Protein 3JY6 (pdb70)

CATH classification: 3.40.50.2300 (+1 more: 3.40.50.2300)

Secondary structure (DSSP, 8-state):
----EEEEEES-TTSHHHHHHHHHHHHHHHTTT-EEEEEE-TT-HHHHHHHHHHHHTTT-SEEEEESS--HHHHHHHHTTSS-EEEES---TT-SS-EEE--HHHHHHHHHHHHHTTT--EEEEEEE-STT-HHHHHHHHHHHTT-SEEEEEEE-SSS--HHHHHHHHHHHHHSSSS-EEEEESSHHHHHHHSHHHHHSSS--SSSEEEEEB---STTT-----EEE--HHHHHHHHHHHHHHHHTT------EEE---EEE-/-EEEEEES-TTSHHHHHHHHHHHHHHGGGT-EEEEEE-TT-HHHHHHHHHHHHHTT-SEEEEESSS-HHHHHHHHTTSS-EEEES---SS-SS-EEEE-HHHHHHHHHHHHHTTT--EEEEEEE-GGG-HHHHHHHHHHHTT-SEEEEEEE-TTS--HHHHHHHHHHHHHSS-S-EEEEESSHHHHHHHHHHHHHHTS--SSSEEEEEB---TTTTT-----EE--HHHHHHHHHHHHHHHHTT------EEEE--EE-/-EEEEEES-TTSHHHHHHHHHHHHHHTTTT-EEEEEE-TT-HHHHHHHHHHHHTTT--EEEEESS--HHHHHHHHTT-S-EEEES---SS-SS-EEE--HHHHHHHHHHH---S--EEEEEEE-GGG-HHHHHHHHHHHHH-SSEEEEEE-SSS--HHHHHHHHHHHH--EEEEESSHHHHHHHSHHHHHTT---SSSEEEEEB---TTTS------BB--HHHHHHHHHHHHHHHHTT----S-EEE---B--/-EEEEEES-TTSHHHHHHHHHHHHHHHTTT-EEEEEE-TT-HHHHHHHHHHHHHTT-SEEEE-SS--HHHHHHHS-S---EEEESS--SS-SS-EEEE-HHHHHHHHHHHHHTTT--EEEEEEE-GGG-HHHHHHHHHHHTT-SEEEEEEE-TT---HHHHHHHHHHHHSS---EEEEESSHHHHHHHSHHHHHSS---SSSEEEEEB---SSSS-SSS---EEE--HHHHHHHHHHHHHHHHHT----SPEEEE--EEE-

Nearest PDB structures (foldseek):
  3jy6-assembly1_B  TM=1.004E+00  e=5.118E-49  Levilactobacillus brevis ATCC 367
  3jy6-assembly2_C  TM=9.952E-01  e=1.399E-42  Levilactobacillus brevis ATCC 367
  3egc-assembly3_F  TM=8.450E-01  e=2.905E-14  Burkholderia thailandensis E264
  3c3k-assembly1_B  TM=8.648E-01  e=9.278E-14  Actinobacillus succinogenes 130Z
  3k9c-assembly1_A  TM=8.386E-01  e=4.544E-11  Rhodococcus jostii RHA1

Solvent-accessible surface area: 41705 Å² total; per-residue (Å²): 240,64,28,66,9,0,0,0,0,0,17,26,1,63,33,54,22,0,3,27,0,2,29,0,0,14,58,35,0,95,79,122,41,35,13,1,0,0,1,12,0,76,66,62,72,102,27,0,48,56,2,0,134,4,0,20,84,84,36,8,31,0,0,0,0,16,2,82,0,86,35,130,22,4,76,111,28,2,121,144,97,8,42,11,0,0,0,24,51,30,20,128,103,12,71,26,5,3,0,4,0,34,2,40,86,11,0,76,56,0,3,54,34,14,82,145,125,27,9,62,0,1,0,0,0,1,1,56,24,146,123,24,143,15,47,55,40,18,46,117,0,0,84,58,19,14,83,34,29,35,53,18,86,2,35,57,110,89,72,84,56,60,114,8,48,112,99,0,42,99,10,3,84,100,60,144,84,61,1,2,0,2,0,2,53,23,71,0,0,24,20,2,0,8,47,3,28,60,88,45,49,14,68,78,140,60,10,7,0,0,0,5,3,23,8,86,49,4,28,76,22,159,11,25,6,3,15,11,47,7,86,84,0,0,10,10,0,0,79,10,0,3,102,30,46,78,59,83,196,24,50,78,118,102,92,83,14,62,13,97,59,90,140,85,5,0,0,0,0,0,13,34,0,46,32,65,28,2,6,26,0,2,20,0,0,16,57,32,0,101,84,152,48,52,8,3,0,0,0,9,0,78,74,64,79,96,34,0,75,64,2,0,141,7,0,5,94,67,42,11,49,0,0,0,3,3,3,69,2,101,11,113,24,1,65,117,29,4,74,158,107,16,34,13,0,1,0,15,36,30,34,126,101,18,60,18,5,7,0,1,1,33,1,28,75,12,0,59,55,0,2,32,30,15,15,122,115,32,20,63,1,2,0,0,0,0,0,58,24,123,122,11,134,7,31,58,29,14,52,55,0,0,89,42,1,9,74,55,33,33,61,7,85,6,39,57,105,88,78,84,43,54,76,2,52,120,113,0,43,114,30,1,68,106,27,95,63,58,0,1,0,2,0,1,51,22,75,0,3,16,19,0,8,4,50,2,53,68,90,36,41,16,69,83,136,59,6,9,7,0,0,7,1,19,8,90,35,16,49,76,29,120,43,54,5,1,13,12,65,4,81,78,0,0,13,15,0,0,88,14,0,13,99,28,44,71,56,92,199,30,48,77,116,112,83,75,16,79,18,127,72,105,104,3,0,0,0,0,0,14,25,2,64,39,70,27,1,5,25,0,1,17,0,0,7,46,35,0,51,84,168,45,32,16,4,0,0,0,8,0,68,69,49,76,105,21,0,27,51,2,0,123,11,1,25,87,72,46,16,52,0,0,0,4,17,3,95,0,20,20,28,6,2,45,59,33,2,137,142,104,10,36,11,0,1,1,25,61,24,25,126,107,14,59,17,4,6,0,3,1,39,1,41,97,7,0,69,65,2,10,58,31,14,160,123,25,18,129,24,2,0,0,0,0,0,50,24,69,104,24,87,14,23,47,48,15,44,124,0,0,82,51,36,23,98,83,25,54,56,22,84,3,36,61,118,83,75,62,59,60,115,14,64,106,123,0,44,120,26,10,108,108,7,1,0,1,0,0,48,23,76,0,10,32,27,2,4,18,41,3,23,40,87,43,48,11,67,68,137,81,11,6,0,0,0,4,2,24,27,79,27,10,43,76,38,186,19,53,4,1,17,12,64,4,79,82,0,0,8,12,0,0,82,12,0,24,109,30,45,82,64,87,187,23,50,74,113,121,91,77,16,60,12,124,64,126,128,2,0,0,0,1,0,7,27,1,66,32,61,31,3,5,23,1,0,21,0,0,13,53,34,0,79,79,146,48,52,8,3,0,0,0,7,0,57,59,60,81,100,48,0,49,44,5,0,114,18,0,2,93,73,46,10,58,0,0,1,0,8,1,70,19,65,6,124,26,0,68,115,11,2,143,84,142,22,38,6,0,0,0,16,54,43,21,132,97,16,65,15,2,9,0,1,3,33,5,78,94,10,0,66,59,0,1,52,21,12,68,146,113,29,17,78,7,0,0,0,0,1,1,66,18,135,114,12,149,14,43,38,43,15,43,130,0,0,81,53,16,5,144,63,26,39,49,10,88,4,43,58,112,82,76,48,80,78,2,64,63,114,0,52,111,31,2,58,117,92,117,58,86,0,1,0,1,0,3,59,28,75,0,6,44,24,2,2,10,54,3,15,72,82,32,41,7,76,60,142,50,9,5,0,0,0,4,1,27,13,105,53,5,22,77,23,87,76,54,10,18,14,2,20,10,65,3,82,78,0,0,13,15,0,0,90,7,0,16,86,38,44,87,59,92,106,22,52,76,110,109,87,72,20,74,16,134,58,98,134

Foldseek 3Di:
DFPLEAEEEAQAPVAPLRVLLQVLLQVQSVVPPHHYDYDYCNNPPVSVLVVLLVPQVPGHAYYEANHDDAVVSNCVRNVPPHAYEYEQAPDPPHQHAYEHEQLLQQLLVVLQVVVVVFAQAEEEEEADCVVGPSLVNSVNNNVVHHDHYHYDHAHPVDHDQVVSQVVSVCSCPPDQGQYEYEYAGAVCCVRRVLVCVVVVVDDPPRYHYEYEHDDCVVVPVVHKYKYQPSSNSSNVSSVVSVCVVVPHPDGHYYDYDYIDGGD/DEAEEEAQAPVAPLVVLLQLLLQVQLVVPVYHYDYDYCPNPPVSVLVVLLCCQVVDGAHYEAAHQDAVVSNCVRNVPPHAYEYEAAPHPPHPHAYEHAQQLQLLQVVLQVVVVVQAQEEEEEEEDPVSGPSLVSSVNNNVVRHPHYHYDYHHPVDDDLVVSQVVVLCSLVVDLRQHEYEYAGAVVCVRHVVVCVVVCVDPVPRYHYEYEDDDPPVPVVPHWYKYQSSSVSSNVRSVSNVCVSVPNDDDHYYHYRYIDGD/DEAEEEAAAPVAPLRVLLQLLLQVQLVVVPYHYDYDYCVNPQVSVLVVLLCCQPPDHAYYEAHHDDDQVSNCVRNVPVHAYEYEAAPDDPDQAAYEHEQLLQLLQVLLQVVVVPAQAEEEEEEDCVVGVSLVSNVVSNVVRHDNYHYDYDHPVDDDQVVSQVVRVVSLVLHEYEYAGAVCCVRHVLVCLVVPNADPPSYAYEYAGDDPCSPVSPHFYWYQSSSVSSNVSSVVSVCVSVPDDDGHDYDYRYTDRD/DEEEEEEQAPVDPLRVLLQLLQQVQQVVVVYHYDYDYNNNPPVSVLVVLQVQLPVDGQYYEEEDDDAAVSSVVSNVHDHAYEYEAADHPPFFHAYEYAQQLQLLLVVLLVVVVVFAQAEEEEEAPCVRGPSSVSNVVSNVVRHPHYHYDHDHVVDAAVGSLVVVVCSCVVPQGQHEYEYAGLVCCVRHPVVCVVVCVCVVPRYHYEYEDADPVSDPSVPPHWYWYDSSSVSSNVSNVRSVCVSVPNSDGHYYHYDYTDTGD

Sequence (1037 aa):
QSSKLIAVIVANIDDYFSTELFKGISSILESRGYIGVLFDANADIEREKTLLRAIGSRGFDGLILQSFSNPQTVQEILHQQMPVVSVDREMDACPWPQVVTDNFEAAKAATTAFRQQGYQHVVVLTSELELSRTRQERYRGILAAAQDVDVLEVSESSYNHSEVHQRLTQLITQNDQKTVAFALKERWLLEFFPNLIISGLIDNQTVTATGFADTDFIRRMKLTLITQNPFLMGASSAEIMLRQLAGEKVAPEKMVIPAKLQEKLIAVIVANIDDYFSTELFKGISSILESRGYIGVLFDANADIEREKTLLRAIGSRGFDGLILQSFSNPQTVQEILHQQMPVVSVDREMDACPWPQVVTDNFEAAKAATTAFRQQGYQHVVVLTSELELSRTRQERYRGILAAAQDVDVLEVSESSYNHSEVHQRLTQLITQNDQKTVAFALKERWLLEFFPNLIISGLIDNQTVTATGFADTDFIRRMKLTLITQNPFLMGASSAEIMLRQLAGEKVAPEKMVIPAKLQKLIAVIVANIDDYFSTELFKGISSILESRGYIGVLFDANADIEREKTLLRAIGSRGFDGLILQSFSNPQTVQEILHQQMPVVSVDREMDACPWPQVVTDNFEAAKAATTAFQQGYQHVVVLTSELELSRTRQERYRGILAAAQDVDVLEVSESSYNHSEVHQRLTQLITKTVAFALKERWLLEFFPNLIISGLIDNQTVTATGFADTDFIRRMKLTLITQNPFLMGASSAEIMLRQLAGEKVAPEKMVIPAKLQKLIAVIVANIDDYFSTELFKGISSILESRGYIGVLFDANADIEREKTLLRAIGSRGFDGLILQSFSNPQTVQEILHQQMPVVSVDREMDACPWPQVVTDNFEAAKAATTAFRQQGYQHVVVLTSELELSRTRQERYRGILAAAQDVDVLEVSESSYHSEVHQRLTQLITQNDQKTVAFALKERWLLEFFPNLIISGLIDNQTVTATGFADTDFIRRMEPKLTLITQNPFLMGASSAEIMLRQLAGEKVAPEKMVIPAKLQE

Radius of gyration: 37.53 Å; Cα contacts (8 Å, |Δi|>4): 2151; chains: 4; bounding box: 65×63×114 Å

Organism: Levilactobacillus brevis (strain ATCC 367 / BCRC 12310 / CIP 105137 / JCM 1170 / LMG 11437 / NCIMB 947 / NCTC 947) (NCBI:txid387344)

B-factor: mean 28.69, std 10.03, range [4.52, 62.03]

InterPro domains:
  IPR000843 LacI-type HTH domain [PF00356] (10-56)
  IPR000843 LacI-type HTH domain [PR00036] (10-20)
  IPR000843 LacI-type HTH domain [PR00036] (20-30)
  IPR000843 LacI-type HTH domain [PS50932] (9-64)
  IPR000843 LacI-type HTH domain [SM00354] (8-79)
  IPR000843 LacI-type HTH domain [cd01392] (12-64)
  IPR010982 Lambda repressor-like, DNA-binding domain superfamily [G3DSA:1.10.260.40] (1-66)
  IPR010982 Lambda repressor-like, DNA-binding domain superfamily [SSF47413] (7-67)
  IPR025997 Periplasmic binding protein [PF13407] (70-315)
  IPR028082 Periplasmic binding protein-like I [SSF53822] (67-327)

Structure (mmCIF, N/CA/C/O backbone):
data_3JY6
#
_entry.id   3JY6
#
_cell.length_a   40.570
_cell.length_b   109.328
_cell.length_c   113.342
_cell.angle_alpha   90.00
_cell.angle_beta   95.17
_cell.angle_gamma   90.00
#
_symmetry.space_group_name_H-M   'P 1 21 1'
#
loop_
_entity.id
_entity.type
_entity.pdbx_description
1 polymer 'Transcriptional regulator, LacI family'
2 non-polymer 'CHLORIDE ION'
3 non-polymer 1,2-ETHANEDIOL
4 water water
#
loop_
_atom_site.group_PDB
_atom_site.id
_atom_site.type_symbol
_atom_site.label_atom_id
_atom_site.label_alt_id
_atom_site.label_comp_id
_atom_site.label_asym_id
_atom_site.label_entity_id
_atom_site.label_seq_id
_atom_site.pdbx_PDB_ins_code
_atom_site.Cartn_x
_atom_site.Cartn_y
_atom_site.Cartn_z
_atom_site.occupancy
_atom_site.B_iso_or_equiv
_atom_site.auth_seq_id
_atom_site.auth_comp_id
_atom_site.auth_asym_id
_atom_site.auth_atom_id
_atom_site.pdbx_PDB_model_num
ATOM 1 N N . GLN A 1 5 ? 11.183 80.636 30.653 1.00 42.61 65 GLN A N 1
ATOM 2 C CA . GLN A 1 5 ? 10.422 79.791 31.626 1.00 43.45 65 GLN A CA 1
ATOM 3 C C . GLN A 1 5 ? 9.526 78.772 30.925 1.00 42.76 65 GLN A C 1
ATOM 4 O O . GLN A 1 5 ? 8.670 79.135 30.115 1.00 42.63 65 GLN A O 1
ATOM 10 N N . SER A 1 6 ? 9.737 77.496 31.242 1.00 41.53 66 SER A N 1
ATOM 11 C CA . SER A 1 6 ? 8.954 76.394 30.678 1.00 39.85 66 SER A CA 1
ATOM 12 C C . SER A 1 6 ? 8.816 75.293 31.739 1.00 38.41 66 SER A C 1
ATOM 13 O O . SER A 1 6 ? 9.206 75.490 32.892 1.00 36.24 66 SER A O 1
ATOM 16 N N . SER A 1 7 ? 8.267 74.139 31.358 1.00 37.73 67 SER A N 1
ATOM 17 C CA . SER A 1 7 ? 8.085 73.041 32.319 1.00 36.40 67 SER A CA 1
ATOM 18 C C . SER A 1 7 ? 9.407 72.455 32.802 1.00 34.56 67 SER A C 1
ATOM 19 O O . SER A 1 7 ? 9.541 72.123 33.977 1.00 35.27 67 SER A O 1
ATOM 22 N N . LYS A 1 8 ? 10.373 72.334 31.892 1.00 32.16 68 LYS A N 1
ATOM 23 C CA . LYS A 1 8 ? 11.702 71.782 32.187 1.00 29.21 68 LYS A CA 1
ATOM 24 C C . LYS A 1 8 ? 11.613 70.304 32.583 1.00 26.78 68 LYS A C 1
ATOM 25 O O . LYS A 1 8 ? 12.501 69.762 33.245 1.00 25.47 68 LYS A O 1
ATOM 31 N N . LEU A 1 9 ? 10.523 69.670 32.160 1.00 23.39 69 LEU A N 1
ATOM 32 C CA . LEU A 1 9 ? 10.290 68.258 32.411 1.00 19.63 69 LEU A CA 1
ATOM 33 C C . LEU A 1 9 ? 10.630 67.486 31.148 1.00 16.96 69 LEU A C 1
ATOM 34 O O . LEU A 1 9 ? 10.157 67.820 30.056 1.00 16.21 69 LEU A O 1
ATOM 39 N N . ILE A 1 10 ? 11.450 66.457 31.306 1.00 15.06 70 ILE A N 1
ATOM 40 C CA . ILE A 1 10 ? 11.842 65.601 30.194 1.00 12.80 70 ILE A CA 1
ATOM 41 C C . ILE A 1 10 ? 11.190 64.243 30.411 1.00 12.16 70 ILE A C 1
ATOM 42 O O . ILE A 1 10 ? 11.375 63.615 31.456 1.00 12.61 70 ILE A O 1
ATOM 47 N N . ALA A 1 11 ? 10.417 63.791 29.434 1.00 12.87 71 ALA A N 1
ATOM 48 C CA . ALA A 1 11 ? 9.755 62.501 29.545 1.00 12.24 71 ALA A CA 1
ATOM 49 C C . ALA A 1 11 ? 10.701 61.382 29.152 1.00 13.57 71 ALA A C 1
ATOM 50 O O . ALA A 1 11 ? 11.409 61.464 28.155 1.00 13.25 71 ALA A O 1
ATOM 52 N N . VAL A 1 12 ? 10.715 60.321 29.946 1.00 14.97 72 VAL A N 1
ATOM 53 C CA . VAL A 1 12 ? 11.556 59.184 29.630 1.00 13.12 72 VAL A CA 1
ATOM 54 C C . VAL A 1 12 ? 10.624 57.976 29.564 1.00 13.74 72 VAL A C 1
ATOM 55 O O . VAL A 1 12 ? 10.003 57.621 30.558 1.00 14.30 72 VAL A O 1
ATOM 59 N N . ILE A 1 13 ? 10.493 57.368 28.393 1.00 12.66 73 ILE A N 1
ATOM 60 C CA . ILE A 1 13 ? 9.616 56.201 28.282 1.00 14.30 73 ILE A CA 1
ATOM 61 C C . ILE A 1 13 ? 10.458 54.940 28.144 1.00 14.50 73 ILE A C 1
ATOM 62 O O . ILE A 1 13 ? 11.186 54.787 27.167 1.00 11.94 73 ILE A O 1
ATOM 67 N N . VAL A 1 14 ? 10.368 54.041 29.122 1.00 14.71 74 VAL A N 1
ATOM 68 C CA . VAL A 1 14 ? 11.130 52.795 29.038 1.00 15.83 74 VAL A CA 1
ATOM 69 C C . VAL A 1 14 ? 10.215 51.642 28.639 1.00 16.20 74 VAL A C 1
ATOM 70 O O . VAL A 1 14 ? 9.000 51.704 28.827 1.00 15.75 74 VAL A O 1
ATOM 74 N N . ALA A 1 15 ? 10.809 50.602 28.064 1.00 16.85 75 ALA A N 1
ATOM 75 C CA . ALA A 1 15 ? 10.068 49.429 27.629 1.00 17.30 75 ALA A CA 1
ATOM 76 C C . ALA A 1 15 ? 9.303 48.783 28.780 1.00 15.75 75 ALA A C 1
ATOM 77 O O . ALA A 1 15 ? 8.133 48.447 28.649 1.00 17.83 75 ALA A O 1
ATOM 79 N N . ASN A 1 16 ? 9.960 48.624 29.920 1.00 16.66 76 ASN A N 1
ATOM 80 C CA . ASN A 1 16 ? 9.320 48.009 31.086 1.00 17.59 76 ASN A CA 1
ATOM 81 C C . ASN A 1 16 ? 10.133 48.361 32.338 1.00 18.07 76 ASN A C 1
ATOM 82 O O . ASN A 1 16 ? 11.330 48.082 32.409 1.00 14.92 76 ASN A O 1
ATOM 87 N N . ILE A 1 17 ? 9.501 48.983 33.324 1.00 17.62 77 ILE A N 1
ATOM 88 C CA . ILE A 1 17 ? 10.258 49.334 34.508 1.00 20.03 77 ILE A CA 1
ATOM 89 C C . ILE A 1 17 ? 10.742 48.141 35.333 1.00 20.31 77 ILE A C 1
ATOM 90 O O . ILE A 1 17 ? 11.554 48.317 36.235 1.00 18.89 77 ILE A O 1
ATOM 95 N N . ASP A 1 18 ? 10.259 46.936 35.033 1.00 23.02 78 ASP A N 1
ATOM 96 C CA . ASP A 1 18 ? 10.724 45.752 35.766 1.00 25.96 78 ASP A CA 1
ATOM 97 C C . ASP A 1 18 ? 12.164 45.440 35.393 1.00 24.21 78 ASP A C 1
ATOM 98 O O . ASP A 1 18 ? 12.841 44.702 36.101 1.00 25.04 78 ASP A O 1
ATOM 103 N N . ASP A 1 19 ? 12.614 45.983 34.265 1.00 22.37 79 ASP A N 1
ATOM 104 C CA . ASP A 1 19 ? 13.978 45.753 33.808 1.00 21.80 79 ASP A CA 1
ATOM 105 C C . ASP A 1 19 ? 14.931 46.686 34.539 1.00 20.46 79 ASP A C 1
ATOM 106 O O . ASP A 1 19 ? 14.780 47.903 34.489 1.00 20.01 79 ASP A O 1
ATOM 111 N N . TYR A 1 20 ? 15.916 46.106 35.213 1.00 19.51 80 TYR A N 1
ATOM 112 C CA . TYR A 1 20 ? 16.912 46.887 35.933 1.00 17.87 80 TYR A CA 1
ATOM 113 C C . TYR A 1 20 ? 17.580 47.858 34.947 1.00 16.41 80 TYR A C 1
ATOM 114 O O . TYR A 1 20 ? 17.956 48.970 35.318 1.00 14.59 80 TYR A O 1
ATOM 123 N N . PHE A 1 21 ? 17.721 47.426 33.693 1.00 13.55 81 PHE A N 1
ATOM 124 C CA . PHE A 1 21 ? 18.330 48.248 32.648 1.00 13.63 81 PHE A CA 1
ATOM 125 C C . PHE A 1 21 ? 17.607 49.590 32.513 1.00 13.62 81 PHE A C 1
ATOM 126 O O . PHE A 1 21 ? 18.230 50.622 32.290 1.00 12.67 81 PHE A O 1
ATOM 134 N N . SER A 1 22 ? 16.287 49.560 32.639 1.00 13.88 82 SER A N 1
ATOM 135 C CA . SER A 1 22 ? 15.476 50.757 32.510 1.00 14.06 82 SER A CA 1
ATOM 136 C C . SER A 1 22 ? 15.583 51.705 33.688 1.00 13.24 82 SER A C 1
ATOM 137 O O . SER A 1 22 ? 15.765 52.909 33.512 1.00 14.97 82 SER A O 1
ATOM 140 N N . THR A 1 23 ? 15.461 51.169 34.892 1.00 13.33 83 THR A N 1
ATOM 141 C CA . THR A 1 23 ? 15.532 52.013 36.067 1.00 12.72 83 THR A CA 1
ATOM 142 C C . THR A 1 23 ? 16.894 52.650 36.216 1.00 11.64 83 THR A C 1
ATOM 143 O O . THR A 1 23 ? 16.978 53.778 36.670 1.00 13.91 83 THR A O 1
ATOM 147 N N . GLU A 1 24 ? 17.951 51.936 35.830 1.00 12.44 84 GLU A N 1
ATOM 148 C CA . GLU A 1 24 ? 19.313 52.481 35.913 1.00 14.21 84 GLU A CA 1
ATOM 149 C C . GLU A 1 24 ? 19.446 53.529 34.827 1.00 13.60 84 GLU A C 1
ATOM 150 O O . GLU A 1 24 ? 20.067 54.573 35.026 1.00 15.80 84 GLU A O 1
ATOM 156 N N . LEU A 1 25 ? 18.903 53.214 33.656 1.00 12.19 85 LEU A N 1
ATOM 157 C CA . LEU A 1 25 ? 18.945 54.141 32.532 1.00 12.19 85 LEU A CA 1
ATOM 158 C C . LEU A 1 25 ? 18.406 55.465 33.044 1.00 10.33 85 LEU A C 1
ATOM 159 O O . LEU A 1 25 ? 19.039 56.509 32.884 1.00 9.90 85 LEU A O 1
ATOM 164 N N . PHE A 1 26 ? 17.233 55.404 33.665 1.00 9.38 86 PHE A N 1
ATOM 165 C CA . PHE A 1 26 ? 16.596 56.594 34.220 1.00 11.67 86 PHE A CA 1
ATOM 166 C C . PHE A 1 26 ? 17.457 57.315 35.257 1.00 11.32 86 PHE A C 1
ATOM 167 O O . PHE A 1 26 ? 17.473 58.549 35.306 1.00 9.16 86 PHE A O 1
ATOM 175 N N . LYS A 1 27 ? 18.138 56.553 36.111 1.00 11.69 87 LYS A N 1
ATOM 176 C CA . LYS A 1 27 ? 19.013 57.163 37.103 1.00 12.07 87 LYS A CA 1
ATOM 177 C C . LYS A 1 27 ? 20.113 57.955 36.400 1.00 10.84 87 LYS A C 1
ATOM 178 O O . LYS A 1 27 ? 20.499 59.023 36.857 1.00 13.99 87 LYS A O 1
ATOM 184 N N . GLY A 1 28 ? 20.619 57.420 35.291 1.00 10.98 88 GLY A N 1
ATOM 185 C CA . GLY A 1 28 ? 21.656 58.105 34.535 1.00 12.69 88 GLY A CA 1
ATOM 186 C C . GLY A 1 28 ? 21.136 59.418 33.966 1.00 14.59 88 GLY A C 1
ATOM 187 O O . GLY A 1 28 ? 21.793 60.454 34.045 1.00 14.41 88 GLY A O 1
ATOM 188 N N . ILE A 1 29 ? 19.936 59.366 33.402 1.00 15.24 89 ILE A N 1
ATOM 189 C CA . ILE A 1 29 ? 19.292 60.532 32.810 1.00 17.12 89 ILE A CA 1
ATOM 190 C C . ILE A 1 29 ? 19.042 61.627 33.844 1.00 17.60 89 ILE A C 1
ATOM 191 O O . ILE A 1 29 ? 19.242 62.804 33.567 1.00 17.05 89 ILE A O 1
ATOM 196 N N . SER A 1 30 ? 18.599 61.220 35.032 1.00 17.87 90 SER A N 1
ATOM 197 C CA . SER A 1 30 ? 18.295 62.153 36.103 0.50 17.43 90 SER A CA 1
ATOM 198 C C . SER A 1 30 ? 19.501 62.874 36.671 1.00 18.56 90 SER A C 1
ATOM 199 O O . SER A 1 30 ? 19.400 64.053 36.990 1.00 20.06 90 SER A O 1
ATOM 202 N N . SER A 1 31 ? 20.639 62.192 36.795 1.00 19.74 91 SER A N 1
ATOM 203 C CA . SER A 1 31 ? 21.830 62.846 37.335 1.00 21.07 91 SER A CA 1
ATOM 204 C C . SER A 1 31 ? 22.401 63.894 36.373 1.00 21.48 91 SER A C 1
ATOM 205 O O . SER A 1 31 ? 22.971 64.893 36.815 1.00 22.93 91 SER A O 1
ATOM 208 N N . ILE A 1 32 ? 22.270 63.670 35.066 1.00 20.09 92 ILE A N 1
ATOM 209 C CA . ILE A 1 32 ? 22.773 64.651 34.102 1.00 18.57 92 ILE A CA 1
ATOM 210 C C . ILE A 1 32 ? 21.793 65.814 33.961 1.00 18.97 92 ILE A C 1
ATOM 211 O O . ILE A 1 32 ? 22.195 66.981 34.011 1.00 20.13 92 ILE A O 1
ATOM 216 N N . LEU A 1 33 ? 20.506 65.502 33.808 1.00 16.72 93 LEU A N 1
ATOM 217 C CA . LEU A 1 33 ? 19.496 66.549 33.656 1.00 18.69 93 LEU A CA 1
ATOM 218 C C . LEU A 1 33 ? 19.427 67.523 34.845 1.00 21.22 93 LEU A C 1
ATOM 219 O O . LEU A 1 33 ? 19.076 68.694 34.683 1.00 19.52 93 LEU A O 1
ATOM 224 N N . GLU A 1 34 ? 19.775 67.033 36.029 1.00 22.80 94 GLU A N 1
ATOM 225 C CA . GLU A 1 34 ? 19.748 67.837 37.246 1.00 25.20 94 GLU A CA 1
ATOM 226 C C . GLU A 1 34 ? 20.746 68.989 37.188 1.00 25.02 94 GLU A C 1
ATOM 227 O O . GLU A 1 34 ? 20.470 70.080 37.663 1.00 24.00 94 GLU A O 1
ATOM 233 N N . SER A 1 35 ? 21.905 68.741 36.595 1.00 26.66 95 SER A N 1
ATOM 234 C CA . SER A 1 35 ? 22.936 69.763 36.509 1.00 27.75 95 SER A CA 1
ATOM 235 C C . SER A 1 35 ? 22.452 71.024 35.810 1.00 27.61 95 SER A C 1
ATOM 236 O O . SER A 1 35 ? 23.118 72.052 35.865 1.00 27.86 95 SER A O 1
ATOM 239 N N . ARG A 1 36 ? 21.293 70.953 35.159 1.00 27.40 96 ARG A N 1
ATOM 240 C CA . ARG A 1 36 ? 20.772 72.117 34.460 1.00 26.63 96 ARG A CA 1
ATOM 241 C C . ARG A 1 36 ? 19.322 72.480 34.780 1.00 27.37 96 ARG A C 1
ATOM 242 O O . ARG A 1 36 ? 18.675 73.203 34.024 1.00 26.32 96 ARG A O 1
ATOM 250 N N . GLY A 1 37 ? 18.812 71.987 35.907 1.00 28.21 97 GLY A N 1
ATOM 251 C CA . GLY A 1 37 ? 17.451 72.322 36.302 1.00 26.77 97 GLY A CA 1
ATOM 252 C C . GLY A 1 37 ? 16.346 71.520 35.657 1.00 27.04 97 GLY A C 1
ATOM 253 O O . GLY A 1 37 ? 15.164 71.771 35.895 1.00 29.84 97 GLY A O 1
ATOM 254 N N . TYR A 1 38 ? 16.714 70.554 34.829 1.00 25.75 98 TYR A N 1
ATOM 255 C CA . TYR A 1 38 ? 15.720 69.729 34.173 1.00 22.65 98 TYR A CA 1
ATOM 256 C C . TYR A 1 38 ? 15.388 68.531 35.062 1.00 22.56 98 TYR A C 1
ATOM 257 O O . TYR A 1 38 ? 16.207 68.083 35.872 1.00 21.89 98 TYR A O 1
ATOM 266 N N . ILE A 1 39 ? 14.175 68.024 34.922 1.00 22.62 99 ILE A N 1
ATOM 267 C CA . ILE A 1 39 ? 13.750 66.901 35.733 1.00 21.95 99 ILE A CA 1
ATOM 268 C C . ILE A 1 39 ? 13.241 65.741 34.902 1.00 18.28 99 ILE A C 1
ATOM 269 O O . ILE A 1 39 ? 12.292 65.894 34.136 1.00 18.05 99 ILE A O 1
ATOM 274 N N . GLY A 1 40 ? 13.886 64.586 35.054 1.00 16.04 100 GLY A N 1
ATOM 275 C CA . GLY A 1 40 ? 13.462 63.408 34.325 1.00 13.69 100 GLY A CA 1
ATOM 276 C C . GLY A 1 40 ? 12.174 62.883 34.934 1.00 14.78 100 GLY A C 1
ATOM 277 O O . GLY A 1 40 ? 11.992 62.898 36.154 1.00 16.54 100 GLY A O 1
ATOM 278 N N . VAL A 1 41 ? 11.269 62.438 34.075 1.00 13.89 101 VAL A N 1
ATOM 279 C CA . VAL A 1 41 ? 9.994 61.893 34.492 1.00 13.72 101 VAL A CA 1
ATOM 280 C C . VAL A 1 41 ? 9.920 60.512 33.845 1.00 14.59 101 VAL A C 1
ATOM 281 O O . VAL A 1 41 ? 10.076 60.394 32.629 1.00 14.23 101 VAL A O 1
ATOM 285 N N . LEU A 1 42 ? 9.660 59.478 34.643 1.00 12.75 102 LEU A N 1
ATOM 286 C CA . LEU A 1 42 ? 9.615 58.118 34.116 1.00 14.19 102 LEU A CA 1
ATOM 287 C C . LEU A 1 42 ? 8.229 57.595 33.754 1.00 14.09 102 LEU A C 1
ATOM 288 O O . LEU A 1 42 ? 7.280 57.667 34.546 1.00 11.69 102 LEU A O 1
ATOM 293 N N . PHE A 1 43 ? 8.131 57.070 32.538 1.00 12.84 103 PHE A N 1
ATOM 294 C CA . PHE A 1 43 ? 6.892 56.510 32.020 1.00 15.46 103 PHE A CA 1
ATOM 295 C C . PHE A 1 43 ? 7.182 55.044 31.709 1.00 15.91 103 PHE A C 1
ATOM 296 O O . PHE A 1 43 ? 8.242 54.717 31.163 1.00 13.77 103 PHE A O 1
ATOM 304 N N . ASP A 1 44 ? 6.225 54.179 32.033 1.00 15.14 104 ASP A N 1
ATOM 305 C CA . ASP A 1 44 ? 6.354 52.740 31.826 1.00 14.99 104 ASP A CA 1
ATOM 306 C C . ASP A 1 44 ? 5.471 52.246 30.666 1.00 15.69 104 ASP A C 1
ATOM 307 O O . ASP A 1 44 ? 4.250 52.245 30.758 1.00 14.52 104 ASP A O 1
ATOM 312 N N . ALA A 1 45 ? 6.100 51.835 29.570 1.00 16.80 105 ALA A N 1
ATOM 313 C CA . ALA A 1 45 ? 5.354 51.333 28.417 1.00 19.00 105 ALA A CA 1
ATOM 314 C C . ALA A 1 45 ? 4.728 49.972 28.758 1.00 20.38 105 ALA A C 1
ATOM 315 O O . ALA A 1 45 ? 3.799 49.511 28.083 1.00 20.43 105 ALA A O 1
ATOM 317 N N . ASN A 1 46 ? 5.246 49.336 29.809 1.00 20.21 106 ASN A N 1
ATOM 318 C CA . ASN A 1 46 ? 4.714 48.059 30.283 1.00 22.09 106 ASN A CA 1
ATOM 319 C C . ASN A 1 46 ? 4.581 47.026 29.160 1.00 22.57 106 ASN A C 1
ATOM 320 O O . ASN A 1 46 ? 3.631 46.255 29.113 1.00 23.44 106 ASN A O 1
ATOM 325 N N . ALA A 1 47 ? 5.551 47.036 28.253 1.00 24.29 107 ALA A N 1
ATOM 326 C CA . ALA A 1 47 ? 5.600 46.121 27.115 1.00 26.45 107 ALA A CA 1
ATOM 327 C C . ALA A 1 47 ? 4.399 46.203 26.175 1.00 28.41 107 ALA A C 1
ATOM 328 O O . ALA A 1 47 ? 4.192 45.305 25.361 1.00 30.36 107 ALA A O 1
ATOM 330 N N . ASP A 1 48 ? 3.606 47.266 26.277 1.00 28.61 108 ASP A N 1
ATOM 331 C CA . ASP A 1 48 ? 2.445 47.410 25.405 1.00 28.35 108 ASP A CA 1
ATOM 332 C C . ASP A 1 48 ? 2.641 48.613 24.475 1.00 28.23 108 ASP A C 1
ATOM 333 O O . ASP A 1 48 ? 2.784 49.752 24.922 1.00 27.11 108 ASP A O 1
ATOM 338 N N . ILE A 1 49 ? 2.666 48.347 23.172 1.00 27.74 109 ILE A N 1
ATOM 339 C CA . ILE A 1 49 ? 2.860 49.405 22.191 1.00 27.21 109 ILE A CA 1
ATOM 340 C C . ILE A 1 49 ? 1.658 50.342 22.153 1.00 25.40 109 ILE A C 1
ATOM 341 O O . ILE A 1 49 ? 1.781 51.497 21.761 1.00 23.90 109 ILE A O 1
ATOM 346 N N . GLU A 1 50 ? 0.494 49.842 22.561 1.00 25.36 110 GLU A N 1
ATOM 347 C CA . GLU A 1 50 ? -0.710 50.670 22.603 1.00 26.30 110 GLU A CA 1
ATOM 348 C C . GLU A 1 50 ? -0.622 51.587 23.822 1.00 26.12 110 GLU A C 1
ATOM 349 O O . GLU A 1 50 ? -0.989 52.765 23.776 1.00 24.40 110 GLU A O 1
ATOM 355 N N . ARG A 1 51 ? -0.124 51.026 24.920 1.00 25.75 111 ARG A N 1
ATOM 356 C CA . ARG A 1 51 ? 0.036 51.780 26.151 1.00 24.77 111 ARG A CA 1
ATOM 357 C C . ARG A 1 51 ? 0.961 52.949 25.845 1.00 22.84 111 ARG A C 1
ATOM 358 O O . ARG A 1 51 ? 0.706 54.091 26.226 1.00 22.24 111 ARG A O 1
ATOM 366 N N . GLU A 1 52 ? 2.035 52.647 25.131 1.00 21.73 112 GLU A N 1
ATOM 367 C CA . GLU A 1 52 ? 3.009 53.653 24.762 1.00 19.94 112 GLU A CA 1
ATOM 368 C C . GLU A 1 52 ? 2.373 54.837 24.014 1.00 19.61 112 GLU A C 1
ATOM 369 O O . GLU A 1 52 ? 2.708 55.997 24.276 1.00 18.53 112 GLU A O 1
ATOM 375 N N . LYS A 1 53 ? 1.457 54.546 23.096 1.00 18.94 113 LYS A N 1
ATOM 376 C CA . LYS A 1 53 ? 0.798 55.593 22.310 1.00 20.33 113 LYS A CA 1
ATOM 377 C C . LYS A 1 53 ? 0.012 56.559 23.177 1.00 18.98 113 LYS A C 1
ATOM 378 O O . LYS A 1 53 ? 0.032 57.775 22.946 1.00 17.41 113 LYS A O 1
ATOM 384 N N . THR A 1 54 ? -0.686 56.037 24.180 1.00 19.75 114 THR A N 1
ATOM 385 C CA . THR A 1 54 ? -1.443 56.939 25.032 1.00 19.93 114 THR A CA 1
ATOM 386 C C . THR A 1 54 ? -0.488 57.732 25.907 1.00 19.63 114 THR A C 1
ATOM 387 O O . THR A 1 54 ? -0.772 58.873 26.243 1.00 20.62 114 THR A O 1
ATOM 391 N N . LEU A 1 55 ? 0.663 57.157 26.254 1.00 20.18 115 LEU A N 1
ATOM 392 C CA . LEU A 1 55 ? 1.627 57.898 27.068 1.00 18.82 115 LEU A CA 1
ATOM 393 C C . LEU A 1 55 ? 2.168 59.058 26.222 1.00 17.82 115 LEU A C 1
ATOM 394 O O . LEU A 1 55 ? 2.279 60.196 26.693 1.00 15.05 115 LEU A O 1
ATOM 399 N N . LEU A 1 56 ? 2.487 58.767 24.964 1.00 16.71 116 LEU A N 1
ATOM 400 C CA . LEU A 1 56 ? 2.996 59.798 24.066 1.00 17.39 116 LEU A CA 1
ATOM 401 C C . LEU A 1 56 ? 1.950 60.908 23.852 1.00 19.00 116 LEU A C 1
ATOM 402 O O . LEU A 1 56 ? 2.286 62.094 23.809 1.00 19.22 116 LEU A O 1
ATOM 407 N N . ARG A 1 57 ? 0.685 60.526 23.716 1.00 21.17 117 ARG A N 1
ATOM 408 C CA . ARG A 1 57 ? -0.370 61.516 23.505 1.00 23.43 117 ARG A CA 1
ATOM 409 C C . ARG A 1 57 ? -0.491 62.405 24.728 1.00 23.09 117 ARG A C 1
ATOM 410 O O . ARG A 1 57 ? -0.845 63.575 24.623 1.00 22.91 117 ARG A O 1
ATOM 418 N N . ALA A 1 58 ? -0.188 61.839 25.892 1.00 21.79 118 ALA A N 1
ATOM 419 C CA . ALA A 1 58 ? -0.239 62.588 27.138 1.00 21.76 118 ALA A CA 1
ATOM 420 C C . ALA A 1 58 ? 0.979 63.496 27.219 1.00 21.79 118 ALA A C 1
ATOM 421 O O . ALA A 1 58 ? 0.893 64.654 27.630 1.00 23.56 118 ALA A O 1
ATOM 423 N N . ILE A 1 59 ? 2.124 62.958 26.828 1.00 20.91 119 ILE A N 1
ATOM 424 C CA . ILE A 1 59 ? 3.369 63.710 26.863 1.00 20.34 119 ILE A CA 1
ATOM 425 C C . ILE A 1 59 ? 3.329 64.952 25.968 1.00 21.88 119 ILE A C 1
ATOM 426 O O . ILE A 1 59 ? 3.925 65.984 26.294 1.00 20.12 119 ILE A O 1
ATOM 431 N N . GLY A 1 60 ? 2.619 64.851 24.849 1.00 21.49 120 GLY A N 1
ATOM 432 C CA . GLY A 1 60 ? 2.515 65.982 23.946 1.00 24.59 120 GLY A CA 1
ATOM 433 C C . GLY A 1 60 ? 1.467 67.012 24.343 1.00 26.65 120 GLY A C 1
ATOM 434 O O . GLY A 1 60 ? 1.544 68.158 23.904 1.00 28.80 120 GLY A O 1
ATOM 435 N N . SER A 1 61 ? 0.504 66.622 25.178 1.00 28.28 121 SER A N 1
ATOM 436 C CA . SER A 1 61 ? -0.564 67.535 25.597 1.00 31.21 121 SER A CA 1
ATOM 437 C C . SER A 1 61 ? -0.480 68.006 27.045 1.00 33.04 121 SER A C 1
ATOM 438 O O . SER A 1 61 ? -1.506 68.357 27.644 1.00 33.90 121 SER A O 1
ATOM 441 N N . ARG A 1 62 ? 0.730 68.001 27.602 1.00 31.96 122 ARG A N 1
ATOM 442 C CA . ARG A 1 62 ? 0.968 68.440 28.975 1.00 31.74 122 ARG A CA 1
ATOM 443 C C . ARG A 1 62 ? 2.209 69.327 29.001 1.00 31.15 122 ARG A C 1
ATOM 444 O O . ARG A 1 62 ? 2.589 69.875 30.040 1.00 30.81 122 ARG A O 1
ATOM 452 N N . GLY A 1 63 ? 2.842 69.455 27.841 1.00 29.51 123 GLY A N 1
ATOM 453 C CA . GLY A 1 63 ? 4.028 70.277 27.735 1.00 29.19 123 GLY A CA 1
ATOM 454 C C . GLY A 1 63 ? 5.279 69.753 28.414 1.00 26.68 123 GLY A C 1
ATOM 455 O O . GLY A 1 63 ? 5.682 70.253 29.462 1.00 27.62 123 GLY A O 1
ATOM 456 N N . PHE A 1 64 ? 5.878 68.717 27.846 1.00 24.91 124 PHE A N 1
ATOM 457 C CA . PHE A 1 64 ? 7.127 68.210 28.387 1.00 23.01 124 PHE A CA 1
ATOM 458 C C . PHE A 1 64 ? 8.125 68.831 27.420 1.00 21.92 124 PHE A C 1
ATOM 459 O O . PHE A 1 64 ? 7.771 69.103 26.276 1.00 19.53 124 PHE A O 1
ATOM 467 N N . ASP A 1 65 ? 9.353 69.080 27.853 1.00 20.87 125 ASP A N 1
ATOM 468 C CA . ASP A 1 65 ? 10.307 69.705 26.948 1.00 21.38 125 ASP A CA 1
ATOM 469 C C . ASP A 1 65 ? 11.202 68.773 26.156 1.00 20.31 125 ASP A C 1
ATOM 470 O O . ASP A 1 65 ? 12.021 69.234 25.363 1.00 20.59 125 ASP A O 1
ATOM 475 N N . GLY A 1 66 ? 11.036 67.470 26.345 1.00 19.23 126 GLY A N 1
ATOM 476 C CA . GLY A 1 66 ? 11.866 66.522 25.626 1.00 17.30 126 GLY A CA 1
ATOM 477 C C . GLY A 1 66 ? 11.437 65.088 25.851 1.00 18.26 126 GLY A C 1
ATOM 478 O O . GLY A 1 66 ? 10.721 64.778 26.808 1.00 17.41 126 GLY A O 1
ATOM 479 N N . LEU A 1 67 ? 11.886 64.211 24.966 1.00 16.30 127 LEU A N 1
ATOM 480 C CA . LEU A 1 67 ? 11.546 62.810 25.048 1.00 16.29 127 LEU A CA 1
ATOM 481 C C . LEU A 1 67 ? 12.773 61.931 24.854 1.00 15.59 127 LEU A C 1
ATOM 482 O O . LEU A 1 67 ? 13.507 62.077 23.877 1.00 14.52 127 LEU A O 1
ATOM 487 N N . ILE A 1 68 ? 13.005 61.040 25.808 1.00 15.57 128 ILE A N 1
ATOM 488 C CA . ILE A 1 68 ? 14.100 60.090 25.689 1.00 16.90 128 ILE A CA 1
ATOM 489 C C . ILE A 1 68 ? 13.354 58.774 25.522 1.00 17.17 128 ILE A C 1
ATOM 490 O O . ILE A 1 68 ? 12.580 58.354 26.396 1.00 16.49 128 ILE A O 1
ATOM 495 N N . LEU A 1 69 ? 13.566 58.142 24.377 1.00 16.25 129 LEU A N 1
ATOM 496 C CA . LEU A 1 69 ? 12.844 56.925 24.047 1.00 17.91 129 LEU A CA 1
ATOM 497 C C . LEU A 1 69 ? 13.627 55.618 24.144 1.00 18.79 129 LEU A C 1
ATOM 498 O O . LEU A 1 69 ? 14.573 55.388 23.392 1.00 18.01 129 LEU A O 1
ATOM 503 N N . GLN A 1 70 ? 13.229 54.759 25.074 1.00 20.05 130 GLN A N 1
ATOM 504 C CA . GLN A 1 70 ? 13.883 53.467 25.233 1.00 21.47 130 GLN A CA 1
ATOM 505 C C . GLN A 1 70 ? 12.767 52.441 25.105 1.00 23.45 130 GLN A C 1
ATOM 506 O O . GLN A 1 70 ? 12.656 51.513 25.914 1.00 25.41 130 GLN A O 1
ATOM 512 N N . SER A 1 71 ? 11.924 52.634 24.094 1.00 24.47 131 SER A N 1
ATOM 513 C CA . SER A 1 71 ? 10.794 51.747 23.864 1.00 24.98 131 SER A CA 1
ATOM 514 C C . SER A 1 71 ? 10.569 51.305 22.417 1.00 25.27 131 SER A C 1
ATOM 515 O O . SER A 1 71 ? 11.476 51.376 21.589 1.00 25.61 131 SER A O 1
ATOM 518 N N . PHE A 1 72 ? 9.345 50.872 22.128 1.00 25.49 132 PHE A N 1
ATOM 519 C CA . PHE A 1 72 ? 8.962 50.328 20.823 1.00 25.44 132 PHE A CA 1
ATOM 520 C C . PHE A 1 72 ? 8.530 51.246 19.674 1.00 22.21 132 PHE A C 1
ATOM 521 O O . PHE A 1 72 ? 8.639 50.857 18.518 1.00 21.94 132 PHE A O 1
ATOM 529 N N . SER A 1 73 ? 8.026 52.436 19.976 1.00 21.43 133 SER A N 1
ATOM 530 C CA . SER A 1 73 ? 7.553 53.363 18.943 1.00 19.33 133 SER A CA 1
ATOM 531 C C . SER A 1 73 ? 8.531 53.694 17.825 1.00 21.24 133 SER A C 1
ATOM 532 O O . SER A 1 73 ? 9.671 54.103 18.088 1.00 21.54 133 SER A O 1
ATOM 535 N N . ASN A 1 74 ? 8.084 53.523 16.579 1.00 19.96 134 ASN A N 1
ATOM 536 C CA . ASN A 1 74 ? 8.916 53.869 15.432 1.00 21.18 134 ASN A CA 1
ATOM 537 C C . ASN A 1 74 ? 8.706 55.373 15.215 1.00 18.23 134 ASN A C 1
ATOM 538 O O . ASN A 1 74 ? 7.844 55.989 15.851 1.00 17.71 134 ASN A O 1
ATOM 543 N N . PRO A 1 75 ? 9.494 55.982 14.324 1.00 15.82 135 PRO A N 1
ATOM 544 C CA . PRO A 1 75 ? 9.360 57.413 14.052 1.00 14.87 135 PRO A CA 1
ATOM 545 C C . PRO A 1 75 ? 8.005 57.836 13.475 1.00 15.89 135 PRO A C 1
ATOM 546 O O . PRO A 1 75 ? 7.541 58.935 13.779 1.00 17.57 135 PRO A O 1
ATOM 550 N N . GLN A 1 76 ? 7.370 56.985 12.664 1.00 15.99 136 GLN A N 1
ATOM 551 C CA . GLN A 1 76 ? 6.063 57.323 12.086 1.00 17.78 136 GLN A CA 1
ATOM 552 C C . GLN A 1 76 ? 5.055 57.582 13.209 1.00 18.24 136 GLN A C 1
ATOM 553 O O . GLN A 1 76 ? 4.230 58.491 13.122 1.00 19.57 136 GLN A O 1
ATOM 559 N N . THR A 1 77 ? 5.133 56.788 14.271 1.00 17.90 137 THR A N 1
ATOM 560 C CA . THR A 1 77 ? 4.238 56.941 15.419 1.00 18.18 137 THR A CA 1
ATOM 561 C C . THR A 1 77 ? 4.549 58.219 16.217 1.00 17.16 137 THR A C 1
ATOM 562 O O . THR A 1 77 ? 3.646 58.970 16.610 1.00 16.55 137 THR A O 1
ATOM 566 N N . VAL A 1 78 ? 5.835 58.448 16.463 1.00 15.08 138 VAL A N 1
ATOM 567 C CA . VAL A 1 78 ? 6.258 59.607 17.227 1.00 15.34 138 VAL A CA 1
ATOM 568 C C . VAL A 1 78 ? 6.027 60.918 16.478 1.00 16.16 138 VAL A C 1
ATOM 569 O O . VAL A 1 78 ? 5.832 61.964 17.098 1.00 14.38 138 VAL A O 1
ATOM 573 N N . GLN A 1 79 ? 6.039 60.850 15.147 1.00 15.37 139 GLN A N 1
ATOM 574 C CA . GLN A 1 79 ? 5.814 62.031 14.328 1.00 17.10 139 GLN A CA 1
ATOM 575 C C . GLN A 1 79 ? 4.318 62.340 14.331 1.00 18.62 139 GLN A C 1
ATOM 576 O O . GLN A 1 79 ? 3.912 63.460 14.609 1.00 20.47 139 GLN A O 1
ATOM 582 N N . GLU A 1 80 ? 3.508 61.331 14.037 1.00 19.98 140 GLU A N 1
ATOM 583 C CA . GLU A 1 80 ? 2.062 61.485 13.974 1.00 24.01 140 GLU A CA 1
ATOM 584 C C . GLU A 1 80 ? 1.427 61.957 15.276 1.00 26.04 140 GLU A C 1
ATOM 585 O O . GLU A 1 80 ? 0.375 62.601 15.254 1.00 28.74 140 GLU A O 1
ATOM 591 N N . ILE A 1 81 ? 2.066 61.659 16.407 1.00 25.41 141 ILE A N 1
ATOM 592 C CA . ILE A 1 81 ? 1.542 62.067 17.712 1.00 23.35 141 ILE A CA 1
ATOM 593 C C . ILE A 1 81 ? 2.129 63.367 18.272 1.00 23.61 141 ILE A C 1
ATOM 594 O O . ILE A 1 81 ? 1.384 64.250 18.684 1.00 23.54 141 ILE A O 1
ATOM 599 N N . LEU A 1 82 ? 3.454 63.494 18.282 1.00 22.79 142 LEU A N 1
ATOM 600 C CA . LEU A 1 82 ? 4.094 64.690 18.829 1.00 22.46 142 LEU A CA 1
ATOM 601 C C . LEU A 1 82 ? 4.426 65.795 17.810 1.00 23.40 142 LEU A C 1
ATOM 602 O O . LEU A 1 82 ? 4.633 66.956 18.185 1.00 23.64 142 LEU A O 1
ATOM 607 N N . HIS A 1 83 ? 4.498 65.426 16.535 1.00 22.91 143 HIS A N 1
ATOM 608 C CA . HIS A 1 83 ? 4.782 66.378 15.465 1.00 23.32 143 HIS A CA 1
ATOM 609 C C . HIS A 1 83 ? 6.043 67.201 15.667 1.00 23.20 143 HIS A C 1
ATOM 610 O O . HIS A 1 83 ? 6.089 68.385 15.324 1.00 21.66 143 HIS A O 1
ATOM 617 N N . GLN A 1 84 ? 7.064 66.568 16.229 1.00 23.40 144 GLN A N 1
ATOM 618 C CA . GLN A 1 84 ? 8.340 67.224 16.459 1.00 21.71 144 GLN A CA 1
ATOM 619 C C . GLN A 1 84 ? 8.231 68.486 17.302 1.00 22.39 144 GLN A C 1
ATOM 620 O O . GLN A 1 84 ? 9.009 69.425 17.137 1.00 21.51 144 GLN A O 1
ATOM 626 N N . GLN A 1 85 ? 7.265 68.512 18.208 1.00 21.96 145 GLN A N 1
ATOM 627 C CA . GLN A 1 85 ? 7.123 69.668 19.070 1.00 23.48 145 GLN A CA 1
ATOM 628 C C . GLN A 1 85 ? 8.317 69.690 20.035 1.00 23.13 145 GLN A C 1
ATOM 629 O O . GLN A 1 85 ? 8.746 70.753 20.482 1.00 23.83 145 GLN A O 1
ATOM 635 N N . MET A 1 86 ? 8.869 68.516 20.338 1.00 19.22 146 MET A N 1
ATOM 636 C CA . MET A 1 86 ? 9.986 68.446 21.264 1.00 18.60 146 MET A CA 1
ATOM 637 C C . MET A 1 86 ? 11.123 67.570 20.765 1.00 18.02 146 MET A C 1
ATOM 638 O O . MET A 1 86 ? 10.904 66.617 20.020 1.00 19.01 146 MET A O 1
ATOM 643 N N . PRO A 1 87 ? 12.359 67.899 21.155 1.00 16.00 147 PRO A N 1
ATOM 644 C CA . PRO A 1 87 ? 13.506 67.100 20.729 1.00 15.55 147 PRO A CA 1
ATOM 645 C C . PRO A 1 87 ? 13.372 65.670 21.247 1.00 14.14 147 PRO A C 1
ATOM 646 O O . PRO A 1 87 ? 12.764 65.433 22.292 1.00 12.46 147 PRO A O 1
ATOM 650 N N . VAL A 1 88 ? 13.941 64.723 20.508 1.00 14.05 148 VAL A N 1
ATOM 651 C CA . VAL A 1 88 ? 13.868 63.313 20.867 1.00 12.41 148 VAL A CA 1
ATOM 652 C C . VAL A 1 88 ? 15.231 62.647 20.779 1.00 13.11 148 VAL A C 1
ATOM 653 O O . VAL A 1 88 ? 16.040 62.982 19.909 1.00 12.97 148 VAL A O 1
ATOM 657 N N . VAL A 1 89 ? 15.487 61.710 21.688 1.00 12.56 149 VAL A N 1
ATOM 658 C CA . VAL A 1 89 ? 16.718 60.927 21.667 1.00 11.47 149 VAL A CA 1
ATOM 659 C C . VAL A 1 89 ? 16.272 59.502 21.960 1.00 10.99 149 VAL A C 1
ATOM 660 O O . VAL A 1 89 ? 15.481 59.279 22.871 1.00 11.11 149 VAL A O 1
ATOM 664 N N . SER A 1 90 ? 16.763 58.545 21.183 1.00 12.76 150 SER A N 1
ATOM 665 C CA . SER A 1 90 ? 16.401 57.147 21.388 1.00 15.59 150 SER A CA 1
ATOM 666 C C . SER A 1 90 ? 17.574 56.391 22.029 1.00 14.39 150 SER A C 1
ATOM 667 O O . SER A 1 90 ? 18.740 56.744 21.845 1.00 14.21 150 SER A O 1
ATOM 670 N N . VAL A 1 91 ? 17.257 55.361 22.796 1.00 14.88 151 VAL A N 1
ATOM 671 C CA . VAL A 1 91 ? 18.289 54.584 23.467 1.00 16.11 151 VAL A CA 1
ATOM 672 C C . VAL A 1 91 ? 18.063 53.081 23.396 1.00 16.33 151 VAL A C 1
ATOM 673 O O . VAL A 1 91 ? 16.928 52.603 23.497 1.00 12.76 151 VAL A O 1
ATOM 677 N N . ASP A 1 92 ? 19.163 52.355 23.204 1.00 18.17 152 ASP A N 1
ATOM 678 C CA . ASP A 1 92 ? 19.173 50.893 23.172 1.00 22.01 152 ASP A CA 1
ATOM 679 C C . ASP A 1 92 ? 18.281 50.268 22.102 1.00 24.61 152 ASP A C 1
ATOM 680 O O . ASP A 1 92 ? 17.733 49.192 22.313 1.00 23.78 152 ASP A O 1
ATOM 685 N N . ARG A 1 93 ? 18.161 50.913 20.947 1.00 27.99 153 ARG A N 1
ATOM 686 C CA . ARG A 1 93 ? 17.282 50.394 19.909 1.00 31.54 153 ARG A CA 1
ATOM 687 C C . ARG A 1 93 ? 17.884 49.811 18.652 1.00 32.37 153 ARG A C 1
ATOM 688 O O . ARG A 1 93 ? 17.264 48.967 18.017 1.00 36.07 153 ARG A O 1
ATOM 696 N N . GLU A 1 94 ? 19.073 50.248 18.274 1.00 33.21 154 GLU A N 1
ATOM 697 C CA . GLU A 1 94 ? 19.686 49.739 17.055 1.00 34.59 154 GLU A CA 1
ATOM 698 C C . GLU A 1 94 ? 18.687 49.887 15.901 1.00 33.74 154 GLU A C 1
ATOM 699 O O . GLU A 1 94 ? 18.323 48.914 15.244 1.00 32.03 154 GLU A O 1
ATOM 705 N N . MET A 1 95 ? 18.240 51.121 15.686 1.00 33.71 155 MET A N 1
ATOM 706 C CA . MET A 1 95 ? 17.297 51.458 14.618 1.00 32.96 155 MET A CA 1
ATOM 707 C C . MET A 1 95 ? 18.117 51.991 13.443 1.00 31.64 155 MET A C 1
ATOM 708 O O . MET A 1 95 ? 18.998 52.825 13.639 1.00 31.71 155 MET A O 1
ATOM 713 N N . ASP A 1 96 ? 17.862 51.520 12.228 1.00 30.74 156 ASP A N 1
ATOM 714 C CA . ASP A 1 96 ? 18.625 52.053 11.102 1.00 30.08 156 ASP A CA 1
ATOM 715 C C . ASP A 1 96 ? 17.847 53.220 10.498 1.00 27.58 156 ASP A C 1
ATOM 716 O O . ASP A 1 96 ? 16.623 53.267 10.570 1.00 27.88 156 ASP A O 1
ATOM 721 N N . ALA A 1 97 ? 18.568 54.179 9.940 1.00 26.51 157 ALA A N 1
ATOM 722 C CA . ALA A 1 97 ? 17.942 55.343 9.324 1.00 24.81 157 ALA A CA 1
ATOM 723 C C . ALA A 1 97 ? 17.105 56.137 10.340 1.00 25.00 157 ALA A C 1
ATOM 724 O O . ALA A 1 97 ? 16.072 56.709 9.995 1.00 25.13 157 ALA A O 1
ATOM 726 N N . CYS A 1 98 ? 17.556 56.180 11.589 1.00 22.35 158 CYS A N 1
ATOM 727 C CA . CYS A 1 98 ? 16.832 56.903 12.640 1.00 21.55 158 CYS A CA 1
ATOM 728 C C . CYS A 1 98 ? 16.895 58.422 12.432 1.00 18.19 158 CYS A C 1
ATOM 729 O O . CYS A 1 98 ? 17.958 58.978 12.181 1.00 17.90 158 CYS A O 1
ATOM 732 N N . PRO A 1 99 ? 15.751 59.112 12.559 1.00 17.81 159 PRO A N 1
ATOM 733 C CA . PRO A 1 99 ? 15.666 60.566 12.385 1.00 18.04 159 PRO A CA 1
ATOM 734 C C . PRO A 1 99 ? 16.219 61.425 13.539 1.00 20.04 159 PRO A C 1
ATOM 735 O O . PRO A 1 99 ? 16.487 62.623 13.364 1.00 20.85 159 PRO A O 1
ATOM 739 N N . TRP A 1 100 ? 16.380 60.837 14.716 1.00 18.08 160 TRP A N 1
ATOM 740 C CA . TRP A 1 100 ? 16.909 61.605 15.838 1.00 17.91 160 TRP A CA 1
ATOM 741 C C . TRP A 1 100 ? 18.196 60.956 16.339 1.00 16.39 160 TRP A C 1
ATOM 742 O O . TRP A 1 100 ? 18.527 59.846 15.933 1.00 18.72 160 TRP A O 1
ATOM 753 N N . PRO A 1 101 ? 18.962 61.650 17.194 1.00 14.88 161 PRO A N 1
ATOM 754 C CA . PRO A 1 101 ? 20.208 61.046 17.688 1.00 13.39 161 PRO A CA 1
ATOM 755 C C . PRO A 1 101 ? 19.925 59.781 18.498 1.00 14.30 161 PRO A C 1
ATOM 756 O O . PRO A 1 101 ? 18.865 59.663 19.117 1.00 12.76 161 PRO A O 1
ATOM 760 N N . GLN A 1 102 ? 20.871 58.848 18.505 1.00 13.88 162 GLN A N 1
ATOM 761 C CA . GLN A 1 102 ? 20.707 57.604 19.252 1.00 13.90 162 GLN A CA 1
ATOM 762 C C . GLN A 1 102 ? 21.902 57.220 20.101 1.00 13.31 162 GLN A C 1
ATOM 763 O O . GLN A 1 102 ? 23.043 57.519 19.770 1.00 13.28 162 GLN A O 1
ATOM 769 N N . VAL A 1 103 ? 21.610 56.500 21.177 1.00 14.00 163 VAL A N 1
ATOM 770 C CA . VAL A 1 103 ? 22.618 55.987 22.083 1.00 13.36 163 VAL A CA 1
ATOM 771 C C . VAL A 1 103 ? 22.395 54.478 22.083 1.00 15.06 163 VAL A C 1
ATOM 772 O O . VAL A 1 103 ? 21.336 53.983 22.492 1.00 14.15 163 VAL A O 1
ATOM 776 N N . VAL A 1 104 ? 23.392 53.742 21.608 1.00 15.00 164 VAL A N 1
ATOM 777 C CA . VAL A 1 104 ? 23.275 52.300 21.532 1.00 15.09 164 VAL A CA 1
ATOM 778 C C . VAL A 1 104 ? 24.520 51.553 22.004 1.00 16.71 164 VAL A C 1
ATOM 779 O O . VAL A 1 104 ? 25.579 52.139 22.244 1.00 14.93 164 VAL A O 1
ATOM 783 N N . THR A 1 105 ? 24.366 50.239 22.097 1.00 18.55 165 THR A N 1
ATOM 784 C CA . THR A 1 105 ? 25.433 49.324 22.494 1.00 20.98 165 THR A CA 1
ATOM 785 C C . THR A 1 105 ? 25.949 48.645 21.217 1.00 21.78 165 THR A C 1
ATOM 786 O O . THR A 1 105 ? 25.208 48.487 20.249 1.00 21.64 165 THR A O 1
ATOM 790 N N . ASP A 1 106 ? 27.217 48.250 21.218 1.00 24.63 166 ASP A N 1
ATOM 791 C CA . ASP A 1 106 ? 27.808 47.549 20.074 1.00 25.52 166 ASP A CA 1
ATOM 792 C C . ASP A 1 106 ? 27.369 46.095 20.255 1.00 24.56 166 ASP A C 1
ATOM 793 O O . ASP A 1 106 ? 28.179 45.229 20.575 1.00 24.97 166 ASP A O 1
ATOM 798 N N . ASN A 1 107 ? 26.080 45.844 20.049 1.00 22.88 167 ASN A N 1
ATOM 799 C CA . ASN A 1 107 ? 25.491 44.519 20.231 1.00 23.15 167 ASN A CA 1
ATOM 800 C C . ASN A 1 107 ? 26.145 43.355 19.501 1.00 23.61 167 ASN A C 1
ATOM 801 O O . ASN A 1 107 ? 26.348 42.289 20.096 1.00 21.54 167 ASN A O 1
ATOM 806 N N . PHE A 1 108 ? 26.457 43.558 18.221 1.00 24.55 168 PHE A N 1
ATOM 807 C CA . PHE A 1 108 ? 27.099 42.528 17.402 1.00 25.70 168 PHE A CA 1
ATOM 808 C C . PHE A 1 108 ? 28.520 42.274 17.897 1.00 25.81 168 PHE A C 1
ATOM 809 O O . PHE A 1 108 ? 28.875 41.139 18.221 1.00 26.47 168 PHE A O 1
ATOM 817 N N . GLU A 1 109 ? 29.321 43.335 17.968 1.00 25.86 169 GLU A N 1
A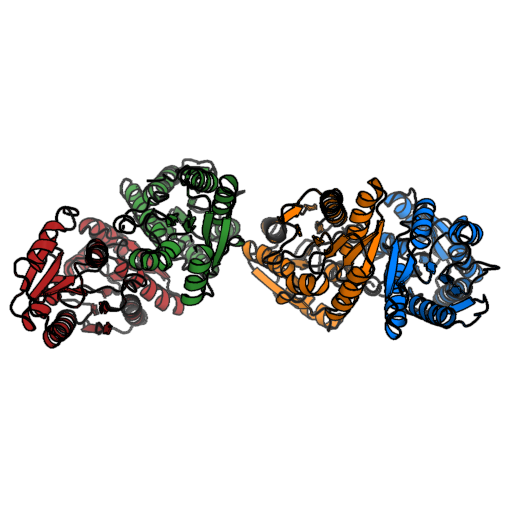TOM 818 C CA . GLU A 1 109 ? 30.706 43.228 18.418 1.00 26.00 169 GLU A CA 1
ATOM 819 C C . GLU A 1 109 ? 30.840 42.674 19.826 1.00 26.14 169 GLU A C 1
ATOM 820 O O . GLU A 1 109 ? 31.709 41.843 20.089 1.00 27.11 169 GLU A O 1
ATOM 826 N N . ALA A 1 110 ? 29.991 43.139 20.737 1.00 24.20 170 ALA A N 1
ATOM 827 C CA . ALA A 1 110 ? 30.035 42.668 22.117 1.00 22.72 170 ALA A CA 1
ATOM 828 C C . ALA A 1 110 ? 29.723 41.178 22.231 1.00 22.43 170 ALA A C 1
ATOM 829 O O . ALA A 1 110 ? 30.411 40.447 22.945 1.00 22.93 170 ALA A O 1
ATOM 831 N N . ALA A 1 111 ? 28.685 40.726 21.534 1.00 19.85 171 ALA A N 1
ATOM 832 C CA . ALA A 1 111 ? 28.297 39.318 21.593 1.00 19.35 171 ALA A CA 1
ATOM 833 C C . ALA A 1 111 ? 29.401 38.455 21.007 1.00 20.07 171 ALA A C 1
ATOM 834 O O . ALA A 1 111 ? 29.822 37.464 21.612 1.00 18.62 171 ALA A O 1
ATOM 836 N N . LYS A 1 112 ? 29.853 38.856 19.824 1.00 19.65 172 LYS A N 1
ATOM 837 C CA . LYS A 1 112 ? 30.911 38.170 19.089 1.00 23.48 172 LYS A CA 1
ATOM 838 C C . LYS A 1 112 ? 32.179 38.003 19.927 1.00 21.33 172 LYS A C 1
ATOM 839 O O . LYS A 1 112 ? 32.759 36.921 19.975 1.00 21.23 172 LYS A O 1
ATOM 845 N N . ALA A 1 113 ? 32.605 39.085 20.573 1.00 19.00 173 ALA A N 1
ATOM 846 C CA . ALA A 1 113 ? 33.804 39.057 21.403 1.00 18.40 173 ALA A CA 1
ATOM 847 C C . ALA A 1 113 ? 33.609 38.150 22.612 1.00 19.68 173 ALA A C 1
ATOM 848 O O . ALA A 1 113 ? 34.523 37.433 23.002 1.00 20.01 173 ALA A O 1
ATOM 850 N N . ALA A 1 114 ? 32.418 38.190 23.207 1.00 19.41 174 ALA A N 1
ATOM 851 C CA . ALA A 1 114 ? 32.121 37.347 24.358 1.00 19.00 174 ALA A CA 1
ATOM 852 C C . ALA A 1 114 ? 32.181 35.863 23.962 1.00 18.95 174 ALA A C 1
ATOM 853 O O . ALA A 1 114 ? 32.745 35.031 24.688 1.00 17.90 174 ALA A O 1
ATOM 855 N N . THR A 1 115 ? 31.605 35.537 22.809 1.00 19.22 175 THR A N 1
ATOM 856 C CA . THR A 1 115 ? 31.608 34.162 22.323 1.00 20.85 175 THR A CA 1
ATOM 857 C C . THR A 1 115 ? 33.053 33.730 22.068 1.00 21.80 175 THR A C 1
ATOM 858 O O . THR A 1 115 ? 33.461 32.629 22.437 1.00 20.90 175 THR A O 1
ATOM 862 N N . THR A 1 116 ? 33.818 34.609 21.432 1.00 22.08 176 THR A N 1
ATOM 863 C CA . THR A 1 116 ? 35.212 34.322 21.126 1.00 22.79 176 THR A CA 1
ATOM 864 C C . THR A 1 116 ? 35.989 34.035 22.400 1.00 22.92 176 THR A C 1
ATOM 865 O O . THR A 1 116 ? 36.775 33.089 22.456 1.00 23.86 176 THR A O 1
ATOM 869 N N . ALA A 1 117 ? 35.761 34.843 23.430 1.00 23.08 177 ALA A N 1
ATOM 870 C CA . ALA A 1 117 ? 36.441 34.653 24.708 1.00 23.08 177 ALA A CA 1
ATOM 871 C C . ALA A 1 117 ? 36.099 33.284 25.286 1.00 23.78 177 ALA A C 1
ATOM 872 O O . ALA A 1 117 ? 36.955 32.620 25.874 1.00 24.68 177 ALA A O 1
ATOM 874 N N . PHE A 1 118 ? 34.843 32.867 25.124 1.00 23.13 178 PHE A N 1
ATOM 875 C CA . PHE A 1 118 ? 34.400 31.571 25.635 1.00 22.91 178 PHE A CA 1
ATOM 876 C C . PHE A 1 118 ? 34.935 30.399 24.817 1.00 22.86 178 PHE A C 1
ATOM 877 O O . PHE A 1 118 ? 35.246 29.349 25.372 1.00 23.22 178 PHE A O 1
ATOM 885 N N . ARG A 1 119 ? 35.052 30.583 23.506 1.00 25.58 179 ARG A N 1
ATOM 886 C CA . ARG A 1 119 ? 35.584 29.537 22.633 1.00 27.22 179 ARG A CA 1
ATOM 887 C C . ARG A 1 119 ? 37.033 29.233 22.999 1.00 27.22 179 ARG A C 1
ATOM 888 O O . ARG A 1 119 ? 37.444 28.079 23.024 1.00 25.96 179 ARG A O 1
ATOM 896 N N . GLN A 1 120 ? 37.802 30.281 23.280 1.00 27.47 180 GLN A N 1
ATOM 897 C CA . GLN A 1 120 ? 39.209 30.120 23.622 1.00 30.14 180 GLN A CA 1
ATOM 898 C C . GLN A 1 120 ? 39.394 29.326 24.911 1.00 30.54 180 GLN A C 1
ATOM 899 O O . GLN A 1 120 ? 40.478 28.804 25.176 1.00 31.06 180 GLN A O 1
ATOM 905 N N . GLN A 1 121 ? 38.332 29.218 25.704 1.00 29.51 181 GLN A N 1
ATOM 906 C CA . GLN A 1 121 ? 38.414 28.460 26.942 1.00 29.86 181 GLN A CA 1
ATOM 907 C C . GLN A 1 121 ? 37.903 27.040 26.741 1.00 28.39 181 GLN A C 1
ATOM 908 O O . GLN A 1 121 ? 37.842 26.264 27.690 1.00 26.54 181 GLN A O 1
ATOM 914 N N . GLY A 1 122 ? 37.519 26.714 25.511 1.00 26.66 182 GLY A N 1
ATOM 915 C CA . GLY A 1 122 ? 37.039 25.373 25.230 1.00 28.59 182 GLY A CA 1
ATOM 916 C C . GLY A 1 122 ? 35.562 25.184 24.936 1.00 27.63 182 GLY A C 1
ATOM 917 O O . GLY A 1 122 ? 35.185 24.180 24.352 1.00 28.95 182 GLY A O 1
ATOM 918 N N . TYR A 1 123 ? 34.729 26.129 25.352 1.00 27.88 183 TYR A N 1
ATOM 919 C CA . TYR A 1 123 ? 33.287 26.058 25.133 1.00 27.47 183 TYR A CA 1
ATOM 920 C C . TYR A 1 123 ? 32.965 26.297 23.656 1.00 27.91 183 TYR A C 1
ATOM 921 O O . TYR A 1 123 ? 32.919 27.440 23.195 1.00 29.09 183 TYR A O 1
ATOM 930 N N . GLN A 1 124 ? 32.733 25.216 22.921 1.00 28.59 184 GLN A N 1
ATOM 931 C CA . GLN A 1 124 ? 32.450 25.302 21.485 1.00 29.30 184 GLN A CA 1
ATOM 932 C C . GLN A 1 124 ? 30.958 25.296 21.162 1.00 27.65 184 GLN A C 1
ATOM 933 O O . GLN A 1 124 ? 30.533 25.745 20.091 1.00 27.76 184 GLN A O 1
ATOM 939 N N . HIS A 1 125 ? 30.167 24.778 22.092 1.00 26.10 185 HIS A N 1
ATOM 940 C CA . HIS A 1 125 ? 28.729 24.668 21.899 1.00 23.65 185 HIS A CA 1
ATOM 941 C C . HIS A 1 125 ? 27.969 25.767 22.632 1.00 23.01 185 HIS A C 1
ATOM 942 O O . HIS A 1 125 ? 27.942 25.800 23.862 1.00 24.01 185 HIS A O 1
ATOM 949 N N . VAL A 1 126 ? 27.346 26.666 21.878 1.00 20.74 186 VAL A N 1
ATOM 950 C CA . VAL A 1 126 ? 26.606 27.756 22.493 1.00 20.87 186 VAL A CA 1
ATOM 951 C C . VAL A 1 126 ? 25.101 27.536 22.452 1.00 20.29 186 VAL A C 1
ATOM 952 O O . VAL A 1 126 ? 24.526 27.224 21.409 1.00 21.02 186 VAL A O 1
ATOM 956 N N . VAL A 1 127 ? 24.474 27.688 23.610 1.00 20.10 187 VAL A N 1
ATOM 957 C CA . VAL A 1 127 ? 23.036 27.533 23.744 1.00 19.97 187 VAL A CA 1
ATOM 958 C C . VAL A 1 127 ? 22.495 28.925 24.004 1.00 20.31 187 VAL A C 1
ATOM 959 O O . VAL A 1 127 ? 22.649 29.475 25.093 1.00 20.23 187 VAL A O 1
ATOM 963 N N . VAL A 1 128 ? 21.875 29.499 22.982 1.00 20.47 188 VAL A N 1
ATOM 964 C CA . VAL A 1 128 ? 21.322 30.841 23.070 1.00 20.62 188 VAL A CA 1
ATOM 965 C C . VAL A 1 128 ? 19.908 30.841 23.649 1.00 22.58 188 VAL A C 1
ATOM 966 O O . VAL A 1 128 ? 19.020 30.160 23.137 1.00 23.05 188 VAL A O 1
ATOM 970 N N . LEU A 1 129 ? 19.705 31.598 24.722 1.00 22.34 189 LEU A N 1
ATOM 971 C CA . LEU A 1 129 ? 18.387 31.714 25.345 1.00 23.21 189 LEU A CA 1
ATOM 972 C C . LEU A 1 129 ? 17.948 33.149 25.073 1.00 24.91 189 LEU A C 1
ATOM 973 O O . LEU A 1 129 ? 18.646 34.096 25.461 1.00 24.99 189 LEU A O 1
ATOM 978 N N . THR A 1 130 ? 16.795 33.324 24.427 1.00 24.77 190 THR A N 1
ATOM 979 C CA . THR A 1 130 ? 16.361 34.675 24.073 1.00 25.41 190 THR A CA 1
ATOM 980 C C . THR A 1 130 ? 14.852 34.881 23.896 1.00 27.72 190 THR A C 1
ATOM 981 O O . THR A 1 130 ? 14.072 33.925 23.812 1.00 28.11 190 THR A O 1
ATOM 985 N N . SER A 1 131 ? 14.447 36.146 23.850 1.00 27.76 191 SER A N 1
ATOM 986 C CA . SER A 1 131 ? 13.053 36.465 23.583 1.00 29.21 191 SER A CA 1
ATOM 987 C C . SER A 1 131 ? 13.042 36.364 22.058 1.00 30.22 191 SER A C 1
ATOM 988 O O . SER A 1 131 ? 14.097 36.453 21.436 1.00 29.10 191 SER A O 1
ATOM 991 N N . GLU A 1 132 ? 11.873 36.177 21.456 1.00 32.06 192 GLU A N 1
ATOM 992 C CA . GLU A 1 132 ? 11.780 36.035 20.005 1.00 34.90 192 GLU A CA 1
ATOM 993 C C . GLU A 1 132 ? 12.658 36.984 19.188 1.00 35.75 192 GLU A C 1
ATOM 994 O O . GLU A 1 132 ? 12.569 38.207 19.323 1.00 35.44 192 GLU A O 1
ATOM 1000 N N . LEU A 1 133 ? 13.497 36.397 18.335 1.00 35.66 193 LEU A N 1
ATOM 1001 C CA . LEU A 1 133 ? 14.431 37.142 17.490 1.00 37.41 193 LEU A CA 1
ATOM 1002 C C . LEU A 1 133 ? 13.822 38.140 16.501 1.00 38.45 193 LEU A C 1
ATOM 1003 O O . LEU A 1 133 ? 14.306 39.269 16.395 1.00 37.04 193 LEU A O 1
ATOM 1008 N N . GLU A 1 134 ? 12.780 37.743 15.772 1.00 39.93 194 GLU A N 1
ATOM 1009 C CA . GLU A 1 134 ? 12.169 38.659 14.807 1.00 41.48 194 GLU A CA 1
ATOM 1010 C C . GLU A 1 134 ? 11.669 39.940 15.472 1.00 40.61 194 GLU A C 1
ATOM 1011 O O . GLU A 1 134 ? 11.777 41.024 14.904 1.00 41.46 194 GLU A O 1
ATOM 1017 N N . LEU A 1 135 ? 11.139 39.807 16.683 1.00 39.84 195 LEU A N 1
ATOM 1018 C CA . LEU A 1 135 ? 10.607 40.938 17.438 1.00 39.51 195 LEU A CA 1
ATOM 1019 C C . LEU A 1 135 ? 11.560 42.075 17.789 1.00 39.04 195 LEU A C 1
ATOM 1020 O O . LEU A 1 135 ? 11.106 43.130 18.222 1.00 39.45 195 LEU A O 1
ATOM 1025 N N . SER A 1 136 ? 12.865 41.890 17.610 1.00 38.63 196 SER A N 1
ATOM 1026 C CA . SER A 1 136 ? 13.811 42.953 17.954 1.00 36.36 196 SER A CA 1
ATOM 1027 C C . SER A 1 136 ? 15.151 42.888 17.212 1.00 35.17 196 SER A C 1
ATOM 1028 O O . SER A 1 136 ? 15.766 41.826 17.108 1.00 33.54 196 SER A O 1
ATOM 1031 N N . ARG A 1 137 ? 15.601 44.038 16.713 1.00 34.83 197 ARG A N 1
ATOM 1032 C CA . ARG A 1 137 ? 16.864 44.124 15.977 1.00 35.78 197 ARG A CA 1
ATOM 1033 C C . ARG A 1 137 ? 18.103 44.022 16.865 1.00 34.66 197 ARG A C 1
ATOM 1034 O O . ARG A 1 137 ? 19.170 43.640 16.391 1.00 34.07 197 ARG A O 1
ATOM 1042 N N . THR A 1 138 ? 17.971 44.380 18.139 1.00 33.97 198 THR A N 1
ATOM 1043 C CA . THR A 1 138 ? 19.105 44.299 19.049 1.00 32.98 198 THR A CA 1
ATOM 1044 C C . THR A 1 138 ? 19.346 42.839 19.398 1.00 31.99 198 THR A C 1
ATOM 1045 O O . THR A 1 138 ? 20.491 42.397 19.489 1.00 32.47 198 THR A O 1
ATOM 1049 N N . ARG A 1 139 ? 18.268 42.090 19.603 1.00 30.42 199 ARG A N 1
ATOM 1050 C CA . ARG A 1 139 ? 18.405 40.673 19.906 1.00 30.50 199 ARG A CA 1
ATOM 1051 C C . ARG A 1 139 ? 19.067 40.044 18.681 1.00 30.45 199 ARG A C 1
ATOM 1052 O O . ARG A 1 139 ? 20.080 39.346 18.783 1.00 28.79 199 ARG A O 1
ATOM 1060 N N . GLN A 1 140 ? 18.482 40.311 17.520 1.00 28.98 200 GLN A N 1
ATOM 1061 C CA . GLN A 1 140 ? 18.991 39.784 16.268 1.00 29.02 200 GLN A CA 1
ATOM 1062 C C . GLN A 1 140 ? 20.469 40.057 16.065 1.00 26.85 200 GLN A C 1
ATOM 1063 O O . GLN A 1 140 ? 21.184 39.225 15.515 1.00 26.07 200 GLN A O 1
ATOM 1069 N N . GLU A 1 141 ? 20.927 41.224 16.497 1.00 26.06 201 GLU A N 1
ATOM 1070 C CA . GLU A 1 141 ? 22.332 41.579 16.353 1.00 25.81 201 GLU A CA 1
ATOM 1071 C C . GLU A 1 141 ? 23.225 40.788 17.306 1.00 25.21 201 GLU A C 1
ATOM 1072 O O . GLU A 1 141 ? 24.321 40.380 16.943 1.00 26.94 201 GLU A O 1
ATOM 1078 N N . ARG A 1 142 ? 22.762 40.579 18.529 1.00 24.92 202 ARG A N 1
ATOM 1079 C CA . ARG A 1 142 ? 23.543 39.833 19.511 1.00 23.45 202 ARG A CA 1
ATOM 1080 C C . ARG A 1 142 ? 23.622 38.371 19.086 1.00 23.63 202 ARG A C 1
ATOM 1081 O O . ARG A 1 142 ? 24.620 37.689 19.316 1.00 21.54 202 ARG A O 1
ATOM 1089 N N . TYR A 1 143 ? 22.560 37.894 18.454 1.00 25.66 203 TYR A N 1
ATOM 1090 C CA . TYR A 1 143 ? 22.521 36.518 17.984 1.00 26.91 203 TYR A CA 1
ATOM 1091 C C . TYR A 1 143 ? 23.446 36.418 16.777 1.00 28.14 203 TYR A C 1
ATOM 1092 O O . TYR A 1 143 ? 24.153 35.422 16.600 1.00 26.97 203 TYR A O 1
ATOM 1101 N N . ARG A 1 144 ? 23.445 37.478 15.969 1.00 28.40 204 ARG A N 1
ATOM 1102 C CA . ARG A 1 144 ? 24.269 37.561 14.772 1.00 30.32 204 ARG A CA 1
ATOM 1103 C C . ARG A 1 144 ? 25.742 37.572 15.172 1.00 30.17 204 ARG A C 1
ATOM 1104 O O . ARG A 1 144 ? 26.599 37.057 14.456 1.00 30.22 204 ARG A O 1
ATOM 1112 N N . GLY A 1 145 ? 26.028 38.160 16.329 1.00 29.91 205 GLY A N 1
ATOM 1113 C CA . GLY A 1 145 ? 27.394 38.216 16.811 1.00 28.99 205 GLY A CA 1
ATOM 1114 C C . GLY A 1 145 ? 27.878 36.856 17.290 1.00 28.34 205 GLY A C 1
ATOM 1115 O O . GLY A 1 145 ? 29.041 36.505 17.104 1.00 27.93 205 GLY A O 1
ATOM 1116 N N . ILE A 1 146 ? 26.986 36.087 17.909 1.00 27.41 206 ILE A N 1
ATOM 1117 C CA . ILE A 1 146 ? 27.345 34.763 18.409 1.00 27.21 206 ILE A CA 1
ATOM 1118 C C . ILE A 1 146 ? 27.691 33.813 17.255 1.00 28.30 206 ILE A C 1
ATOM 1119 O O . ILE A 1 146 ? 28.782 33.228 17.236 1.00 28.70 206 ILE A O 1
ATOM 1124 N N . LEU A 1 147 ? 26.784 33.676 16.289 1.00 28.15 207 LEU A N 1
ATOM 1125 C CA . LEU A 1 147 ? 27.021 32.805 15.133 1.00 29.74 207 LEU A CA 1
ATOM 1126 C C . LEU A 1 147 ? 28.325 33.168 14.436 1.00 29.50 207 LEU A C 1
ATOM 1127 O O . LEU A 1 147 ? 28.999 32.299 13.885 1.00 31.74 207 LEU A O 1
ATOM 1132 N N . ALA A 1 148 ? 28.678 34.448 14.452 1.00 28.60 208 ALA A N 1
ATOM 1133 C CA . ALA A 1 148 ? 29.897 34.891 13.796 1.00 27.79 208 ALA A CA 1
ATOM 1134 C C . ALA A 1 148 ? 31.148 34.459 14.557 1.00 28.82 208 ALA A C 1
ATOM 1135 O O . ALA A 1 148 ? 32.268 34.732 14.120 1.00 26.81 208 ALA A O 1
ATOM 1137 N N . ALA A 1 149 ? 30.962 33.773 15.684 1.00 27.67 209 ALA A N 1
ATOM 1138 C CA . ALA A 1 149 ? 32.104 33.331 16.482 1.00 28.75 209 ALA A CA 1
ATOM 1139 C C . ALA A 1 149 ? 32.052 31.876 16.951 1.00 29.11 209 ALA A C 1
ATOM 1140 O O . ALA A 1 149 ? 33.036 31.374 17.491 1.00 28.70 209 ALA A O 1
ATOM 1142 N N . ALA A 1 150 ? 30.923 31.202 16.755 1.00 31.49 210 ALA A N 1
ATOM 1143 C CA . ALA A 1 150 ? 30.783 29.815 17.207 1.00 35.23 210 ALA A CA 1
ATOM 1144 C C . ALA A 1 150 ? 30.255 28.821 16.166 1.00 37.27 210 ALA A C 1
ATOM 1145 O O . ALA A 1 150 ? 29.453 29.171 15.300 1.00 39.13 210 ALA A O 1
ATOM 1147 N N . GLN A 1 151 ? 30.692 27.570 16.277 1.00 39.33 211 GLN A N 1
ATOM 1148 C CA . GLN A 1 151 ? 30.269 26.523 15.351 1.00 40.29 211 GLN A CA 1
ATOM 1149 C C . GLN A 1 151 ? 28.907 25.969 15.737 1.00 39.87 211 GLN A C 1
ATOM 1150 O O . GLN A 1 151 ? 27.897 26.229 15.079 1.00 40.75 211 GLN A O 1
ATOM 1152 N N . ASP A 1 152 ? 28.907 25.189 16.811 1.00 38.99 212 ASP A N 1
ATOM 1153 C CA . ASP A 1 152 ? 27.708 24.555 17.326 1.00 37.38 212 ASP A CA 1
ATOM 1154 C C . ASP A 1 152 ? 26.915 25.581 18.115 1.00 36.38 212 ASP A C 1
ATOM 1155 O O . ASP A 1 152 ? 27.297 25.934 19.231 1.00 35.24 212 ASP A O 1
ATOM 1160 N N . VAL A 1 153 ? 25.819 26.061 17.526 1.00 34.40 213 VAL A N 1
ATOM 1161 C CA . VAL A 1 153 ? 24.966 27.047 18.175 1.00 31.50 213 VAL A CA 1
ATOM 1162 C C . VAL A 1 153 ? 23.510 26.631 18.063 1.00 31.05 213 VAL A C 1
ATOM 1163 O O . VAL A 1 153 ? 23.004 26.413 16.969 1.00 30.03 213 VAL A O 1
ATOM 1167 N N . ASP A 1 154 ? 22.846 26.504 19.203 1.00 30.74 214 ASP A N 1
ATOM 1168 C CA . ASP A 1 154 ? 21.438 26.139 19.236 1.00 32.31 214 ASP A CA 1
ATOM 1169 C C . ASP A 1 154 ? 20.699 27.327 19.831 1.00 33.02 214 ASP A C 1
ATOM 1170 O O . ASP A 1 154 ? 21.261 28.064 20.641 1.00 33.82 214 ASP A O 1
ATOM 1175 N N . VAL A 1 155 ? 19.448 27.531 19.441 1.00 33.98 215 VAL A N 1
ATOM 1176 C CA . VAL A 1 155 ? 18.701 28.674 19.958 1.00 33.81 215 VAL A CA 1
ATOM 1177 C C . VAL A 1 155 ? 17.373 28.306 20.597 1.00 32.71 215 VAL A C 1
ATOM 1178 O O . VAL A 1 155 ? 16.639 27.472 20.081 1.00 33.05 215 VAL A O 1
ATOM 1182 N N . LEU A 1 156 ? 17.079 28.928 21.734 1.00 32.06 216 LEU A N 1
ATOM 1183 C CA . LEU A 1 156 ? 15.831 28.689 22.446 1.00 31.88 216 LEU A CA 1
ATOM 1184 C C . LEU A 1 156 ? 15.072 29.989 22.650 1.00 32.68 216 LEU A C 1
ATOM 1185 O O . LEU A 1 156 ? 15.339 30.761 23.583 1.00 31.99 216 LEU A O 1
ATOM 1190 N N . GLU A 1 157 ? 14.119 30.217 21.757 1.00 33.31 217 GLU A N 1
ATOM 1191 C CA . GLU A 1 157 ? 13.284 31.400 21.797 1.00 33.27 217 GLU A CA 1
ATOM 1192 C C . GLU A 1 157 ? 12.171 31.228 22.817 1.00 34.44 217 GLU A C 1
ATOM 1193 O O . GLU A 1 157 ? 11.541 30.171 22.900 1.00 33.68 217 GLU A O 1
ATOM 1199 N N . VAL A 1 158 ? 11.960 32.276 23.607 1.00 34.58 218 VAL A N 1
ATOM 1200 C CA . VAL A 1 158 ? 10.933 32.299 24.638 1.00 35.20 218 VAL A CA 1
ATOM 1201 C C . VAL A 1 158 ? 9.965 33.407 24.238 1.00 36.35 218 VAL A C 1
ATOM 1202 O O . VAL A 1 158 ? 10.386 34.461 23.757 1.00 37.08 218 VAL A O 1
ATOM 1206 N N . SER A 1 159 ? 8.672 33.169 24.418 1.00 36.90 219 SER A N 1
ATOM 1207 C CA . SER A 1 159 ? 7.662 34.167 24.076 1.00 37.54 219 SER A CA 1
ATOM 1208 C C . SER A 1 159 ? 7.312 34.936 25.345 1.00 37.28 219 SER A C 1
ATOM 1209 O O . SER A 1 159 ? 6.653 34.398 26.240 1.00 36.84 219 SER A O 1
ATOM 1212 N N . GLU A 1 160 ? 7.757 36.187 25.431 1.00 37.57 220 GLU A N 1
ATOM 1213 C CA . GLU A 1 160 ? 7.489 36.991 26.620 1.00 38.74 220 GLU A CA 1
ATOM 1214 C C . GLU A 1 160 ? 5.999 37.093 26.937 1.00 38.90 220 GLU A C 1
ATOM 1215 O O . GLU A 1 160 ? 5.618 37.282 28.091 1.00 39.14 220 GLU A O 1
ATOM 1221 N N . SER A 1 161 ? 5.165 36.944 25.910 1.00 40.00 221 SER A N 1
ATOM 1222 C CA . SER A 1 161 ? 3.706 37.009 26.057 1.00 39.80 221 SER A CA 1
ATOM 1223 C C . SER A 1 161 ? 3.104 35.765 26.696 1.00 39.85 221 SER A C 1
ATOM 1224 O O . SER A 1 161 ? 2.244 35.863 27.571 1.00 40.94 221 SER A O 1
ATOM 1227 N N . SER A 1 162 ? 3.546 34.595 26.250 1.00 39.46 222 SER A N 1
ATOM 1228 C CA . SER A 1 162 ? 3.010 33.353 26.780 1.00 39.17 222 SER A CA 1
ATOM 1229 C C . SER A 1 162 ? 4.030 32.235 26.742 1.00 38.30 222 SER A C 1
ATOM 1230 O O . SER A 1 162 ? 4.249 31.612 25.702 1.00 39.78 222 SER A O 1
ATOM 1233 N N . TYR A 1 163 ? 4.660 31.989 27.882 1.00 37.09 223 TYR A N 1
ATOM 1234 C CA . TYR A 1 163 ? 5.652 30.930 28.002 1.00 35.25 223 TYR A CA 1
ATOM 1235 C C . TYR A 1 163 ? 5.450 30.264 29.347 1.00 34.65 223 TYR A C 1
ATOM 1236 O O . TYR A 1 163 ? 4.942 30.887 30.278 1.00 35.32 223 TYR A O 1
ATOM 1245 N N . ASN A 1 164 ? 5.834 28.999 29.457 1.00 35.74 224 ASN A N 1
ATOM 1246 C CA . ASN A 1 164 ? 5.696 28.294 30.724 1.00 37.20 224 ASN A CA 1
ATOM 1247 C C . ASN A 1 164 ? 7.094 28.161 31.300 1.00 37.96 224 ASN A C 1
ATOM 1248 O O . ASN A 1 164 ? 8.051 27.966 30.548 1.00 38.78 224 ASN A O 1
ATOM 1253 N N . HIS A 1 165 ? 7.221 28.262 32.620 1.00 38.84 225 HIS A N 1
ATOM 1254 C CA . HIS A 1 165 ? 8.534 28.156 33.252 1.00 39.14 225 HIS A CA 1
ATOM 1255 C C . HIS A 1 165 ? 9.219 26.814 33.037 1.00 39.52 225 HIS A C 1
ATOM 1256 O O . HIS A 1 165 ? 10.264 26.750 32.388 1.00 40.00 225 HIS A O 1
ATOM 1263 N N . SER A 1 166 ? 8.641 25.747 33.585 1.00 39.46 226 SER A N 1
ATOM 1264 C CA . SER A 1 166 ? 9.243 24.419 33.461 1.00 40.27 226 SER A CA 1
ATOM 1265 C C . SER A 1 166 ? 9.358 23.965 32.011 1.00 38.84 226 SER A C 1
ATOM 1266 O O . SER A 1 166 ? 10.195 23.131 31.686 1.00 38.56 226 SER A O 1
ATOM 1269 N N . GLU A 1 167 ? 8.515 24.514 31.144 1.00 38.67 227 GLU A N 1
ATOM 1270 C CA . GLU A 1 167 ? 8.562 24.167 29.732 1.00 38.61 227 GLU A CA 1
ATOM 1271 C C . GLU A 1 167 ? 9.906 24.661 29.184 1.00 37.68 227 GLU A C 1
ATOM 1272 O O . GLU A 1 167 ? 10.670 23.892 28.592 1.00 37.08 227 GLU A O 1
ATOM 1278 N N . VAL A 1 168 ? 10.190 25.944 29.393 1.00 35.28 228 VAL A N 1
ATOM 1279 C CA . VAL A 1 168 ? 11.442 26.547 28.932 1.00 32.21 228 VAL A CA 1
ATOM 1280 C C . VAL A 1 168 ? 12.627 25.888 29.633 1.00 30.22 228 VAL A C 1
ATOM 1281 O O . VAL A 1 168 ? 13.632 25.565 29.006 1.00 28.11 228 VAL A O 1
ATOM 1285 N N . HIS A 1 169 ? 12.494 25.690 30.938 1.00 30.32 229 HIS A N 1
ATOM 1286 C CA . HIS A 1 169 ? 13.531 25.047 31.732 1.00 30.24 229 HIS A CA 1
ATOM 1287 C C . HIS A 1 169 ? 13.925 23.700 31.112 1.00 31.53 229 HIS A C 1
ATOM 1288 O O . HIS A 1 169 ? 15.080 23.476 30.760 1.00 32.19 229 HIS A O 1
ATOM 1295 N N . GLN A 1 170 ? 12.955 22.802 30.983 1.00 32.63 230 GLN A N 1
ATOM 1296 C CA . GLN A 1 170 ? 13.208 21.474 30.433 1.00 32.99 230 GLN A CA 1
ATOM 1297 C C . GLN A 1 170 ? 13.909 21.495 29.080 1.00 32.26 230 GLN A C 1
ATOM 1298 O O . GLN A 1 170 ? 14.777 20.662 28.810 1.00 32.67 230 GLN A O 1
ATOM 1304 N N . ARG A 1 171 ? 13.547 22.443 28.227 1.00 31.57 231 ARG A N 1
ATOM 1305 C CA . ARG A 1 171 ? 14.181 22.534 26.918 1.00 31.38 231 ARG A CA 1
ATOM 1306 C C . ARG A 1 171 ? 15.646 22.986 27.025 1.00 31.05 231 ARG A C 1
ATOM 1307 O O . ARG A 1 171 ? 16.531 22.436 26.366 1.00 32.35 231 ARG A O 1
ATOM 1315 N N . LEU A 1 172 ? 15.899 23.990 27.857 1.00 30.43 232 LEU A N 1
ATOM 1316 C CA . LEU A 1 172 ? 17.251 24.507 28.040 1.00 29.36 232 LEU A CA 1
ATOM 1317 C C . LEU A 1 172 ? 18.167 23.380 28.501 1.00 28.49 232 LEU A C 1
ATOM 1318 O O . LEU A 1 172 ? 19.283 23.228 28.010 1.00 27.33 232 LEU A O 1
ATOM 1323 N N . THR A 1 173 ? 17.672 22.597 29.451 1.00 28.53 233 THR A N 1
ATOM 1324 C CA . THR A 1 173 ? 18.401 21.466 29.995 1.00 29.03 233 THR A CA 1
ATOM 1325 C C . THR A 1 173 ? 18.620 20.413 28.917 1.00 30.88 233 THR A C 1
ATOM 1326 O O . THR A 1 173 ? 19.599 19.671 28.951 1.00 32.51 233 THR A O 1
ATOM 1330 N N . GLN A 1 174 ? 17.712 20.360 27.950 1.00 31.75 234 GLN A N 1
ATOM 1331 C CA . GLN A 1 174 ? 17.814 19.392 26.865 1.00 32.51 234 GLN A CA 1
ATOM 1332 C C . GLN A 1 174 ? 18.913 19.812 25.889 1.00 31.31 234 GLN A C 1
ATOM 1333 O O . GLN A 1 174 ? 19.765 19.004 25.500 1.00 31.10 234 GLN A O 1
ATOM 1339 N N . LEU A 1 175 ? 18.902 21.089 25.513 1.00 29.66 235 LEU A N 1
ATOM 1340 C CA . LEU A 1 175 ? 19.883 21.628 24.576 1.00 27.12 235 LEU A CA 1
ATOM 1341 C C . LEU A 1 175 ? 21.303 21.654 25.149 1.00 26.48 235 LEU A C 1
ATOM 1342 O O . LEU A 1 175 ? 22.275 21.383 24.444 1.00 24.60 235 LEU A O 1
ATOM 1347 N N . ILE A 1 176 ? 21.420 21.993 26.426 1.00 25.70 236 ILE A N 1
ATOM 1348 C CA . ILE A 1 176 ? 22.723 22.050 27.082 1.00 26.28 236 ILE A CA 1
ATOM 1349 C C . ILE A 1 176 ? 23.380 20.671 27.164 1.00 27.21 236 ILE A C 1
ATOM 1350 O O . ILE A 1 176 ? 24.585 20.518 26.980 1.00 26.35 236 ILE A O 1
ATOM 1355 N N . THR A 1 177 ? 22.555 19.670 27.421 1.00 28.77 237 THR A N 1
ATOM 1356 C CA . THR A 1 177 ? 23.015 18.312 27.620 1.00 31.02 237 THR A CA 1
ATOM 1357 C C . THR A 1 177 ? 23.048 17.341 26.432 1.00 32.00 237 THR A C 1
ATOM 1358 O O . THR A 1 177 ? 23.372 16.165 26.621 1.00 32.49 237 THR A O 1
ATOM 1362 N N . GLN A 1 178 ? 22.746 17.801 25.221 1.00 32.35 238 GLN A N 1
ATOM 1363 C CA . GLN A 1 178 ? 22.728 16.877 24.088 1.00 33.76 238 GLN A CA 1
ATOM 1364 C C . GLN A 1 178 ? 24.058 16.232 23.710 1.00 33.37 238 GLN A C 1
ATOM 1365 O O . GLN A 1 178 ? 24.090 15.059 23.349 1.00 34.96 238 GLN A O 1
ATOM 1371 N N . ASN A 1 179 ? 25.158 16.970 23.775 1.00 32.37 239 ASN A N 1
ATOM 1372 C CA . ASN A 1 179 ? 26.438 16.364 23.435 1.00 31.07 239 ASN A CA 1
ATOM 1373 C C . ASN A 1 179 ? 27.544 16.639 24.458 1.00 29.90 239 ASN A C 1
ATOM 1374 O O . ASN A 1 179 ? 27.303 17.232 25.511 1.00 28.21 239 ASN A O 1
ATOM 1379 N N . ASP A 1 180 ? 28.753 16.186 24.148 1.00 29.42 240 ASP A N 1
ATOM 1380 C CA . ASP A 1 180 ? 29.882 16.367 25.054 1.00 30.27 240 ASP A CA 1
ATOM 1381 C C . ASP A 1 180 ? 30.683 17.651 24.893 1.00 28.62 240 ASP A C 1
ATOM 1382 O O . ASP A 1 180 ? 31.562 17.936 25.709 1.00 28.46 240 ASP A O 1
ATOM 1387 N N . GLN A 1 181 ? 30.393 18.421 23.850 1.00 26.88 241 GLN A N 1
ATOM 1388 C CA . GLN A 1 181 ? 31.101 19.678 23.651 1.00 27.24 241 GLN A CA 1
ATOM 1389 C C . GLN A 1 181 ? 30.894 20.563 24.878 1.00 26.37 241 GLN A C 1
ATOM 1390 O O . GLN A 1 181 ? 29.791 20.600 25.427 1.00 25.70 241 GLN A O 1
ATOM 1396 N N . LYS A 1 182 ? 31.954 21.235 25.338 1.00 25.92 242 LYS A N 1
ATOM 1397 C CA . LYS A 1 182 ? 31.825 22.140 26.480 1.00 25.69 242 LYS A CA 1
ATOM 1398 C C . LYS A 1 182 ? 30.789 23.130 25.994 1.00 24.12 242 LYS A C 1
ATOM 1399 O O . LYS A 1 182 ? 30.808 23.531 24.829 1.00 22.78 242 LYS A O 1
ATOM 1405 N N . THR A 1 183 ? 29.893 23.524 26.888 1.00 23.82 243 THR A N 1
ATOM 1406 C CA . THR A 1 183 ? 28.795 24.401 26.513 1.00 22.81 243 THR A CA 1
ATOM 1407 C C . THR A 1 183 ? 28.651 25.685 27.319 1.00 21.79 243 THR A C 1
ATOM 1408 O O . THR A 1 183 ? 28.904 25.700 28.522 1.00 20.61 243 THR A O 1
ATOM 1412 N N . VAL A 1 184 ? 28.228 26.751 26.638 1.00 21.54 244 VAL A N 1
ATOM 1413 C CA . VAL A 1 184 ? 27.962 28.042 27.273 1.00 21.97 244 VAL A CA 1
ATOM 1414 C C . VAL A 1 184 ? 26.482 28.360 27.059 1.00 21.79 244 VAL A C 1
ATOM 1415 O O . VAL A 1 184 ? 26.021 28.422 25.911 1.00 20.60 244 VAL A O 1
ATOM 1419 N N . ALA A 1 185 ? 25.747 28.564 28.145 1.00 19.72 245 ALA A N 1
ATOM 1420 C CA . ALA A 1 185 ? 24.346 28.944 28.034 1.00 19.17 245 ALA A CA 1
ATOM 1421 C C . ALA A 1 185 ? 24.460 30.477 27.968 1.00 19.77 245 ALA A C 1
ATOM 1422 O O . ALA A 1 185 ? 24.936 31.105 28.916 1.00 18.38 245 ALA A O 1
ATOM 1424 N N . PHE A 1 186 ? 24.052 31.064 26.843 1.00 18.79 246 PHE A N 1
ATOM 1425 C CA . PHE A 1 186 ? 24.160 32.511 26.618 1.00 18.52 246 PHE A CA 1
ATOM 1426 C C . PHE A 1 186 ? 22.782 33.197 26.560 1.00 18.55 246 PHE A C 1
ATOM 1427 O O . PHE A 1 186 ? 22.035 33.042 25.596 1.00 17.59 246 PHE A O 1
ATOM 1435 N N . ALA A 1 187 ? 22.455 33.942 27.610 1.00 17.71 247 ALA A N 1
ATOM 1436 C CA . ALA A 1 187 ? 21.186 34.660 27.685 1.00 18.78 247 ALA A CA 1
ATOM 1437 C C . ALA A 1 187 ? 21.334 36.019 26.999 1.00 19.60 247 ALA A C 1
ATOM 1438 O O . ALA A 1 187 ? 22.250 36.784 27.302 1.00 20.02 247 ALA A O 1
ATOM 1440 N N . LEU A 1 188 ? 20.433 36.309 26.067 1.00 20.64 248 LEU A N 1
ATOM 1441 C CA . LEU A 1 188 ? 20.456 37.575 25.349 1.00 21.93 248 LEU A CA 1
ATOM 1442 C C . LEU A 1 188 ? 19.761 38.687 26.121 1.00 22.21 248 LEU A C 1
ATOM 1443 O O . LEU A 1 188 ? 19.893 39.860 25.783 1.00 23.93 248 LEU A O 1
ATOM 1448 N N . LYS A 1 189 ? 19.042 38.321 27.175 1.00 23.02 249 LYS A N 1
ATOM 1449 C CA . LYS A 1 189 ? 18.333 39.300 27.987 1.00 24.82 249 LYS A CA 1
ATOM 1450 C C . LYS A 1 189 ? 18.484 38.953 29.456 1.00 23.50 249 LYS A C 1
ATOM 1451 O O . LYS A 1 189 ? 18.465 37.784 29.838 1.00 24.50 249 LYS A O 1
ATOM 1457 N N . GLU A 1 190 ? 18.618 39.979 30.284 1.00 23.10 250 GLU A N 1
ATOM 1458 C CA . GLU A 1 190 ? 18.801 39.793 31.713 1.00 22.54 250 GLU A CA 1
ATOM 1459 C C . GLU A 1 190 ? 17.764 38.897 32.416 1.00 22.62 250 GLU A C 1
ATOM 1460 O O . GLU A 1 190 ? 18.134 38.012 33.197 1.00 21.54 250 GLU A O 1
ATOM 1466 N N . ARG A 1 191 ? 16.480 39.106 32.139 1.00 21.40 251 ARG A N 1
ATOM 1467 C CA . ARG A 1 191 ? 15.432 38.321 32.794 1.00 22.01 251 ARG A CA 1
ATOM 1468 C C . ARG A 1 191 ? 15.590 36.815 32.660 1.00 20.58 251 ARG A C 1
ATOM 1469 O O . ARG A 1 191 ? 15.361 36.076 33.615 1.00 21.44 251 ARG A O 1
ATOM 1477 N N . TRP A 1 192 ? 15.972 36.359 31.474 1.00 20.24 252 TRP A N 1
ATOM 1478 C CA . TRP A 1 192 ? 16.152 34.934 31.235 1.00 20.47 252 TRP A CA 1
ATOM 1479 C C . TRP A 1 192 ? 17.310 34.381 32.057 1.00 20.47 252 TRP A C 1
ATOM 1480 O O . TRP A 1 192 ? 17.233 33.267 32.573 1.00 19.92 252 TRP A O 1
ATOM 1491 N N . LEU A 1 193 ? 18.377 35.164 32.196 1.00 19.47 253 LEU A N 1
ATOM 1492 C CA . LEU A 1 193 ? 19.523 34.722 32.978 1.00 20.32 253 LEU A CA 1
ATOM 1493 C C . LEU A 1 193 ? 19.097 34.628 34.442 1.00 21.26 253 LEU A C 1
ATOM 1494 O O . LEU A 1 193 ? 19.441 33.674 35.141 1.00 22.60 253 LEU A O 1
ATOM 1499 N N . LEU A 1 194 ? 18.304 35.600 34.888 1.00 21.54 254 LEU A N 1
ATOM 1500 C CA . LEU A 1 194 ? 17.851 35.647 36.275 1.00 23.83 254 LEU A CA 1
ATOM 1501 C C . LEU A 1 194 ? 16.819 34.586 36.608 1.00 22.77 254 LEU A C 1
ATOM 1502 O O . LEU A 1 194 ? 16.786 34.089 37.720 1.00 23.83 254 LEU A O 1
ATOM 1507 N N . GLU A 1 195 ? 15.984 34.233 35.641 1.00 23.86 255 GLU A N 1
ATOM 1508 C CA . GLU A 1 195 ? 14.945 33.250 35.886 1.00 25.72 255 GLU A CA 1
ATOM 1509 C C . GLU A 1 195 ? 15.371 31.788 35.777 1.00 25.89 255 GLU A C 1
ATOM 1510 O O . GLU A 1 195 ? 14.970 30.967 36.608 1.00 25.82 255 GLU A O 1
ATOM 1516 N N . PHE A 1 196 ? 16.198 31.467 34.784 1.00 25.43 256 PHE A N 1
ATOM 1517 C CA . PHE A 1 196 ? 16.594 30.078 34.548 1.00 25.14 256 PHE A CA 1
ATOM 1518 C C . PHE A 1 196 ? 17.983 29.582 34.928 1.00 25.69 256 PHE A C 1
ATOM 1519 O O . PHE A 1 196 ? 18.185 28.373 35.007 1.00 27.65 256 PHE A O 1
ATOM 1527 N N . PHE A 1 197 ? 18.936 30.477 35.169 1.00 25.12 257 PHE A N 1
ATOM 1528 C CA . PHE A 1 197 ? 20.295 30.039 35.504 1.00 24.55 257 PHE A CA 1
ATOM 1529 C C . PHE A 1 197 ? 20.580 29.652 36.963 1.00 23.65 257 PHE A C 1
ATOM 1530 O O . PHE A 1 197 ? 21.386 28.748 37.219 1.00 23.00 257 PHE A O 1
ATOM 1538 N N . PRO A 1 198 ? 19.952 30.336 37.939 1.00 25.07 258 PRO A N 1
ATOM 1539 C CA . PRO A 1 198 ? 20.209 29.986 39.344 1.00 23.74 258 PRO A CA 1
ATOM 1540 C C . PRO A 1 198 ? 20.024 28.514 39.727 1.00 25.31 258 PRO A C 1
ATOM 1541 O O . PRO A 1 198 ? 20.859 27.951 40.434 1.00 23.30 258 PRO A O 1
ATOM 1545 N N . ASN A 1 199 ? 18.939 27.886 39.277 1.00 27.20 259 ASN A N 1
ATOM 1546 C CA . ASN A 1 199 ? 18.717 26.481 39.614 1.00 30.12 259 ASN A CA 1
ATOM 1547 C C . ASN A 1 199 ? 19.697 25.563 38.889 1.00 29.64 259 ASN A C 1
ATOM 1548 O O . ASN A 1 199 ? 19.997 24.471 39.363 1.00 30.20 259 ASN A O 1
ATOM 1553 N N . LEU A 1 200 ? 20.195 25.997 37.736 1.00 29.15 260 LEU A N 1
ATOM 1554 C CA . LEU A 1 200 ? 21.166 25.192 37.008 1.00 28.83 260 LEU A CA 1
ATOM 1555 C C . LEU A 1 200 ? 22.537 25.295 37.698 1.00 27.70 260 LEU A C 1
ATOM 1556 O O . LEU A 1 200 ? 23.420 24.463 37.481 1.00 27.92 260 LEU A O 1
ATOM 1561 N N . ILE A 1 201 ? 22.708 26.311 38.540 1.00 25.76 261 ILE A N 1
ATOM 1562 C CA . ILE A 1 201 ? 23.959 26.486 39.271 1.00 25.99 261 ILE A CA 1
ATOM 1563 C C . ILE A 1 201 ? 23.839 25.714 40.574 1.00 26.40 261 ILE A C 1
ATOM 1564 O O . ILE A 1 201 ? 24.812 25.170 41.086 1.00 26.77 261 ILE A O 1
ATOM 1569 N N . ILE A 1 202 ? 22.624 25.676 41.104 1.00 28.34 262 ILE A N 1
ATOM 1570 C CA . ILE A 1 202 ? 22.361 24.979 42.348 1.00 29.73 262 ILE A CA 1
ATOM 1571 C C . ILE A 1 202 ? 22.191 23.475 42.129 1.00 30.59 262 ILE A C 1
ATOM 1572 O O . ILE A 1 202 ? 22.537 22.682 43.001 1.00 31.27 262 ILE A O 1
ATOM 1577 N N . SER A 1 203 ? 21.685 23.079 40.962 1.00 30.92 263 SER A N 1
ATOM 1578 C CA . SER A 1 203 ? 21.497 21.657 40.673 1.00 32.30 263 SER A CA 1
ATOM 1579 C C . SER A 1 203 ? 22.806 21.013 40.220 1.00 32.60 263 SER A C 1
ATOM 1580 O O . SER A 1 203 ? 22.912 19.792 40.158 1.00 33.26 263 SER A O 1
ATOM 1583 N N . GLY A 1 204 ? 23.799 21.837 39.894 1.00 32.35 264 GLY A N 1
ATOM 1584 C CA . GLY A 1 204 ? 25.084 21.306 39.473 1.00 31.09 264 GLY A CA 1
ATOM 1585 C C . GLY A 1 204 ? 25.347 21.258 37.978 1.00 30.58 264 GLY A C 1
ATOM 1586 O O . GLY A 1 204 ? 26.466 20.959 37.545 1.00 30.46 264 GLY A O 1
ATOM 1587 N N . LEU A 1 205 ? 24.334 21.559 37.172 1.00 30.26 265 LEU A N 1
ATOM 1588 C CA . LEU A 1 205 ? 24.518 21.523 35.725 1.00 28.51 265 LEU A CA 1
ATOM 1589 C C . LEU A 1 205 ? 25.619 22.483 35.276 1.00 28.55 265 LEU A C 1
ATOM 1590 O O . LEU A 1 205 ? 26.513 22.101 34.526 1.00 26.57 265 LEU A O 1
ATOM 1595 N N . ILE A 1 206 ? 25.546 23.731 35.727 1.00 28.68 266 ILE A N 1
ATOM 1596 C CA . ILE A 1 206 ? 26.560 24.723 35.381 1.00 28.20 266 ILE A CA 1
ATOM 1597 C C . ILE A 1 206 ? 27.730 24.530 36.350 1.00 28.94 266 ILE A C 1
ATOM 1598 O O . ILE A 1 206 ? 27.624 24.882 37.527 1.00 27.21 266 ILE A O 1
ATOM 1603 N N . ASP A 1 207 ? 28.837 23.966 35.862 1.00 29.65 267 ASP A N 1
ATOM 1604 C CA . ASP A 1 207 ? 30.000 23.717 36.715 1.00 31.03 267 ASP A CA 1
ATOM 1605 C C . ASP A 1 207 ? 31.307 24.391 36.305 1.00 32.06 267 ASP A C 1
ATOM 1606 O O . ASP A 1 207 ? 32.335 24.174 36.949 1.00 32.37 267 ASP A O 1
ATOM 1611 N N . ASN A 1 208 ? 31.278 25.192 35.242 1.00 31.73 268 ASN A N 1
ATOM 1612 C CA . ASN A 1 208 ? 32.480 25.889 34.793 1.00 31.34 268 ASN A CA 1
ATOM 1613 C C . ASN A 1 208 ? 33.622 24.974 34.379 1.00 30.56 268 ASN A C 1
ATOM 1614 O O . ASN A 1 208 ? 34.783 25.335 34.519 1.00 28.97 268 ASN A O 1
ATOM 1619 N N . GLN A 1 209 ? 33.290 23.793 33.871 1.00 31.23 269 GLN A N 1
ATOM 1620 C CA . GLN A 1 209 ? 34.293 22.834 33.419 1.00 29.92 269 GLN A CA 1
ATOM 1621 C C . GLN A 1 209 ? 33.803 22.203 32.124 1.00 29.41 269 GLN A C 1
ATOM 1622 O O . GLN A 1 209 ? 34.578 21.975 31.192 1.00 28.18 269 GLN A O 1
ATOM 1628 N N . THR A 1 210 ? 32.507 21.919 32.077 1.00 25.98 270 THR A N 1
ATOM 1629 C CA . THR A 1 210 ? 31.903 21.336 30.890 1.00 26.17 270 THR A CA 1
ATOM 1630 C C . THR A 1 210 ? 30.739 22.223 30.428 1.00 23.92 270 THR A C 1
ATOM 1631 O O . THR A 1 210 ? 30.394 22.263 29.245 1.00 22.24 270 THR A O 1
ATOM 1635 N N . VAL A 1 211 ? 30.161 22.952 31.379 1.00 21.83 271 VAL A N 1
ATOM 1636 C CA . VAL A 1 211 ? 29.059 23.867 31.107 1.00 20.07 271 VAL A CA 1
ATOM 1637 C C . VAL A 1 211 ? 29.204 25.154 31.912 1.00 19.32 271 VAL A C 1
ATOM 1638 O O . VAL A 1 211 ? 29.304 25.120 33.138 1.00 18.37 271 VAL A O 1
ATOM 1642 N N . THR A 1 212 ? 29.219 26.291 31.228 1.00 18.74 272 THR A N 1
ATOM 1643 C CA . THR A 1 212 ? 29.313 27.574 31.917 1.00 18.85 272 THR A CA 1
ATOM 1644 C C . THR A 1 212 ? 28.143 28.446 31.435 1.00 18.87 272 THR A C 1
ATOM 1645 O O . THR A 1 212 ? 27.286 27.977 30.694 1.00 18.57 272 THR A O 1
ATOM 1649 N N . ALA A 1 213 ? 28.084 29.702 31.854 1.00 17.95 273 ALA A N 1
ATOM 1650 C CA . ALA A 1 213 ? 26.981 30.550 31.412 1.00 17.57 273 ALA A CA 1
ATOM 1651 C C . ALA A 1 213 ? 27.333 32.015 31.469 1.00 18.78 273 ALA A C 1
ATOM 1652 O O . ALA A 1 213 ? 28.109 32.442 32.314 1.00 19.83 273 ALA A O 1
ATOM 1654 N N . THR A 1 214 ? 26.730 32.786 30.572 1.00 18.42 274 THR A N 1
ATOM 1655 C CA . THR A 1 214 ? 26.970 34.208 30.495 1.00 18.01 274 THR A CA 1
ATOM 1656 C C . THR A 1 214 ? 25.720 34.852 29.913 1.00 17.45 274 THR A C 1
ATOM 1657 O O . THR A 1 214 ? 24.704 34.188 29.703 1.00 13.22 274 THR A O 1
ATOM 1661 N N . GLY A 1 215 ? 25.818 36.142 29.629 1.00 16.53 275 GLY A N 1
ATOM 1662 C CA . GLY A 1 215 ? 24.700 36.856 29.053 1.00 16.97 275 GLY A CA 1
ATOM 1663 C C . GLY A 1 215 ? 24.807 38.348 29.297 1.00 17.78 275 GLY A C 1
ATOM 1664 O O . GLY A 1 215 ? 25.763 38.822 29.924 1.00 14.79 275 GLY A O 1
ATOM 1665 N N . PHE A 1 216 ? 23.826 39.085 28.782 1.00 17.60 276 PHE A N 1
ATOM 1666 C CA . PHE A 1 216 ? 23.763 40.529 28.971 1.00 18.70 276 PHE A CA 1
ATOM 1667 C C . PHE A 1 216 ? 22.972 40.716 30.257 1.00 19.18 276 PHE A C 1
ATOM 1668 O O . PHE A 1 216 ? 21.787 40.378 30.315 1.00 19.29 276 PHE A O 1
ATOM 1676 N N . ALA A 1 217 ? 23.640 41.232 31.286 1.00 20.33 277 ALA A N 1
ATOM 1677 C CA . ALA A 1 217 ? 23.030 41.445 32.589 1.00 22.00 277 ALA A CA 1
ATOM 1678 C C . ALA A 1 217 ? 23.821 42.497 33.354 1.00 24.24 277 ALA A C 1
ATOM 1679 O O . ALA A 1 217 ? 25.045 42.484 33.335 1.00 23.44 277 ALA A O 1
ATOM 1681 N N . ASP A 1 218 ? 23.124 43.400 34.036 1.00 26.17 278 ASP A N 1
ATOM 1682 C CA . ASP A 1 218 ? 23.805 44.448 34.786 1.00 28.73 278 ASP A CA 1
ATOM 1683 C C . ASP A 1 218 ? 23.609 44.365 36.301 1.00 30.66 278 ASP A C 1
ATOM 1684 O O . ASP A 1 218 ? 24.363 44.976 37.060 1.00 29.52 278 ASP A O 1
ATOM 1689 N N . THR A 1 219 ? 22.615 43.598 36.737 1.00 32.90 279 THR A N 1
ATOM 1690 C CA . THR A 1 219 ? 22.340 43.440 38.154 1.00 37.00 279 THR A CA 1
ATOM 1691 C C . THR A 1 219 ? 23.530 42.812 38.894 1.00 38.51 279 THR A C 1
ATOM 1692 O O . THR A 1 219 ? 24.145 41.861 38.409 1.00 39.04 279 THR A O 1
ATOM 1696 N N . ASP A 1 220 ? 23.830 43.327 40.082 1.00 40.74 280 ASP A N 1
ATOM 1697 C CA . ASP A 1 220 ? 24.956 42.835 40.867 1.00 42.38 280 ASP A CA 1
ATOM 1698 C C . ASP A 1 220 ? 24.735 41.495 41.539 1.00 43.19 280 ASP A C 1
ATOM 1699 O O . ASP A 1 220 ? 25.584 40.614 41.479 1.00 43.69 280 ASP A O 1
ATOM 1704 N N . PHE A 1 221 ? 23.607 41.328 42.214 1.00 43.19 281 PHE A N 1
ATOM 1705 C CA . PHE A 1 221 ? 23.449 40.063 42.924 1.00 41.85 281 PHE A CA 1
ATOM 1706 C C . PHE A 1 221 ? 23.685 38.766 42.151 1.00 41.31 281 PHE A C 1
ATOM 1707 O O . PHE A 1 221 ? 24.018 37.746 42.751 1.00 42.14 281 PHE A O 1
ATOM 1715 N N . ILE A 1 222 ? 23.545 38.758 40.834 1.00 40.67 282 ILE A N 1
ATOM 1716 C CA . ILE A 1 222 ? 23.829 37.488 40.143 1.00 40.41 282 ILE A CA 1
ATOM 1717 C C . ILE A 1 222 ? 25.320 37.392 40.051 1.00 40.33 282 ILE A C 1
ATOM 1718 O O . ILE A 1 222 ? 25.873 36.302 39.923 1.00 40.05 282 ILE A O 1
ATOM 1723 N N . ARG A 1 223 ? 25.974 38.548 40.021 1.00 40.95 283 ARG A N 1
ATOM 1724 C CA . ARG A 1 223 ? 27.428 38.570 39.890 1.00 42.59 283 ARG A CA 1
ATOM 1725 C C . ARG A 1 223 ? 27.976 37.573 40.884 1.00 43.07 283 ARG A C 1
ATOM 1726 O O . ARG A 1 223 ? 28.778 36.682 40.541 1.00 44.12 283 ARG A O 1
ATOM 1728 N N . ARG A 1 224 ? 27.526 37.746 42.109 1.00 43.40 284 ARG A N 1
ATOM 1729 C CA . ARG A 1 224 ? 27.828 36.905 43.230 1.00 42.62 284 ARG A CA 1
ATOM 1730 C C . ARG A 1 224 ? 27.075 35.627 43.196 1.00 43.62 284 ARG A C 1
ATOM 1731 O O . ARG A 1 224 ? 26.216 35.439 44.016 1.00 43.25 284 ARG A O 1
ATOM 1739 N N . MET A 1 225 ? 27.389 34.711 42.300 1.00 20.00 285 MET A N 1
ATOM 1740 C CA . MET A 1 225 ? 26.807 33.375 42.445 1.00 20.00 285 MET A CA 1
ATOM 1741 C C . MET A 1 225 ? 27.864 32.285 42.573 1.00 20.00 285 MET A C 1
ATOM 1742 O O . MET A 1 225 ? 28.042 31.733 43.653 1.00 20.00 285 MET A O 1
ATOM 1747 N N . LYS A 1 228 ? 31.216 32.363 40.716 1.00 41.91 288 LYS A N 1
ATOM 1748 C CA . LYS A 1 228 ? 31.567 33.502 39.768 1.00 38.05 288 LYS A CA 1
ATOM 1749 C C . LYS A 1 228 ? 31.492 33.418 38.205 1.00 36.39 288 LYS A C 1
ATOM 1750 O O . LYS A 1 228 ? 32.339 33.003 37.274 1.00 34.97 288 LYS A O 1
ATOM 1756 N N . LEU A 1 229 ? 30.375 33.861 37.786 1.00 33.33 289 LEU A N 1
ATOM 1757 C CA . LEU A 1 229 ? 30.086 33.936 36.337 1.00 31.16 289 LEU A CA 1
ATOM 1758 C C . LEU A 1 229 ? 30.607 35.147 35.647 1.00 30.20 289 LEU A C 1
ATOM 1759 O O . LEU A 1 229 ? 30.902 36.183 36.242 1.00 30.56 289 LEU A O 1
ATOM 1764 N N . THR A 1 230 ? 30.863 34.963 34.368 1.00 26.83 290 THR A N 1
ATOM 1765 C CA . THR A 1 230 ? 31.406 36.072 33.614 1.00 25.52 290 THR A CA 1
ATOM 1766 C C . THR A 1 230 ? 30.291 36.671 32.780 1.00 24.63 290 THR A C 1
ATOM 1767 O O . THR A 1 230 ? 29.716 35.998 31.908 1.00 24.53 290 THR A O 1
ATOM 1771 N N . LEU A 1 231 ? 29.968 37.937 33.030 1.00 21.74 291 LEU A N 1
ATOM 1772 C CA . LEU A 1 231 ? 28.874 38.574 32.286 1.00 20.96 291 LEU A CA 1
ATOM 1773 C C . LEU A 1 231 ? 29.158 39.835 31.481 1.00 21.33 291 LEU A C 1
ATOM 1774 O O . LEU A 1 231 ? 30.181 40.506 31.655 1.00 19.93 291 LEU A O 1
ATOM 1779 N N . ILE A 1 232 ? 28.232 40.164 30.582 1.00 20.65 292 ILE A N 1
ATOM 1780 C CA . ILE A 1 232 ? 28.384 41.360 29.756 1.00 21.06 292 ILE A CA 1
ATOM 1781 C C . ILE A 1 232 ? 27.480 42.480 30.259 1.00 20.60 292 ILE A C 1
ATOM 1782 O O . ILE A 1 232 ? 26.264 42.316 30.341 1.00 19.28 292 ILE A O 1
ATOM 1787 N N . THR A 1 233 ? 28.071 43.618 30.605 1.00 19.32 293 THR A N 1
ATOM 1788 C CA . THR A 1 233 ? 27.273 44.727 31.112 1.00 20.80 293 THR A CA 1
ATOM 1789 C C . THR A 1 233 ? 27.155 45.800 30.058 1.00 19.27 293 THR A C 1
ATOM 1790 O O . THR A 1 233 ? 28.128 46.105 29.378 1.00 17.53 293 THR A O 1
ATOM 1794 N N . GLN A 1 234 ? 25.956 46.360 29.919 1.00 18.64 294 GLN A N 1
ATOM 1795 C CA . GLN A 1 234 ? 25.722 47.431 28.954 1.00 18.99 294 GLN A CA 1
ATOM 1796 C C . GLN A 1 234 ? 25.997 48.838 29.485 1.00 18.34 294 GLN A C 1
ATOM 1797 O O . GLN A 1 234 ? 26.020 49.778 28.700 1.00 17.29 294 GLN A O 1
ATOM 1803 N N . ASN A 1 235 ? 26.208 48.980 30.799 1.00 18.30 295 ASN A N 1
ATOM 1804 C CA . ASN A 1 235 ? 26.464 50.293 31.404 1.00 18.77 295 ASN A CA 1
ATOM 1805 C C . ASN A 1 235 ? 25.211 51.172 31.230 1.00 17.46 295 ASN A C 1
ATOM 1806 O O . ASN A 1 235 ? 25.305 52.290 30.739 1.00 17.32 295 ASN A O 1
ATOM 1811 N N . PRO A 1 236 ? 24.033 50.679 31.630 1.00 16.62 296 PRO A N 1
ATOM 1812 C CA . PRO A 1 236 ? 22.797 51.462 31.485 1.00 17.49 296 PRO A CA 1
ATOM 1813 C C . PRO A 1 236 ? 22.805 52.872 32.081 1.00 17.12 296 PRO A C 1
ATOM 1814 O O . PRO A 1 236 ? 22.218 53.797 31.510 1.00 14.12 296 PRO A O 1
ATOM 1818 N N . PHE A 1 237 ? 23.460 53.042 33.224 1.00 17.47 297 PHE A N 1
ATOM 1819 C CA . PHE A 1 237 ? 23.524 54.364 33.837 1.00 18.51 297 PHE A CA 1
ATOM 1820 C C . PHE A 1 237 ? 24.255 55.285 32.860 1.00 18.63 297 PHE A C 1
ATOM 1821 O O . PHE A 1 237 ? 23.834 56.423 32.618 1.00 18.82 297 PHE A O 1
ATOM 1829 N N . LEU A 1 238 ? 25.345 54.777 32.295 1.00 16.16 298 LEU A N 1
ATOM 1830 C CA . LEU A 1 238 ? 26.145 55.552 31.358 1.00 18.00 298 LEU A CA 1
ATOM 1831 C C . LEU A 1 238 ? 25.385 55.836 30.075 1.00 16.07 298 LEU A C 1
ATOM 1832 O O . LEU A 1 238 ? 25.487 56.926 29.518 1.00 17.59 298 LEU A O 1
ATOM 1837 N N . MET A 1 239 ? 24.632 54.855 29.593 1.00 14.72 299 MET A N 1
ATOM 1838 C CA . MET A 1 239 ? 23.846 55.045 28.376 1.00 12.55 299 MET A CA 1
ATOM 1839 C C . MET A 1 239 ? 22.777 56.113 28.663 1.00 11.87 299 MET A C 1
ATOM 1840 O O . MET A 1 239 ? 22.510 56.992 27.836 1.00 11.00 299 MET A O 1
ATOM 1845 N N . GLY A 1 240 ? 22.203 56.048 29.860 1.00 11.31 300 GLY A N 1
ATOM 1846 C CA . GLY A 1 240 ? 21.183 57.011 30.254 1.00 12.92 300 GLY A CA 1
ATOM 1847 C C . GLY A 1 240 ? 21.750 58.416 30.411 1.00 13.81 300 GLY A C 1
ATOM 1848 O O . GLY A 1 240 ? 21.127 59.406 30.014 1.00 12.02 300 GLY A O 1
ATOM 1849 N N . ALA A 1 241 ? 22.943 58.514 30.994 1.00 13.39 301 ALA A N 1
ATOM 1850 C CA . ALA A 1 241 ? 23.581 59.822 31.172 1.00 14.85 301 ALA A CA 1
ATOM 1851 C C . ALA A 1 241 ? 24.035 60.405 29.821 1.00 14.50 301 ALA A C 1
ATOM 1852 O O . ALA A 1 241 ? 24.004 61.620 29.609 1.00 15.67 301 ALA A O 1
ATOM 1854 N N . SER A 1 242 ? 24.462 59.538 28.911 1.00 12.99 302 SER A N 1
ATOM 1855 C CA . SER A 1 242 ? 24.911 59.996 27.608 1.00 12.40 302 SER A CA 1
ATOM 1856 C C . SER A 1 242 ? 23.722 60.505 26.812 1.00 11.82 302 SER A C 1
ATOM 1857 O O . SER A 1 242 ? 23.825 61.502 26.086 1.00 11.47 302 SER A O 1
ATOM 1860 N N . SER A 1 243 ? 22.591 59.825 26.945 1.00 11.36 303 SER A N 1
ATOM 1861 C CA . SER A 1 243 ? 21.401 60.246 26.219 1.00 14.10 303 SER A CA 1
ATOM 1862 C C . SER A 1 243 ? 20.888 61.563 26.781 1.00 15.45 303 SER A C 1
ATOM 1863 O O . SER A 1 243 ? 20.288 62.365 26.043 1.00 14.76 303 SER A O 1
ATOM 1866 N N . ALA A 1 244 ? 21.125 61.789 28.078 1.00 15.05 304 ALA A N 1
ATOM 1867 C CA . ALA A 1 244 ? 20.706 63.040 28.712 1.00 15.57 304 ALA A CA 1
ATOM 1868 C C . ALA A 1 244 ? 21.641 64.177 28.272 1.00 15.95 304 ALA A C 1
ATOM 1869 O O . ALA A 1 244 ? 21.219 65.327 28.151 1.00 16.36 304 ALA A O 1
ATOM 1871 N N . GLU A 1 245 ? 22.910 63.860 28.042 1.00 16.58 305 GLU A N 1
ATOM 1872 C CA . GLU A 1 245 ? 23.866 64.870 27.589 1.00 19.16 305 GLU A CA 1
ATOM 1873 C C . GLU A 1 245 ? 23.462 65.360 26.196 1.00 18.17 305 GLU A C 1
ATOM 1874 O O . GLU A 1 245 ? 23.545 66.547 25.886 1.00 17.41 305 GLU A O 1
ATOM 1880 N N . ILE A 1 246 ? 23.007 64.436 25.363 1.00 15.19 306 ILE A N 1
ATOM 1881 C CA . ILE A 1 246 ? 22.582 64.785 24.016 1.00 14.90 306 ILE A CA 1
ATOM 1882 C C . ILE A 1 246 ? 21.322 65.655 24.102 1.00 14.80 306 ILE A C 1
ATOM 1883 O O . ILE A 1 246 ? 21.203 66.665 23.413 1.00 12.91 306 ILE A O 1
ATOM 1888 N N . MET A 1 247 ? 20.390 65.265 24.968 1.00 13.28 307 MET A N 1
ATOM 1889 C CA . MET A 1 247 ? 19.150 66.016 25.132 1.00 14.63 307 MET A CA 1
ATOM 1890 C C . MET A 1 247 ? 19.437 67.463 25.522 1.00 15.80 307 MET A C 1
ATOM 1891 O O . MET A 1 247 ? 18.878 68.394 24.944 1.00 19.24 307 MET A O 1
ATOM 1896 N N . LEU A 1 248 ? 20.313 67.654 26.499 1.00 15.43 308 LEU A N 1
ATOM 1897 C CA . LEU A 1 248 ? 20.648 68.999 26.935 1.00 17.19 308 LEU A CA 1
ATOM 1898 C C . LEU A 1 248 ? 21.238 69.812 25.779 1.00 17.49 308 LEU A C 1
ATOM 1899 O O . LEU A 1 248 ? 21.084 71.026 25.734 1.00 16.50 308 LEU A O 1
ATOM 1904 N N . ARG A 1 249 ? 21.916 69.138 24.853 1.00 18.40 309 ARG A N 1
ATOM 1905 C CA . ARG A 1 249 ? 22.498 69.822 23.704 1.00 18.45 309 ARG A CA 1
ATOM 1906 C C . ARG A 1 249 ? 21.380 70.266 22.770 1.00 18.59 309 ARG A C 1
ATOM 1907 O O . ARG A 1 249 ? 21.453 71.339 22.172 1.00 20.88 309 ARG A O 1
ATOM 1915 N N . GLN A 1 250 ? 20.336 69.452 22.650 1.00 18.98 310 GLN A N 1
ATOM 1916 C CA . GLN A 1 250 ? 19.209 69.810 21.790 1.00 19.27 310 GLN A CA 1
ATOM 1917 C C . GLN A 1 250 ? 18.418 70.947 22.455 1.00 19.92 310 GLN A C 1
ATOM 1918 O O . GLN A 1 250 ? 17.974 71.873 21.778 1.00 16.67 310 GLN A O 1
ATOM 1924 N N . LEU A 1 251 ? 18.266 70.875 23.781 1.00 19.86 311 LEU A N 1
ATOM 1925 C CA . LEU A 1 251 ? 17.533 71.888 24.550 1.00 20.10 311 LEU A CA 1
ATOM 1926 C C . LEU A 1 251 ? 18.241 73.233 24.529 1.00 20.77 311 LEU A C 1
ATOM 1927 O O . LEU A 1 251 ? 17.615 74.286 24.702 1.00 22.10 311 LEU A O 1
ATOM 1932 N N . ALA A 1 252 ? 19.554 73.178 24.343 1.00 19.45 312 ALA A N 1
ATOM 1933 C CA . ALA A 1 252 ? 20.384 74.360 24.281 1.00 20.16 312 ALA A CA 1
ATOM 1934 C C . ALA A 1 252 ? 20.377 74.927 22.856 1.00 20.03 312 ALA A C 1
ATOM 1935 O O . ALA A 1 252 ? 21.120 75.855 22.554 1.00 18.79 312 ALA A O 1
ATOM 1937 N N . GLY A 1 253 ? 19.544 74.341 21.994 1.00 21.64 313 GLY A N 1
ATOM 1938 C CA . GLY A 1 253 ? 19.422 74.795 20.620 1.00 22.14 313 GLY A CA 1
ATOM 1939 C C . GLY A 1 253 ? 20.458 74.325 19.619 1.00 24.25 313 GLY A C 1
ATOM 1940 O O . GLY A 1 253 ? 20.628 74.961 18.578 1.00 24.55 313 GLY A O 1
ATOM 1941 N N . GLU A 1 254 ? 21.161 73.237 19.911 1.00 25.12 314 GLU A N 1
ATOM 1942 C CA . GLU A 1 254 ? 22.159 72.726 18.978 1.00 27.85 314 GLU A CA 1
ATOM 1943 C C . GLU A 1 254 ? 21.467 71.774 17.998 1.00 30.31 314 GLU A C 1
ATOM 1944 O O . GLU A 1 254 ? 20.694 70.905 18.410 1.00 30.46 314 GLU A O 1
ATOM 1950 N N . LYS A 1 255 ? 21.718 71.944 16.705 1.00 31.47 315 LYS A N 1
ATOM 1951 C CA . LYS A 1 255 ? 21.110 71.051 15.730 1.00 33.02 315 LYS A CA 1
ATOM 1952 C C . LYS A 1 255 ? 21.988 69.804 15.746 1.00 31.21 315 LYS A C 1
ATOM 1953 O O . LYS A 1 255 ? 22.939 69.685 14.976 1.00 31.13 315 LYS A O 1
ATOM 1959 N N . VAL A 1 256 ? 21.676 68.891 16.661 1.00 29.93 316 VAL A N 1
ATOM 1960 C CA . VAL A 1 256 ? 22.436 67.655 16.816 1.00 26.89 316 VAL A CA 1
ATOM 1961 C C . VAL A 1 256 ? 22.134 66.653 15.708 1.00 25.97 316 VAL A C 1
ATOM 1962 O O . VAL A 1 256 ? 21.014 66.174 15.585 1.00 24.82 316 VAL A O 1
ATOM 1966 N N . ALA A 1 257 ? 23.147 66.338 14.910 1.00 26.21 317 ALA A N 1
ATOM 1967 C CA . ALA A 1 257 ? 23.000 65.387 13.811 1.00 26.46 317 ALA A CA 1
ATOM 1968 C C . ALA A 1 257 ? 22.420 64.058 14.315 1.00 25.60 317 ALA A C 1
ATOM 1969 O O . ALA A 1 257 ? 22.774 63.583 15.390 1.00 25.37 317 ALA A O 1
ATOM 1971 N N . PRO A 1 258 ? 21.529 63.436 13.529 1.00 24.62 318 PRO A N 1
ATOM 1972 C CA . PRO A 1 258 ? 20.932 62.163 13.951 1.00 23.17 318 PRO A CA 1
ATOM 1973 C C . PRO A 1 258 ? 21.839 60.944 13.763 1.00 23.89 318 PRO A C 1
ATOM 1974 O O . PRO A 1 258 ? 21.547 60.060 12.955 1.00 22.60 318 PRO A O 1
ATOM 1978 N N . GLU A 1 259 ? 22.942 60.901 14.502 1.00 24.55 319 GLU A N 1
ATOM 1979 C CA . GLU A 1 259 ? 23.863 59.774 14.413 1.00 26.89 319 GLU A CA 1
ATOM 1980 C C . GLU A 1 259 ? 23.827 58.951 15.702 1.00 27.05 319 GLU A C 1
ATOM 1981 O O . GLU A 1 259 ? 23.220 59.366 16.693 1.00 24.66 319 GLU A O 1
ATOM 1987 N N . LYS A 1 260 ? 24.455 57.779 15.674 1.00 26.24 320 LYS A N 1
ATOM 1988 C CA . LYS A 1 260 ? 24.474 56.893 16.827 1.00 27.52 320 LYS A CA 1
ATOM 1989 C C . LYS A 1 260 ? 25.748 57.032 17.650 1.00 26.79 320 LYS A C 1
ATOM 1990 O O . LYS A 1 260 ? 26.850 57.106 17.103 1.00 27.51 320 LYS A O 1
ATOM 1996 N N . MET A 1 261 ? 25.587 57.084 18.968 1.00 24.48 321 MET A N 1
ATOM 1997 C CA . MET A 1 261 ? 26.712 57.179 19.875 1.00 23.08 321 MET A CA 1
ATOM 1998 C C . MET A 1 261 ? 26.805 55.782 20.454 1.00 23.84 321 MET A C 1
ATOM 1999 O O . MET A 1 261 ? 25.856 55.294 21.077 1.00 21.91 321 MET A O 1
ATOM 2004 N N . VAL A 1 262 ? 27.942 55.137 20.226 1.00 22.70 322 VAL A N 1
ATOM 2005 C CA . VAL A 1 262 ? 28.132 53.786 20.703 1.00 24.55 322 VAL A CA 1
ATOM 2006 C C . VAL A 1 262 ? 28.823 53.708 22.052 1.00 24.61 322 VAL A C 1
ATOM 2007 O O . VAL A 1 262 ? 29.933 54.208 22.227 1.00 24.72 322 VAL A O 1
ATOM 2011 N N . ILE A 1 263 ? 28.131 53.088 23.007 1.00 24.10 323 ILE A N 1
ATOM 2012 C CA . ILE A 1 263 ? 28.652 52.874 24.345 1.00 23.05 323 ILE A CA 1
ATOM 2013 C C . ILE A 1 263 ? 28.996 51.385 24.364 1.00 23.43 323 ILE A C 1
ATOM 2014 O O . ILE A 1 263 ? 28.119 50.540 24.511 1.00 22.59 323 ILE A O 1
ATOM 2019 N N . PRO A 1 264 ? 30.278 51.042 24.184 1.00 24.07 324 PRO A N 1
ATOM 2020 C CA . PRO A 1 264 ? 30.682 49.634 24.188 1.00 24.09 324 PRO A CA 1
ATOM 2021 C C . PRO A 1 264 ? 30.352 48.879 25.474 1.00 23.28 324 PRO A C 1
ATOM 2022 O O . PRO A 1 264 ? 30.571 49.370 26.583 1.00 21.95 324 PRO A O 1
ATOM 2026 N N . ALA A 1 265 ? 29.795 47.687 25.313 1.00 22.71 325 ALA A N 1
ATOM 2027 C CA . ALA A 1 265 ? 29.468 46.862 26.462 1.00 22.94 325 ALA A CA 1
ATOM 2028 C C . ALA A 1 265 ? 30.791 46.311 26.974 1.00 23.72 325 ALA A C 1
ATOM 2029 O O . ALA A 1 265 ? 31.787 46.283 26.246 1.00 22.15 325 ALA A O 1
ATOM 2031 N N . LYS A 1 266 ? 30.800 45.878 28.226 1.00 24.93 326 LYS A N 1
ATOM 2032 C CA . LYS A 1 266 ? 32.000 45.314 28.809 1.00 26.87 326 LYS A CA 1
ATOM 2033 C C . LYS A 1 266 ? 31.768 43.896 29.323 1.00 26.08 326 LYS A C 1
ATOM 2034 O O . LYS A 1 266 ? 30.820 43.630 30.067 1.00 23.26 326 LYS A O 1
ATOM 2040 N N . LEU A 1 267 ? 32.649 42.993 28.906 1.00 28.60 327 LEU A N 1
ATOM 2041 C CA . LEU A 1 267 ? 32.628 41.596 29.331 1.00 29.61 327 LEU A CA 1
ATOM 2042 C C . LEU A 1 267 ? 33.393 41.648 30.638 1.00 31.41 327 LEU A C 1
ATOM 2043 O O . LEU A 1 267 ? 34.605 41.838 30.621 1.00 31.14 327 LEU A O 1
ATOM 2048 N N . GLN A 1 268 ? 32.703 41.488 31.766 1.00 34.15 328 GLN A N 1
ATOM 2049 C CA . GLN A 1 268 ? 33.377 41.561 33.053 1.00 38.65 328 GLN A CA 1
ATOM 2050 C C . GLN A 1 268 ? 33.377 40.304 33.920 1.00 40.22 328 GLN A C 1
ATOM 2051 O O . GLN A 1 268 ? 32.326 39.813 34.343 1.00 39.74 328 GLN A O 1
ATOM 2057 N N . GLU A 1 269 ? 34.581 39.801 34.179 1.00 42.50 329 GLU A N 1
ATOM 2058 C CA . GLU A 1 269 ? 34.780 38.635 35.025 1.00 44.61 329 GLU A CA 1
ATOM 2059 C C . GLU A 1 269 ? 34.421 39.060 36.448 1.00 45.22 329 GLU A C 1
ATOM 2060 O O . GLU A 1 269 ? 35.279 39.688 37.105 1.00 46.41 329 GLU A O 1
ATOM 2066 N N . LYS B 1 8 ? -4.210 65.251 33.589 1.00 35.82 68 LYS B N 1
ATOM 2067 C CA . LYS B 1 8 ? -4.594 64.189 34.572 1.00 35.04 68 LYS B CA 1
ATOM 2068 C C . LYS B 1 8 ? -3.421 63.275 34.937 1.00 32.48 68 LYS B C 1
ATOM 2069 O O . LYS B 1 8 ? -3.465 62.062 34.725 1.00 29.67 68 LYS B O 1
ATOM 2075 N N . LEU B 1 9 ? -2.373 63.870 35.498 1.00 30.14 69 LEU B N 1
ATOM 2076 C CA . LEU B 1 9 ? -1.194 63.116 35.890 1.00 27.81 69 LEU B CA 1
ATOM 2077 C C . LEU B 1 9 ? -1.040 63.010 37.397 1.00 26.70 69 LEU B C 1
ATOM 2078 O O . LEU B 1 9 ? -1.242 63.977 38.133 1.00 28.23 69 LEU B O 1
ATOM 2083 N N . ILE B 1 10 ? -0.674 61.820 37.850 1.00 25.13 70 ILE B N 1
ATOM 2084 C CA . ILE B 1 10 ? -0.454 61.577 39.267 1.00 22.65 70 ILE B CA 1
ATOM 2085 C C . ILE B 1 10 ? 1.036 61.297 39.433 1.00 19.37 70 ILE B C 1
ATOM 2086 O O . ILE B 1 10 ? 1.570 60.368 38.833 1.00 20.19 70 ILE B O 1
ATOM 2091 N N . ALA B 1 11 ? 1.712 62.110 40.222 1.00 18.64 71 ALA B N 1
ATOM 2092 C CA . ALA B 1 11 ? 3.129 61.903 40.454 1.00 17.58 71 ALA B CA 1
ATOM 2093 C C . ALA B 1 11 ? 3.252 60.832 41.529 1.00 18.55 71 ALA B C 1
ATOM 2094 O O . ALA B 1 11 ? 2.501 60.841 42.504 1.00 18.41 71 ALA B O 1
ATOM 2096 N N . VAL B 1 12 ? 4.183 59.902 41.334 1.00 18.12 72 VAL B N 1
ATOM 2097 C CA . VAL B 1 12 ? 4.435 58.842 42.302 1.00 17.30 72 VAL B CA 1
ATOM 2098 C C . VAL B 1 12 ? 5.914 58.919 42.664 1.00 17.65 72 VAL B C 1
ATOM 2099 O O . VAL B 1 12 ? 6.782 58.761 41.802 1.00 18.36 72 VAL B O 1
ATOM 2103 N N . ILE B 1 13 ? 6.211 59.211 43.922 1.00 16.34 73 ILE B N 1
ATOM 2104 C CA . ILE B 1 13 ? 7.599 59.275 44.334 1.00 16.66 73 ILE B CA 1
ATOM 2105 C C . ILE B 1 13 ? 7.941 58.048 45.168 1.00 17.01 73 ILE B C 1
ATOM 2106 O O . ILE B 1 13 ? 7.293 57.773 46.168 1.00 16.27 73 ILE B O 1
ATOM 2111 N N . VAL B 1 14 ? 8.947 57.299 44.737 1.00 17.86 74 VAL B N 1
ATOM 2112 C CA . VAL B 1 14 ? 9.354 56.112 45.476 1.00 19.91 74 VAL B CA 1
ATOM 2113 C C . VAL B 1 14 ? 10.747 56.323 46.042 1.00 21.06 74 VAL B C 1
ATOM 2114 O O . VAL B 1 14 ? 11.530 57.099 45.489 1.00 22.38 74 VAL B O 1
ATOM 2118 N N . ALA B 1 15 ? 11.046 55.630 47.139 1.00 21.77 75 ALA B N 1
ATOM 2119 C CA . ALA B 1 15 ? 12.338 55.723 47.809 1.00 21.29 75 ALA B CA 1
ATOM 2120 C C . ALA B 1 15 ? 13.495 55.429 46.858 1.00 19.95 75 ALA B C 1
ATOM 2121 O O . ALA B 1 15 ? 14.481 56.157 46.825 1.00 19.05 75 ALA B O 1
ATOM 2123 N N . ASN B 1 16 ? 13.368 54.369 46.072 1.00 18.56 76 ASN B N 1
ATOM 2124 C CA . ASN B 1 16 ? 14.433 53.993 45.143 1.00 18.74 76 ASN B CA 1
ATOM 2125 C C . ASN B 1 16 ? 13.883 53.094 44.040 1.00 17.82 76 ASN B C 1
ATOM 2126 O O . ASN B 1 16 ? 13.564 51.923 44.274 1.00 14.87 76 ASN B O 1
ATOM 2131 N N . ILE B 1 17 ? 13.780 53.656 42.842 1.00 17.43 77 ILE B N 1
ATOM 2132 C CA . ILE B 1 17 ? 13.247 52.934 41.697 1.00 20.20 77 ILE B CA 1
ATOM 2133 C C . ILE B 1 17 ? 13.997 51.656 41.397 1.00 20.82 77 ILE B C 1
ATOM 2134 O O . ILE B 1 17 ? 13.605 50.892 40.521 1.00 22.11 77 ILE B O 1
ATOM 2139 N N . ASP B 1 18 ? 15.087 51.415 42.103 1.00 21.36 78 ASP B N 1
ATOM 2140 C CA . ASP B 1 18 ? 15.826 50.193 41.869 1.00 22.62 78 ASP B CA 1
ATOM 2141 C C . ASP B 1 18 ? 15.273 48.989 42.657 1.00 20.42 78 ASP B C 1
ATOM 2142 O O . ASP B 1 18 ? 15.711 47.858 42.464 1.00 19.40 78 ASP B O 1
ATOM 2147 N N . ASP B 1 19 ? 14.322 49.239 43.551 1.00 19.29 79 ASP B N 1
ATOM 2148 C CA . ASP B 1 19 ? 13.700 48.164 44.331 1.00 19.87 79 ASP B CA 1
ATOM 2149 C C . ASP B 1 19 ? 12.503 47.623 43.538 1.00 17.97 79 ASP B C 1
ATOM 2150 O O . ASP B 1 19 ? 11.736 48.402 42.966 1.00 16.98 79 ASP B O 1
ATOM 2155 N N . TYR B 1 20 ? 12.345 46.302 43.521 1.00 18.11 80 TYR B N 1
ATOM 2156 C CA . TYR B 1 20 ? 11.222 45.651 42.843 1.00 17.77 80 TYR B CA 1
ATOM 2157 C C . TYR B 1 20 ? 9.913 46.091 43.510 1.00 15.95 80 TYR B C 1
ATOM 2158 O O . TYR B 1 20 ? 8.892 46.242 42.836 1.00 15.16 80 TYR B O 1
ATOM 2167 N N . PHE B 1 21 ? 9.948 46.276 44.831 1.00 13.04 81 PHE B N 1
ATOM 2168 C CA . PHE B 1 21 ? 8.764 46.706 45.567 1.00 13.95 81 PHE B CA 1
ATOM 2169 C C . PHE B 1 21 ? 8.208 47.978 44.949 1.00 13.33 81 PHE B C 1
ATOM 2170 O O . PHE B 1 21 ? 6.998 48.119 44.791 1.00 15.60 81 PHE B O 1
ATOM 2178 N N . SER B 1 22 ? 9.103 48.908 44.625 1.00 12.64 82 SER B N 1
ATOM 2179 C CA . SER B 1 22 ? 8.725 50.198 44.045 1.00 12.99 82 SER B CA 1
ATOM 2180 C C . SER B 1 22 ? 8.194 50.164 42.612 1.00 12.51 82 SER B C 1
ATOM 2181 O O . SER B 1 22 ? 7.217 50.848 42.286 1.00 12.63 82 SER B O 1
ATOM 2184 N N . THR B 1 23 ? 8.838 49.381 41.759 1.00 13.02 83 THR B N 1
ATOM 2185 C CA . THR B 1 23 ? 8.412 49.301 40.373 1.00 14.58 83 THR B CA 1
ATOM 2186 C C . THR B 1 23 ? 7.088 48.547 40.290 1.00 15.59 83 THR B C 1
ATOM 2187 O O . THR B 1 23 ? 6.247 48.868 39.451 1.00 17.17 83 THR B O 1
ATOM 2191 N N . GLU B 1 24 ? 6.901 47.555 41.167 1.00 15.76 84 GLU B N 1
ATOM 2192 C CA . GLU B 1 24 ? 5.663 46.779 41.200 1.00 18.08 84 GLU B CA 1
ATOM 2193 C C . GLU B 1 24 ? 4.531 47.618 41.785 1.00 17.52 84 GLU B C 1
ATOM 2194 O O . GLU B 1 24 ? 3.381 47.529 41.346 1.00 18.89 84 GLU B O 1
ATOM 2200 N N . LEU B 1 25 ? 4.854 48.423 42.788 1.00 16.17 85 LEU B N 1
ATOM 2201 C CA . LEU B 1 25 ? 3.851 49.288 43.388 1.00 17.72 85 LEU B CA 1
ATOM 2202 C C . LEU B 1 25 ? 3.374 50.247 42.304 1.00 17.66 85 LEU B C 1
ATOM 2203 O O . LEU B 1 25 ? 2.168 50.448 42.125 1.00 18.51 85 LEU B O 1
ATOM 2208 N N . PHE B 1 26 ? 4.315 50.823 41.562 1.00 15.80 86 PHE B N 1
ATOM 2209 C CA . PHE B 1 26 ? 3.942 51.749 40.500 1.00 15.63 86 PHE B CA 1
ATOM 2210 C C . PHE B 1 26 ? 3.036 51.101 39.453 1.00 15.91 86 PHE B C 1
ATOM 2211 O O . PHE B 1 26 ? 2.107 51.741 38.948 1.00 15.11 86 PHE B O 1
ATOM 2219 N N . LYS B 1 27 ? 3.308 49.843 39.115 1.00 15.33 87 LYS B N 1
ATOM 2220 C CA . LYS B 1 27 ? 2.485 49.145 38.134 1.00 14.90 87 LYS B CA 1
ATOM 2221 C C . LYS B 1 27 ? 1.056 48.985 38.663 1.00 15.18 87 LYS B C 1
ATOM 2222 O O . LYS B 1 27 ? 0.103 48.935 37.885 1.00 13.09 87 LYS B O 1
ATOM 2228 N N . GLY B 1 28 ? 0.919 48.920 39.988 1.00 13.96 88 GLY B N 1
ATOM 2229 C CA . GLY B 1 28 ? -0.393 48.809 40.599 1.00 15.05 88 GLY B CA 1
ATOM 2230 C C . GLY B 1 28 ? -1.157 50.126 40.502 1.00 15.24 88 GLY B C 1
ATOM 2231 O O . GLY B 1 28 ? -2.347 50.128 40.162 1.00 14.49 88 GLY B O 1
ATOM 2232 N N . ILE B 1 29 ? -0.485 51.234 40.818 1.00 14.02 89 ILE B N 1
ATOM 2233 C CA . ILE B 1 29 ? -1.098 52.559 40.724 1.00 17.13 89 ILE B CA 1
ATOM 2234 C C . ILE B 1 29 ? -1.600 52.762 39.286 1.00 17.23 89 ILE B C 1
ATOM 2235 O O . ILE B 1 29 ? -2.763 53.087 39.069 1.00 14.49 89 ILE B O 1
ATOM 2240 N N . SER B 1 30 ? -0.710 52.527 38.323 1.00 18.34 90 SER B N 1
ATOM 2241 C CA . SER B 1 30 ? -1.004 52.684 36.898 1.00 21.14 90 SER B CA 1
ATOM 2242 C C . SER B 1 30 ? -2.212 51.911 36.443 1.00 21.23 90 SER B C 1
ATOM 2243 O O . SER B 1 30 ? -3.091 52.465 35.792 1.00 24.54 90 SER B O 1
ATOM 2246 N N . SER B 1 31 ? -2.241 50.629 36.782 1.00 21.47 91 SER B N 1
ATOM 2247 C CA . SER B 1 31 ? -3.336 49.742 36.415 1.00 22.18 91 SER B CA 1
ATOM 2248 C C . SER B 1 31 ? -4.673 50.341 36.821 1.00 22.21 91 SER B C 1
ATOM 2249 O O . SER B 1 31 ? -5.615 50.373 36.037 1.00 22.62 91 SER B O 1
ATOM 2252 N N . ILE B 1 32 ? -4.741 50.828 38.055 1.00 22.80 92 ILE B N 1
ATOM 2253 C CA . ILE B 1 32 ? -5.960 51.432 38.588 1.00 21.18 92 ILE B CA 1
ATOM 2254 C C . ILE B 1 32 ? -6.230 52.816 37.992 1.00 21.34 92 ILE B C 1
ATOM 2255 O O . ILE B 1 32 ? -7.367 53.164 37.679 1.00 21.81 92 ILE B O 1
ATOM 2260 N N . LEU B 1 33 ? -5.186 53.617 37.851 1.00 22.05 93 LEU B N 1
ATOM 2261 C CA . LEU B 1 33 ? -5.351 54.952 37.297 1.00 24.45 93 LEU B CA 1
ATOM 2262 C C . LEU B 1 33 ? -5.817 54.954 35.846 1.00 26.33 93 LEU B C 1
ATOM 2263 O O . LEU B 1 33 ? -6.444 55.920 35.398 1.00 25.75 93 LEU B O 1
ATOM 2268 N N . GLU B 1 34 ? -5.495 53.886 35.118 1.00 27.44 94 GLU B N 1
ATOM 2269 C CA . GLU B 1 34 ? -5.855 53.765 33.706 1.00 29.87 94 GLU B CA 1
ATOM 2270 C C . GLU B 1 34 ? -7.360 53.522 33.492 1.00 28.75 94 GLU B C 1
ATOM 2271 O O . GLU B 1 34 ? -7.912 53.788 32.421 1.00 26.92 94 GLU B O 1
ATOM 2277 N N . SER B 1 35 ? -8.024 53.019 34.520 1.00 28.93 95 SER B N 1
ATOM 2278 C CA . SER B 1 35 ? -9.448 52.738 34.419 1.00 30.09 95 SER B CA 1
ATOM 2279 C C . SER B 1 35 ? -10.247 54.036 34.436 1.00 29.34 95 SER B C 1
ATOM 2280 O O . SER B 1 35 ? -11.468 54.019 34.342 1.00 29.80 95 SER B O 1
ATOM 2283 N N . ARG B 1 36 ? -9.550 55.161 34.544 1.00 29.85 96 ARG B N 1
ATOM 2284 C CA . ARG B 1 36 ? -10.202 56.468 34.592 1.00 28.92 96 ARG B CA 1
ATOM 2285 C C . ARG B 1 36 ? -9.548 57.490 33.664 1.00 27.45 96 ARG B C 1
ATOM 2286 O O . ARG B 1 36 ? -9.786 58.694 33.785 1.00 26.66 96 ARG B O 1
ATOM 2294 N N . GLY B 1 37 ? -8.726 57.009 32.738 1.00 26.53 97 GLY B N 1
ATOM 2295 C CA . GLY B 1 37 ? -8.054 57.909 31.817 1.00 26.46 97 GLY B CA 1
ATOM 2296 C C . GLY B 1 37 ? -6.900 58.656 32.458 1.00 26.47 97 GLY B C 1
ATOM 2297 O O . GLY B 1 37 ? -6.231 59.440 31.792 1.00 26.36 97 GLY B O 1
ATOM 2298 N N . TYR B 1 38 ? -6.666 58.412 33.749 1.00 26.26 98 TYR B N 1
ATOM 2299 C CA . TYR B 1 38 ? -5.579 59.061 34.490 1.00 26.14 98 TYR B CA 1
ATOM 2300 C C . TYR B 1 38 ? -4.241 58.352 34.204 1.00 24.12 98 TYR B C 1
ATOM 2301 O O . TYR B 1 38 ? -4.206 57.155 33.896 1.00 23.22 98 TYR B O 1
ATOM 2310 N N . ILE B 1 39 ? -3.139 59.087 34.309 1.00 21.70 99 ILE B N 1
ATOM 2311 C CA . ILE B 1 39 ? -1.822 58.510 34.042 1.00 20.30 99 ILE B CA 1
ATOM 2312 C C . ILE B 1 39 ? -0.809 58.664 35.170 1.00 18.84 99 ILE B C 1
ATOM 2313 O O . ILE B 1 39 ? -0.605 59.750 35.713 1.00 18.71 99 ILE B O 1
ATOM 2318 N N . GLY B 1 40 ? -0.173 57.553 35.520 1.00 18.04 100 GLY B N 1
ATOM 2319 C CA . GLY B 1 40 ? 0.818 57.585 36.569 1.00 15.54 100 GLY B CA 1
ATOM 2320 C C . GLY B 1 40 ? 2.184 57.974 36.039 1.00 16.72 100 GLY B C 1
ATOM 2321 O O . GLY B 1 40 ? 2.578 57.556 34.949 1.00 19.66 100 GLY B O 1
ATOM 2322 N N . VAL B 1 41 ? 2.902 58.772 36.820 1.00 16.51 101 VAL B N 1
ATOM 2323 C CA . VAL B 1 41 ? 4.238 59.235 36.472 1.00 17.61 101 VAL B CA 1
ATOM 2324 C C . VAL B 1 41 ? 5.186 58.891 37.633 1.00 17.58 101 VAL B C 1
ATOM 2325 O O . VAL B 1 41 ? 4.884 59.141 38.804 1.00 17.41 101 VAL B O 1
ATOM 2329 N N . LEU B 1 42 ? 6.338 58.322 37.305 1.00 16.01 102 LEU B N 1
ATOM 2330 C CA . LEU B 1 42 ? 7.265 57.894 38.341 1.00 17.36 102 LEU B CA 1
ATOM 2331 C C . LEU B 1 42 ? 8.488 58.784 38.566 1.00 15.45 102 LEU B C 1
ATOM 2332 O O . LEU B 1 42 ? 9.116 59.257 37.615 1.00 15.69 102 LEU B O 1
ATOM 2337 N N . PHE B 1 43 ? 8.818 59.007 39.837 1.00 14.90 103 PHE B N 1
ATOM 2338 C CA . PHE B 1 43 ? 9.977 59.822 40.223 1.00 15.44 103 PHE B CA 1
ATOM 2339 C C . PHE B 1 43 ? 10.828 59.053 41.199 1.00 16.15 103 PHE B C 1
ATOM 2340 O O . PHE B 1 43 ? 10.295 58.360 42.071 1.00 15.85 103 PHE B O 1
ATOM 2348 N N . ASP B 1 44 ? 12.145 59.190 41.056 1.00 16.79 104 ASP B N 1
ATOM 2349 C CA . ASP B 1 44 ? 13.101 58.485 41.895 1.00 15.79 104 ASP B CA 1
ATOM 2350 C C . ASP B 1 44 ? 13.699 59.410 42.952 1.00 16.58 104 ASP B C 1
ATOM 2351 O O . ASP B 1 44 ? 14.489 60.298 42.633 1.00 14.81 104 ASP B O 1
ATOM 2356 N N . ALA B 1 45 ? 13.316 59.212 44.211 1.00 16.78 105 ALA B N 1
ATOM 2357 C CA . ALA B 1 45 ? 13.863 60.039 45.283 1.00 18.06 105 ALA B CA 1
ATOM 2358 C C . ALA B 1 45 ? 15.340 59.688 45.464 1.00 18.93 105 ALA B C 1
ATOM 2359 O O . ALA B 1 45 ? 16.084 60.386 46.147 1.00 19.78 105 ALA B O 1
ATOM 2361 N N . ASN B 1 46 ? 15.746 58.580 44.851 1.00 22.15 106 ASN B N 1
ATOM 2362 C CA . ASN B 1 46 ? 17.132 58.114 44.900 1.00 24.17 106 ASN B CA 1
ATOM 2363 C C . ASN B 1 46 ? 17.713 58.092 46.313 1.00 25.48 106 ASN B C 1
ATOM 2364 O O . ASN B 1 46 ? 18.886 58.410 46.517 1.00 24.67 106 ASN B O 1
ATOM 2369 N N . ALA B 1 47 ? 16.879 57.710 47.277 1.00 26.98 107 ALA B N 1
ATOM 2370 C CA . ALA B 1 47 ? 17.263 57.632 48.691 1.00 29.90 107 ALA B CA 1
ATOM 2371 C C . ALA B 1 47 ? 17.895 58.927 49.194 1.00 31.17 107 ALA B C 1
ATOM 2372 O O . ALA B 1 47 ? 18.708 58.910 50.122 1.00 33.47 107 ALA B O 1
ATOM 2374 N N . ASP B 1 48 ? 17.503 60.044 48.588 1.00 32.48 108 ASP B N 1
ATOM 2375 C CA . ASP B 1 48 ? 18.043 61.355 48.929 1.00 32.93 108 ASP B CA 1
ATOM 2376 C C . ASP B 1 48 ? 16.936 62.290 49.412 1.00 33.68 108 ASP B C 1
ATOM 2377 O O . ASP B 1 48 ? 16.052 62.672 48.644 1.00 33.03 108 ASP B O 1
ATOM 2382 N N . ILE B 1 49 ? 16.993 62.649 50.693 1.00 33.98 109 ILE B N 1
ATOM 2383 C CA . ILE B 1 49 ? 16.010 63.543 51.302 1.00 33.90 109 ILE B CA 1
ATOM 2384 C C . ILE B 1 49 ? 15.912 64.849 50.514 1.00 33.12 109 ILE B C 1
ATOM 2385 O O . ILE B 1 49 ? 14.840 65.436 50.393 1.00 32.71 109 ILE B O 1
ATOM 2390 N N . GLU B 1 50 ? 17.043 65.290 49.974 1.00 34.40 110 GLU B N 1
ATOM 2391 C CA . GLU B 1 50 ? 17.098 66.533 49.214 1.00 34.49 110 GLU B CA 1
ATOM 2392 C C . GLU B 1 50 ? 16.552 66.407 47.794 1.00 32.88 110 GLU B C 1
ATOM 2393 O O . GLU B 1 50 ? 15.913 67.336 47.292 1.00 34.37 110 GLU B O 1
ATOM 2399 N N . ARG B 1 51 ? 16.793 65.273 47.141 1.00 30.76 111 ARG B N 1
ATOM 2400 C CA . ARG B 1 51 ? 16.275 65.074 45.786 1.00 27.93 111 ARG B CA 1
ATOM 2401 C C . ARG B 1 51 ? 14.749 65.109 45.903 1.00 26.79 111 ARG B C 1
ATOM 2402 O O . ARG B 1 51 ? 14.065 65.781 45.129 1.00 24.84 111 ARG B O 1
ATOM 2410 N N . GLU B 1 52 ? 14.231 64.395 46.896 1.00 26.55 112 GLU B N 1
ATOM 2411 C CA . GLU B 1 52 ? 12.796 64.335 47.147 1.00 27.53 112 GLU B CA 1
ATOM 2412 C C . GLU B 1 52 ? 12.206 65.741 47.324 1.00 26.60 112 GLU B C 1
ATOM 2413 O O . GLU B 1 52 ? 11.134 66.036 46.792 1.00 24.50 112 GLU B O 1
ATOM 2419 N N . LYS B 1 53 ? 12.914 66.607 48.050 1.00 27.40 113 LYS B N 1
ATOM 2420 C CA . LYS B 1 53 ? 12.453 67.980 48.271 1.00 28.59 113 LYS B CA 1
ATOM 2421 C C . LYS B 1 53 ? 12.350 68.751 46.964 1.00 28.23 113 LYS B C 1
ATOM 2422 O O . LYS B 1 53 ? 11.324 69.378 46.701 1.00 26.87 113 LYS B O 1
ATOM 2428 N N . THR B 1 54 ? 13.410 68.718 46.156 1.00 27.91 114 THR B N 1
ATOM 2429 C CA . THR B 1 54 ? 13.384 69.429 44.888 1.00 29.10 114 THR B CA 1
ATOM 2430 C C . THR B 1 54 ? 12.339 68.814 43.955 1.00 29.28 114 THR B C 1
ATOM 2431 O O . THR B 1 54 ? 11.695 69.529 43.181 1.00 30.64 114 THR B O 1
ATOM 2435 N N . LEU B 1 55 ? 12.138 67.498 44.052 1.00 28.30 115 LEU B N 1
ATOM 2436 C CA . LEU B 1 55 ? 11.128 66.825 43.236 1.00 26.48 115 LEU B CA 1
ATOM 2437 C C . LEU B 1 55 ? 9.753 67.287 43.703 1.00 26.03 115 LEU B C 1
ATOM 2438 O O . LEU B 1 55 ? 8.879 67.575 42.894 1.00 26.02 115 LEU B O 1
ATOM 2443 N N . LEU B 1 56 ? 9.571 67.345 45.020 1.00 27.15 116 LEU B N 1
ATOM 2444 C CA . LEU B 1 56 ? 8.300 67.768 45.603 1.00 28.19 116 LEU B CA 1
ATOM 2445 C C . LEU B 1 56 ? 7.931 69.170 45.150 1.00 28.80 116 LEU B C 1
ATOM 2446 O O . LEU B 1 56 ? 6.759 69.463 44.921 1.00 28.82 116 LEU B O 1
ATOM 2451 N N . ARG B 1 57 ? 8.923 70.040 45.010 1.00 30.94 117 ARG B N 1
ATOM 2452 C CA . ARG B 1 57 ? 8.636 71.400 44.557 1.00 33.01 117 ARG B CA 1
ATOM 2453 C C . ARG B 1 57 ? 8.174 71.378 43.103 1.00 32.28 117 ARG B C 1
ATOM 2454 O O . ARG B 1 57 ? 7.185 72.025 42.744 1.00 32.94 117 ARG B O 1
ATOM 2462 N N . ALA B 1 58 ? 8.883 70.617 42.274 1.00 31.58 118 ALA B N 1
ATOM 2463 C CA . ALA B 1 58 ? 8.538 70.494 40.861 1.00 30.95 118 ALA B CA 1
ATOM 2464 C C . ALA B 1 58 ? 7.141 69.921 40.686 1.00 31.10 118 ALA B C 1
ATOM 2465 O O . ALA B 1 58 ? 6.357 70.412 39.869 1.00 32.01 118 ALA B O 1
ATOM 2467 N N . ILE B 1 59 ? 6.835 68.869 41.439 1.00 29.73 119 ILE B N 1
ATOM 2468 C CA . ILE B 1 59 ? 5.518 68.242 41.373 1.00 28.79 119 ILE B CA 1
ATOM 2469 C C . ILE B 1 59 ? 4.452 69.288 41.709 1.00 28.78 119 ILE B C 1
ATOM 2470 O O . ILE B 1 59 ? 3.411 69.369 41.063 1.00 28.73 119 ILE B O 1
ATOM 2475 N N . GLY B 1 60 ? 4.733 70.100 42.719 1.00 30.61 120 GLY B N 1
ATOM 2476 C CA . GLY B 1 60 ? 3.775 71.105 43.141 1.00 32.88 120 GLY B CA 1
ATOM 2477 C C . GLY B 1 60 ? 3.557 72.265 42.188 1.00 33.95 120 GLY B C 1
ATOM 2478 O O . GLY B 1 60 ? 2.418 72.631 41.897 1.00 35.17 120 GLY B O 1
ATOM 2479 N N . SER B 1 61 ? 4.643 72.849 41.698 1.00 34.02 121 SER B N 1
ATOM 2480 C CA . SER B 1 61 ? 4.536 73.980 40.799 1.00 34.90 121 SER B CA 1
ATOM 2481 C C . SER B 1 61 ? 4.136 73.636 39.367 1.00 34.71 121 SER B C 1
ATOM 2482 O O . SER B 1 61 ? 3.640 74.501 38.647 1.00 35.57 121 SER B O 1
ATOM 2485 N N . ARG B 1 62 ? 4.350 72.393 38.943 1.00 34.06 122 ARG B N 1
ATOM 2486 C CA . ARG B 1 62 ? 4.009 72.002 37.573 1.00 34.34 122 ARG B CA 1
ATOM 2487 C C . ARG B 1 62 ? 2.528 71.647 37.380 1.00 33.28 122 ARG B C 1
ATOM 2488 O O . ARG B 1 62 ? 2.074 71.406 36.258 1.00 32.81 122 ARG B O 1
ATOM 2496 N N . GLY B 1 63 ? 1.777 71.610 38.475 1.00 32.05 123 GLY B N 1
ATOM 2497 C CA . GLY B 1 63 ? 0.358 71.324 38.376 1.00 31.75 123 GLY B CA 1
ATOM 2498 C C . GLY B 1 63 ? -0.080 69.874 38.302 1.00 31.52 123 GLY B C 1
ATOM 2499 O O . GLY B 1 63 ? -1.153 69.580 37.774 1.00 32.24 123 GLY B O 1
ATOM 2500 N N . PHE B 1 64 ? 0.737 68.961 38.812 1.00 31.03 124 PHE B N 1
ATOM 2501 C CA . PHE B 1 64 ? 0.359 67.555 38.814 1.00 30.28 124 PHE B CA 1
ATOM 2502 C C . PHE B 1 64 ? -0.915 67.485 39.638 1.00 30.10 124 PHE B C 1
ATOM 2503 O O . PHE B 1 64 ? -1.098 68.278 40.562 1.00 31.58 124 PHE B O 1
ATOM 2511 N N . ASP B 1 65 ? -1.785 66.539 39.315 1.00 29.45 125 ASP B N 1
ATOM 2512 C CA . ASP B 1 65 ? -3.061 66.417 40.002 1.00 29.64 125 ASP B CA 1
ATOM 2513 C C . ASP B 1 65 ? -3.061 65.642 41.310 1.00 29.49 125 ASP B C 1
ATOM 2514 O O . ASP B 1 65 ? -3.907 65.881 42.181 1.00 27.86 125 ASP B O 1
ATOM 2519 N N . GLY B 1 66 ? -2.122 64.713 41.450 1.00 28.06 126 GLY B N 1
ATOM 2520 C CA . GLY B 1 66 ? -2.076 63.918 42.661 1.00 26.52 126 GLY B CA 1
ATOM 2521 C C . GLY B 1 66 ? -0.681 63.466 43.016 1.00 25.78 126 GLY B C 1
ATOM 2522 O O . GLY B 1 66 ? 0.225 63.497 42.181 1.00 24.71 126 GLY B O 1
ATOM 2523 N N . LEU B 1 67 ? -0.514 63.053 44.267 1.00 23.56 127 LEU B N 1
ATOM 2524 C CA . LEU B 1 67 ? 0.765 62.584 44.750 1.00 22.35 127 LEU B CA 1
ATOM 2525 C C . LEU B 1 67 ? 0.652 61.332 45.642 1.00 21.95 127 LEU B C 1
ATOM 2526 O O . LEU B 1 67 ? 0.071 61.369 46.736 1.00 20.16 127 LEU B O 1
ATOM 2531 N N . ILE B 1 68 ? 1.199 60.225 45.146 1.00 21.11 128 ILE B N 1
ATOM 2532 C CA . ILE B 1 68 ? 1.228 58.968 45.885 1.00 19.32 128 ILE B CA 1
ATOM 2533 C C . ILE B 1 68 ? 2.680 58.900 46.323 1.00 20.01 128 ILE B C 1
ATOM 2534 O O . ILE B 1 68 ? 3.588 58.915 45.493 1.00 19.39 128 ILE B O 1
ATOM 2539 N N . LEU B 1 69 ? 2.895 58.825 47.631 1.00 22.54 129 LEU B N 1
ATOM 2540 C CA . LEU B 1 69 ? 4.239 58.871 48.171 1.00 25.26 129 LEU B CA 1
ATOM 2541 C C . LEU B 1 69 ? 4.755 57.722 49.040 1.00 27.98 129 LEU B C 1
ATOM 2542 O O . LEU B 1 69 ? 4.245 57.481 50.131 1.00 27.06 129 LEU B O 1
ATOM 2547 N N . GLN B 1 70 ? 5.773 57.013 48.568 1.00 29.39 130 GLN B N 1
ATOM 2548 C CA . GLN B 1 70 ? 6.359 55.973 49.399 1.00 34.50 130 GLN B CA 1
ATOM 2549 C C . GLN B 1 70 ? 7.781 56.447 49.643 1.00 36.51 130 GLN B C 1
ATOM 2550 O O . GLN B 1 70 ? 8.702 56.110 48.894 1.00 36.72 130 GLN B O 1
ATOM 2556 N N . SER B 1 71 ? 7.945 57.272 50.678 1.00 39.34 131 SER B N 1
ATOM 2557 C CA . SER B 1 71 ? 9.255 57.822 51.003 1.00 41.23 131 SER B CA 1
ATOM 2558 C C . SER B 1 71 ? 9.570 58.093 52.474 1.00 42.86 131 SER B C 1
ATOM 2559 O O . SER B 1 71 ? 8.840 57.688 53.373 1.00 42.04 131 SER B O 1
ATOM 2562 N N . PHE B 1 72 ? 10.666 58.815 52.692 1.00 45.63 132 PHE B N 1
ATOM 2563 C CA . PHE B 1 72 ? 11.186 59.111 54.025 1.00 47.09 132 PHE B CA 1
ATOM 2564 C C . PHE B 1 72 ? 10.919 60.470 54.683 1.00 48.32 132 PHE B C 1
ATOM 2565 O O . PHE B 1 72 ? 11.289 60.660 55.841 1.00 48.39 132 PHE B O 1
ATOM 2573 N N . SER B 1 73 ? 10.291 61.407 53.976 1.00 49.43 133 SER B N 1
ATOM 2574 C CA . SER B 1 73 ? 10.041 62.740 54.542 1.00 50.41 133 SER B CA 1
ATOM 2575 C C . SER B 1 73 ? 8.797 62.893 55.428 1.00 50.21 133 SER B C 1
ATOM 2576 O O . SER B 1 73 ? 7.715 62.406 55.090 1.00 50.43 133 SER B O 1
ATOM 2579 N N . ASN B 1 74 ? 8.965 63.583 56.558 1.00 49.77 134 ASN B N 1
ATOM 2580 C CA . ASN B 1 74 ? 7.866 63.825 57.491 1.00 49.39 134 ASN B CA 1
ATOM 2581 C C . ASN B 1 74 ? 6.724 64.476 56.738 1.00 48.21 134 ASN B C 1
ATOM 2582 O O . ASN B 1 74 ? 6.949 65.181 55.753 1.00 48.38 134 ASN B O 1
ATOM 2587 N N . PRO B 1 75 ? 5.480 64.251 57.187 1.00 47.24 135 PRO B N 1
ATOM 2588 C CA . PRO B 1 75 ? 4.349 64.870 56.496 1.00 46.39 135 PRO B CA 1
ATOM 2589 C C . PRO B 1 75 ? 4.466 66.398 56.500 1.00 46.09 135 PRO B C 1
ATOM 2590 O O . PRO B 1 75 ? 3.937 67.070 55.617 1.00 45.30 135 PRO B O 1
ATOM 2594 N N . GLN B 1 76 ? 5.164 66.944 57.494 1.00 46.39 136 GLN B N 1
ATOM 2595 C CA . GLN B 1 76 ? 5.339 68.390 57.571 1.00 46.61 136 GLN B CA 1
ATOM 2596 C C . GLN B 1 76 ? 6.187 68.865 56.394 1.00 45.82 136 GLN B C 1
ATOM 2597 O O . GLN B 1 76 ? 5.838 69.839 55.730 1.00 45.03 136 GLN B O 1
ATOM 2603 N N . THR B 1 77 ? 7.293 68.164 56.138 1.00 45.87 137 THR B N 1
ATOM 2604 C CA . THR B 1 77 ? 8.198 68.496 55.037 1.00 45.32 137 THR B CA 1
ATOM 2605 C C . THR B 1 77 ? 7.417 68.539 53.728 1.00 44.66 137 THR B C 1
ATOM 2606 O O . THR B 1 77 ? 7.727 69.328 52.835 1.00 45.31 137 THR B O 1
ATOM 2610 N N . VAL B 1 78 ? 6.397 67.688 53.626 1.00 43.10 138 VAL B N 1
ATOM 2611 C CA . VAL B 1 78 ? 5.566 67.612 52.430 1.00 41.19 138 VAL B CA 1
ATOM 2612 C C . VAL B 1 78 ? 4.497 68.707 52.391 1.00 41.70 138 VAL B C 1
ATOM 2613 O O . VAL B 1 78 ? 4.091 69.152 51.314 1.00 41.91 138 VAL B O 1
ATOM 2617 N N . GLN B 1 79 ? 4.040 69.140 53.562 1.00 41.91 139 GLN B N 1
ATOM 2618 C CA . GLN B 1 79 ? 3.034 70.197 53.629 1.00 42.02 139 GLN B CA 1
ATOM 2619 C C . GLN B 1 79 ? 3.678 71.564 53.381 1.00 42.06 139 GLN B C 1
ATOM 2620 O O . GLN B 1 79 ? 3.107 72.427 52.713 1.00 42.33 139 GLN B O 1
ATOM 2626 N N . GLU B 1 80 ? 4.881 71.754 53.907 1.00 41.82 140 GLU B N 1
ATOM 2627 C CA . GLU B 1 80 ? 5.585 73.021 53.745 1.00 41.55 140 GLU B CA 1
ATOM 2628 C C . GLU B 1 80 ? 5.949 73.327 52.295 1.00 40.61 140 GLU B C 1
ATOM 2629 O O . GLU B 1 80 ? 6.296 74.463 51.960 1.00 40.43 140 GLU B O 1
ATOM 2635 N N . ILE B 1 81 ? 5.870 72.317 51.433 1.00 39.46 141 ILE B N 1
ATOM 2636 C CA . ILE B 1 81 ? 6.191 72.507 50.021 1.00 38.83 141 ILE B CA 1
ATOM 2637 C C . ILE B 1 81 ? 4.960 72.496 49.117 1.00 39.81 141 ILE B C 1
ATOM 2638 O O . ILE B 1 81 ? 4.839 73.328 48.218 1.00 40.60 141 ILE B O 1
ATOM 2643 N N . LEU B 1 82 ? 4.047 71.560 49.349 1.00 40.51 142 LEU B N 1
ATOM 2644 C CA . LEU B 1 82 ? 2.850 71.462 48.521 1.00 41.11 142 LEU B CA 1
ATOM 2645 C C . LEU B 1 82 ? 1.638 72.201 49.091 1.00 41.73 142 LEU B C 1
ATOM 2646 O O . LEU B 1 82 ? 0.714 72.542 48.355 1.00 41.03 142 LEU B O 1
ATOM 2651 N N . HIS B 1 83 ? 1.649 72.432 50.402 1.00 43.15 143 HIS B N 1
ATOM 2652 C CA . HIS B 1 83 ? 0.585 73.155 51.107 1.00 44.37 143 HIS B CA 1
ATOM 2653 C C . HIS B 1 83 ? -0.875 72.855 50.719 1.00 45.02 143 HIS B C 1
ATOM 2654 O O . HIS B 1 83 ? -1.638 73.773 50.410 1.00 46.06 143 HIS B O 1
ATOM 2656 N N . GLN B 1 84 ? -1.261 71.582 50.752 1.00 44.58 144 GLN B N 1
ATOM 2657 C CA . GLN B 1 84 ? -2.629 71.152 50.431 1.00 44.97 144 GLN B CA 1
ATOM 2658 C C . GLN B 1 84 ? -3.158 71.476 49.035 1.00 43.12 144 GLN B C 1
ATOM 2659 O O . GLN B 1 84 ? -4.369 71.509 48.823 1.00 43.60 144 GLN B O 1
ATOM 2665 N N . GLN B 1 85 ? -2.276 71.706 48.076 1.00 41.51 145 GLN B N 1
ATOM 2666 C CA . GLN B 1 85 ? -2.754 72.011 46.742 1.00 40.75 145 GLN B CA 1
ATOM 2667 C C . GLN B 1 85 ? -3.191 70.757 45.965 1.00 39.34 145 GLN B C 1
ATOM 2668 O O . GLN B 1 85 ? -3.790 70.869 44.894 1.00 39.20 145 GLN B O 1
ATOM 2674 N N . MET B 1 86 ? -2.915 69.569 46.507 1.00 35.53 146 MET B N 1
ATOM 2675 C CA . MET B 1 86 ? -3.304 68.330 45.830 1.00 32.83 146 MET B CA 1
ATOM 2676 C C . MET B 1 86 ? -3.512 67.140 46.771 1.00 31.06 146 MET B C 1
ATOM 2677 O O . MET B 1 86 ? -3.036 67.138 47.900 1.00 31.77 146 MET B O 1
ATOM 2682 N N . PRO B 1 87 ? -4.256 66.120 46.313 1.00 28.85 147 PRO B N 1
ATOM 2683 C CA . PRO B 1 87 ? -4.522 64.920 47.112 1.00 27.43 147 PRO B CA 1
ATOM 2684 C C . PRO B 1 87 ? -3.227 64.137 47.313 1.00 27.11 147 PRO B C 1
ATOM 2685 O O . PRO B 1 87 ? -2.408 64.038 46.394 1.00 25.20 147 PRO B O 1
ATOM 2689 N N . VAL B 1 88 ? -3.053 63.575 48.506 1.00 23.96 148 VAL B N 1
ATOM 2690 C CA . VAL B 1 88 ? -1.858 62.810 48.817 1.00 21.21 148 VAL B CA 1
ATOM 2691 C C . VAL B 1 88 ? -2.188 61.504 49.517 1.00 20.90 148 VAL B C 1
ATOM 2692 O O . VAL B 1 88 ? -3.098 61.451 50.342 1.00 19.42 148 VAL B O 1
ATOM 2696 N N . VAL B 1 89 ? -1.435 60.457 49.178 1.00 21.24 149 VAL B N 1
ATOM 2697 C CA . VAL B 1 89 ? -1.577 59.139 49.802 1.00 19.97 149 VAL B CA 1
ATOM 2698 C C . VAL B 1 89 ? -0.143 58.634 50.006 1.00 20.02 149 VAL B C 1
ATOM 2699 O O . VAL B 1 89 ? 0.666 58.685 49.087 1.00 16.77 149 VAL B O 1
ATOM 2703 N N . SER B 1 90 ? 0.188 58.172 51.206 1.00 20.32 150 SER B N 1
ATOM 2704 C CA . SER B 1 90 ? 1.535 57.691 51.431 1.00 21.51 150 SER B CA 1
ATOM 2705 C C . SER B 1 90 ? 1.438 56.175 51.489 1.00 23.66 150 SER B C 1
ATOM 2706 O O . SER B 1 90 ? 0.375 55.632 51.822 1.00 25.11 150 SER B O 1
ATOM 2709 N N . VAL B 1 91 ? 2.527 55.494 51.131 1.00 22.43 151 VAL B N 1
ATOM 2710 C CA . VAL B 1 91 ? 2.545 54.040 51.120 1.00 23.76 151 VAL B CA 1
ATOM 2711 C C . VAL B 1 91 ? 3.791 53.453 51.773 1.00 26.48 151 VAL B C 1
ATOM 2712 O O . VAL B 1 91 ? 4.902 53.969 51.610 1.00 26.82 151 VAL B O 1
ATOM 2716 N N . ASP B 1 92 ? 3.579 52.378 52.527 1.00 28.24 152 ASP B N 1
ATOM 2717 C CA . ASP B 1 92 ? 4.643 51.648 53.211 1.00 33.60 152 ASP B CA 1
ATOM 2718 C C . ASP B 1 92 ? 5.469 52.402 54.267 1.00 35.65 152 ASP B C 1
ATOM 2719 O O . ASP B 1 92 ? 6.568 51.971 54.592 1.00 38.32 152 ASP B O 1
ATOM 2724 N N . ARG B 1 93 ? 4.970 53.502 54.826 1.00 40.06 153 ARG B N 1
ATOM 2725 C CA . ARG B 1 93 ? 5.782 54.212 55.819 1.00 43.40 153 ARG B CA 1
ATOM 2726 C C . ARG B 1 93 ? 5.282 54.290 57.255 1.00 45.24 153 ARG B C 1
ATOM 2727 O O . ARG B 1 93 ? 6.084 54.436 58.176 1.00 46.18 153 ARG B O 1
ATOM 2735 N N . GLU B 1 94 ? 3.975 54.203 57.466 1.00 47.24 154 GLU B N 1
ATOM 2736 C CA . GLU B 1 94 ? 3.440 54.254 58.827 1.00 48.93 154 GLU B CA 1
ATOM 2737 C C . GLU B 1 94 ? 4.024 55.444 59.608 1.00 49.32 154 GLU B C 1
ATOM 2738 O O . GLU B 1 94 ? 4.749 55.246 60.578 1.00 50.96 154 GLU B O 1
ATOM 2744 N N . MET B 1 95 ? 3.718 56.672 59.193 1.00 49.24 155 MET B N 1
ATOM 2745 C CA . MET B 1 95 ? 4.230 57.860 59.888 1.00 48.87 155 MET B CA 1
ATOM 2746 C C . MET B 1 95 ? 3.231 58.402 60.926 1.00 48.11 155 MET B C 1
ATOM 2747 O O . MET B 1 95 ? 2.105 57.911 61.026 1.00 47.33 155 MET B O 1
ATOM 2752 N N . ASP B 1 96 ? 3.650 59.395 61.712 1.00 46.83 156 ASP B N 1
ATOM 2753 C CA . ASP B 1 96 ? 2.787 59.964 62.750 1.00 45.71 156 ASP B CA 1
ATOM 2754 C C . ASP B 1 96 ? 2.119 61.280 62.362 1.00 44.83 156 ASP B C 1
ATOM 2755 O O . ASP B 1 96 ? 2.669 62.067 61.580 1.00 45.21 156 ASP B O 1
ATOM 2760 N N . ALA B 1 97 ? 0.931 61.509 62.918 1.00 42.87 157 ALA B N 1
ATOM 2761 C CA . ALA B 1 97 ? 0.161 62.716 62.637 1.00 41.47 157 ALA B CA 1
ATOM 2762 C C . ALA B 1 97 ? 0.082 62.911 61.125 1.00 40.41 157 ALA B C 1
ATOM 2763 O O . ALA B 1 97 ? 0.437 63.973 60.599 1.00 39.73 157 ALA B O 1
ATOM 2765 N N . CYS B 1 98 ? -0.380 61.875 60.431 1.00 38.02 158 CYS B N 1
ATOM 2766 C CA . CYS B 1 98 ? -0.489 61.931 58.984 1.00 36.09 158 CYS B CA 1
ATOM 2767 C C . CYS B 1 98 ? -1.843 62.491 58.566 1.00 33.99 158 CYS B C 1
ATOM 2768 O O . CYS B 1 98 ? -2.884 61.878 58.809 1.00 33.14 158 CYS B O 1
ATOM 2771 N N . PRO B 1 99 ? -1.843 63.671 57.924 1.00 32.54 159 PRO B N 1
ATOM 2772 C CA . PRO B 1 99 ? -3.060 64.345 57.460 1.00 32.15 159 PRO B CA 1
ATOM 2773 C C . PRO B 1 99 ? -3.681 63.798 56.173 1.00 31.40 159 PRO B C 1
ATOM 2774 O O . PRO B 1 99 ? -4.588 64.407 55.617 1.00 31.92 159 PRO B O 1
ATOM 2778 N N . TRP B 1 100 ? -3.186 62.658 55.697 1.00 29.63 160 TRP B N 1
ATOM 2779 C CA . TRP B 1 100 ? -3.711 62.055 54.477 1.00 27.33 160 TRP B CA 1
ATOM 2780 C C . TRP B 1 100 ? -3.756 60.536 54.634 1.00 24.98 160 TRP B C 1
ATOM 2781 O O . TRP B 1 100 ? -3.152 59.991 55.558 1.00 23.42 160 TRP B O 1
ATOM 2792 N N . PRO B 1 101 ? -4.480 59.833 53.741 1.00 23.61 161 PRO B N 1
ATOM 2793 C CA . PRO B 1 101 ? -4.581 58.367 53.825 1.00 23.13 161 PRO B CA 1
ATOM 2794 C C . PRO B 1 101 ? -3.247 57.631 53.712 1.00 22.62 161 PRO B C 1
ATOM 2795 O O . PRO B 1 101 ? -2.297 58.127 53.096 1.00 21.78 161 PRO B O 1
ATOM 2799 N N . GLN B 1 102 ? -3.197 56.433 54.290 1.00 22.18 162 GLN B N 1
ATOM 2800 C CA . GLN B 1 102 ? -1.990 55.604 54.260 1.00 22.42 162 GLN B CA 1
ATOM 2801 C C . GLN B 1 102 ? -2.295 54.141 53.957 1.00 21.68 162 GLN B C 1
ATOM 2802 O O . GLN B 1 102 ? -3.292 53.584 54.426 1.00 23.29 162 GLN B O 1
ATOM 2808 N N . VAL B 1 103 ? -1.437 53.522 53.163 1.00 18.99 163 VAL B N 1
ATOM 2809 C CA . VAL B 1 103 ? -1.586 52.110 52.847 1.00 17.89 163 VAL B CA 1
ATOM 2810 C C . VAL B 1 103 ? -0.286 51.464 53.349 1.00 18.04 163 VAL B C 1
ATOM 2811 O O . VAL B 1 103 ? 0.813 51.864 52.935 1.00 15.75 163 VAL B O 1
ATOM 2815 N N . VAL B 1 104 ? -0.416 50.497 54.256 1.00 17.53 164 VAL B N 1
ATOM 2816 C CA . VAL B 1 104 ? 0.740 49.818 54.832 1.00 18.43 164 VAL B CA 1
ATOM 2817 C C . VAL B 1 104 ? 0.514 48.323 55.027 1.00 18.03 164 VAL B C 1
ATOM 2818 O O . VAL B 1 104 ? -0.600 47.828 54.926 1.00 19.17 164 VAL B O 1
ATOM 2822 N N . THR B 1 105 ? 1.597 47.613 55.314 1.00 19.59 165 THR B N 1
ATOM 2823 C CA . THR B 1 105 ? 1.553 46.181 55.565 1.00 18.07 165 THR B CA 1
ATOM 2824 C C . THR B 1 105 ? 1.410 45.975 57.079 1.00 17.08 165 THR B C 1
ATOM 2825 O O . THR B 1 105 ? 1.652 46.897 57.876 1.00 14.96 165 THR B O 1
ATOM 2829 N N . ASP B 1 106 ? 0.996 44.779 57.482 1.00 15.86 166 ASP B N 1
ATOM 2830 C CA . ASP B 1 106 ? 0.882 44.494 58.907 1.00 17.19 166 ASP B CA 1
ATOM 2831 C C . ASP B 1 106 ? 2.260 43.964 59.333 1.00 16.94 166 ASP B C 1
ATOM 2832 O O . ASP B 1 106 ? 2.410 42.831 59.781 1.00 17.18 166 ASP B O 1
ATOM 2837 N N . ASN B 1 107 ? 3.262 44.819 59.177 1.00 17.07 167 ASN B N 1
ATOM 2838 C CA . ASN B 1 107 ? 4.650 44.488 59.493 1.00 17.60 167 ASN B CA 1
ATOM 2839 C C . ASN B 1 107 ? 4.913 43.697 60.776 1.00 19.83 167 ASN B C 1
ATOM 2840 O O . ASN B 1 107 ? 5.482 42.592 60.721 1.00 19.48 167 ASN B O 1
ATOM 2845 N N . PHE B 1 108 ? 4.497 44.238 61.919 1.00 21.18 168 PHE B N 1
ATOM 2846 C CA . PHE B 1 108 ? 4.713 43.555 63.192 1.00 23.93 168 PHE B CA 1
ATOM 2847 C C . PHE B 1 108 ? 4.094 42.166 63.199 1.00 24.00 168 PHE B C 1
ATOM 2848 O O . PHE B 1 108 ? 4.758 41.181 63.535 1.00 25.06 168 PHE B O 1
ATOM 2856 N N . GLU B 1 109 ? 2.820 42.090 62.824 1.00 23.68 169 GLU B N 1
ATOM 2857 C CA . GLU B 1 109 ? 2.087 40.823 62.803 1.00 23.24 169 GLU B CA 1
ATOM 2858 C C . GLU B 1 109 ? 2.698 39.794 61.864 1.00 22.95 169 GLU B C 1
ATOM 2859 O O . GLU B 1 109 ? 2.963 38.660 62.261 1.00 24.87 169 GLU B O 1
ATOM 2865 N N . ALA B 1 110 ? 2.906 40.179 60.611 1.00 19.09 170 ALA B N 1
ATOM 2866 C CA . ALA B 1 110 ? 3.471 39.262 59.628 1.00 19.17 170 ALA B CA 1
ATOM 2867 C C . ALA B 1 110 ? 4.833 38.695 60.063 1.00 19.06 170 ALA B C 1
ATOM 2868 O O . ALA B 1 110 ? 5.118 37.517 59.860 1.00 18.24 170 ALA B O 1
ATOM 2870 N N . ALA B 1 111 ? 5.673 39.545 60.642 1.00 17.07 171 ALA B N 1
ATOM 2871 C CA . ALA B 1 111 ? 6.989 39.121 61.097 1.00 19.39 171 ALA B CA 1
ATOM 2872 C C . ALA B 1 111 ? 6.838 38.141 62.252 1.00 19.17 171 ALA B C 1
ATOM 2873 O O . ALA B 1 111 ? 7.527 37.129 62.318 1.00 18.86 171 ALA B O 1
ATOM 2875 N N . LYS B 1 112 ? 5.927 38.471 63.159 1.00 21.47 172 LYS B N 1
ATOM 2876 C CA . LYS B 1 112 ? 5.626 37.656 64.325 1.00 22.86 172 LYS B CA 1
ATOM 2877 C C . LYS B 1 112 ? 5.230 36.245 63.915 1.00 22.46 172 LYS B C 1
ATOM 2878 O O . LYS B 1 112 ? 5.854 35.256 64.330 1.00 22.10 172 LYS B O 1
ATOM 2884 N N . ALA B 1 113 ? 4.184 36.164 63.095 1.00 22.36 173 ALA B N 1
ATOM 2885 C CA . ALA B 1 113 ? 3.665 34.888 62.626 1.00 21.34 173 ALA B CA 1
ATOM 2886 C C . ALA B 1 113 ? 4.741 34.079 61.926 1.00 22.35 173 ALA B C 1
ATOM 2887 O O . ALA B 1 113 ? 4.791 32.855 62.049 1.00 22.23 173 ALA B O 1
ATOM 2889 N N . ALA B 1 114 ? 5.597 34.760 61.171 1.00 22.20 174 ALA B N 1
ATOM 2890 C CA . ALA B 1 114 ? 6.671 34.076 60.473 1.00 22.68 174 ALA B CA 1
ATOM 2891 C C . ALA B 1 114 ? 7.610 33.437 61.504 1.00 21.67 174 ALA B C 1
ATOM 2892 O O . ALA B 1 114 ? 7.912 32.243 61.449 1.00 22.22 174 ALA B O 1
ATOM 2894 N N . THR B 1 115 ? 8.054 34.245 62.455 1.00 21.23 175 THR B N 1
ATOM 2895 C CA . THR B 1 115 ? 8.966 33.783 63.493 1.00 23.27 175 THR B CA 1
ATOM 2896 C C . THR B 1 115 ? 8.351 32.659 64.319 1.00 25.29 175 THR B C 1
ATOM 2897 O O . THR B 1 115 ? 9.031 31.705 64.708 1.00 24.39 175 THR B O 1
ATOM 2901 N N . THR B 1 116 ? 7.055 32.779 64.583 1.00 26.82 176 THR B N 1
ATOM 2902 C CA . THR B 1 116 ? 6.344 31.761 65.334 1.00 26.67 176 THR B CA 1
ATOM 2903 C C . THR B 1 116 ? 6.316 30.442 64.543 1.00 25.63 176 THR B C 1
ATOM 2904 O O . THR B 1 116 ? 6.457 29.368 65.120 1.00 26.16 176 THR B O 1
ATOM 2908 N N . ALA B 1 117 ? 6.166 30.518 63.227 1.00 25.35 177 ALA B N 1
ATOM 2909 C CA . ALA B 1 117 ? 6.114 29.308 62.413 1.00 26.40 177 ALA B CA 1
ATOM 2910 C C . ALA B 1 117 ? 7.456 28.589 62.417 1.00 27.43 177 ALA B C 1
ATOM 2911 O O . ALA B 1 117 ? 7.522 27.374 62.600 1.00 27.42 177 ALA B O 1
ATOM 2913 N N . PHE B 1 118 ? 8.530 29.345 62.221 1.00 27.53 178 PHE B N 1
ATOM 2914 C CA . PHE B 1 118 ? 9.865 28.769 62.218 1.00 26.82 178 PHE B CA 1
ATOM 2915 C C . PHE B 1 118 ? 10.225 28.214 63.585 1.00 28.42 178 PHE B C 1
ATOM 2916 O O . PHE B 1 118 ? 10.895 27.186 63.681 1.00 28.83 178 PHE B O 1
ATOM 2924 N N . ARG B 1 119 ? 9.776 28.885 64.644 1.00 30.43 179 ARG B N 1
ATOM 2925 C CA . ARG B 1 119 ? 10.073 28.413 65.989 1.00 32.28 179 ARG B CA 1
ATOM 2926 C C . ARG B 1 119 ? 9.452 27.036 66.182 1.00 32.98 179 ARG B C 1
ATOM 2927 O O . ARG B 1 119 ? 10.111 26.109 66.651 1.00 33.61 179 ARG B O 1
ATOM 2935 N N . GLN B 1 120 ? 8.191 26.906 65.782 1.00 34.83 180 GLN B N 1
ATOM 2936 C CA . GLN B 1 120 ? 7.455 25.651 65.899 1.00 37.46 180 GLN B CA 1
ATOM 2937 C C . GLN B 1 120 ? 8.094 24.502 65.113 1.00 37.72 180 GLN B C 1
ATOM 2938 O O . GLN B 1 120 ? 7.573 23.386 65.103 1.00 37.64 180 GLN B O 1
ATOM 2944 N N . GLN B 1 121 ? 9.214 24.778 64.451 1.00 38.97 181 GLN B N 1
ATOM 2945 C CA . GLN B 1 121 ? 9.923 23.753 63.686 1.00 39.37 181 GLN B CA 1
ATOM 2946 C C . GLN B 1 121 ? 11.362 23.580 64.176 1.00 38.04 181 GLN B C 1
ATOM 2947 O O . GLN B 1 121 ? 12.218 23.087 63.453 1.00 39.07 181 GLN B O 1
ATOM 2953 N N . GLY B 1 122 ? 11.630 24.010 65.401 1.00 37.44 182 GLY B N 1
ATOM 2954 C CA . GLY B 1 122 ? 12.962 23.848 65.953 1.00 37.12 182 GLY B CA 1
ATOM 2955 C C . GLY B 1 122 ? 13.985 24.930 65.673 1.00 36.31 182 GLY B C 1
ATOM 2956 O O . GLY B 1 122 ? 15.018 24.979 66.335 1.00 35.39 182 GLY B O 1
ATOM 2957 N N . TYR B 1 123 ? 13.718 25.792 64.694 1.00 37.10 183 TYR B N 1
ATOM 2958 C CA . TYR B 1 123 ? 14.652 26.870 64.370 1.00 35.72 183 TYR B CA 1
ATOM 2959 C C . TYR B 1 123 ? 14.471 27.977 65.402 1.00 34.95 183 TYR B C 1
ATOM 2960 O O . TYR B 1 123 ? 13.853 29.004 65.128 1.00 34.42 183 TYR B O 1
ATOM 2969 N N . GLN B 1 124 ? 15.010 27.756 66.594 1.00 33.71 184 GLN B N 1
ATOM 2970 C CA . GLN B 1 124 ? 14.900 28.726 67.675 1.00 33.60 184 GLN B CA 1
ATOM 2971 C C . GLN B 1 124 ? 15.864 29.899 67.576 1.00 30.57 184 GLN B C 1
ATOM 2972 O O . GLN B 1 124 ? 15.671 30.904 68.249 1.00 29.65 184 GLN B O 1
ATOM 2978 N N . HIS B 1 125 ? 16.902 29.779 66.753 1.00 28.73 185 HIS B N 1
ATOM 2979 C CA . HIS B 1 125 ? 17.852 30.882 66.602 1.00 28.10 185 HIS B CA 1
ATOM 2980 C C . HIS B 1 125 ? 17.511 31.681 65.340 1.00 27.76 185 HIS B C 1
ATOM 2981 O O . HIS B 1 125 ? 17.297 31.107 64.264 1.00 29.45 185 HIS B O 1
ATOM 2988 N N . VAL B 1 126 ? 17.460 33.000 65.475 1.00 25.76 186 VAL B N 1
ATOM 2989 C CA . VAL B 1 126 ? 17.149 33.862 64.346 1.00 24.51 186 VAL B CA 1
ATOM 2990 C C . VAL B 1 126 ? 18.217 34.924 64.168 1.00 24.50 186 VAL B C 1
ATOM 2991 O O . VAL B 1 126 ? 18.628 35.569 65.137 1.00 24.26 186 VAL B O 1
ATOM 2995 N N . VAL B 1 127 ? 18.667 35.107 62.934 1.00 22.78 187 VAL B N 1
ATOM 2996 C CA . VAL B 1 127 ? 19.650 36.135 62.660 1.00 22.15 187 VAL B CA 1
ATOM 2997 C C . VAL B 1 127 ? 18.929 37.120 61.754 1.00 21.79 187 VAL B C 1
ATOM 2998 O O . VAL B 1 127 ? 18.541 36.778 60.629 1.00 22.29 187 VAL B O 1
ATOM 3002 N N . VAL B 1 128 ? 18.748 38.339 62.251 1.00 20.07 188 VAL B N 1
ATOM 3003 C CA . VAL B 1 128 ? 18.042 39.359 61.501 1.00 19.60 188 VAL B CA 1
ATOM 3004 C C . VAL B 1 128 ? 18.997 40.190 60.661 1.00 19.42 188 VAL B C 1
ATOM 3005 O O . VAL B 1 128 ? 19.893 40.846 61.185 1.00 20.87 188 VAL B O 1
ATOM 3009 N N . LEU B 1 129 ? 18.813 40.132 59.348 1.00 17.46 189 LEU B N 1
ATOM 3010 C CA . LEU B 1 129 ? 19.651 40.893 58.424 1.00 16.70 189 LEU B CA 1
ATOM 3011 C C . LEU B 1 129 ? 18.756 42.026 57.955 1.00 17.40 189 LEU B C 1
ATOM 3012 O O . LEU B 1 129 ? 17.750 41.798 57.281 1.00 15.00 189 LEU B O 1
ATOM 3017 N N . THR B 1 130 ? 19.119 43.248 58.321 1.00 17.53 190 THR B N 1
ATOM 3018 C CA . THR B 1 130 ? 18.295 44.413 57.997 1.00 18.63 190 THR B CA 1
ATOM 3019 C C . THR B 1 130 ? 19.123 45.645 57.700 1.00 18.41 190 THR B C 1
ATOM 3020 O O . THR B 1 130 ? 20.321 45.672 57.978 1.00 18.04 190 THR B O 1
ATOM 3024 N N . SER B 1 131 ? 18.472 46.665 57.146 1.00 18.48 191 SER B N 1
ATOM 3025 C CA . SER B 1 131 ? 19.129 47.938 56.895 1.00 20.41 191 SER B CA 1
ATOM 3026 C C . SER B 1 131 ? 19.002 48.655 58.233 1.00 21.30 191 SER B C 1
ATOM 3027 O O . SER B 1 131 ? 18.282 48.189 59.112 1.00 20.99 191 S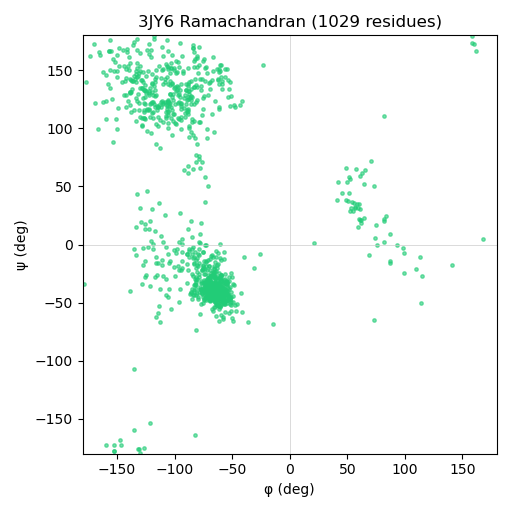ER B O 1
ATOM 3030 N N . GLU B 1 132 ? 19.702 49.772 58.385 1.00 23.15 192 GLU B N 1
ATOM 3031 C CA . GLU B 1 132 ? 19.667 50.551 59.619 1.00 26.26 192 GLU B CA 1
ATOM 3032 C C . GLU B 1 132 ? 18.215 50.666 60.133 1.00 25.68 192 GLU B C 1
ATOM 3033 O O . GLU B 1 132 ? 17.344 51.205 59.449 1.00 23.99 192 GLU B O 1
ATOM 3039 N N . LEU B 1 133 ? 17.967 50.169 61.343 1.00 26.26 193 LEU B N 1
ATOM 3040 C CA . LEU B 1 133 ? 16.615 50.186 61.913 1.00 28.92 193 LEU B CA 1
ATOM 3041 C C . LEU B 1 133 ? 15.971 51.540 62.199 1.00 30.60 193 LEU B C 1
ATOM 3042 O O . LEU B 1 133 ? 14.809 51.770 61.851 1.00 28.39 193 LEU B O 1
ATOM 3047 N N . GLU B 1 134 ? 16.715 52.442 62.823 1.00 33.94 194 GLU B N 1
ATOM 3048 C CA . GLU B 1 134 ? 16.152 53.742 63.180 1.00 37.44 194 GLU B CA 1
ATOM 3049 C C . GLU B 1 134 ? 15.806 54.680 62.015 1.00 36.75 194 GLU B C 1
ATOM 3050 O O . GLU B 1 134 ? 15.178 55.717 62.221 1.00 35.81 194 GLU B O 1
ATOM 3056 N N . LEU B 1 135 ? 16.204 54.322 60.798 1.00 37.50 195 LEU B N 1
ATOM 3057 C CA . LEU B 1 135 ? 15.912 55.165 59.637 1.00 37.87 195 LEU B CA 1
ATOM 3058 C C . LEU B 1 135 ? 14.515 54.932 59.073 1.00 37.53 195 LEU B C 1
ATOM 3059 O O . LEU B 1 135 ? 14.017 55.746 58.303 1.00 38.97 195 LEU B O 1
ATOM 3064 N N . SER B 1 136 ? 13.889 53.823 59.457 1.00 37.40 196 SER B N 1
ATOM 3065 C CA . SER B 1 136 ? 12.553 53.483 58.975 1.00 35.92 196 SER B CA 1
ATOM 3066 C C . SER B 1 136 ? 11.705 52.826 60.061 1.00 35.49 196 SER B C 1
ATOM 3067 O O . SER B 1 136 ? 12.198 52.004 60.830 1.00 34.48 196 SER B O 1
ATOM 3070 N N . ARG B 1 137 ? 10.423 53.168 60.112 1.00 34.75 197 ARG B N 1
ATOM 3071 C CA . ARG B 1 137 ? 9.551 52.602 61.129 1.00 34.79 197 ARG B CA 1
ATOM 3072 C C . ARG B 1 137 ? 9.052 51.212 60.761 1.00 32.73 197 ARG B C 1
ATOM 3073 O O . ARG B 1 137 ? 8.762 50.397 61.635 1.00 31.38 197 ARG B O 1
ATOM 3081 N N . THR B 1 138 ? 8.944 50.930 59.470 1.00 30.90 198 THR B N 1
ATOM 3082 C CA . THR B 1 138 ? 8.469 49.618 59.078 1.00 29.52 198 THR B CA 1
ATOM 3083 C C . THR B 1 138 ? 9.533 48.581 59.429 1.00 27.84 198 THR B C 1
ATOM 3084 O O . THR B 1 138 ? 9.210 47.440 59.747 1.00 27.15 198 THR B O 1
ATOM 3088 N N . ARG B 1 139 ? 10.801 48.984 59.401 1.00 26.75 199 ARG B N 1
ATOM 3089 C CA . ARG B 1 139 ? 11.892 48.067 59.744 1.00 26.38 199 ARG B CA 1
ATOM 3090 C C . ARG B 1 139 ? 11.825 47.711 61.232 1.00 25.42 199 ARG B C 1
ATOM 3091 O O . ARG B 1 139 ? 11.972 46.548 61.611 1.00 22.71 199 ARG B O 1
ATOM 3099 N N . GLN B 1 140 ? 11.590 48.725 62.062 1.00 25.47 200 GLN B N 1
ATOM 3100 C CA . GLN B 1 140 ? 11.503 48.550 63.513 1.00 25.54 200 GLN B CA 1
ATOM 3101 C C . GLN B 1 140 ? 10.334 47.634 63.873 1.00 23.97 200 GLN B C 1
ATOM 3102 O O . GLN B 1 140 ? 10.444 46.793 64.763 1.00 22.56 200 GLN B O 1
ATOM 3108 N N . GLU B 1 141 ? 9.220 47.791 63.162 1.00 22.68 201 GLU B N 1
ATOM 3109 C CA . GLU B 1 141 ? 8.037 46.971 63.396 1.00 22.38 201 GLU B CA 1
ATOM 3110 C C . GLU B 1 141 ? 8.325 45.510 63.112 1.00 22.11 201 GLU B C 1
ATOM 3111 O O . GLU B 1 141 ? 7.933 44.630 63.879 1.00 21.32 201 GLU B O 1
ATOM 3117 N N . ARG B 1 142 ? 9.009 45.257 62.000 1.00 19.75 202 ARG B N 1
ATOM 3118 C CA . ARG B 1 142 ? 9.341 43.899 61.616 1.00 21.01 202 ARG B CA 1
ATOM 3119 C C . ARG B 1 142 ? 10.265 43.279 62.650 1.00 21.59 202 ARG B C 1
ATOM 3120 O O . ARG B 1 142 ? 10.103 42.120 63.020 1.00 22.19 202 ARG B O 1
ATOM 3128 N N . TYR B 1 143 ? 11.228 44.066 63.113 1.00 21.50 203 TYR B N 1
ATOM 3129 C CA . TYR B 1 143 ? 12.171 43.599 64.118 1.00 22.75 203 TYR B CA 1
ATOM 3130 C C . TYR B 1 143 ? 11.432 43.405 65.445 1.00 22.45 203 TYR B C 1
ATOM 3131 O O . TYR B 1 143 ? 11.743 42.496 66.207 1.00 23.36 203 TYR B O 1
ATOM 3140 N N . ARG B 1 144 ? 10.437 44.250 65.708 1.00 23.43 204 ARG B N 1
ATOM 3141 C CA . ARG B 1 144 ? 9.654 44.149 66.941 1.00 23.48 204 ARG B CA 1
ATOM 3142 C C . ARG B 1 144 ? 8.866 42.849 66.903 1.00 23.52 204 ARG B C 1
ATOM 3143 O O . ARG B 1 144 ? 8.692 42.168 67.925 1.00 23.78 204 ARG B O 1
ATOM 3151 N N . GLY B 1 145 ? 8.409 42.503 65.704 1.00 21.64 205 GLY B N 1
ATOM 3152 C CA . GLY B 1 145 ? 7.640 41.289 65.513 1.00 20.61 205 GLY B CA 1
ATOM 3153 C C . GLY B 1 145 ? 8.471 40.038 65.696 1.00 22.64 205 GLY B C 1
ATOM 3154 O O . GLY B 1 145 ? 7.966 39.019 66.195 1.00 21.12 205 GLY B O 1
ATOM 3155 N N . ILE B 1 146 ? 9.741 40.108 65.299 1.00 22.35 206 ILE B N 1
ATOM 3156 C CA . ILE B 1 146 ? 10.639 38.968 65.429 1.00 23.83 206 ILE B CA 1
ATOM 3157 C C . ILE B 1 146 ? 11.012 38.806 66.899 1.00 24.12 206 ILE B C 1
ATOM 3158 O O . ILE B 1 146 ? 11.128 37.690 67.400 1.00 24.46 206 ILE B O 1
ATOM 3163 N N . LEU B 1 147 ? 11.174 39.926 67.592 1.00 25.39 207 LEU B N 1
ATOM 3164 C CA . LEU B 1 147 ? 11.550 39.884 69.004 1.00 28.30 207 LEU B CA 1
ATOM 3165 C C . LEU B 1 147 ? 10.482 39.283 69.915 1.00 29.09 207 LEU B C 1
ATOM 3166 O O . LEU B 1 147 ? 10.797 38.614 70.894 1.00 29.34 207 LEU B O 1
ATOM 3171 N N . ALA B 1 148 ? 9.220 39.516 69.580 1.00 30.16 208 ALA B N 1
ATOM 3172 C CA . ALA B 1 148 ? 8.111 39.020 70.378 1.00 30.25 208 ALA B CA 1
ATOM 3173 C C . ALA B 1 148 ? 7.858 37.514 70.276 1.00 30.45 208 ALA B C 1
ATOM 3174 O O . ALA B 1 148 ? 7.141 36.946 71.107 1.00 31.66 208 ALA B O 1
ATOM 3176 N N . ALA B 1 149 ? 8.442 36.855 69.283 1.00 27.55 209 ALA B N 1
ATOM 3177 C CA . ALA B 1 149 ? 8.195 35.432 69.121 1.00 27.14 209 ALA B CA 1
ATOM 3178 C C . ALA B 1 149 ? 9.434 34.550 69.024 1.00 27.58 209 ALA B C 1
ATOM 3179 O O . ALA B 1 149 ? 9.327 33.323 68.958 1.00 27.67 209 ALA B O 1
ATOM 3181 N N . ALA B 1 150 ? 10.608 35.165 69.032 1.00 28.38 210 ALA B N 1
ATOM 3182 C CA . ALA B 1 150 ? 11.846 34.403 68.921 1.00 30.86 210 ALA B CA 1
ATOM 3183 C C . ALA B 1 150 ? 12.455 34.021 70.274 1.00 32.58 210 ALA B C 1
ATOM 3184 O O . ALA B 1 150 ? 12.334 34.767 71.249 1.00 31.42 210 ALA B O 1
ATOM 3186 N N . GLN B 1 151 ? 13.113 32.863 70.331 1.00 34.34 211 GLN B N 1
ATOM 3187 C CA . GLN B 1 151 ? 13.762 32.445 71.571 1.00 35.95 211 GLN B CA 1
ATOM 3188 C C . GLN B 1 151 ? 15.067 33.230 71.684 1.00 36.57 211 GLN B C 1
ATOM 3189 O O . GLN B 1 151 ? 15.271 33.971 72.644 1.00 38.07 211 GLN B O 1
ATOM 3195 N N . ASP B 1 152 ? 15.944 33.070 70.697 1.00 36.53 212 ASP B N 1
ATOM 3196 C CA . ASP B 1 152 ? 17.217 33.784 70.682 1.00 37.72 212 ASP B CA 1
ATOM 3197 C C . ASP B 1 152 ? 17.378 34.554 69.366 1.00 36.12 212 ASP B C 1
ATOM 3198 O O . ASP B 1 152 ? 17.150 34.012 68.282 1.00 35.31 212 ASP B O 1
ATOM 3203 N N . VAL B 1 153 ? 17.773 35.818 69.468 1.00 33.33 213 VAL B N 1
ATOM 3204 C CA . VAL B 1 153 ? 17.936 36.658 68.290 1.00 32.35 213 VAL B CA 1
ATOM 3205 C C . VAL B 1 153 ? 19.262 37.393 68.222 1.00 30.83 213 VAL B C 1
ATOM 3206 O O . VAL B 1 153 ? 19.707 37.973 69.205 1.00 32.15 213 VAL B O 1
ATOM 3210 N N . ASP B 1 154 ? 19.885 37.368 67.050 1.00 30.27 214 ASP B N 1
ATOM 3211 C CA . ASP B 1 154 ? 21.132 38.096 66.798 1.00 29.21 214 ASP B CA 1
ATOM 3212 C C . ASP B 1 154 ? 20.822 39.034 65.625 1.00 29.11 214 ASP B C 1
ATOM 3213 O O . ASP B 1 154 ? 20.201 38.613 64.646 1.00 26.83 214 ASP B O 1
ATOM 3218 N N . VAL B 1 155 ? 21.236 40.295 65.707 1.00 28.73 215 VAL B N 1
ATOM 3219 C CA . VAL B 1 155 ? 20.959 41.214 64.608 1.00 29.28 215 VAL B CA 1
ATOM 3220 C C . VAL B 1 155 ? 22.214 41.729 63.917 1.00 28.72 215 VAL B C 1
ATOM 3221 O O . VAL B 1 155 ? 23.246 41.949 64.550 1.00 28.48 215 VAL B O 1
ATOM 3225 N N . LEU B 1 156 ? 22.107 41.907 62.605 1.00 27.08 216 LEU B N 1
ATOM 3226 C CA . LEU B 1 156 ? 23.199 42.425 61.789 1.00 26.74 216 LEU B CA 1
ATOM 3227 C C . LEU B 1 156 ? 22.648 43.580 60.971 1.00 26.25 216 LEU B C 1
ATOM 3228 O O . LEU B 1 156 ? 21.948 43.370 59.980 1.00 24.89 216 LEU B O 1
ATOM 3233 N N . GLU B 1 157 ? 22.952 44.798 61.407 1.00 26.43 217 GLU B N 1
ATOM 3234 C CA . GLU B 1 157 ? 22.495 46.007 60.731 1.00 27.50 217 GLU B CA 1
ATOM 3235 C C . GLU B 1 157 ? 23.494 46.414 59.647 1.00 27.78 217 GLU B C 1
ATOM 3236 O O . GLU B 1 157 ? 24.700 46.376 59.866 1.00 27.41 217 GLU B O 1
ATOM 3242 N N . VAL B 1 158 ? 22.980 46.787 58.478 1.00 27.26 218 VAL B N 1
ATOM 3243 C CA . VAL B 1 158 ? 23.814 47.221 57.354 1.00 27.98 218 VAL B CA 1
ATOM 3244 C C . VAL B 1 158 ? 23.371 48.605 56.888 1.00 27.75 218 VAL B C 1
ATOM 3245 O O . VAL B 1 158 ? 22.182 48.840 56.705 1.00 26.85 218 VAL B O 1
ATOM 3249 N N . SER B 1 159 ? 24.320 49.518 56.711 1.00 29.37 219 SER B N 1
ATOM 3250 C CA . SER B 1 159 ? 24.000 50.857 56.226 1.00 29.90 219 SER B CA 1
ATOM 3251 C C . SER B 1 159 ? 24.048 50.768 54.701 1.00 30.14 219 SER B C 1
ATOM 3252 O O . SER B 1 159 ? 25.116 50.569 54.122 1.00 30.55 219 SER B O 1
ATOM 3255 N N . GLU B 1 160 ? 22.894 50.900 54.054 1.00 29.04 220 GLU B N 1
ATOM 3256 C CA . GLU B 1 160 ? 22.823 50.806 52.599 1.00 30.43 220 GLU B CA 1
ATOM 3257 C C . GLU B 1 160 ? 23.685 51.847 51.899 1.00 31.43 220 GLU B C 1
ATOM 3258 O O . GLU B 1 160 ? 23.921 51.758 50.692 1.00 32.01 220 GLU B O 1
ATOM 3264 N N . SER B 1 161 ? 24.147 52.837 52.652 1.00 31.98 221 SER B N 1
ATOM 3265 C CA . SER B 1 161 ? 24.964 53.901 52.080 1.00 33.21 221 SER B CA 1
ATOM 3266 C C . SER B 1 161 ? 26.468 53.713 52.279 1.00 32.79 221 SER B C 1
ATOM 3267 O O . SER B 1 161 ? 27.265 54.507 51.771 1.00 33.75 221 SER B O 1
ATOM 3270 N N . SER B 1 162 ? 26.858 52.668 53.004 1.00 30.75 222 SER B N 1
ATOM 3271 C CA . SER B 1 162 ? 28.278 52.418 53.250 1.00 29.89 222 SER B CA 1
ATOM 3272 C C . SER B 1 162 ? 28.519 51.016 53.806 1.00 27.99 222 SER B C 1
ATOM 3273 O O . SER B 1 162 ? 28.332 50.775 54.996 1.00 28.85 222 SER B O 1
ATOM 3276 N N . TYR B 1 163 ? 28.920 50.088 52.942 1.00 25.57 223 TYR B N 1
ATOM 3277 C CA . TYR B 1 163 ? 29.195 48.729 53.386 1.00 22.56 223 TYR B CA 1
ATOM 3278 C C . TYR B 1 163 ? 29.985 47.942 52.346 1.00 23.16 223 TYR B C 1
ATOM 3279 O O . TYR B 1 163 ? 30.052 48.325 51.176 1.00 22.83 223 TYR B O 1
ATOM 3288 N N . ASN B 1 164 ? 30.579 46.839 52.779 1.00 23.00 224 ASN B N 1
ATOM 3289 C CA . ASN B 1 164 ? 31.362 45.993 51.888 1.00 24.00 224 ASN B CA 1
ATOM 3290 C C . ASN B 1 164 ? 30.732 44.614 51.858 1.00 23.25 224 ASN B C 1
ATOM 3291 O O . ASN B 1 164 ? 30.442 44.034 52.907 1.00 22.74 224 ASN B O 1
ATOM 3296 N N . HIS B 1 165 ? 30.526 44.084 50.657 1.00 23.48 225 HIS B N 1
ATOM 3297 C CA . HIS B 1 165 ? 29.898 42.782 50.523 1.00 22.38 225 HIS B CA 1
ATOM 3298 C C . HIS B 1 165 ? 30.513 41.681 51.389 1.00 23.71 225 HIS B C 1
ATOM 3299 O O . HIS B 1 165 ? 29.848 41.137 52.273 1.00 22.87 225 HIS B O 1
ATOM 3306 N N . SER B 1 166 ? 31.777 41.345 51.142 1.00 22.99 226 SER B N 1
ATOM 3307 C CA . SER B 1 166 ? 32.425 40.276 51.905 1.00 23.97 226 SER B CA 1
ATOM 3308 C C . SER B 1 166 ? 32.446 40.517 53.409 1.00 22.52 226 SER B C 1
ATOM 3309 O O . SER B 1 166 ? 32.318 39.578 54.194 1.00 21.47 226 SER B O 1
ATOM 3312 N N . GLU B 1 167 ? 32.605 41.773 53.809 1.00 23.76 227 GLU B N 1
ATOM 3313 C CA . GLU B 1 167 ? 32.641 42.112 55.226 1.00 25.58 227 GLU B CA 1
ATOM 3314 C C . GLU B 1 167 ? 31.321 41.672 55.853 1.00 25.24 227 GLU B C 1
ATOM 3315 O O . GLU B 1 167 ? 31.300 40.991 56.883 1.00 24.91 227 GLU B O 1
ATOM 3321 N N . VAL B 1 168 ? 30.214 42.044 55.212 1.00 24.78 228 VAL B N 1
ATOM 3322 C CA . VAL B 1 168 ? 28.903 41.665 55.715 1.00 23.88 228 VAL B CA 1
ATOM 3323 C C . VAL B 1 168 ? 28.704 40.146 55.621 1.00 23.78 228 VAL B C 1
ATOM 3324 O O . VAL B 1 168 ? 28.121 39.536 56.518 1.00 24.73 228 VAL B O 1
ATOM 3328 N N . HIS B 1 169 ? 29.202 39.547 54.543 1.00 24.29 229 HIS B N 1
ATOM 3329 C CA . HIS B 1 169 ? 29.078 38.113 54.317 1.00 25.44 229 HIS B CA 1
ATOM 3330 C C . HIS B 1 169 ? 29.723 37.312 55.435 1.00 26.81 229 HIS B C 1
ATOM 3331 O O . HIS B 1 169 ? 29.184 36.294 55.875 1.00 24.80 229 HIS B O 1
ATOM 3338 N N . GLN B 1 170 ? 30.889 37.767 55.879 1.00 28.62 230 GLN B N 1
ATOM 3339 C CA . GLN B 1 170 ? 31.615 37.091 56.941 1.00 29.88 230 GLN B CA 1
ATOM 3340 C C . GLN B 1 170 ? 30.934 37.197 58.299 1.00 29.64 230 GLN B C 1
ATOM 3341 O O . GLN B 1 170 ? 30.765 36.192 58.985 1.00 30.28 230 GLN B O 1
ATOM 3347 N N . ARG B 1 171 ? 30.528 38.404 58.679 1.00 29.56 231 ARG B N 1
ATOM 3348 C CA . ARG B 1 171 ? 29.860 38.601 59.957 1.00 30.39 231 ARG B CA 1
ATOM 3349 C C . ARG B 1 171 ? 28.538 37.849 59.977 1.00 29.61 231 ARG B C 1
ATOM 3350 O O . ARG B 1 171 ? 28.016 37.519 61.040 1.00 30.15 231 ARG B O 1
ATOM 3358 N N . LEU B 1 172 ? 28.002 37.578 58.792 1.00 28.40 232 LEU B N 1
ATOM 3359 C CA . LEU B 1 172 ? 26.741 36.860 58.684 1.00 28.41 232 LEU B CA 1
ATOM 3360 C C . LEU B 1 172 ? 26.930 35.354 58.868 1.00 27.61 232 LEU B C 1
ATOM 3361 O O . LEU B 1 172 ? 26.164 34.705 59.589 1.00 27.22 232 LEU B O 1
ATOM 3366 N N . THR B 1 173 ? 27.943 34.800 58.216 1.00 27.53 233 THR B N 1
ATOM 3367 C CA . THR B 1 173 ? 28.221 33.371 58.329 1.00 31.42 233 THR B CA 1
ATOM 3368 C C . THR B 1 173 ? 28.526 33.092 59.792 1.00 31.19 233 THR B C 1
ATOM 3369 O O . THR B 1 173 ? 28.196 32.042 60.337 1.00 31.34 233 THR B O 1
ATOM 3373 N N . GLN B 1 174 ? 29.163 34.072 60.411 1.00 32.09 234 GLN B N 1
ATOM 3374 C CA . GLN B 1 174 ? 29.525 34.014 61.810 1.00 34.19 234 GLN B CA 1
ATOM 3375 C C . GLN B 1 174 ? 28.299 33.809 62.696 1.00 33.16 234 GLN B C 1
ATOM 3376 O O . GLN B 1 174 ? 28.172 32.785 63.357 1.00 33.28 234 GLN B O 1
ATOM 3382 N N . LEU B 1 175 ? 27.403 34.793 62.695 1.00 32.71 235 LEU B N 1
ATOM 3383 C CA . LEU B 1 175 ? 26.193 34.762 63.509 1.00 32.00 235 LEU B CA 1
ATOM 3384 C C . LEU B 1 175 ? 25.332 33.515 63.349 1.00 32.67 235 LEU B C 1
ATOM 3385 O O . LEU B 1 175 ? 24.673 33.088 64.299 1.00 32.75 235 LEU B O 1
ATOM 3390 N N . ILE B 1 176 ? 25.337 32.937 62.150 1.00 33.20 236 ILE B N 1
ATOM 3391 C CA . ILE B 1 176 ? 24.546 31.744 61.860 1.00 34.40 236 ILE B CA 1
ATOM 3392 C C . ILE B 1 176 ? 25.163 30.459 62.413 1.00 36.35 236 ILE B C 1
ATOM 3393 O O . ILE B 1 176 ? 24.444 29.543 62.807 1.00 35.11 236 ILE B O 1
ATOM 3398 N N . THR B 1 177 ? 26.492 30.399 62.440 1.00 38.90 237 THR B N 1
ATOM 3399 C CA . THR B 1 177 ? 27.191 29.204 62.905 1.00 41.62 237 THR B CA 1
ATOM 3400 C C . THR B 1 177 ? 27.890 29.264 64.269 1.00 43.96 237 THR B C 1
ATOM 3401 O O . THR B 1 177 ? 28.460 28.262 64.710 1.00 45.22 237 THR B O 1
ATOM 3405 N N . GLN B 1 178 ? 27.863 30.416 64.933 1.00 44.72 238 GLN B N 1
ATOM 3406 C CA . GLN B 1 178 ? 28.515 30.543 66.236 1.00 46.00 238 GLN B CA 1
ATOM 3407 C C . GLN B 1 178 ? 28.034 29.446 67.179 1.00 45.93 238 GLN B C 1
ATOM 3408 O O . GLN B 1 178 ? 28.811 28.835 67.914 1.00 45.82 238 GLN B O 1
ATOM 3414 N N . ASN B 1 179 ? 26.732 29.214 67.159 0.60 45.55 239 ASN B N 1
ATOM 3415 C CA . ASN B 1 179 ? 26.135 28.183 67.977 0.60 44.48 239 ASN B CA 1
ATOM 3416 C C . ASN B 1 179 ? 25.498 27.249 66.970 0.60 44.57 239 ASN B C 1
ATOM 3417 O O . ASN B 1 179 ? 25.053 27.692 65.907 0.60 46.07 239 ASN B O 1
ATOM 3419 N N . ASP B 1 180 ? 25.472 25.959 67.274 0.60 43.63 240 ASP B N 1
ATOM 3420 C CA . ASP B 1 180 ? 24.856 25.019 66.358 0.60 43.30 240 ASP B CA 1
ATOM 3421 C C . ASP B 1 180 ? 23.376 24.968 66.657 0.60 43.46 240 ASP B C 1
ATOM 3422 O O . ASP B 1 180 ? 22.681 23.998 66.330 0.60 43.44 240 ASP B O 1
ATOM 3424 N N . GLN B 1 181 ? 22.900 26.012 67.324 1.00 42.89 241 GLN B N 1
ATOM 3425 C CA . GLN B 1 181 ? 21.487 26.085 67.595 1.00 42.22 241 GLN B CA 1
ATOM 3426 C C . GLN B 1 181 ? 20.951 26.118 66.178 1.00 40.27 241 GLN B C 1
ATOM 3427 O O . GLN B 1 181 ? 21.615 26.572 65.231 1.00 39.98 241 GLN B O 1
ATOM 3433 N N . LYS B 1 182 ? 19.773 25.553 66.030 1.00 38.23 242 LYS B N 1
ATOM 3434 C CA . LYS B 1 182 ? 19.090 25.517 64.757 1.00 36.46 242 LYS B CA 1
ATOM 3435 C C . LYS B 1 182 ? 18.710 26.961 64.411 1.00 35.38 242 LYS B C 1
ATOM 3436 O O . LYS B 1 182 ? 17.842 27.559 65.049 1.00 33.70 242 LYS B O 1
ATOM 3442 N N . THR B 1 183 ? 19.344 27.502 63.377 1.00 34.39 243 THR B N 1
ATOM 3443 C CA . THR B 1 183 ? 19.123 28.888 62.988 1.00 32.97 243 THR B CA 1
ATOM 3444 C C . THR B 1 183 ? 18.308 29.159 61.723 1.00 30.70 243 THR B C 1
ATOM 3445 O O . THR B 1 183 ? 18.233 28.327 60.819 1.00 30.61 243 THR B O 1
ATOM 3449 N N . VAL B 1 184 ? 17.672 30.332 61.698 1.00 28.29 244 VAL B N 1
ATOM 3450 C CA . VAL B 1 184 ? 16.899 30.808 60.547 1.00 24.44 244 VAL B CA 1
ATOM 3451 C C . VAL B 1 184 ? 17.333 32.252 60.243 1.00 21.35 244 VAL B C 1
ATOM 3452 O O . VAL B 1 184 ? 17.160 33.153 61.070 1.00 21.49 244 VAL B O 1
ATOM 3456 N N . ALA B 1 185 ? 17.927 32.459 59.070 1.00 18.89 245 ALA B N 1
ATOM 3457 C CA . ALA B 1 185 ? 18.380 33.797 58.656 1.00 16.80 245 ALA B CA 1
ATOM 3458 C C . ALA B 1 185 ? 17.145 34.534 58.140 1.00 16.65 245 ALA B C 1
ATOM 3459 O O . ALA B 1 185 ? 16.472 34.063 57.228 1.00 16.26 245 ALA B O 1
ATOM 3461 N N . PHE B 1 186 ? 16.863 35.693 58.712 1.00 13.45 246 PHE B N 1
ATOM 3462 C CA . PHE B 1 186 ? 15.665 36.437 58.360 1.00 16.04 246 PHE B CA 1
ATOM 3463 C C . PHE B 1 186 ? 16.010 37.796 57.780 1.00 14.11 246 PHE B C 1
ATOM 3464 O O . PHE B 1 186 ? 16.472 38.672 58.502 1.00 16.47 246 PHE B O 1
ATOM 3472 N N . ALA B 1 187 ? 15.798 37.972 56.480 1.00 13.30 247 ALA B N 1
ATOM 3473 C CA . ALA B 1 187 ? 16.083 39.255 55.851 1.00 12.60 247 ALA B CA 1
ATOM 3474 C C . ALA B 1 187 ? 14.861 40.162 55.962 1.00 13.33 247 ALA B C 1
ATOM 3475 O O . ALA B 1 187 ? 13.744 39.763 55.622 1.00 13.42 247 ALA B O 1
ATOM 3477 N N . LEU B 1 188 ? 15.083 41.383 56.436 1.00 12.34 248 LEU B N 1
ATOM 3478 C CA . LEU B 1 188 ? 14.015 42.358 56.636 1.00 14.91 248 LEU B CA 1
ATOM 3479 C C . LEU B 1 188 ? 13.678 43.214 55.415 1.00 16.64 248 LEU B C 1
ATOM 3480 O O . LEU B 1 188 ? 12.729 44.005 55.440 1.00 16.86 248 LEU B O 1
ATOM 3485 N N . LYS B 1 189 ? 14.462 43.047 54.361 1.00 16.95 249 LYS B N 1
ATOM 3486 C CA . LYS B 1 189 ? 14.274 43.774 53.121 1.00 18.28 249 LYS B CA 1
ATOM 3487 C C . LYS B 1 189 ? 14.782 42.863 52.007 1.00 18.78 249 LYS B C 1
ATOM 3488 O O . LYS B 1 189 ? 15.751 42.120 52.186 1.00 18.53 249 LYS B O 1
ATOM 3494 N N . GLU B 1 190 ? 14.119 42.919 50.859 1.00 17.38 250 GLU B N 1
ATOM 3495 C CA . GLU B 1 190 ? 14.461 42.073 49.728 1.00 16.61 250 GLU B CA 1
ATOM 3496 C C . GLU B 1 190 ? 15.908 42.087 49.216 1.00 15.60 250 GLU B C 1
ATOM 3497 O O . GLU B 1 190 ? 16.454 41.021 48.929 1.00 12.05 250 GLU B O 1
ATOM 3503 N N . ARG B 1 191 ? 16.527 43.262 49.104 1.00 14.77 251 ARG B N 1
ATOM 3504 C CA . ARG B 1 191 ? 17.897 43.343 48.586 1.00 17.27 251 ARG B CA 1
ATOM 3505 C C . ARG B 1 191 ? 18.919 42.488 49.363 1.00 18.59 251 ARG B C 1
ATOM 3506 O O . ARG B 1 191 ? 19.797 41.863 48.761 1.00 18.14 251 ARG B O 1
ATOM 3514 N N . TRP B 1 192 ? 18.797 42.434 50.688 1.00 17.91 252 TRP B N 1
ATOM 3515 C CA . TRP B 1 192 ? 19.731 41.647 51.489 1.00 18.85 252 TRP B CA 1
ATOM 3516 C C . TRP B 1 192 ? 19.544 40.157 51.237 1.00 20.02 252 TRP B C 1
ATOM 3517 O O . TRP B 1 192 ? 20.497 39.375 51.290 1.00 18.37 252 TRP B O 1
ATOM 3528 N N . LEU B 1 193 ? 18.304 39.767 50.960 1.00 20.53 253 LEU B N 1
ATOM 3529 C CA . LEU B 1 193 ? 17.998 38.374 50.694 1.00 20.14 253 LEU B CA 1
ATOM 3530 C C . LEU B 1 193 ? 18.611 37.972 49.347 1.00 19.66 253 LEU B C 1
ATOM 3531 O O . LEU B 1 193 ? 19.220 36.909 49.226 1.00 19.78 253 LEU B O 1
ATOM 3536 N N . LEU B 1 194 ? 18.484 38.837 48.345 1.00 18.51 254 LEU B N 1
ATOM 3537 C CA . LEU B 1 194 ? 19.045 38.543 47.029 1.00 19.07 254 LEU B CA 1
ATOM 3538 C C . LEU B 1 194 ? 20.578 38.587 47.005 1.00 19.72 254 LEU B C 1
ATOM 3539 O O . LEU B 1 194 ? 21.210 37.793 46.308 1.00 19.00 254 LEU B O 1
ATOM 3544 N N . GLU B 1 195 ? 21.173 39.491 47.778 1.00 19.49 255 GLU B N 1
ATOM 3545 C CA . GLU B 1 195 ? 22.627 39.624 47.782 1.00 21.85 255 GLU B CA 1
ATOM 3546 C C . GLU B 1 195 ? 23.447 38.588 48.553 1.00 22.69 255 GLU B C 1
ATOM 3547 O O . GLU B 1 195 ? 24.564 38.261 48.149 1.00 22.35 255 GLU B O 1
ATOM 3553 N N . PHE B 1 196 ? 22.895 38.054 49.641 1.00 24.23 256 PHE B N 1
ATOM 3554 C CA . PHE B 1 196 ? 23.630 37.102 50.475 1.00 23.96 256 PHE B CA 1
ATOM 3555 C C . PHE B 1 196 ? 23.170 35.657 50.543 1.00 24.99 256 PHE B C 1
ATOM 3556 O O . PHE B 1 196 ? 23.998 34.741 50.584 1.00 26.40 256 PHE B O 1
ATOM 3564 N N . PHE B 1 197 ? 21.863 35.436 50.546 1.00 26.48 257 PHE B N 1
ATOM 3565 C CA . PHE B 1 197 ? 21.355 34.074 50.661 1.00 26.31 257 PHE B CA 1
ATOM 3566 C C . PHE B 1 197 ? 21.685 33.130 49.498 1.00 26.24 257 PHE B C 1
ATOM 3567 O O . PHE B 1 197 ? 21.964 31.954 49.725 1.00 26.99 257 PHE B O 1
ATOM 3575 N N . PRO B 1 198 ? 21.678 33.624 48.245 1.00 27.15 258 PRO B N 1
ATOM 3576 C CA . PRO B 1 198 ? 21.997 32.704 47.142 1.00 27.12 258 PRO B CA 1
ATOM 3577 C C . PRO B 1 198 ? 23.298 31.926 47.390 1.00 27.98 258 PRO B C 1
ATOM 3578 O O . PRO B 1 198 ? 23.312 30.693 47.394 1.00 27.44 258 PRO B O 1
ATOM 3582 N N . ASN B 1 199 ? 24.390 32.656 47.599 1.00 28.97 259 ASN B N 1
ATOM 3583 C CA . ASN B 1 199 ? 25.686 32.034 47.853 1.00 30.26 259 ASN B CA 1
ATOM 3584 C C . ASN B 1 199 ? 25.634 31.051 49.018 1.00 30.98 259 ASN B C 1
ATOM 3585 O O . ASN B 1 199 ? 26.255 29.987 48.974 1.00 30.99 259 ASN B O 1
ATOM 3590 N N . LEU B 1 200 ? 24.901 31.414 50.065 1.00 31.16 260 LEU B N 1
ATOM 3591 C CA . LEU B 1 200 ? 24.786 30.554 51.230 1.00 32.96 260 LEU B CA 1
ATOM 3592 C C . LEU B 1 200 ? 24.048 29.267 50.871 1.00 33.00 260 LEU B C 1
ATOM 3593 O O . LEU B 1 200 ? 24.256 28.237 51.509 1.00 31.21 260 LEU B O 1
ATOM 3598 N N . ILE B 1 201 ? 23.188 29.321 49.854 1.00 32.97 261 ILE B N 1
ATOM 3599 C CA . ILE B 1 201 ? 22.470 28.120 49.424 1.00 33.37 261 ILE B CA 1
ATOM 3600 C C . ILE B 1 201 ? 23.463 27.212 48.696 1.00 34.05 261 ILE B C 1
ATOM 3601 O O . ILE B 1 201 ? 23.516 26.009 48.943 1.00 33.70 261 ILE B O 1
ATOM 3606 N N . ILE B 1 202 ? 24.264 27.798 47.813 1.00 34.55 262 ILE B N 1
ATOM 3607 C CA . ILE B 1 202 ? 25.255 27.027 47.076 1.00 35.39 262 ILE B CA 1
ATOM 3608 C C . ILE B 1 202 ? 26.339 26.448 47.994 1.00 37.36 262 ILE B C 1
ATOM 3609 O O . ILE B 1 202 ? 26.699 25.275 47.868 1.00 38.27 262 ILE B O 1
ATOM 3614 N N . SER B 1 203 ? 26.852 27.252 48.925 1.00 38.43 263 SER B N 1
ATOM 3615 C CA . SER B 1 203 ? 27.898 26.767 49.822 1.00 38.99 263 SER B CA 1
ATOM 3616 C C . SER B 1 203 ? 27.368 25.672 50.742 1.00 39.21 263 SER B C 1
ATOM 3617 O O . SER B 1 203 ? 28.145 24.917 51.330 1.00 39.54 263 SER B O 1
ATOM 3620 N N . GLY B 1 204 ? 26.045 25.593 50.873 1.00 39.56 264 GLY B N 1
ATOM 3621 C CA . GLY B 1 204 ? 25.443 24.564 51.706 1.00 38.32 264 GLY B CA 1
ATOM 3622 C C . GLY B 1 204 ? 25.145 24.907 53.155 1.00 39.15 264 GLY B C 1
ATOM 3623 O O . GLY B 1 204 ? 24.628 24.062 53.887 1.00 39.75 264 GLY B O 1
ATOM 3624 N N . LEU B 1 205 ? 25.465 26.125 53.587 1.00 38.15 265 LEU B N 1
ATOM 3625 C CA . LEU B 1 205 ? 25.194 26.523 54.967 1.00 37.88 265 LEU B CA 1
ATOM 3626 C C . LEU B 1 205 ? 23.681 26.428 55.217 1.00 37.78 265 LEU B C 1
ATOM 3627 O O . LEU B 1 205 ? 23.235 25.946 56.260 1.00 38.56 265 LEU B O 1
ATOM 3632 N N . ILE B 1 206 ? 22.902 26.893 54.243 1.00 37.05 266 ILE B N 1
ATOM 3633 C CA . ILE B 1 206 ? 21.448 26.856 54.316 1.00 37.39 266 ILE B CA 1
ATOM 3634 C C . ILE B 1 206 ? 21.001 25.509 53.759 1.00 39.75 266 ILE B C 1
ATOM 3635 O O . ILE B 1 206 ? 20.794 25.363 52.551 1.00 39.80 266 ILE B O 1
ATOM 3640 N N . ASP B 1 207 ? 20.852 24.531 54.651 1.00 42.04 267 ASP B N 1
ATOM 3641 C CA . ASP B 1 207 ? 20.460 23.175 54.270 1.00 43.57 267 ASP B CA 1
ATOM 3642 C C . ASP B 1 207 ? 19.052 22.764 54.700 1.00 44.35 267 ASP B C 1
ATOM 3643 O O . ASP B 1 207 ? 18.639 21.631 54.457 1.00 45.66 267 ASP B O 1
ATOM 3648 N N . ASN B 1 208 ? 18.319 23.678 55.332 1.00 44.31 268 ASN B N 1
ATOM 3649 C CA . ASN B 1 208 ? 16.957 23.400 55.791 1.00 43.72 268 ASN B CA 1
ATOM 3650 C C . ASN B 1 208 ? 16.934 22.277 56.810 1.00 43.82 268 ASN B C 1
ATOM 3651 O O . ASN B 1 208 ? 15.898 21.657 57.057 1.00 45.14 268 ASN B O 1
ATOM 3656 N N . GLN B 1 209 ? 18.094 22.014 57.386 1.00 43.55 269 GLN B N 1
ATOM 3657 C CA . GLN B 1 209 ? 18.235 20.991 58.401 1.00 43.79 269 GLN B CA 1
ATOM 3658 C C . GLN B 1 209 ? 18.602 21.695 59.695 1.00 41.74 269 GLN B C 1
ATOM 3659 O O . GLN B 1 209 ? 17.889 21.605 60.694 1.00 42.39 269 GLN B O 1
ATOM 3665 N N . THR B 1 210 ? 19.718 22.410 59.654 1.00 39.12 270 THR B N 1
ATOM 3666 C CA . THR B 1 210 ? 20.204 23.152 60.800 1.00 37.37 270 THR B CA 1
ATOM 3667 C C . THR B 1 210 ? 19.933 24.631 60.560 1.00 35.54 270 THR B C 1
ATOM 3668 O O . THR B 1 210 ? 19.562 25.360 61.477 1.00 34.47 270 THR B O 1
ATOM 3672 N N . VAL B 1 211 ? 20.101 25.059 59.311 1.00 33.72 271 VAL B N 1
ATOM 3673 C CA . VAL B 1 211 ? 19.891 26.451 58.936 1.00 32.92 271 VAL B CA 1
ATOM 3674 C C . VAL B 1 211 ? 18.950 26.620 57.743 1.00 31.44 271 VAL B C 1
ATOM 3675 O O . VAL B 1 211 ? 19.064 25.916 56.739 1.00 32.44 271 VAL B O 1
ATOM 3679 N N . THR B 1 212 ? 18.021 27.564 57.865 1.00 29.65 272 THR B N 1
ATOM 3680 C CA . THR B 1 212 ? 17.067 27.856 56.801 1.00 28.87 272 THR B CA 1
ATOM 3681 C C . THR B 1 212 ? 17.058 29.367 56.590 1.00 27.85 272 THR B C 1
ATOM 3682 O O . THR B 1 212 ? 17.827 30.085 57.231 1.00 28.97 272 THR B O 1
ATOM 3686 N N . ALA B 1 213 ? 16.186 29.858 55.714 1.00 26.43 273 ALA B N 1
ATOM 3687 C CA . ALA B 1 213 ? 16.139 31.293 55.447 1.00 24.31 273 ALA B CA 1
ATOM 3688 C C . ALA B 1 213 ? 14.771 31.807 54.998 1.00 23.44 273 ALA B C 1
ATOM 3689 O O . ALA B 1 213 ? 14.001 31.090 54.363 1.00 25.17 273 ALA B O 1
ATOM 3691 N N . THR B 1 214 ? 14.475 33.056 55.340 1.00 21.92 274 THR B N 1
ATOM 3692 C CA . THR B 1 214 ? 13.212 33.680 54.969 1.00 20.74 274 THR B CA 1
ATOM 3693 C C . THR B 1 214 ? 13.413 35.182 54.868 1.00 19.88 274 THR B C 1
ATOM 3694 O O . THR B 1 214 ? 14.526 35.678 55.042 1.00 17.44 274 THR B O 1
ATOM 3698 N N . GLY B 1 215 ? 12.334 35.901 54.588 1.00 17.63 275 GLY B N 1
ATOM 3699 C CA . GLY B 1 215 ? 12.439 37.342 54.470 1.00 18.27 275 GLY B CA 1
ATOM 3700 C C . GLY B 1 215 ? 11.286 37.963 53.700 1.00 16.60 275 GLY B C 1
ATOM 3701 O O . GLY B 1 215 ? 10.428 37.264 53.161 1.00 16.45 275 GLY B O 1
ATOM 3702 N N . PHE B 1 216 ? 11.260 39.288 53.691 1.00 16.27 276 PHE B N 1
ATOM 3703 C CA . PHE B 1 216 ? 10.254 40.049 52.972 1.00 16.64 276 PHE B CA 1
ATOM 3704 C C . PHE B 1 216 ? 10.741 40.199 51.542 1.00 18.02 276 PHE B C 1
ATOM 3705 O O . PHE B 1 216 ? 11.551 41.085 51.246 1.00 21.42 276 PHE B O 1
ATOM 3713 N N . ALA B 1 217 ? 10.260 39.320 50.665 1.00 19.39 277 ALA B N 1
ATOM 3714 C CA . ALA B 1 217 ? 10.624 39.345 49.255 1.00 18.82 277 ALA B CA 1
ATOM 3715 C C . ALA B 1 217 ? 9.381 39.102 48.396 1.00 20.14 277 ALA B C 1
ATOM 3716 O O . ALA B 1 217 ? 8.522 38.295 48.748 1.00 19.60 277 ALA B O 1
ATOM 3718 N N . ASP B 1 218 ? 9.281 39.801 47.272 1.00 21.63 278 ASP B N 1
ATOM 3719 C CA . ASP B 1 218 ? 8.131 39.628 46.387 1.00 24.29 278 ASP B CA 1
ATOM 3720 C C . ASP B 1 218 ? 8.520 39.130 45.002 1.00 26.05 278 ASP B C 1
ATOM 3721 O O . ASP B 1 218 ? 7.652 38.855 44.171 1.00 26.42 278 ASP B O 1
ATOM 3726 N N . THR B 1 219 ? 9.821 39.000 44.764 1.00 27.68 279 THR B N 1
ATOM 3727 C CA . THR B 1 219 ? 10.309 38.554 43.465 1.00 32.50 279 THR B CA 1
ATOM 3728 C C . THR B 1 219 ? 10.034 37.086 43.191 1.00 34.78 279 THR B C 1
ATOM 3729 O O . THR B 1 219 ? 10.344 36.224 44.007 1.00 35.24 279 THR B O 1
ATOM 3733 N N . ASP B 1 220 ? 9.443 36.818 42.028 1.00 39.55 280 ASP B N 1
ATOM 3734 C CA . ASP B 1 220 ? 9.105 35.451 41.636 1.00 43.36 280 ASP B CA 1
ATOM 3735 C C . ASP B 1 220 ? 10.339 34.587 41.404 1.00 44.60 280 ASP B C 1
ATOM 3736 O O . ASP B 1 220 ? 10.296 33.351 41.545 1.00 45.14 280 ASP B O 1
ATOM 3741 N N . PHE B 1 221 ? 11.466 35.219 41.111 1.00 45.58 281 PHE B N 1
ATOM 3742 C CA . PHE B 1 221 ? 12.641 34.412 40.841 1.00 46.00 281 PHE B CA 1
ATOM 3743 C C . PHE B 1 221 ? 13.562 33.956 42.024 1.00 45.77 281 PHE B C 1
ATOM 3744 O O . PHE B 1 221 ? 14.475 33.184 41.769 1.00 47.08 281 PHE B O 1
ATOM 3752 N N . ILE B 1 222 ? 13.342 34.356 43.292 1.00 45.17 282 ILE B N 1
ATOM 3753 C CA . ILE B 1 222 ? 14.216 33.855 44.416 1.00 44.65 282 ILE B CA 1
ATOM 3754 C C . ILE B 1 222 ? 13.736 32.514 44.874 1.00 45.12 282 ILE B C 1
ATOM 3755 O O . ILE B 1 222 ? 14.529 31.666 45.332 1.00 44.89 282 ILE B O 1
ATOM 3760 N N . ARG B 1 223 ? 12.407 32.433 44.889 1.00 46.16 283 ARG B N 1
ATOM 3761 C CA . ARG B 1 223 ? 11.608 31.280 45.290 1.00 46.98 283 ARG B CA 1
ATOM 3762 C C . ARG B 1 223 ? 11.965 30.034 44.547 1.00 46.76 283 ARG B C 1
ATOM 3763 O O . ARG B 1 223 ? 11.875 28.934 45.099 1.00 46.48 283 ARG B O 1
ATOM 3771 N N . ARG B 1 224 ? 12.390 30.183 43.298 1.00 46.90 284 ARG B N 1
ATOM 3772 C CA . ARG B 1 224 ? 12.679 29.023 42.531 1.00 46.67 284 ARG B CA 1
ATOM 3773 C C . ARG B 1 224 ? 14.059 28.445 42.729 1.00 46.85 284 ARG B C 1
ATOM 3774 O O . ARG B 1 224 ? 14.350 27.405 42.157 1.00 46.87 284 ARG B O 1
ATOM 3782 N N . MET B 1 225 ? 14.902 29.063 43.557 1.00 46.20 285 MET B N 1
ATOM 3783 C CA . MET B 1 225 ? 16.237 28.495 43.786 1.00 45.56 285 MET B CA 1
ATOM 3784 C C . MET B 1 225 ? 16.153 27.245 44.666 1.00 45.84 285 MET B C 1
ATOM 3785 O O . MET B 1 225 ? 15.170 27.032 45.380 1.00 45.24 285 MET B O 1
ATOM 3790 N N . LYS B 1 228 ? 13.033 24.795 48.192 1.00 35.68 288 LYS B N 1
ATOM 3791 C CA . LYS B 1 228 ? 12.287 26.043 48.079 1.00 35.34 288 LYS B CA 1
ATOM 3792 C C . LYS B 1 228 ? 12.027 26.661 49.460 1.00 35.39 288 LYS B C 1
ATOM 3793 O O . LYS B 1 228 ? 11.479 26.016 50.358 1.00 35.28 288 LYS B O 1
ATOM 3795 N N . LEU B 1 229 ? 12.424 27.918 49.625 1.00 34.13 289 LEU B N 1
ATOM 3796 C CA . LEU B 1 229 ? 12.249 28.611 50.897 1.00 32.07 289 LEU B CA 1
ATOM 3797 C C . LEU B 1 229 ? 10.847 29.206 51.040 1.00 30.80 289 LEU B C 1
ATOM 3798 O O . LEU B 1 229 ? 10.092 29.293 50.067 1.00 29.44 289 LEU B O 1
ATOM 3800 N N . THR B 1 230 ? 10.505 29.598 52.265 1.00 28.91 290 THR B N 1
ATOM 3801 C CA . THR B 1 230 ? 9.212 30.208 52.554 1.00 29.02 290 THR B CA 1
ATOM 3802 C C . THR B 1 230 ? 9.441 31.693 52.815 1.00 27.89 290 THR B C 1
ATOM 3803 O O . THR B 1 230 ? 10.083 32.065 53.789 1.00 29.13 290 THR B O 1
ATOM 3807 N N . LEU B 1 231 ? 8.918 32.535 51.929 1.00 27.46 291 LEU B N 1
ATOM 3808 C CA . LEU B 1 231 ? 9.094 33.979 52.026 1.00 24.67 291 LEU B CA 1
ATOM 3809 C C . LEU B 1 231 ? 7.805 34.697 52.389 1.00 24.31 291 LEU B C 1
ATOM 3810 O O . LEU B 1 231 ? 6.705 34.151 52.248 1.00 23.71 291 LEU B O 1
ATOM 3815 N N . ILE B 1 232 ? 7.949 35.933 52.851 1.00 21.49 292 ILE B N 1
ATOM 3816 C CA . ILE B 1 232 ? 6.799 36.738 53.211 1.00 20.38 292 ILE B CA 1
ATOM 3817 C C . ILE B 1 232 ? 6.631 37.766 52.100 1.00 19.15 292 ILE B C 1
ATOM 3818 O O . ILE B 1 232 ? 7.573 38.489 51.782 1.00 17.66 292 ILE B O 1
ATOM 3823 N N . THR B 1 233 ? 5.451 37.821 51.494 1.00 18.43 293 THR B N 1
ATOM 3824 C CA . THR B 1 233 ? 5.218 38.785 50.425 1.00 18.84 293 THR B CA 1
ATOM 3825 C C . THR B 1 233 ? 4.291 39.905 50.867 1.00 18.15 293 THR B C 1
ATOM 3826 O O . THR B 1 233 ? 3.340 39.692 51.622 1.00 18.52 293 THR B O 1
ATOM 3830 N N . GLN B 1 234 ? 4.581 41.108 50.401 1.00 17.23 294 GLN B N 1
ATOM 3831 C CA . GLN B 1 234 ? 3.755 42.256 50.721 1.00 19.27 294 GLN B CA 1
ATOM 3832 C C . GLN B 1 234 ? 2.767 42.502 49.585 1.00 17.94 294 GLN B C 1
ATOM 3833 O O . GLN B 1 234 ? 1.764 43.176 49.775 1.00 20.51 294 GLN B O 1
ATOM 3839 N N . ASN B 1 235 ? 3.053 41.937 48.417 1.00 17.30 295 ASN B N 1
ATOM 3840 C CA . ASN B 1 235 ? 2.229 42.132 47.225 0.50 16.65 295 ASN B CA 1
ATOM 3841 C C . ASN B 1 235 ? 2.171 43.638 46.965 1.00 17.94 295 ASN B C 1
ATOM 3842 O O . ASN B 1 235 ? 1.110 44.265 47.078 1.00 17.97 295 ASN B O 1
ATOM 3847 N N . PRO B 1 236 ? 3.328 44.247 46.639 1.00 17.88 296 PRO B N 1
ATOM 3848 C CA . PRO B 1 236 ? 3.384 45.687 46.368 1.00 16.22 296 PRO B CA 1
ATOM 3849 C C . PRO B 1 236 ? 2.406 46.130 45.262 1.00 15.61 296 PRO B C 1
ATOM 3850 O O . PRO B 1 236 ? 1.902 47.255 45.272 1.00 15.72 296 PRO B O 1
ATOM 3854 N N . PHE B 1 237 ? 2.144 45.252 44.306 1.00 13.40 297 PHE B N 1
ATOM 3855 C CA . PHE B 1 237 ? 1.202 45.587 43.244 1.00 15.11 297 PHE B CA 1
ATOM 3856 C C . PHE B 1 237 ? -0.146 45.962 43.867 1.00 14.07 297 PHE B C 1
ATOM 3857 O O . PHE B 1 237 ? -0.702 47.014 43.569 1.00 14.15 297 PHE B O 1
ATOM 3865 N N . LEU B 1 238 ? -0.646 45.109 44.757 1.00 15.38 298 LEU B N 1
ATOM 3866 C CA . LEU B 1 238 ? -1.916 45.337 45.432 1.00 15.24 298 LEU B CA 1
ATOM 3867 C C . LEU B 1 238 ? -1.908 46.615 46.255 1.00 16.40 298 LEU B C 1
ATOM 3868 O O . LEU B 1 238 ? -2.889 47.374 46.251 1.00 15.74 298 LEU B O 1
ATOM 3873 N N . MET B 1 239 ? -0.806 46.848 46.970 1.00 13.05 299 MET B N 1
ATOM 3874 C CA . MET B 1 239 ? -0.665 48.044 47.792 1.00 11.51 299 MET B CA 1
ATOM 3875 C C . MET B 1 239 ? -0.734 49.268 46.872 1.00 10.91 299 MET B C 1
ATOM 3876 O O . MET B 1 239 ? -1.294 50.301 47.230 1.00 9.74 299 MET B O 1
ATOM 3881 N N . GLY B 1 240 ? -0.168 49.133 45.677 1.00 11.04 300 GLY B N 1
ATOM 3882 C CA . GLY B 1 240 ? -0.167 50.231 44.736 1.00 12.34 300 GLY B CA 1
ATOM 3883 C C . GLY B 1 240 ? -1.559 50.454 44.179 1.00 12.69 300 GLY B C 1
ATOM 3884 O O . GLY B 1 240 ? -2.018 51.588 44.049 1.00 11.06 300 GLY B O 1
ATOM 3885 N N . ALA B 1 241 ? -2.232 49.362 43.846 1.00 13.83 301 ALA B N 1
ATOM 3886 C CA . ALA B 1 241 ? -3.587 49.437 43.319 1.00 13.71 301 ALA B CA 1
ATOM 3887 C C . ALA B 1 241 ? -4.502 50.086 44.367 1.00 14.99 301 ALA B C 1
ATOM 3888 O O . ALA B 1 241 ? -5.281 50.980 44.046 1.00 15.77 301 ALA B O 1
ATOM 3890 N N . SER B 1 242 ? -4.380 49.662 45.623 1.00 14.12 302 SER B N 1
ATOM 3891 C CA . SER B 1 242 ? -5.220 50.200 46.700 1.00 16.60 302 SER B CA 1
ATOM 3892 C C . SER B 1 242 ? -5.017 51.692 46.952 1.00 16.32 302 SER B C 1
ATOM 3893 O O . SER B 1 242 ? -5.977 52.410 47.233 1.00 18.04 302 SER B O 1
ATOM 3896 N N . SER B 1 243 ? -3.777 52.163 46.854 1.00 16.08 303 SER B N 1
ATOM 3897 C CA . SER B 1 243 ? -3.504 53.577 47.068 1.00 15.59 303 SER B CA 1
ATOM 3898 C C . SER B 1 243 ? -4.140 54.401 45.946 1.00 15.75 303 SER B C 1
ATOM 3899 O O . SER B 1 243 ? -4.628 55.509 46.173 1.00 17.98 303 SER B O 1
ATOM 3902 N N . ALA B 1 244 ? -4.141 53.847 44.737 1.00 16.74 304 ALA B N 1
ATOM 3903 C CA . ALA B 1 244 ? -4.711 54.522 43.572 1.00 17.86 304 ALA B CA 1
ATOM 3904 C C . ALA B 1 244 ? -6.234 54.607 43.670 1.00 18.62 304 ALA B C 1
ATOM 3905 O O . ALA B 1 244 ? -6.842 55.543 43.160 1.00 18.92 304 ALA B O 1
ATOM 3907 N N . GLU B 1 245 ? -6.853 53.620 44.313 1.00 20.51 305 GLU B N 1
ATOM 3908 C CA . GLU B 1 245 ? -8.306 53.642 44.506 1.00 22.28 305 GLU B CA 1
ATOM 3909 C C . GLU B 1 245 ? -8.592 54.831 45.406 1.00 21.01 305 GLU B C 1
ATOM 3910 O O . GLU B 1 245 ? -9.475 55.636 45.141 1.00 23.44 305 GLU B O 1
ATOM 3916 N N . ILE B 1 246 ? -7.845 54.925 46.497 1.00 21.38 306 ILE B N 1
ATOM 3917 C CA . ILE B 1 246 ? -8.020 56.039 47.417 1.00 21.27 306 ILE B CA 1
ATOM 3918 C C . ILE B 1 246 ? -7.838 57.350 46.635 1.00 21.95 306 ILE B C 1
ATOM 3919 O O . ILE B 1 246 ? -8.645 58.272 46.764 1.00 21.20 306 ILE B O 1
ATOM 3924 N N . MET B 1 247 ? -6.793 57.418 45.806 1.00 21.87 307 MET B N 1
ATOM 3925 C CA . MET B 1 247 ? -6.531 58.624 45.011 1.00 22.46 307 MET B CA 1
ATOM 3926 C C . MET B 1 247 ? -7.682 58.962 44.065 1.00 21.39 307 MET B C 1
ATOM 3927 O O . MET B 1 247 ? -7.980 60.131 43.858 1.00 23.44 307 MET B O 1
ATOM 3932 N N . LEU B 1 248 ? -8.327 57.952 43.493 1.00 22.63 308 LEU B N 1
ATOM 3933 C CA . LEU B 1 248 ? -9.466 58.211 42.605 1.00 24.33 308 LEU B CA 1
ATOM 3934 C C . LEU B 1 248 ? -10.546 58.927 43.411 1.00 26.25 308 LEU B C 1
ATOM 3935 O O . LEU B 1 248 ? -11.141 59.902 42.945 1.00 24.66 308 LEU B O 1
ATOM 3940 N N . ARG B 1 249 ? -10.787 58.429 44.626 1.00 26.89 309 ARG B N 1
ATOM 3941 C CA . ARG B 1 249 ? -11.786 59.008 45.518 1.00 28.93 309 ARG B CA 1
ATOM 3942 C C . ARG B 1 249 ? -11.472 60.474 45.806 1.00 29.19 309 ARG B C 1
ATOM 3943 O O . ARG B 1 249 ? -12.379 61.304 45.890 1.00 29.47 309 ARG B O 1
ATOM 3951 N N . GLN B 1 250 ? -10.187 60.788 45.961 1.00 27.60 310 GLN B N 1
ATOM 3952 C CA . GLN B 1 250 ? -9.767 62.158 46.254 1.00 28.42 310 GLN B CA 1
ATOM 3953 C C . GLN B 1 250 ? -9.950 63.098 45.063 1.00 29.53 310 GLN B C 1
ATOM 3954 O O . GLN B 1 250 ? -10.316 64.262 45.237 1.00 29.46 310 GLN B O 1
ATOM 3960 N N . LEU B 1 251 ? -9.692 62.600 43.856 1.00 31.30 311 LEU B N 1
ATOM 3961 C CA . LEU B 1 251 ? -9.846 63.413 42.651 1.00 32.52 311 LEU B CA 1
ATOM 3962 C C . LEU B 1 251 ? -11.330 63.593 42.341 1.00 34.28 311 LEU B C 1
ATOM 3963 O O . LEU B 1 251 ? -11.758 64.668 41.915 1.00 35.24 311 LEU B O 1
ATOM 3968 N N . ALA B 1 252 ? -12.107 62.536 42.559 1.00 34.28 312 ALA B N 1
ATOM 3969 C CA . ALA B 1 252 ? -13.544 62.570 42.311 1.00 34.34 312 ALA B CA 1
ATOM 3970 C C . ALA B 1 252 ? -14.183 63.582 43.244 1.00 34.62 312 ALA B C 1
ATOM 3971 O O . ALA B 1 252 ? -15.375 63.850 43.154 1.00 36.31 312 ALA B O 1
ATOM 3973 N N . GLY B 1 253 ? -13.382 64.136 44.149 1.00 35.72 313 GLY B N 1
ATOM 3974 C CA . GLY B 1 253 ? -13.891 65.129 45.076 1.00 37.23 313 GLY B CA 1
ATOM 3975 C C . GLY B 1 253 ? -14.235 64.622 46.463 1.00 38.79 313 GLY B C 1
ATOM 3976 O O . GLY B 1 253 ? -14.227 65.397 47.425 1.00 39.52 313 GLY B O 1
ATOM 3977 N N . GLU B 1 254 ? -14.535 63.330 46.573 1.00 39.64 314 GLU B N 1
ATOM 3978 C CA . GLU B 1 254 ? -14.897 62.724 47.856 1.00 41.30 314 GLU B CA 1
ATOM 3979 C C . GLU B 1 254 ? -13.890 63.002 48.954 1.00 41.46 314 GLU B C 1
ATOM 3980 O O . GLU B 1 254 ? -12.735 62.609 48.841 1.00 43.09 314 GLU B O 1
ATOM 3986 N N . LYS B 1 255 ? -14.324 63.667 50.020 1.00 42.80 315 LYS B N 1
ATOM 3987 C CA . LYS B 1 255 ? -13.434 63.947 51.141 1.00 43.30 315 LYS B CA 1
ATOM 3988 C C . LYS B 1 255 ? -13.059 62.589 51.739 1.00 42.69 315 LYS B C 1
ATOM 3989 O O . LYS B 1 255 ? -13.932 61.796 52.106 1.00 42.72 315 LYS B O 1
ATOM 3995 N N . VAL B 1 256 ? -11.760 62.316 51.817 1.00 40.91 316 VAL B N 1
ATOM 3996 C CA . VAL B 1 256 ? -11.285 61.035 52.329 1.00 40.19 316 VAL B CA 1
ATOM 3997 C C . VAL B 1 256 ? -10.724 61.091 53.745 1.00 39.42 316 VAL B C 1
ATOM 3998 O O . VAL B 1 256 ? -10.045 62.043 54.118 1.00 40.15 316 VAL B O 1
ATOM 4002 N N . ALA B 1 257 ? -11.023 60.055 54.524 1.00 38.68 317 ALA B N 1
ATOM 4003 C CA . ALA B 1 257 ? -10.563 59.949 55.903 1.00 38.06 317 ALA B CA 1
ATOM 4004 C C . ALA B 1 257 ? -9.084 59.582 55.936 1.00 37.01 317 ALA B C 1
ATOM 4005 O O . ALA B 1 257 ? -8.674 58.591 55.339 1.00 38.25 317 ALA B O 1
ATOM 4007 N N . PRO B 1 258 ? -8.266 60.374 56.645 1.00 37.07 318 PRO B N 1
ATOM 4008 C CA . PRO B 1 258 ? -6.825 60.121 56.747 1.00 36.64 318 PRO B CA 1
ATOM 4009 C C . PRO B 1 258 ? -6.508 58.929 57.647 1.00 37.95 318 PRO B C 1
ATOM 4010 O O . PRO B 1 258 ? -5.789 59.057 58.645 1.00 38.93 318 PRO B O 1
ATOM 4014 N N . GLU B 1 259 ? -7.043 57.767 57.298 1.00 37.27 319 GLU B N 1
ATOM 4015 C CA . GLU B 1 259 ? -6.804 56.575 58.096 1.00 37.82 319 GLU B CA 1
ATOM 4016 C C . GLU B 1 259 ? -5.838 55.598 57.442 1.00 35.57 319 GLU B C 1
ATOM 4017 O O . GLU B 1 259 ? -5.518 55.723 56.261 1.00 35.98 319 GLU B O 1
ATOM 4023 N N . LYS B 1 260 ? -5.367 54.636 58.229 1.00 32.63 320 LYS B N 1
ATOM 4024 C CA . LYS B 1 260 ? -4.449 53.627 57.741 1.00 31.44 320 LYS B CA 1
ATOM 4025 C C . LYS B 1 260 ? -5.175 52.432 57.165 1.00 29.30 320 LYS B C 1
ATOM 4026 O O . LYS B 1 260 ? -6.093 51.907 57.782 1.00 31.24 320 LYS B O 1
ATOM 4032 N N . MET B 1 261 ? -4.766 52.007 55.977 1.00 26.10 321 MET B N 1
ATOM 4033 C CA . MET B 1 261 ? -5.351 50.832 55.360 1.00 25.08 321 MET B CA 1
ATOM 4034 C C . MET B 1 261 ? -4.261 49.764 55.455 1.00 24.63 321 MET B C 1
ATOM 4035 O O . MET B 1 261 ? -3.139 49.964 54.979 1.00 23.09 321 MET B O 1
ATOM 4040 N N . VAL B 1 262 ? -4.593 48.646 56.093 1.00 23.52 322 VAL B N 1
ATOM 4041 C CA . VAL B 1 262 ? -3.653 47.544 56.274 1.00 24.31 322 VAL B CA 1
ATOM 4042 C C . VAL B 1 262 ? -3.871 46.412 55.278 1.00 24.18 322 VAL B C 1
ATOM 4043 O O . VAL B 1 262 ? -4.898 45.744 55.314 1.00 27.37 322 VAL B O 1
ATOM 4047 N N . ILE B 1 263 ? -2.910 46.223 54.381 1.00 23.39 323 ILE B N 1
ATOM 4048 C CA . ILE B 1 263 ? -2.951 45.147 53.393 1.00 24.36 323 ILE B CA 1
ATOM 4049 C C . ILE B 1 263 ? -2.141 44.037 54.062 1.00 23.86 323 ILE B C 1
ATOM 4050 O O . ILE B 1 263 ? -0.918 44.136 54.174 1.00 22.35 323 ILE B O 1
ATOM 4055 N N . PRO B 1 264 ? -2.805 42.976 54.529 1.00 23.73 324 PRO B N 1
ATOM 4056 C CA . PRO B 1 264 ? -2.046 41.904 55.179 1.00 22.26 324 PRO B CA 1
ATOM 4057 C C . PRO B 1 264 ? -1.028 41.178 54.288 1.00 22.29 324 PRO B C 1
ATOM 4058 O O . PRO B 1 264 ? -1.263 40.939 53.095 1.00 19.92 324 PRO B O 1
ATOM 4062 N N . ALA B 1 265 ? 0.115 40.846 54.884 1.00 20.97 325 ALA B N 1
ATOM 4063 C CA . ALA B 1 265 ? 1.168 40.124 54.178 1.00 23.81 325 ALA B CA 1
ATOM 4064 C C . ALA B 1 265 ? 0.826 38.627 54.154 1.00 26.19 325 ALA B C 1
ATOM 4065 O O . ALA B 1 265 ? 0.002 38.157 54.945 1.00 27.90 325 ALA B O 1
ATOM 4067 N N . LYS B 1 266 ? 1.465 37.886 53.256 1.00 27.40 326 LYS B N 1
ATOM 4068 C CA . LYS B 1 266 ? 1.219 36.458 53.137 1.00 30.56 326 LYS B CA 1
ATOM 4069 C C . LYS B 1 266 ? 2.494 35.630 53.224 1.00 31.95 326 LYS B C 1
ATOM 4070 O O . LYS B 1 266 ? 3.427 35.811 52.437 1.00 30.44 326 LYS B O 1
ATOM 4076 N N . LEU B 1 267 ? 2.521 34.724 54.196 1.00 34.20 327 LEU B N 1
ATOM 4077 C CA . LEU B 1 267 ? 3.646 33.824 54.407 1.00 36.82 327 LEU B CA 1
ATOM 4078 C C . LEU B 1 267 ? 3.353 32.632 53.514 1.00 38.97 327 LEU B C 1
ATOM 4079 O O . LEU B 1 267 ? 2.528 31.791 53.863 1.00 40.25 327 LEU B O 1
ATOM 4084 N N . GLN B 1 268 ? 4.010 32.557 52.361 1.00 41.13 328 GLN B N 1
ATOM 4085 C CA . GLN B 1 268 ? 3.760 31.456 51.441 1.00 44.38 328 GLN B CA 1
ATOM 4086 C C . GLN B 1 268 ? 4.860 30.405 51.380 1.00 45.61 328 GLN B C 1
ATOM 4087 O O . GLN B 1 268 ? 5.979 30.727 50.917 1.00 46.08 328 GLN B O 1
ATOM 4093 N N . LYS C 1 8 ? 0.770 22.558 97.911 1.00 34.95 68 LYS C N 1
ATOM 4094 C CA . LYS C 1 8 ? 0.002 22.784 96.642 1.00 32.96 68 LYS C CA 1
ATOM 4095 C C . LYS C 1 8 ? 0.034 24.267 96.261 1.00 30.51 68 LYS C C 1
ATOM 4096 O O . LYS C 1 8 ? -0.875 25.033 96.605 1.00 29.25 68 LYS C O 1
ATOM 4102 N N . LEU C 1 9 ? 1.075 24.661 95.536 1.00 26.51 69 LEU C N 1
ATOM 4103 C CA . LEU C 1 9 ? 1.234 26.054 95.134 1.00 22.47 69 LEU C CA 1
ATOM 4104 C C . LEU C 1 9 ? 0.857 26.335 93.690 1.00 21.23 69 LEU C C 1
ATOM 4105 O O . LEU C 1 9 ? 1.180 25.562 92.792 1.00 21.02 69 LEU C O 1
ATOM 4110 N N . ILE C 1 10 ? 0.170 27.454 93.480 1.00 19.97 70 ILE C N 1
ATOM 4111 C CA . ILE C 1 10 ? -0.228 27.885 92.151 1.00 18.26 70 ILE C CA 1
ATOM 4112 C C . ILE C 1 10 ? 0.482 29.221 91.910 1.00 18.34 70 ILE C C 1
ATOM 4113 O O . ILE C 1 10 ? 0.418 30.142 92.735 1.00 18.53 70 ILE C O 1
ATOM 4118 N N . ALA C 1 11 ? 1.189 29.320 90.796 1.00 16.17 71 ALA C N 1
ATOM 4119 C CA . ALA C 1 11 ? 1.909 30.543 90.498 1.00 14.92 71 ALA C CA 1
ATOM 4120 C C . ALA C 1 11 ? 1.026 31.516 89.766 1.00 15.88 71 ALA C C 1
ATOM 4121 O O . ALA C 1 11 ? 0.249 31.126 88.894 1.00 15.36 71 ALA C O 1
ATOM 4123 N N . VAL C 1 12 ? 1.159 32.789 90.136 1.00 15.16 72 VAL C N 1
ATOM 4124 C CA . VAL C 1 12 ? 0.415 33.878 89.517 1.00 13.94 72 VAL C CA 1
ATOM 4125 C C . VAL C 1 12 ? 1.424 34.953 89.095 1.00 12.95 72 VAL C C 1
ATOM 4126 O O . VAL C 1 12 ? 1.923 35.698 89.935 1.00 13.95 72 VAL C O 1
ATOM 4130 N N . ILE C 1 13 ? 1.744 35.020 87.806 1.00 11.69 73 ILE C N 1
ATOM 4131 C CA . ILE C 1 13 ? 2.686 36.032 87.334 1.00 12.31 73 ILE C CA 1
ATOM 4132 C C . ILE C 1 13 ? 1.898 37.241 86.848 1.00 12.71 73 ILE C C 1
ATOM 4133 O O . ILE C 1 13 ? 1.074 37.119 85.937 1.00 12.52 73 ILE C O 1
ATOM 4138 N N . VAL C 1 14 ? 2.115 38.400 87.468 1.00 12.23 74 VAL C N 1
ATOM 4139 C CA . VAL C 1 14 ? 1.391 39.606 87.053 1.00 14.51 74 VAL C CA 1
ATOM 4140 C C . VAL C 1 14 ? 2.308 40.582 86.314 1.00 15.13 74 VAL C C 1
ATOM 4141 O O . VAL C 1 14 ? 3.525 40.565 86.504 1.00 16.78 74 VAL C O 1
ATOM 4145 N N . ALA C 1 15 ? 1.714 41.418 85.468 1.00 17.39 75 ALA C N 1
ATOM 4146 C CA . ALA C 1 15 ? 2.457 42.396 84.666 1.00 20.27 75 ALA C CA 1
ATOM 4147 C C . ALA C 1 15 ? 3.304 43.320 85.558 1.00 20.49 75 ALA C C 1
ATOM 4148 O O . ALA C 1 15 ? 4.460 43.583 85.254 1.00 21.25 75 ALA C O 1
ATOM 4150 N N . ASN C 1 16 ? 2.713 43.778 86.656 1.00 20.24 76 ASN C N 1
ATOM 4151 C CA . ASN C 1 16 ? 3.400 44.627 87.619 1.00 23.10 76 ASN C CA 1
ATOM 4152 C C . ASN C 1 16 ? 2.585 44.770 88.892 1.00 23.01 76 ASN C C 1
ATOM 4153 O O . ASN C 1 16 ? 1.437 45.226 88.860 1.00 24.09 76 ASN C O 1
ATOM 4158 N N . ILE C 1 17 ? 3.166 44.384 90.019 1.00 23.31 77 ILE C N 1
ATOM 4159 C CA . ILE C 1 17 ? 2.435 44.475 91.279 1.00 26.35 77 ILE C CA 1
ATOM 4160 C C . ILE C 1 17 ? 2.039 45.885 91.694 1.00 26.91 77 ILE C C 1
ATOM 4161 O O . ILE C 1 17 ? 1.328 46.047 92.677 1.00 27.00 77 ILE C O 1
ATOM 4166 N N . ASP C 1 18 ? 2.500 46.902 90.975 1.00 28.70 78 ASP C N 1
ATOM 4167 C CA . ASP C 1 18 ? 2.122 48.264 91.335 1.00 32.19 78 ASP C CA 1
ATOM 4168 C C . ASP C 1 18 ? 0.761 48.641 90.761 1.00 31.63 78 ASP C C 1
ATOM 4169 O O . ASP C 1 18 ? 0.190 49.674 91.125 1.00 31.17 78 ASP C O 1
ATOM 4174 N N . ASP C 1 19 ? 0.233 47.806 89.870 1.00 29.96 79 ASP C N 1
ATOM 4175 C CA . ASP C 1 19 ? -1.077 48.082 89.299 1.00 28.15 79 ASP C CA 1
ATOM 4176 C C . ASP C 1 19 ? -2.137 47.460 90.202 1.00 27.92 79 ASP C C 1
ATOM 4177 O O . ASP C 1 19 ? -2.060 46.271 90.529 1.00 27.76 79 ASP C O 1
ATOM 4182 N N . TYR C 1 20 ? -3.115 48.266 90.616 1.00 26.21 80 TYR C N 1
ATOM 4183 C CA . TYR C 1 20 ? -4.203 47.784 91.469 1.00 25.23 80 TYR C CA 1
ATOM 4184 C C . TYR C 1 20 ? -4.859 46.585 90.784 1.00 23.70 80 TYR C C 1
ATOM 4185 O O . TYR C 1 20 ? -5.357 45.663 91.433 1.00 22.78 80 TYR C O 1
ATOM 4194 N N . PHE C 1 21 ? -4.858 46.608 89.459 1.00 22.80 81 PHE C N 1
ATOM 4195 C CA . PHE C 1 21 ? -5.460 45.525 88.702 1.00 22.90 81 PHE C CA 1
ATOM 4196 C C . PHE C 1 21 ? -4.809 44.190 89.047 1.00 21.48 81 PHE C C 1
ATOM 4197 O O . PHE C 1 21 ? -5.503 43.195 89.232 1.00 23.66 81 PHE C O 1
ATOM 4205 N N . SER C 1 22 ? -3.484 44.171 89.129 1.00 20.18 82 SER C N 1
ATOM 4206 C CA . SER C 1 22 ? -2.759 42.942 89.443 1.00 18.18 82 SER C CA 1
ATOM 4207 C C . SER C 1 22 ? -2.965 42.429 90.856 1.00 17.42 82 SER C C 1
ATOM 4208 O O . SER C 1 22 ? -3.093 41.228 91.059 1.00 17.65 82 SER C O 1
ATOM 4211 N N . THR C 1 23 ? -3.003 43.317 91.843 1.00 17.02 83 THR C N 1
ATOM 4212 C CA . THR C 1 23 ? -3.173 42.845 93.213 1.00 16.11 83 THR C CA 1
ATOM 4213 C C . THR C 1 23 ? -4.589 42.380 93.492 1.00 16.60 83 THR C C 1
ATOM 4214 O O . THR C 1 23 ? -4.792 41.452 94.277 1.00 16.34 83 THR C O 1
ATOM 4218 N N . GLU C 1 24 ? -5.571 43.007 92.851 1.00 17.35 84 GLU C N 1
ATOM 4219 C CA . GLU C 1 24 ? -6.958 42.600 93.061 1.00 19.16 84 GLU C CA 1
ATOM 4220 C C . GLU C 1 24 ? -7.236 41.293 92.337 1.00 18.28 84 GLU C C 1
ATOM 4221 O O . GLU C 1 24 ? -8.045 40.477 92.789 1.00 18.24 84 GLU C O 1
ATOM 4227 N N . LEU C 1 25 ? -6.572 41.116 91.200 1.00 17.99 85 LEU C N 1
ATOM 4228 C CA . LEU C 1 25 ? -6.706 39.890 90.420 1.00 17.88 85 LEU C CA 1
ATOM 4229 C C . LEU C 1 25 ? -6.200 38.759 91.307 1.00 15.74 85 LEU C C 1
ATOM 4230 O O . LEU C 1 25 ? -6.777 37.676 91.362 1.00 16.04 85 LEU C O 1
ATOM 4235 N N . PHE C 1 26 ? -5.112 39.036 92.015 1.00 15.19 86 PHE C N 1
ATOM 4236 C CA . PHE C 1 26 ? -4.526 38.052 92.908 1.00 17.77 86 PHE C CA 1
ATOM 4237 C C . PHE C 1 26 ? -5.436 37.665 94.083 1.00 17.84 86 PHE C C 1
ATOM 4238 O O . PHE C 1 26 ? -5.557 36.482 94.405 1.00 16.24 86 PHE C O 1
ATOM 4246 N N . LYS C 1 27 ? -6.056 38.654 94.729 1.00 17.12 87 LYS C N 1
ATOM 4247 C CA . LYS C 1 27 ? -6.943 38.377 95.856 1.00 19.09 87 LYS C CA 1
ATOM 4248 C C . LYS C 1 27 ? -8.120 37.506 95.436 1.00 18.74 87 LYS C C 1
ATOM 4249 O O . LYS C 1 27 ? -8.670 36.737 96.234 1.00 17.88 87 LYS C O 1
ATOM 4255 N N . GLY C 1 28 ? -8.515 37.643 94.178 1.00 17.87 88 GLY C N 1
ATOM 4256 C CA . GLY C 1 28 ? -9.604 36.834 93.672 1.00 19.45 88 GLY C CA 1
ATOM 4257 C C . GLY C 1 28 ? -9.128 35.396 93.544 1.00 21.28 88 GLY C C 1
ATOM 4258 O O . GLY C 1 28 ? -9.842 34.455 93.911 1.00 20.43 88 GLY C O 1
ATOM 4259 N N . ILE C 1 29 ? -7.909 35.227 93.024 1.00 21.48 89 ILE C N 1
ATOM 4260 C CA . ILE C 1 29 ? -7.326 33.903 92.849 1.00 23.00 89 ILE C CA 1
ATOM 4261 C C . ILE C 1 29 ? -7.152 33.180 94.175 1.00 22.97 89 ILE C C 1
ATOM 4262 O O . ILE C 1 29 ? -7.607 32.047 94.316 1.00 22.56 89 ILE C O 1
ATOM 4267 N N . SER C 1 30 ? -6.509 33.837 95.140 1.00 23.80 90 SER C N 1
ATOM 4268 C CA . SER C 1 30 ? -6.268 33.244 96.457 0.50 24.63 90 SER C CA 1
ATOM 4269 C C . SER C 1 30 ? -7.578 32.892 97.136 1.00 26.62 90 SER C C 1
ATOM 4270 O O . SER C 1 30 ? -7.698 31.855 97.787 1.00 26.92 90 SER C O 1
ATOM 4273 N N . SER C 1 31 ? -8.557 33.770 96.968 1.00 27.21 91 SER C N 1
ATOM 4274 C CA . SER C 1 31 ? -9.877 33.585 97.545 1.00 28.95 91 SER C CA 1
ATOM 4275 C C . SER C 1 31 ? -10.469 32.219 97.200 1.00 29.63 91 SER C C 1
ATOM 4276 O O . SER C 1 31 ? -11.005 31.519 98.060 1.00 29.37 91 SER C O 1
ATOM 4279 N N . ILE C 1 32 ? -10.368 31.859 95.925 1.00 29.58 92 ILE C N 1
ATOM 4280 C CA . ILE C 1 32 ? -10.883 30.601 95.405 1.00 29.24 92 ILE C CA 1
ATOM 4281 C C . ILE C 1 32 ? -9.927 29.442 95.700 1.00 30.55 92 ILE C C 1
ATOM 4282 O O . ILE C 1 32 ? -10.356 28.352 96.074 1.00 30.72 92 ILE C O 1
ATOM 4287 N N . LEU C 1 33 ? -8.630 29.676 95.531 1.00 30.47 93 LEU C N 1
ATOM 4288 C CA . LEU C 1 33 ? -7.648 28.627 95.775 1.00 31.70 93 LEU C CA 1
ATOM 4289 C C . LEU C 1 33 ? -7.654 28.143 97.221 1.00 34.10 93 LEU C C 1
ATOM 4290 O O . LEU C 1 33 ? -7.324 26.992 97.489 1.00 35.12 93 LEU C O 1
ATOM 4295 N N . GLU C 1 34 ? -8.028 29.012 98.154 1.00 36.80 94 GLU C N 1
ATOM 4296 C CA . GLU C 1 34 ? -8.061 28.623 99.557 1.00 40.17 94 GLU C CA 1
ATOM 4297 C C . GLU C 1 34 ? -9.323 27.822 99.892 1.00 41.18 94 GLU C C 1
ATOM 4298 O O . GLU C 1 34 ? -9.439 27.270 100.982 1.00 42.92 94 GLU C O 1
ATOM 4304 N N . SER C 1 35 ? -10.259 27.745 98.950 1.00 42.44 95 SER C N 1
ATOM 4305 C CA . SER C 1 35 ? -11.496 26.999 99.167 1.00 43.09 95 SER C CA 1
ATOM 4306 C C . SER C 1 35 ? -11.263 25.520 98.877 1.00 43.60 95 SER C C 1
ATOM 4307 O O . SER C 1 35 ? -12.061 24.669 99.272 1.00 44.03 95 SER C O 1
ATOM 4310 N N . ARG C 1 36 ? -10.167 25.221 98.184 1.00 42.02 96 ARG C N 1
ATOM 4311 C CA . ARG C 1 36 ? -9.831 23.848 97.831 1.00 41.13 96 ARG C CA 1
ATOM 4312 C C . ARG C 1 36 ? -8.464 23.423 98.359 1.00 39.55 96 ARG C C 1
ATOM 4313 O O . ARG C 1 36 ? -7.922 22.400 97.940 1.00 41.32 96 ARG C O 1
ATOM 4321 N N . GLY C 1 37 ? -7.899 24.217 99.267 1.00 36.49 97 GLY C N 1
ATOM 4322 C CA . GLY C 1 37 ? -6.610 23.881 99.847 1.00 33.43 97 GLY C CA 1
ATOM 4323 C C . GLY C 1 37 ? -5.358 24.331 99.112 1.00 31.61 97 GLY C C 1
ATOM 4324 O O . GLY C 1 37 ? -4.253 23.930 99.480 1.00 32.82 97 GLY C O 1
ATOM 4325 N N . TYR C 1 38 ? -5.513 25.155 98.081 1.00 27.61 98 TYR C N 1
ATOM 4326 C CA . TYR C 1 38 ? -4.364 25.643 97.318 1.00 24.80 98 TYR C CA 1
ATOM 4327 C C . TYR C 1 38 ? -3.930 27.026 97.786 1.00 21.98 98 TYR C C 1
ATOM 4328 O O . TYR C 1 38 ? -4.724 27.777 98.344 1.00 19.76 98 TYR C O 1
ATOM 4337 N N . ILE C 1 39 ? -2.669 27.355 97.526 1.00 20.14 99 ILE C N 1
ATOM 4338 C CA . ILE C 1 39 ? -2.103 28.641 97.913 1.00 18.97 99 ILE C CA 1
ATOM 4339 C C . ILE C 1 39 ? -1.567 29.420 96.708 1.00 17.81 99 ILE C C 1
ATOM 4340 O O . ILE C 1 39 ? -0.681 28.951 95.985 1.00 15.39 99 ILE C O 1
ATOM 4345 N N . GLY C 1 40 ? -2.113 30.613 96.500 1.00 19.16 100 GLY C N 1
ATOM 4346 C CA . GLY C 1 40 ? -1.668 31.457 95.408 1.00 17.45 100 GLY C CA 1
ATOM 4347 C C . GLY C 1 40 ? -0.337 32.090 95.759 1.00 17.39 100 GLY C C 1
ATOM 4348 O O . GLY C 1 40 ? -0.094 32.451 96.910 1.00 16.96 100 GLY C O 1
ATOM 4349 N N . VAL C 1 41 ? 0.539 32.208 94.771 1.00 16.16 101 VAL C N 1
ATOM 4350 C CA . VAL C 1 41 ? 1.850 32.799 94.974 1.00 17.45 101 VAL C CA 1
ATOM 4351 C C . VAL C 1 41 ? 2.094 33.836 93.878 1.00 16.95 101 VAL C C 1
ATOM 4352 O O . VAL C 1 41 ? 2.074 33.509 92.695 1.00 16.11 101 VAL C O 1
ATOM 4356 N N . LEU C 1 42 ? 2.334 35.078 94.291 1.00 16.38 102 LEU C N 1
ATOM 4357 C CA . LEU C 1 42 ? 2.534 36.189 93.366 1.00 16.98 102 LEU C CA 1
ATOM 4358 C C . LEU C 1 42 ? 3.989 36.455 92.943 1.00 17.63 102 LEU C C 1
ATOM 4359 O O . LEU C 1 42 ? 4.899 36.562 93.771 1.00 14.57 102 LEU C O 1
ATOM 4364 N N . PHE C 1 43 ? 4.189 36.532 91.630 1.00 16.30 103 PHE C N 1
ATOM 4365 C CA . PHE C 1 43 ? 5.487 36.819 91.045 1.00 17.30 103 PHE C CA 1
ATOM 4366 C C . PHE C 1 43 ? 5.331 38.148 90.305 1.00 17.85 103 PHE C C 1
ATOM 4367 O O . PHE C 1 43 ? 4.287 38.397 89.699 1.00 15.36 103 PHE C O 1
ATOM 4375 N N . ASP C 1 44 ? 6.365 38.989 90.347 1.00 17.39 104 ASP C N 1
ATOM 4376 C CA . ASP C 1 44 ? 6.310 40.291 89.689 1.00 17.77 104 ASP C CA 1
ATOM 4377 C C . ASP C 1 44 ? 7.144 40.331 88.409 1.00 18.19 104 ASP C C 1
ATOM 4378 O O . ASP C 1 44 ? 8.375 40.390 88.448 1.00 16.16 104 ASP C O 1
ATOM 4383 N N . ALA C 1 45 ? 6.458 40.283 87.271 1.00 19.34 105 ALA C N 1
ATOM 4384 C CA . ALA C 1 45 ? 7.127 40.326 85.979 1.00 20.52 105 ALA C CA 1
ATOM 4385 C C . ALA C 1 45 ? 7.916 41.629 85.863 1.00 21.60 105 ALA C C 1
ATOM 4386 O O . ALA C 1 45 ? 8.912 41.698 85.136 1.00 23.16 105 ALA C O 1
ATOM 4388 N N . ASN C 1 46 ? 7.476 42.659 86.584 1.00 22.36 106 ASN C N 1
ATOM 4389 C CA . ASN C 1 46 ? 8.161 43.953 86.554 1.00 25.16 106 ASN C CA 1
ATOM 4390 C C . ASN C 1 46 ? 8.230 44.468 85.107 1.00 25.24 106 ASN C C 1
ATOM 4391 O O . ASN C 1 46 ? 9.186 45.133 84.717 1.00 25.69 106 ASN C O 1
ATOM 4396 N N . ALA C 1 47 ? 7.214 44.137 84.317 1.00 26.50 107 ALA C N 1
ATOM 4397 C CA . ALA C 1 47 ? 7.147 44.542 82.913 1.00 29.53 107 ALA C CA 1
ATOM 4398 C C . ALA C 1 47 ? 8.408 44.145 82.154 1.00 30.81 107 ALA C C 1
ATOM 4399 O O . ALA C 1 47 ? 8.800 44.817 81.205 1.00 32.59 107 ALA C O 1
ATOM 4401 N N . ASP C 1 48 ? 9.020 43.036 82.556 1.00 31.44 108 ASP C N 1
ATOM 4402 C CA . ASP C 1 48 ? 10.253 42.575 81.939 1.00 32.89 108 ASP C CA 1
ATOM 4403 C C . ASP C 1 48 ? 10.140 41.161 81.338 1.00 33.18 108 ASP C C 1
ATOM 4404 O O . ASP C 1 48 ? 10.062 40.167 82.066 1.00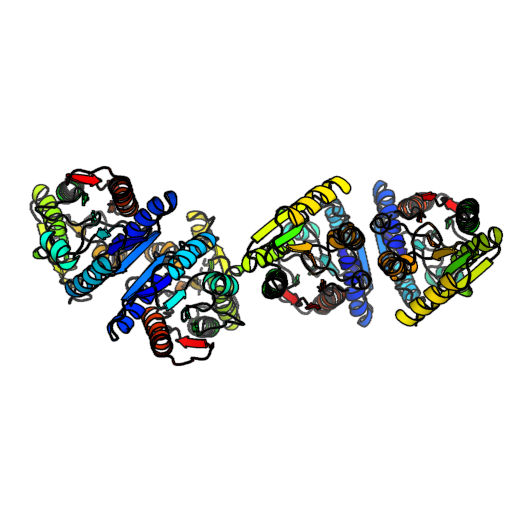 31.89 108 ASP C O 1
ATOM 4409 N N . ILE C 1 49 ? 10.161 41.076 80.010 1.00 33.37 109 ILE C N 1
ATOM 4410 C CA . ILE C 1 49 ? 10.042 39.796 79.321 1.00 32.85 109 ILE C CA 1
ATOM 4411 C C . ILE C 1 49 ? 11.188 38.840 79.660 1.00 31.77 109 ILE C C 1
ATOM 4412 O O . ILE C 1 49 ? 10.994 37.627 79.709 1.00 31.12 109 ILE C O 1
ATOM 4417 N N . GLU C 1 50 ? 12.384 39.367 79.899 1.00 31.60 110 GLU C N 1
ATOM 4418 C CA . GLU C 1 50 ? 13.502 38.490 80.243 1.00 32.06 110 GLU C CA 1
ATOM 4419 C C . GLU C 1 50 ? 13.426 38.069 81.715 1.00 30.80 110 GLU C C 1
ATOM 4420 O O . GLU C 1 50 ? 13.943 37.019 82.095 1.00 29.37 110 GLU C O 1
ATOM 4426 N N . ARG C 1 51 ? 12.785 38.891 82.539 1.00 29.72 111 ARG C N 1
ATOM 4427 C CA . ARG C 1 51 ? 12.635 38.562 83.948 1.00 29.92 111 ARG C CA 1
ATOM 4428 C C . ARG C 1 51 ? 11.625 37.419 84.017 1.00 28.68 111 ARG C C 1
ATOM 4429 O O . ARG C 1 51 ? 11.828 36.434 84.718 1.00 29.17 111 ARG C O 1
ATOM 4437 N N . GLU C 1 52 ? 10.540 37.547 83.269 1.00 27.39 112 GLU C N 1
ATOM 4438 C CA . GLU C 1 52 ? 9.524 36.510 83.265 1.00 27.42 112 GLU C CA 1
ATOM 4439 C C . GLU C 1 52 ? 10.102 35.135 82.931 1.00 26.26 112 GLU C C 1
ATOM 4440 O O . GLU C 1 52 ? 9.650 34.128 83.456 1.00 25.03 112 GLU C O 1
ATOM 4446 N N . LYS C 1 53 ? 11.110 35.097 82.068 1.00 24.57 113 LYS C N 1
ATOM 4447 C CA . LYS C 1 53 ? 11.725 33.833 81.711 1.00 24.54 113 LYS C CA 1
ATOM 4448 C C . LYS C 1 53 ? 12.389 33.161 82.916 1.00 23.78 113 LYS C C 1
ATOM 4449 O O . LYS C 1 53 ? 12.171 31.980 83.164 1.00 23.53 113 LYS C O 1
ATOM 4455 N N . THR C 1 54 ? 13.204 33.901 83.662 1.00 24.45 114 THR C N 1
ATOM 4456 C CA . THR C 1 54 ? 13.858 33.328 84.833 1.00 24.86 114 THR C CA 1
ATOM 4457 C C . THR C 1 54 ? 12.771 32.865 85.816 1.00 23.23 114 THR C C 1
ATOM 4458 O O . THR C 1 54 ? 12.861 31.788 86.407 1.00 23.51 114 THR C O 1
ATOM 4462 N N . LEU C 1 55 ? 11.730 33.673 85.964 1.00 19.99 115 LEU C N 1
ATOM 4463 C CA . LEU C 1 55 ? 10.631 33.327 86.856 1.00 20.20 115 LEU C CA 1
ATOM 4464 C C . LEU C 1 55 ? 9.961 32.025 86.403 1.00 18.95 115 LEU C C 1
ATOM 4465 O O . LEU C 1 55 ? 9.652 31.169 87.223 1.00 18.01 115 LEU C O 1
ATOM 4470 N N . LEU C 1 56 ? 9.727 31.881 85.100 1.00 18.22 116 LEU C N 1
ATOM 4471 C CA . LEU C 1 56 ? 9.115 30.655 84.574 1.00 17.00 116 LEU C CA 1
ATOM 4472 C C . LEU C 1 56 ? 10.009 29.437 84.795 1.00 17.37 116 LEU C C 1
ATOM 4473 O O . LEU C 1 56 ? 9.520 28.336 85.042 1.00 17.03 116 LEU C O 1
ATOM 4478 N N . ARG C 1 57 ? 11.319 29.633 84.680 1.00 20.12 117 ARG C N 1
ATOM 4479 C CA . ARG C 1 57 ? 12.271 28.546 84.882 1.00 20.24 117 ARG C CA 1
ATOM 4480 C C . ARG C 1 57 ? 12.249 28.094 86.333 1.00 20.43 117 ARG C C 1
ATOM 4481 O O . ARG C 1 57 ? 12.310 26.896 86.621 1.00 20.58 117 ARG C O 1
ATOM 4489 N N . ALA C 1 58 ? 12.156 29.055 87.248 1.00 17.72 118 ALA C N 1
ATOM 4490 C CA . ALA C 1 58 ? 12.109 28.731 88.665 1.00 17.39 118 ALA C CA 1
ATOM 4491 C C . ALA C 1 58 ? 10.793 28.024 88.985 1.00 16.96 118 ALA C C 1
ATOM 4492 O O . ALA C 1 58 ? 10.764 27.097 89.790 1.00 17.88 118 ALA C O 1
ATOM 4494 N N . ILE C 1 59 ? 9.709 28.465 88.349 1.00 16.14 119 ILE C N 1
ATOM 4495 C CA . ILE C 1 59 ? 8.387 27.887 88.561 1.00 15.95 119 ILE C CA 1
ATOM 4496 C C . ILE C 1 59 ? 8.262 26.432 88.073 1.00 17.29 119 ILE C C 1
ATOM 4497 O O . ILE C 1 59 ? 7.408 25.690 88.555 1.00 16.97 119 ILE C O 1
ATOM 4502 N N . GLY C 1 60 ? 9.108 26.029 87.126 1.00 16.17 120 GLY C N 1
ATOM 4503 C CA . GLY C 1 60 ? 9.048 24.671 86.613 1.00 17.17 120 GLY C CA 1
ATOM 4504 C C . GLY C 1 60 ? 9.987 23.696 87.302 1.00 17.39 120 GLY C C 1
ATOM 4505 O O . GLY C 1 60 ? 9.943 22.487 87.061 1.00 17.79 120 GLY C O 1
ATOM 4506 N N . SER C 1 61 ? 10.836 24.215 88.175 1.00 18.87 121 SER C N 1
ATOM 4507 C CA . SER C 1 61 ? 11.799 23.383 88.879 1.00 21.22 121 SER C CA 1
ATOM 4508 C C . SER C 1 61 ? 11.716 23.537 90.399 1.00 21.28 121 SER C C 1
ATOM 4509 O O . SER C 1 61 ? 12.607 23.101 91.117 1.00 22.49 121 SER C O 1
ATOM 4512 N N . ARG C 1 62 ? 10.660 24.155 90.902 1.00 23.28 122 ARG C N 1
ATOM 4513 C CA . ARG C 1 62 ? 10.586 24.333 92.345 1.00 26.19 122 ARG C CA 1
ATOM 4514 C C . ARG C 1 62 ? 9.292 23.906 93.029 1.00 26.35 122 ARG C C 1
ATOM 4515 O O . ARG C 1 62 ? 8.889 24.495 94.035 1.00 28.11 122 ARG C O 1
ATOM 4523 N N . GLY C 1 63 ? 8.639 22.887 92.481 1.00 25.52 123 GLY C N 1
ATOM 4524 C CA . GLY C 1 63 ? 7.423 22.369 93.083 1.00 23.21 123 GLY C CA 1
ATOM 4525 C C . GLY C 1 63 ? 6.119 23.136 93.008 1.00 23.07 123 GLY C C 1
ATOM 4526 O O . GLY C 1 63 ? 5.453 23.323 94.026 1.00 23.17 123 GLY C O 1
ATOM 4527 N N . PHE C 1 64 ? 5.733 23.568 91.814 1.00 22.69 124 PHE C N 1
ATOM 4528 C CA . PHE C 1 64 ? 4.468 24.280 91.634 1.00 22.09 124 PHE C CA 1
ATOM 4529 C C . PHE C 1 64 ? 3.503 23.412 90.851 1.00 21.53 124 PHE C C 1
ATOM 4530 O O . PHE C 1 64 ? 3.926 22.624 90.013 1.00 22.51 124 PHE C O 1
ATOM 4538 N N . ASP C 1 65 ? 2.207 23.571 91.099 1.00 21.84 125 ASP C N 1
ATOM 4539 C CA . ASP C 1 65 ? 1.219 22.770 90.393 1.00 22.81 125 ASP C CA 1
ATOM 4540 C C . ASP C 1 65 ? 0.461 23.493 89.298 1.00 23.07 125 ASP C C 1
ATOM 4541 O O . ASP C 1 65 ? -0.203 22.851 88.485 1.00 24.27 125 ASP C O 1
ATOM 4546 N N . GLY C 1 66 ? 0.537 24.820 89.274 1.00 22.40 126 GLY C N 1
ATOM 4547 C CA . GLY C 1 66 ? -0.182 25.555 88.250 1.00 18.99 126 GLY C CA 1
ATOM 4548 C C . GLY C 1 66 ? 0.391 26.917 87.943 1.00 19.30 126 GLY C C 1
ATOM 4549 O O . GLY C 1 66 ? 1.335 27.374 88.595 1.00 19.90 126 GLY C O 1
ATOM 4550 N N . LEU C 1 67 ? -0.194 27.573 86.944 1.00 18.23 127 LEU C N 1
ATOM 4551 C CA . LEU C 1 67 ? 0.260 28.890 86.534 1.00 15.93 127 LEU C CA 1
ATOM 4552 C C . LEU C 1 67 ? -0.856 29.749 85.980 1.00 15.79 127 LEU C C 1
ATOM 4553 O O . LEU C 1 67 ? -1.500 29.403 84.987 1.00 15.52 127 LEU C O 1
ATOM 4558 N N . ILE C 1 68 ? -1.118 30.857 86.654 1.00 14.75 128 ILE C N 1
ATOM 4559 C CA . ILE C 1 68 ? -2.103 31.795 86.156 1.00 15.76 128 ILE C CA 1
ATOM 4560 C C . ILE C 1 68 ? -1.239 32.935 85.627 1.00 16.55 128 ILE C C 1
ATOM 4561 O O . ILE C 1 68 ? -0.416 33.509 86.340 1.00 15.17 128 ILE C O 1
ATOM 4566 N N . LEU C 1 69 ? -1.434 33.247 84.359 1.00 17.55 129 LEU C N 1
ATOM 4567 C CA . LEU C 1 69 ? -0.639 34.254 83.691 1.00 21.22 129 LEU C CA 1
ATOM 4568 C C . LEU C 1 69 ? -1.381 35.543 83.336 1.00 20.63 129 LEU C C 1
ATOM 4569 O O . LEU C 1 69 ? -2.379 35.513 82.615 1.00 19.19 129 LEU C O 1
ATOM 4574 N N . GLN C 1 70 ? -0.892 36.665 83.859 1.00 20.17 130 GLN C N 1
ATOM 4575 C CA . GLN C 1 70 ? -1.464 37.982 83.557 1.00 22.18 130 GLN C CA 1
ATOM 4576 C C . GLN C 1 70 ? -0.268 38.873 83.217 1.00 24.32 130 GLN C C 1
ATOM 4577 O O . GLN C 1 70 ? -0.169 40.013 83.673 1.00 25.83 130 GLN C O 1
ATOM 4583 N N . SER C 1 71 ? 0.651 38.328 82.420 1.00 26.90 131 SER C N 1
ATOM 4584 C CA . SER C 1 71 ? 1.863 39.042 82.034 1.00 29.88 131 SER C CA 1
ATOM 4585 C C . SER C 1 71 ? 2.029 39.211 80.523 1.00 30.46 131 SER C C 1
ATOM 4586 O O . SER C 1 71 ? 1.056 39.220 79.776 1.00 29.61 131 SER C O 1
ATOM 4589 N N . PHE C 1 72 ? 3.270 39.338 80.074 1.00 32.33 132 PHE C N 1
ATOM 4590 C CA . PHE C 1 72 ? 3.538 39.563 78.658 1.00 33.73 132 PHE C CA 1
ATOM 4591 C C . PHE C 1 72 ? 4.090 38.374 77.877 1.00 33.89 132 PHE C C 1
ATOM 4592 O O . PHE C 1 72 ? 4.204 38.443 76.659 1.00 34.80 132 PHE C O 1
ATOM 4600 N N . SER C 1 73 ? 4.436 37.294 78.570 1.00 34.41 133 SER C N 1
ATOM 4601 C CA . SER C 1 73 ? 4.980 36.106 77.914 1.00 34.42 133 SER C CA 1
ATOM 4602 C C . SER C 1 73 ? 4.133 35.584 76.761 1.00 34.28 133 SER C C 1
ATOM 4603 O O . SER C 1 73 ? 2.906 35.554 76.832 1.00 35.21 133 SER C O 1
ATOM 4606 N N . ASN C 1 74 ? 4.819 35.163 75.703 1.00 33.82 134 ASN C N 1
ATOM 4607 C CA . ASN C 1 74 ? 4.200 34.622 74.501 1.00 33.39 134 ASN C CA 1
ATOM 4608 C C . ASN C 1 74 ? 4.089 33.109 74.735 1.00 30.89 134 ASN C C 1
ATOM 4609 O O . ASN C 1 74 ? 5.011 32.496 75.274 1.00 31.71 134 ASN C O 1
ATOM 4614 N N . PRO C 1 75 ? 2.957 32.491 74.354 1.00 30.00 135 PRO C N 1
ATOM 4615 C CA . PRO C 1 75 ? 2.796 31.048 74.563 1.00 30.16 135 PRO C CA 1
ATOM 4616 C C . PRO C 1 75 ? 4.016 30.182 74.244 1.00 31.02 135 PRO C C 1
ATOM 4617 O O . PRO C 1 75 ? 4.337 29.258 75.006 1.00 30.64 135 PRO C O 1
ATOM 4621 N N . GLN C 1 76 ? 4.701 30.477 73.138 1.00 29.53 136 GLN C N 1
ATOM 4622 C CA . GLN C 1 76 ? 5.874 29.689 72.764 1.00 29.94 136 GLN C CA 1
ATOM 4623 C C . GLN C 1 76 ? 6.896 29.706 73.880 1.00 27.94 136 GLN C C 1
ATOM 4624 O O . GLN C 1 76 ? 7.520 28.693 74.180 1.00 28.23 136 GLN C O 1
ATOM 4630 N N . THR C 1 77 ? 7.065 30.864 74.501 1.00 26.27 137 THR C N 1
ATOM 4631 C CA . THR C 1 77 ? 8.028 30.992 75.585 1.00 25.41 137 THR C CA 1
ATOM 4632 C C . THR C 1 77 ? 7.673 30.105 76.777 1.00 25.00 137 THR C C 1
ATOM 4633 O O . THR C 1 77 ? 8.553 29.512 77.396 1.00 24.62 137 THR C O 1
ATOM 4637 N N . VAL C 1 78 ? 6.382 30.007 77.084 1.00 24.47 138 VAL C N 1
ATOM 4638 C CA . VAL C 1 78 ? 5.917 29.200 78.207 1.00 23.97 138 VAL C CA 1
ATOM 4639 C C . VAL C 1 78 ? 6.015 27.703 77.914 1.00 24.15 138 VAL C C 1
ATOM 4640 O O . VAL C 1 78 ? 6.484 26.922 78.742 1.00 25.46 138 VAL C O 1
ATOM 4644 N N . GLN C 1 79 ? 5.574 27.311 76.728 1.00 25.55 139 GLN C N 1
ATOM 4645 C CA . GLN C 1 79 ? 5.615 25.915 76.327 1.00 26.85 139 GLN C CA 1
ATOM 4646 C C . GLN C 1 79 ? 7.068 25.464 76.241 1.00 25.99 139 GLN C C 1
ATOM 4647 O O . GLN C 1 79 ? 7.413 24.367 76.664 1.00 25.57 139 GLN C O 1
ATOM 4653 N N . GLU C 1 80 ? 7.915 26.343 75.719 1.00 25.78 140 GLU C N 1
ATOM 4654 C CA . GLU C 1 80 ? 9.334 26.068 75.581 1.00 26.69 140 GLU C CA 1
ATOM 4655 C C . GLU C 1 80 ? 9.955 25.777 76.939 1.00 25.85 140 GLU C C 1
ATOM 4656 O O . GLU C 1 80 ? 10.744 24.847 77.075 1.00 25.01 140 GLU C O 1
ATOM 4662 N N . ILE C 1 81 ? 9.581 26.566 77.945 1.00 21.32 141 ILE C N 1
ATOM 4663 C CA . ILE C 1 81 ? 10.119 26.407 79.296 1.00 20.23 141 ILE C CA 1
ATOM 4664 C C . ILE C 1 81 ? 9.407 25.349 80.150 1.00 19.69 141 ILE C C 1
ATOM 4665 O O . ILE C 1 81 ? 10.059 24.566 80.833 1.00 20.45 141 ILE C O 1
ATOM 4670 N N . LEU C 1 82 ? 8.080 25.317 80.110 1.00 18.04 142 LEU C N 1
ATOM 4671 C CA . LEU C 1 82 ? 7.327 24.368 80.930 1.00 19.51 142 LEU C CA 1
ATOM 4672 C C . LEU C 1 82 ? 6.827 23.083 80.253 1.00 20.83 142 LEU C C 1
ATOM 4673 O O . LEU C 1 82 ? 6.302 22.192 80.930 1.00 20.66 142 LEU C O 1
ATOM 4678 N N . HIS C 1 83 ? 6.975 22.985 78.934 1.00 23.08 143 HIS C N 1
ATOM 4679 C CA . HIS C 1 83 ? 6.562 21.783 78.197 1.00 26.00 143 HIS C CA 1
ATOM 4680 C C . HIS C 1 83 ? 5.232 21.194 78.667 1.00 27.32 143 HIS C C 1
ATOM 4681 O O . HIS C 1 83 ? 5.085 19.968 78.742 1.00 27.82 143 HIS C O 1
ATOM 4688 N N . GLN C 1 84 ? 4.282 22.060 79.012 1.00 27.84 144 GLN C N 1
ATOM 4689 C CA . GLN C 1 84 ? 2.965 21.621 79.457 1.00 27.34 144 GLN C CA 1
ATOM 4690 C C . GLN C 1 84 ? 3.001 20.738 80.704 1.00 25.85 144 GLN C C 1
ATOM 4691 O O . GLN C 1 84 ? 2.158 19.860 80.883 1.00 24.41 144 GLN C O 1
ATOM 4697 N N . GLN C 1 85 ? 3.979 20.972 81.571 1.00 24.64 145 GLN C N 1
ATOM 4698 C CA . GLN C 1 85 ? 4.091 20.182 82.792 1.00 23.81 145 GLN C CA 1
ATOM 4699 C C . GLN C 1 85 ? 2.999 20.549 83.817 1.00 23.06 145 GLN C C 1
ATOM 4700 O O . GLN C 1 85 ? 2.707 19.775 84.723 1.00 23.43 145 GLN C O 1
ATOM 4706 N N . MET C 1 86 ? 2.386 21.720 83.659 1.00 21.16 146 MET C N 1
ATOM 4707 C CA . MET C 1 86 ? 1.326 22.152 84.579 1.00 19.46 146 MET C CA 1
ATOM 4708 C C . MET C 1 86 ? 0.255 22.910 83.821 1.00 17.43 146 MET C C 1
ATOM 4709 O O . MET C 1 86 ? 0.521 23.486 82.768 1.00 17.34 146 MET C O 1
ATOM 4714 N N . PRO C 1 87 ? -0.980 22.905 84.334 1.00 17.63 147 PRO C N 1
ATOM 4715 C CA . PRO C 1 87 ? -2.043 23.630 83.645 1.00 18.14 147 PRO C CA 1
ATOM 4716 C C . PRO C 1 87 ? -1.802 25.142 83.684 1.00 18.19 147 PRO C C 1
ATOM 4717 O O . PRO C 1 87 ? -1.186 25.669 84.620 1.00 17.58 147 PRO C O 1
ATOM 4721 N N . VAL C 1 88 ? -2.268 25.823 82.646 1.00 17.19 148 VAL C N 1
ATOM 4722 C CA . VAL C 1 88 ? -2.107 27.259 82.546 1.00 16.66 148 VAL C CA 1
ATOM 4723 C C . VAL C 1 88 ? -3.420 27.948 82.203 1.00 16.90 148 VAL C C 1
ATOM 4724 O O . VAL C 1 88 ? -4.284 27.382 81.527 1.00 18.58 148 VAL C O 1
ATOM 4728 N N . VAL C 1 89 ? -3.576 29.163 82.708 1.00 17.76 149 VAL C N 1
ATOM 4729 C CA . VAL C 1 89 ? -4.735 29.989 82.406 1.00 17.52 149 VAL C CA 1
ATOM 4730 C C . VAL C 1 89 ? -4.201 31.400 82.202 1.00 18.53 149 VAL C C 1
ATOM 4731 O O . VAL C 1 89 ? -3.415 31.895 83.011 1.00 17.02 149 VAL C O 1
ATOM 4735 N N . SER C 1 90 ? -4.612 32.036 81.110 1.00 20.13 150 SER C N 1
ATOM 4736 C CA . SER C 1 90 ? -4.163 33.387 80.782 1.00 21.88 150 SER C CA 1
ATOM 4737 C C . SER C 1 90 ? -5.229 34.420 81.180 1.00 22.46 150 SER C C 1
ATOM 4738 O O . SER C 1 90 ? -6.420 34.207 80.934 1.00 22.94 150 SER C O 1
ATOM 4741 N N . VAL C 1 91 ? -4.808 35.527 81.800 1.00 20.36 151 VAL C N 1
ATOM 4742 C CA . VAL C 1 91 ? -5.750 36.563 82.222 1.00 20.60 151 VAL C CA 1
ATOM 4743 C C . VAL C 1 91 ? -5.517 37.933 81.596 1.00 21.36 151 VAL C C 1
ATOM 4744 O O . VAL C 1 91 ? -4.384 38.390 81.482 1.00 20.38 151 VAL C O 1
ATOM 4748 N N . ASP C 1 92 ? -6.607 38.585 81.208 1.00 23.60 152 ASP C N 1
ATOM 4749 C CA . ASP C 1 92 ? -6.581 39.933 80.640 1.00 27.40 152 ASP C CA 1
ATOM 4750 C C . ASP C 1 92 ? -5.620 40.173 79.479 1.00 30.43 152 ASP C C 1
ATOM 4751 O O . ASP C 1 92 ? -4.902 41.173 79.428 1.00 29.74 152 ASP C O 1
ATOM 4756 N N . ARG C 1 93 ? -5.608 39.231 78.554 1.00 34.66 153 ARG C N 1
ATOM 4757 C CA . ARG C 1 93 ? -4.810 39.329 77.351 1.00 38.89 153 ARG C CA 1
ATOM 4758 C C . ARG C 1 93 ? -5.835 39.084 76.281 1.00 41.79 153 ARG C C 1
ATOM 4759 O O . ARG C 1 93 ? -6.720 38.249 76.462 1.00 44.48 153 ARG C O 1
ATOM 4767 N N . GLU C 1 94 ? -5.765 39.816 75.183 1.00 43.28 154 GLU C N 1
ATOM 4768 C CA . GLU C 1 94 ? -6.694 39.561 74.093 1.00 45.72 154 GLU C CA 1
ATOM 4769 C C . GLU C 1 94 ? -5.744 38.736 73.259 1.00 46.10 154 GLU C C 1
ATOM 4770 O O . GLU C 1 94 ? -4.831 39.292 72.662 1.00 47.42 154 GLU C O 1
ATOM 4776 N N . MET C 1 95 ? -5.891 37.422 73.225 1.00 45.91 155 MET C N 1
ATOM 4777 C CA . MET C 1 95 ? -4.938 36.674 72.420 1.00 45.59 155 MET C CA 1
ATOM 4778 C C . MET C 1 95 ? -5.590 35.918 71.289 1.00 46.38 155 MET C C 1
ATOM 4779 O O . MET C 1 95 ? -6.807 35.952 71.107 1.00 46.81 155 MET C O 1
ATOM 4784 N N . ASP C 1 96 ? -4.754 35.274 70.493 1.00 46.83 156 ASP C N 1
ATOM 4785 C CA . ASP C 1 96 ? -5.212 34.465 69.378 1.00 46.98 156 ASP C CA 1
ATOM 4786 C C . ASP C 1 96 ? -4.337 33.233 69.413 1.00 45.55 156 ASP C C 1
ATOM 4787 O O . ASP C 1 96 ? -3.230 33.265 69.965 1.00 45.83 156 ASP C O 1
ATOM 4792 N N . ALA C 1 97 ? -4.841 32.144 68.846 1.00 43.10 157 ALA C N 1
ATOM 4793 C CA . ALA C 1 97 ? -4.095 30.897 68.816 1.00 40.52 157 ALA C CA 1
ATOM 4794 C C . ALA C 1 97 ? -3.489 30.610 70.187 1.00 38.40 157 ALA C C 1
ATOM 4795 O O . ALA C 1 97 ? -2.318 30.230 70.296 1.00 38.75 157 ALA C O 1
ATOM 4797 N N . CYS C 1 98 ? -4.282 30.806 71.236 1.00 35.11 158 CYS C N 1
ATOM 4798 C CA . CYS C 1 98 ? -3.805 30.552 72.592 1.00 32.68 158 CYS C CA 1
ATOM 4799 C C . CYS C 1 98 ? -4.080 29.097 72.969 1.00 30.78 158 CYS C C 1
ATOM 4800 O O . CYS C 1 98 ? -5.219 28.627 72.900 1.00 30.37 158 CYS C O 1
ATOM 4803 N N . PRO C 1 99 ? -3.040 28.360 73.370 1.00 29.08 159 PRO C N 1
ATOM 4804 C CA . PRO C 1 99 ? -3.233 26.956 73.747 1.00 27.74 159 PRO C CA 1
ATOM 4805 C C . PRO C 1 99 ? -3.838 26.686 75.123 1.00 26.54 159 PRO C C 1
ATOM 4806 O O . PRO C 1 99 ? -3.704 25.580 75.635 1.00 26.55 159 PRO C O 1
ATOM 4810 N N . TRP C 1 100 ? -4.495 27.675 75.725 1.00 25.34 160 TRP C N 1
ATOM 4811 C CA . TRP C 1 100 ? -5.098 27.469 77.040 1.00 24.04 160 TRP C CA 1
ATOM 4812 C C . TRP C 1 100 ? -6.243 28.448 77.316 1.00 23.36 160 TRP C C 1
ATOM 4813 O O . TRP C 1 100 ? -6.421 29.418 76.587 1.00 23.53 160 TRP C O 1
ATOM 4824 N N . PRO C 1 101 ? -7.059 28.185 78.357 1.00 23.08 161 PRO C N 1
ATOM 4825 C CA . PRO C 1 101 ? -8.191 29.059 78.702 1.00 22.78 161 PRO C CA 1
ATOM 4826 C C . PRO C 1 101 ? -7.779 30.507 78.954 1.00 22.74 161 PRO C C 1
ATOM 4827 O O . PRO C 1 101 ? -6.663 30.774 79.392 1.00 23.18 161 PRO C O 1
ATOM 4831 N N . GLN C 1 102 ? -8.693 31.430 78.681 1.00 22.73 162 GLN C N 1
ATOM 4832 C CA . GLN C 1 102 ? -8.427 32.853 78.854 1.00 24.31 162 GLN C CA 1
ATOM 4833 C C . GLN C 1 102 ? -9.594 33.609 79.478 1.00 24.02 162 GLN C C 1
ATOM 4834 O O . GLN C 1 102 ? -10.741 33.479 79.040 1.00 24.67 162 GLN C O 1
ATOM 4840 N N . VAL C 1 103 ? -9.314 34.414 80.492 1.00 21.50 163 VAL C N 1
ATOM 4841 C CA . VAL C 1 103 ? -10.373 35.223 81.072 1.00 18.43 163 VAL C CA 1
ATOM 4842 C C . VAL C 1 103 ? -10.024 36.609 80.566 1.00 18.32 163 VAL C C 1
ATOM 4843 O O . VAL C 1 103 ? -8.914 37.086 80.788 1.00 17.02 163 VAL C O 1
ATOM 4847 N N . VAL C 1 104 ? -10.965 37.232 79.867 1.00 18.80 164 VAL C N 1
ATOM 4848 C CA . VAL C 1 104 ? -10.751 38.543 79.277 1.00 20.36 164 VAL C CA 1
ATOM 4849 C C . VAL C 1 104 ? -11.918 39.493 79.499 1.00 21.82 164 VAL C C 1
ATOM 4850 O O . VAL C 1 104 ? -12.969 39.112 80.017 1.00 21.52 164 VAL C O 1
ATOM 4854 N N . THR C 1 105 ? -11.712 40.733 79.077 1.00 22.20 165 THR C N 1
ATOM 4855 C CA . THR C 1 105 ? -12.705 41.782 79.173 1.00 22.12 165 THR C CA 1
ATOM 4856 C C . THR C 1 105 ? -13.172 42.072 77.739 1.00 23.31 165 THR C C 1
ATOM 4857 O O . THR C 1 105 ? -12.404 41.890 76.783 1.00 22.94 165 THR C O 1
ATOM 4861 N N . ASP C 1 106 ? -14.422 42.510 77.593 1.00 22.88 166 ASP C N 1
ATOM 4862 C CA . ASP C 1 106 ? -14.973 42.849 76.286 1.00 23.73 166 ASP C CA 1
ATOM 4863 C C . ASP C 1 106 ? -14.523 44.283 76.034 1.00 23.16 166 ASP C C 1
ATOM 4864 O O . ASP C 1 106 ? -15.326 45.221 75.955 1.00 22.97 166 ASP C O 1
ATOM 4869 N N . ASN C 1 107 ? -13.207 44.425 75.917 1.00 22.71 167 ASN C N 1
ATOM 4870 C CA . ASN C 1 107 ? -12.557 45.707 75.723 1.00 21.14 167 ASN C CA 1
ATOM 4871 C C . ASN C 1 107 ? -13.196 46.598 74.670 1.00 21.51 167 ASN C C 1
ATOM 4872 O O . ASN C 1 107 ? -13.498 47.763 74.934 1.00 22.12 167 ASN C O 1
ATOM 4877 N N . PHE C 1 108 ? -13.417 46.062 73.480 1.00 22.99 168 PHE C N 1
ATOM 4878 C CA . PHE C 1 108 ? -14.021 46.856 72.424 1.00 24.18 168 PHE C CA 1
ATOM 4879 C C . PHE C 1 108 ? -15.402 47.350 72.843 1.00 25.50 168 PHE C C 1
ATOM 4880 O O . PHE C 1 108 ? -15.644 48.552 72.925 1.00 27.78 168 PHE C O 1
ATOM 4888 N N . GLU C 1 109 ? -16.306 46.422 73.117 1.00 26.18 169 GLU C N 1
ATOM 4889 C CA . GLU C 1 109 ? -17.661 46.785 73.500 1.00 27.68 169 GLU C CA 1
ATOM 4890 C C . GLU C 1 109 ? -17.738 47.758 74.674 1.00 27.39 169 GLU C C 1
ATOM 4891 O O . GLU C 1 109 ? -18.462 48.754 74.605 1.00 28.38 169 GLU C O 1
ATOM 4897 N N . ALA C 1 110 ? -16.991 47.482 75.741 1.00 26.62 170 ALA C N 1
ATOM 4898 C CA . ALA C 1 110 ? -17.005 48.337 76.927 1.00 25.36 170 ALA C CA 1
ATOM 4899 C C . ALA C 1 110 ? -16.683 49.777 76.574 1.00 24.86 170 ALA C C 1
ATOM 4900 O O . ALA C 1 110 ? -17.393 50.696 76.986 1.00 24.37 170 ALA C O 1
ATOM 4902 N N . ALA C 1 111 ? -15.619 49.968 75.799 1.00 24.49 171 ALA C N 1
ATOM 4903 C CA . ALA C 1 111 ? -15.195 51.300 75.402 1.00 26.24 171 ALA C CA 1
ATOM 4904 C C . ALA C 1 111 ? -16.256 51.938 74.519 1.00 27.31 171 ALA C C 1
ATOM 4905 O O . ALA C 1 111 ? -16.530 53.139 74.624 1.00 25.02 171 ALA C O 1
ATOM 4907 N N . LYS C 1 112 ? -16.858 51.124 73.656 1.00 27.73 172 LYS C N 1
ATOM 4908 C CA . LYS C 1 112 ? -17.899 51.601 72.749 1.00 30.54 172 LYS C CA 1
ATOM 4909 C C . LYS C 1 112 ? -19.134 52.092 73.506 1.00 29.97 172 LYS C C 1
ATOM 4910 O O . LYS C 1 112 ? -19.499 53.260 73.415 1.00 31.30 172 LYS C O 1
ATOM 4916 N N . ALA C 1 113 ? -19.769 51.197 74.255 1.00 30.48 173 ALA C N 1
ATOM 4917 C CA . ALA C 1 113 ? -20.962 51.541 75.026 1.00 31.30 173 ALA C CA 1
ATOM 4918 C C . ALA C 1 113 ? -20.708 52.725 75.951 1.00 31.48 173 ALA C C 1
ATOM 4919 O O . ALA C 1 113 ? -21.566 53.591 76.123 1.00 32.48 173 ALA C O 1
ATOM 4921 N N . ALA C 1 114 ? -19.527 52.748 76.558 1.00 30.53 174 ALA C N 1
ATOM 4922 C CA . ALA C 1 114 ? -19.154 53.827 77.463 1.00 27.75 174 ALA C CA 1
ATOM 4923 C C . ALA C 1 114 ? -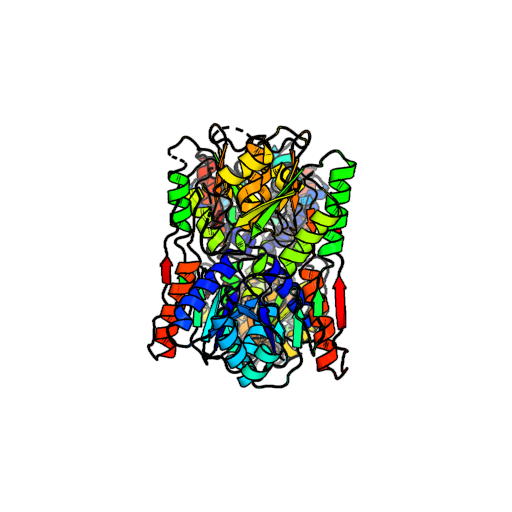19.057 55.151 76.709 1.00 27.53 174 ALA C C 1
ATOM 4924 O O . ALA C 1 114 ? -19.467 56.198 77.221 1.00 26.04 174 ALA C O 1
ATOM 4926 N N . THR C 1 115 ? -18.512 55.110 75.493 1.00 27.06 175 THR C N 1
ATOM 4927 C CA . THR C 1 115 ? -18.384 56.321 74.681 1.00 26.72 175 THR C CA 1
ATOM 4928 C C . THR C 1 115 ? -19.765 56.768 74.183 1.00 28.32 175 THR C C 1
ATOM 4929 O O . THR C 1 115 ? -20.004 57.958 73.955 1.00 30.64 175 THR C O 1
ATOM 4933 N N . THR C 1 116 ? -20.672 55.814 74.012 1.00 28.76 176 THR C N 1
ATOM 4934 C CA . THR C 1 116 ? -22.021 56.142 73.573 1.00 29.48 176 THR C CA 1
ATOM 4935 C C . THR C 1 116 ? -22.779 56.818 74.716 1.00 29.59 176 THR C C 1
ATOM 4936 O O . THR C 1 116 ? -23.504 57.782 74.501 1.00 30.65 176 THR C O 1
ATOM 4940 N N . ALA C 1 117 ? -22.592 56.327 75.936 1.00 31.08 177 ALA C N 1
ATOM 4941 C CA . ALA C 1 117 ? -23.273 56.907 77.092 1.00 33.02 177 ALA C CA 1
ATOM 4942 C C . ALA C 1 117 ? -22.893 58.373 77.244 1.00 33.36 177 ALA C C 1
ATOM 4943 O O . ALA C 1 117 ? -23.741 59.227 77.501 1.00 34.71 177 ALA C O 1
ATOM 4945 N N . PHE C 1 118 ? -21.608 58.662 77.084 1.00 34.06 178 PHE C N 1
ATOM 4946 C CA . PHE C 1 118 ? -21.121 60.032 77.190 1.00 33.55 178 PHE C CA 1
ATOM 4947 C C . PHE C 1 118 ? -21.512 60.877 75.975 1.00 34.13 178 PHE C C 1
ATOM 4948 O O . PHE C 1 118 ? -21.799 62.075 76.105 1.00 34.08 178 PHE C O 1
ATOM 4956 N N . GLN C 1 120 ? -24.191 60.459 74.654 1.00 41.36 180 GLN C N 1
ATOM 4957 C CA . GLN C 1 120 ? -25.625 60.684 74.812 1.00 42.44 180 GLN C CA 1
ATOM 4958 C C . GLN C 1 120 ? -25.928 61.807 75.794 1.00 43.34 180 GLN C C 1
ATOM 4959 O O . GLN C 1 120 ? -27.092 62.117 76.055 1.00 42.59 180 GLN C O 1
ATOM 4965 N N . GLN C 1 121 ? -24.886 62.425 76.336 1.00 43.92 181 GLN C N 1
ATOM 4966 C CA . GLN C 1 121 ? -25.089 63.497 77.292 1.00 44.41 181 GLN C CA 1
ATOM 4967 C C . GLN C 1 121 ? -24.519 64.832 76.843 1.00 43.48 181 GLN C C 1
ATOM 4968 O O . GLN C 1 121 ? -24.615 65.826 77.564 1.00 44.04 181 GLN C O 1
ATOM 4974 N N . GLY C 1 122 ? -23.930 64.858 75.654 1.00 42.59 182 GLY C N 1
ATOM 4975 C CA . GLY C 1 122 ? -23.372 66.098 75.147 1.00 41.14 182 GLY C CA 1
ATOM 4976 C C . GLY C 1 122 ? -21.864 66.063 75.028 1.00 40.56 182 GLY C C 1
ATOM 4977 O O . GLY C 1 122 ? -21.257 66.956 74.437 1.00 40.43 182 GLY C O 1
ATOM 4978 N N . TYR C 1 123 ? -21.257 65.028 75.594 1.00 39.80 183 TYR C N 1
ATOM 4979 C CA . TYR C 1 123 ? -19.810 64.876 75.549 1.00 38.62 183 TYR C CA 1
ATOM 4980 C C . TYR C 1 123 ? -19.413 64.285 74.206 1.00 38.25 183 TYR C C 1
ATOM 4981 O O . TYR C 1 123 ? -19.095 63.104 74.085 1.00 38.54 183 TYR C O 1
ATOM 4990 N N . GLN C 1 124 ? -19.443 65.158 73.205 1.00 38.64 184 GLN C N 1
ATOM 4991 C CA . GLN C 1 124 ? -19.127 64.839 71.820 1.00 38.76 184 GLN C CA 1
ATOM 4992 C C . GLN C 1 124 ? -17.634 64.607 71.584 1.00 37.82 184 GLN C C 1
ATOM 4993 O O . GLN C 1 124 ? -17.244 63.684 70.864 1.00 38.33 184 GLN C O 1
ATOM 4999 N N . HIS C 1 125 ? -16.812 65.466 72.183 1.00 35.11 185 HIS C N 1
ATOM 5000 C CA . HIS C 1 125 ? -15.365 65.393 72.024 1.00 33.37 185 HIS C CA 1
ATOM 5001 C C . HIS C 1 125 ? -14.682 64.490 73.037 1.00 32.84 185 HIS C C 1
ATOM 5002 O O . HIS C 1 125 ? -14.834 64.664 74.251 1.00 33.31 185 HIS C O 1
ATOM 5009 N N . VAL C 1 126 ? -13.913 63.534 72.536 1.00 29.90 186 VAL C N 1
ATOM 5010 C CA . VAL C 1 126 ? -13.201 62.628 73.416 1.00 28.59 186 VAL C CA 1
ATOM 5011 C C . VAL C 1 126 ? -11.693 62.882 73.329 1.00 27.52 186 VAL C C 1
ATOM 5012 O O . VAL C 1 126 ? -11.159 63.224 72.267 1.00 26.18 186 VAL C O 1
ATOM 5016 N N . VAL C 1 127 ? -11.015 62.751 74.462 1.00 24.90 187 VAL C N 1
ATOM 5017 C CA . VAL C 1 127 ? -9.571 62.917 74.495 1.00 23.58 187 VAL C CA 1
ATOM 5018 C C . VAL C 1 127 ? -9.080 61.640 75.153 1.00 22.41 187 VAL C C 1
ATOM 5019 O O . VAL C 1 127 ? -9.295 61.417 76.341 1.00 22.84 187 VAL C O 1
ATOM 5023 N N . VAL C 1 128 ? -8.446 60.790 74.360 1.00 21.02 188 VAL C N 1
ATOM 5024 C CA . VAL C 1 128 ? -7.955 59.511 74.842 1.00 21.91 188 VAL C CA 1
ATOM 5025 C C . VAL C 1 128 ? -6.492 59.568 75.285 1.00 22.54 188 VAL C C 1
ATOM 5026 O O . VAL C 1 128 ? -5.598 59.908 74.500 1.00 22.68 188 VAL C O 1
ATOM 5030 N N . LEU C 1 129 ? -6.261 59.241 76.554 1.00 21.87 189 LEU C N 1
ATOM 5031 C CA . LEU C 1 129 ? -4.913 59.214 77.115 1.00 20.89 189 LEU C CA 1
ATOM 5032 C C . LEU C 1 129 ? -4.546 57.748 77.273 1.00 21.23 189 LEU C C 1
ATOM 5033 O O . LEU C 1 129 ? -5.195 57.020 78.028 1.00 23.07 189 LEU C O 1
ATOM 5038 N N . THR C 1 130 ? -3.496 57.308 76.592 1.00 20.49 190 THR C N 1
ATOM 5039 C CA . THR C 1 130 ? -3.142 55.893 76.655 1.00 20.46 190 THR C CA 1
ATOM 5040 C C . THR C 1 130 ? -1.652 55.626 76.535 1.00 20.91 190 THR C C 1
ATOM 5041 O O . THR C 1 130 ? -0.869 56.524 76.241 1.00 19.69 190 THR C O 1
ATOM 5045 N N . SER C 1 131 ? -1.277 54.382 76.808 1.00 21.91 191 SER 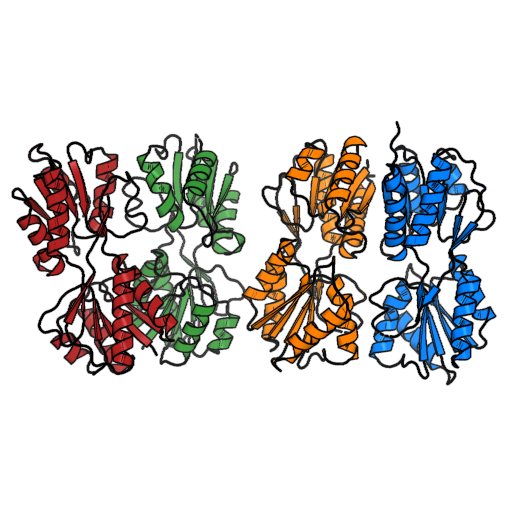C N 1
ATOM 5046 C CA . SER C 1 131 ? 0.102 53.949 76.686 1.00 22.60 191 SER C CA 1
ATOM 5047 C C . SER C 1 131 ? 0.183 53.621 75.198 1.00 24.44 191 SER C C 1
ATOM 5048 O O . SER C 1 131 ? -0.853 53.581 74.531 1.00 23.39 191 SER C O 1
ATOM 5051 N N . GLU C 1 132 ? 1.386 53.403 74.673 1.00 25.87 192 GLU C N 1
ATOM 5052 C CA . GLU C 1 132 ? 1.548 53.093 73.250 1.00 27.70 192 GLU C CA 1
ATOM 5053 C C . GLU C 1 132 ? 0.586 52.000 72.802 1.00 26.23 192 GLU C C 1
ATOM 5054 O O . GLU C 1 132 ? 0.611 50.888 73.319 1.00 25.61 192 GLU C O 1
ATOM 5060 N N . LEU C 1 133 ? -0.259 52.343 71.836 1.00 26.40 193 LEU C N 1
ATOM 5061 C CA . LEU C 1 133 ? -1.277 51.438 71.305 1.00 29.10 193 LEU C CA 1
ATOM 5062 C C . LEU C 1 133 ? -0.786 50.106 70.730 1.00 29.79 193 LEU C C 1
ATOM 5063 O O . LEU C 1 133 ? -1.322 49.042 71.058 1.00 30.36 193 LEU C O 1
ATOM 5068 N N . GLU C 1 134 ? 0.240 50.168 69.886 1.00 31.32 194 GLU C N 1
ATOM 5069 C CA . GLU C 1 134 ? 0.802 48.991 69.226 1.00 31.90 194 GLU C CA 1
ATOM 5070 C C . GLU C 1 134 ? 1.406 47.921 70.145 1.00 32.15 194 GLU C C 1
ATOM 5071 O O . GLU C 1 134 ? 1.619 46.789 69.722 1.00 30.10 194 GLU C O 1
ATOM 5077 N N . LEU C 1 135 ? 1.680 48.268 71.399 1.00 32.55 195 LEU C N 1
ATOM 5078 C CA . LEU C 1 135 ? 2.257 47.306 72.331 1.00 32.83 195 LEU C CA 1
ATOM 5079 C C . LEU C 1 135 ? 1.263 46.325 72.934 1.00 33.24 195 LEU C C 1
ATOM 5080 O O . LEU C 1 135 ? 1.655 45.279 73.455 1.00 33.70 195 LEU C O 1
ATOM 5085 N N . SER C 1 136 ? -0.023 46.652 72.874 1.00 33.70 196 SER C N 1
ATOM 5086 C CA . SER C 1 136 ? -1.035 45.777 73.463 1.00 33.62 196 SER C CA 1
ATOM 5087 C C . SER C 1 136 ? -2.326 45.735 72.667 1.00 32.89 196 SER C C 1
ATOM 5088 O O . SER C 1 136 ? -2.905 46.773 72.360 1.00 32.68 196 SER C O 1
ATOM 5091 N N . ARG C 1 137 ? -2.790 44.533 72.346 1.00 32.54 197 ARG C N 1
ATOM 5092 C CA . ARG C 1 137 ? -4.027 44.397 71.593 1.00 32.27 197 ARG C CA 1
ATOM 5093 C C . ARG C 1 137 ? -5.209 44.921 72.416 1.00 31.48 197 ARG C C 1
ATOM 5094 O O . ARG C 1 137 ? -6.132 45.525 71.869 1.00 30.91 197 ARG C O 1
ATOM 5102 N N . THR C 1 138 ? -5.181 44.691 73.727 1.00 30.15 198 THR C N 1
ATOM 5103 C CA . THR C 1 138 ? -6.255 45.148 74.593 1.00 29.33 198 THR C CA 1
ATOM 5104 C C . THR C 1 138 ? -6.399 46.657 74.476 1.00 28.93 198 THR C C 1
ATOM 5105 O O . THR C 1 138 ? -7.507 47.167 74.305 1.00 28.79 198 THR C O 1
ATOM 5109 N N . ARG C 1 139 ? -5.290 47.385 74.557 1.00 28.96 199 ARG C N 1
ATOM 5110 C CA . ARG C 1 139 ? -5.369 48.837 74.418 1.00 29.62 199 ARG C CA 1
ATOM 5111 C C . ARG C 1 139 ? -5.998 49.173 73.064 1.00 28.88 199 ARG C C 1
ATOM 5112 O O . ARG C 1 139 ? -6.867 50.039 72.962 1.00 29.22 199 ARG C O 1
ATOM 5120 N N . GLN C 1 140 ? -5.547 48.481 72.022 1.00 28.36 200 GLN C N 1
ATOM 5121 C CA . GLN C 1 140 ? -6.063 48.704 70.669 1.00 28.62 200 GLN C CA 1
ATOM 5122 C C . GLN C 1 140 ? -7.570 48.493 70.545 1.00 28.00 200 GLN C C 1
ATOM 5123 O O . GLN C 1 140 ? -8.263 49.275 69.902 1.00 28.64 200 GLN C O 1
ATOM 5129 N N . GLU C 1 141 ? -8.076 47.430 71.151 1.00 28.01 201 GLU C N 1
ATOM 5130 C CA . GLU C 1 141 ? -9.500 47.159 71.085 1.00 29.60 201 GLU C CA 1
ATOM 5131 C C . GLU C 1 141 ? -10.256 48.302 71.728 1.00 28.67 201 GLU C C 1
ATOM 5132 O O . GLU C 1 141 ? -11.249 48.788 71.176 1.00 29.32 201 GLU C O 1
ATOM 5138 N N . ARG C 1 142 ? -9.780 48.737 72.894 1.00 26.37 202 ARG C N 1
ATOM 5139 C CA . ARG C 1 142 ? -10.422 49.832 73.611 1.00 24.29 202 ARG C CA 1
ATOM 5140 C C . ARG C 1 142 ? -10.455 51.099 72.754 1.00 25.07 202 ARG C C 1
ATOM 5141 O O . ARG C 1 142 ? -11.474 51.787 72.682 1.00 23.28 202 ARG C O 1
ATOM 5149 N N . TYR C 1 143 ? -9.340 51.401 72.097 1.00 25.43 203 TYR C N 1
ATOM 5150 C CA . TYR C 1 143 ? -9.261 52.594 71.270 1.00 26.37 203 TYR C CA 1
ATOM 5151 C C . TYR C 1 143 ? -10.232 52.527 70.092 1.00 27.40 203 TYR C C 1
ATOM 5152 O O . TYR C 1 143 ? -11.011 53.455 69.874 1.00 24.69 203 TYR C O 1
ATOM 5161 N N . ARG C 1 144 ? -10.190 51.431 69.338 1.00 29.42 204 ARG C N 1
ATOM 5162 C CA . ARG C 1 144 ? -11.073 51.293 68.191 1.00 32.04 204 ARG C CA 1
ATOM 5163 C C . ARG C 1 144 ? -12.524 51.324 68.680 1.00 32.58 204 ARG C C 1
ATOM 5164 O O . ARG C 1 144 ? -13.424 51.763 67.961 1.00 32.96 204 ARG C O 1
ATOM 5172 N N . GLY C 1 145 ? -12.737 50.897 69.923 1.00 31.69 205 GLY C N 1
ATOM 5173 C CA . GLY C 1 145 ? -14.074 50.917 70.491 1.00 30.51 205 GLY C CA 1
ATOM 5174 C C . GLY C 1 145 ? -14.606 52.337 70.621 1.00 31.12 205 GLY C C 1
ATOM 5175 O O . GLY C 1 145 ? -15.778 52.608 70.327 1.00 30.41 205 GLY C O 1
ATOM 5176 N N . ILE C 1 146 ? -13.746 53.254 71.060 1.00 29.79 206 ILE C N 1
ATOM 5177 C CA . ILE C 1 146 ? -14.141 54.650 71.224 1.00 29.20 206 ILE C CA 1
ATOM 5178 C C . ILE C 1 146 ? -14.386 55.294 69.843 1.00 30.57 206 ILE C C 1
ATOM 5179 O O . ILE C 1 146 ? -15.299 56.111 69.670 1.00 31.04 206 ILE C O 1
ATOM 5184 N N . LEU C 1 147 ? -13.571 54.917 68.864 1.00 30.99 207 LEU C N 1
ATOM 5185 C CA . LEU C 1 147 ? -13.703 55.442 67.504 1.00 32.38 207 LEU C CA 1
ATOM 5186 C C . LEU C 1 147 ? -14.980 54.931 66.833 1.00 32.57 207 LEU C C 1
ATOM 5187 O O . LEU C 1 147 ? -15.480 55.526 65.878 1.00 32.47 207 LEU C O 1
ATOM 5192 N N . ALA C 1 148 ? -15.495 53.815 67.331 1.00 32.78 208 ALA C N 1
ATOM 5193 C CA . ALA C 1 148 ? -16.697 53.217 66.770 1.00 32.40 208 ALA C CA 1
ATOM 5194 C C . ALA C 1 148 ? -17.960 53.915 67.264 1.00 33.92 208 ALA C C 1
ATOM 5195 O O . ALA C 1 148 ? -19.000 53.866 66.603 1.00 35.82 208 ALA C O 1
ATOM 5197 N N . ALA C 1 149 ? -17.871 54.576 68.416 1.00 34.64 209 ALA C N 1
ATOM 5198 C CA . ALA C 1 149 ? -19.023 55.262 69.000 1.00 34.88 209 ALA C CA 1
ATOM 5199 C C . ALA C 1 149 ? -18.914 56.786 68.979 1.00 35.56 209 ALA C C 1
ATOM 5200 O O . ALA C 1 149 ? -19.902 57.490 69.202 1.00 36.40 209 ALA C O 1
ATOM 5202 N N . ALA C 1 150 ? -17.720 57.301 68.706 1.00 35.83 210 ALA C N 1
ATOM 5203 C CA . ALA C 1 150 ? -17.519 58.747 68.684 1.00 36.80 210 ALA C CA 1
ATOM 5204 C C . ALA C 1 150 ? -16.819 59.253 67.426 1.00 38.11 210 ALA C C 1
ATOM 5205 O O . ALA C 1 150 ? -16.211 58.478 66.687 1.00 38.33 210 ALA C O 1
ATOM 5207 N N . GLN C 1 151 ? -16.896 60.566 67.203 1.00 39.45 211 GLN C N 1
ATOM 5208 C CA . GLN C 1 151 ? -16.286 61.200 66.034 1.00 39.03 211 GLN C CA 1
ATOM 5209 C C . GLN C 1 151 ? -15.118 62.134 66.373 1.00 38.73 211 GLN C C 1
ATOM 5210 O O . GLN C 1 151 ? -13.983 61.854 65.999 1.00 40.15 211 GLN C O 1
ATOM 5212 N N . ASP C 1 152 ? -15.390 63.244 67.058 1.00 37.45 212 ASP C N 1
ATOM 5213 C CA . ASP C 1 152 ? -14.331 64.185 67.416 1.00 37.57 212 ASP C CA 1
ATOM 5214 C C . ASP C 1 152 ? -13.504 63.513 68.512 1.00 38.17 212 ASP C C 1
ATOM 5215 O O . ASP C 1 152 ? -13.805 63.623 69.704 1.00 37.83 212 ASP C O 1
ATOM 5220 N N . VAL C 1 153 ? -12.460 62.809 68.084 1.00 37.26 213 VAL C N 1
ATOM 5221 C CA . VAL C 1 153 ? -11.599 62.067 68.993 1.00 36.78 213 VAL C CA 1
ATOM 5222 C C . VAL C 1 153 ? -10.107 62.347 68.831 1.00 36.29 213 VAL C C 1
ATOM 5223 O O . VAL C 1 153 ? -9.495 61.940 67.846 1.00 36.24 213 VAL C O 1
ATOM 5227 N N . ASP C 1 154 ? -9.519 63.037 69.804 1.00 36.43 214 ASP C N 1
ATOM 5228 C CA . ASP C 1 154 ? -8.086 63.317 69.767 1.00 35.04 214 ASP C CA 1
ATOM 5229 C C . ASP C 1 154 ? -7.457 62.257 70.659 1.00 35.00 214 ASP C C 1
ATOM 5230 O O . ASP C 1 154 ? -8.080 61.809 71.624 1.00 34.48 214 ASP C O 1
ATOM 5235 N N . VAL C 1 155 ? -6.233 61.850 70.343 1.00 34.24 215 VAL C N 1
ATOM 5236 C CA . VAL C 1 155 ? -5.570 60.819 71.127 1.00 33.41 215 VAL C CA 1
ATOM 5237 C C . VAL C 1 155 ? -4.167 61.231 71.567 1.00 33.08 215 VAL C C 1
ATOM 5238 O O . VAL C 1 155 ? -3.435 61.879 70.819 1.00 33.83 215 VAL C O 1
ATOM 5242 N N . LEU C 1 156 ? -3.804 60.867 72.794 1.00 31.13 216 LEU C N 1
ATOM 5243 C CA . LEU C 1 156 ? -2.493 61.206 73.336 1.00 29.69 216 LEU C CA 1
ATOM 5244 C C . LEU C 1 156 ? -1.796 59.953 73.820 1.00 29.25 216 LEU C C 1
ATOM 5245 O O . LEU C 1 156 ? -2.181 59.380 74.839 1.00 28.30 216 LEU C O 1
ATOM 5250 N N . GLU C 1 157 ? -0.777 59.533 73.076 1.00 28.55 217 GLU C N 1
ATOM 5251 C CA . GLU C 1 157 ? -0.008 58.342 73.417 1.00 29.34 217 GLU C CA 1
ATOM 5252 C C . GLU C 1 157 ? 1.177 58.665 74.307 1.00 28.93 217 GLU C C 1
ATOM 5253 O O . GLU C 1 157 ? 1.931 59.591 74.043 1.00 28.25 217 GLU C O 1
ATOM 5259 N N . VAL C 1 158 ? 1.341 57.880 75.361 1.00 30.06 218 VAL C N 1
ATOM 5260 C CA . VAL C 1 158 ? 2.434 58.079 76.302 1.00 30.16 218 VAL C CA 1
ATOM 5261 C C . VAL C 1 158 ? 3.279 56.818 76.382 1.00 29.94 218 VAL C C 1
ATOM 5262 O O . VAL C 1 158 ? 2.738 55.726 76.512 1.00 30.21 218 VAL C O 1
ATOM 5266 N N . SER C 1 159 ? 4.599 56.961 76.299 1.00 31.72 219 SER C N 1
ATOM 5267 C CA . SER C 1 159 ? 5.490 55.802 76.405 1.00 32.65 219 SER C CA 1
ATOM 5268 C C . SER C 1 159 ? 5.737 55.586 77.889 1.00 32.35 219 SER C C 1
ATOM 5269 O O . SER C 1 159 ? 6.236 56.489 78.565 1.00 32.64 219 SER C O 1
ATOM 5272 N N . GLU C 1 160 ? 5.384 54.407 78.399 1.00 32.75 220 GLU C N 1
ATOM 5273 C CA . GLU C 1 160 ? 5.575 54.096 79.816 1.00 33.29 220 GLU C CA 1
ATOM 5274 C C . GLU C 1 160 ? 7.062 54.073 80.163 1.00 34.29 220 GLU C C 1
ATOM 5275 O O . GLU C 1 160 ? 7.448 54.291 81.315 1.00 33.98 220 GLU C O 1
ATOM 5281 N N . SER C 1 161 ? 7.885 53.845 79.145 1.00 36.03 221 SER C N 1
ATOM 5282 C CA . SER C 1 161 ? 9.341 53.772 79.293 1.00 36.95 221 SER C CA 1
ATOM 5283 C C . SER C 1 161 ? 10.001 55.146 79.322 1.00 37.32 221 SER C C 1
ATOM 5284 O O . SER C 1 161 ? 10.901 55.392 80.127 1.00 38.60 221 SER C O 1
ATOM 5287 N N . SER C 1 162 ? 9.557 56.031 78.437 1.00 37.13 222 SER C N 1
ATOM 5288 C CA . SER C 1 162 ? 10.099 57.382 78.357 1.00 36.56 222 SER C CA 1
ATOM 5289 C C . SER C 1 162 ? 9.020 58.451 78.260 1.00 34.40 222 SER C C 1
ATOM 5290 O O . SER C 1 162 ? 8.391 58.609 77.212 1.00 35.65 222 SER C O 1
ATOM 5293 N N . TYR C 1 163 ? 8.801 59.191 79.340 1.00 31.57 223 TYR C N 1
ATOM 5294 C CA . TYR C 1 163 ? 7.802 60.250 79.296 1.00 29.17 223 TYR C CA 1
ATOM 5295 C C . TYR C 1 163 ? 7.982 61.301 80.377 1.00 28.36 223 TYR C C 1
ATOM 5296 O O . TYR C 1 163 ? 8.405 60.997 81.491 1.00 27.74 223 TYR C O 1
ATOM 5305 N N . ASN C 1 164 ? 7.652 62.541 80.022 1.00 28.43 224 ASN C N 1
ATOM 5306 C CA . ASN C 1 164 ? 7.748 63.684 80.924 1.00 28.45 224 ASN C CA 1
ATOM 5307 C C . ASN C 1 164 ? 6.351 64.062 81.398 1.00 26.59 224 ASN C C 1
ATOM 5308 O O . ASN C 1 164 ? 5.443 64.237 80.590 1.00 28.11 224 ASN C O 1
ATOM 5313 N N . HIS C 1 165 ? 6.190 64.205 82.708 1.00 26.41 225 HIS C N 1
ATOM 5314 C CA . HIS C 1 165 ? 4.904 64.538 83.309 1.00 25.65 225 HIS C CA 1
ATOM 5315 C C . HIS C 1 165 ? 4.262 65.839 82.831 1.00 27.31 225 HIS C C 1
ATOM 5316 O O . HIS C 1 165 ? 3.173 65.810 82.261 1.00 26.72 225 HIS C O 1
ATOM 5323 N N . SER C 1 166 ? 4.923 66.977 83.064 1.00 28.75 226 SER C N 1
ATOM 5324 C CA . SER C 1 166 ? 4.371 68.272 82.661 1.00 30.03 226 SER C CA 1
ATOM 5325 C C . SER C 1 166 ? 4.150 68.340 81.162 1.00 29.92 226 SER C C 1
ATOM 5326 O O . SER C 1 166 ? 3.307 69.097 80.691 1.00 32.40 226 SER C O 1
ATOM 5329 N N . GLU C 1 167 ? 4.910 67.562 80.404 1.00 30.42 227 GLU C N 1
ATOM 5330 C CA . GLU C 1 167 ? 4.720 67.549 78.964 1.00 33.12 227 GLU C CA 1
ATOM 5331 C C . GLU C 1 167 ? 3.353 66.938 78.681 1.00 31.63 227 GLU C C 1
ATOM 5332 O O . GLU C 1 167 ? 2.495 67.568 78.061 1.00 31.81 227 GLU C O 1
ATOM 5338 N N . VAL C 1 168 ? 3.142 65.717 79.161 1.00 30.68 228 VAL C N 1
ATOM 5339 C CA . VAL C 1 168 ? 1.866 65.041 78.945 1.00 29.72 228 VAL C CA 1
ATOM 5340 C C . VAL C 1 168 ? 0.736 65.843 79.596 1.00 30.08 228 VAL C C 1
ATOM 5341 O O . VAL C 1 168 ? -0.393 65.882 79.088 1.00 29.63 228 VAL C O 1
ATOM 5345 N N . HIS C 1 169 ? 1.048 66.494 80.715 1.00 28.10 229 HIS C N 1
ATOM 5346 C CA . HIS C 1 169 ? 0.063 67.297 81.423 1.00 28.23 229 HIS C CA 1
ATOM 5347 C C . HIS C 1 169 ? -0.401 68.512 80.610 1.00 28.34 229 HIS C C 1
ATOM 5348 O O . HIS C 1 169 ? -1.594 68.805 80.545 1.00 27.97 229 HIS C O 1
ATOM 5355 N N . GLN C 1 170 ? 0.530 69.228 79.994 1.00 28.94 230 GLN C N 1
ATOM 5356 C CA . GLN C 1 170 ? 0.151 70.402 79.202 1.00 30.59 230 GLN C CA 1
ATOM 5357 C C . GLN C 1 170 ? -0.599 69.978 77.944 1.00 29.57 230 GLN C C 1
ATOM 5358 O O . GLN C 1 170 ? -1.665 70.507 77.622 1.00 26.43 230 GLN C O 1
ATOM 5364 N N . ARG C 1 171 ? -0.032 69.002 77.248 1.00 29.83 231 ARG C N 1
ATOM 5365 C CA . ARG C 1 171 ? -0.626 68.479 76.028 1.00 30.87 231 ARG C CA 1
ATOM 5366 C C . ARG C 1 171 ? -2.086 68.061 76.254 1.00 30.56 231 ARG C C 1
ATOM 5367 O O . ARG C 1 171 ? -2.962 68.376 75.450 1.00 31.55 231 ARG C O 1
ATOM 5375 N N . LEU C 1 172 ? -2.341 67.358 77.354 1.00 28.70 232 LEU C N 1
ATOM 5376 C CA . LEU C 1 172 ? -3.690 66.890 77.685 1.00 27.22 232 LEU C CA 1
ATOM 5377 C C . LEU C 1 172 ? -4.673 68.032 77.919 1.00 27.41 232 LEU C C 1
ATOM 5378 O O . LEU C 1 172 ? -5.825 67.980 77.476 1.00 26.01 232 LEU C O 1
ATOM 5383 N N . THR C 1 173 ? -4.218 69.057 78.631 1.00 28.22 233 THR C N 1
ATOM 5384 C CA . THR C 1 173 ? -5.068 70.202 78.921 1.00 29.72 233 THR C CA 1
ATOM 5385 C C . THR C 1 173 ? -5.386 70.967 77.641 1.00 28.82 233 THR C C 1
ATOM 5386 O O . THR C 1 173 ? -6.438 71.595 77.536 1.00 30.09 233 THR C O 1
ATOM 5390 N N . GLN C 1 174 ? -4.479 70.900 76.670 1.00 29.13 234 GLN C N 1
ATOM 5391 C CA . GLN C 1 174 ? -4.672 71.576 75.389 1.00 30.53 234 GLN C CA 1
ATOM 5392 C C . GLN C 1 174 ? -5.670 70.791 74.532 1.00 31.84 234 GLN C C 1
ATOM 5393 O O . GLN C 1 174 ? -6.555 71.374 73.901 1.00 33.05 234 GLN C O 1
ATOM 5399 N N . LEU C 1 175 ? -5.538 69.468 74.525 1.00 31.81 235 LEU C N 1
ATOM 5400 C CA . LEU C 1 175 ? -6.435 68.634 73.737 1.00 32.61 235 LEU C CA 1
ATOM 5401 C C . LEU C 1 175 ? -7.876 68.702 74.231 1.00 33.97 235 LEU C C 1
ATOM 5402 O O . LEU C 1 175 ? -8.812 68.529 73.446 1.00 34.67 235 LEU C O 1
ATOM 5407 N N . ILE C 1 176 ? -8.055 68.957 75.526 1.00 34.18 236 ILE C N 1
ATOM 5408 C CA . ILE C 1 176 ? -9.396 69.042 76.104 1.00 35.09 236 ILE C CA 1
ATOM 5409 C C . ILE C 1 176 ? -10.010 70.423 75.897 1.00 36.19 236 ILE C C 1
ATOM 5410 O O . ILE C 1 176 ? -11.189 70.537 75.565 1.00 36.69 236 ILE C O 1
ATOM 5415 N N . THR C 1 177 ? -9.214 71.468 76.104 1.00 36.95 237 THR C N 1
ATOM 5416 C CA . THR C 1 177 ? -9.698 72.828 75.921 1.00 37.82 237 THR C CA 1
ATOM 5417 C C . THR C 1 177 ? -9.356 73.324 74.518 1.00 38.14 237 THR C C 1
ATOM 5418 O O . THR C 1 177 ? -10.041 74.187 73.973 1.00 39.39 237 THR C O 1
ATOM 5420 N N . LYS C 1 182 ? -18.126 70.506 74.859 1.00 36.87 242 LYS C N 1
ATOM 5421 C CA . LYS C 1 182 ? -18.144 69.479 75.891 1.00 36.77 242 LYS C CA 1
ATOM 5422 C C . LYS C 1 182 ? -17.131 68.416 75.506 1.00 36.59 242 LYS C C 1
ATOM 5423 O O . LYS C 1 182 ? -16.971 68.108 74.322 1.00 36.84 242 LYS C O 1
ATOM 5429 N N . THR C 1 183 ? -16.453 67.852 76.507 1.00 35.54 243 THR C N 1
ATOM 5430 C CA . THR C 1 183 ? -15.411 66.854 76.255 1.00 33.71 243 THR C CA 1
ATOM 5431 C C . THR C 1 183 ? -15.237 65.822 77.373 1.00 31.48 243 THR C C 1
ATOM 5432 O O . THR C 1 183 ? -15.456 66.128 78.541 1.00 29.72 243 THR C O 1
ATOM 5436 N N . VAL C 1 184 ? -14.834 64.605 77.003 1.00 29.35 244 VAL C N 1
ATOM 5437 C CA . VAL C 1 184 ? -14.585 63.535 77.974 1.00 27.80 244 VAL C CA 1
ATOM 5438 C C . VAL C 1 184 ? -13.125 63.116 77.910 1.00 25.50 244 VAL C C 1
ATOM 5439 O O . VAL C 1 184 ? -12.657 62.683 76.855 1.00 26.45 244 VAL C O 1
ATOM 5443 N N . ALA C 1 185 ? -12.410 63.232 79.022 1.00 22.68 245 ALA C N 1
ATOM 5444 C CA . ALA C 1 185 ? -11.027 62.778 79.058 1.00 19.83 245 ALA C CA 1
ATOM 5445 C C . ALA C 1 185 ? -11.182 61.280 79.327 1.00 19.36 245 ALA C C 1
ATOM 5446 O O . ALA C 1 185 ? -11.764 60.888 80.334 1.00 18.22 245 ALA C O 1
ATOM 5448 N N . PHE C 1 186 ? -10.674 60.446 78.431 1.00 18.78 246 PHE C N 1
ATOM 5449 C CA . PHE C 1 186 ? -10.827 58.999 78.564 1.00 18.47 246 PHE C CA 1
ATOM 5450 C C . PHE C 1 186 ? -9.449 58.337 78.688 1.00 19.02 246 PHE C C 1
ATOM 5451 O O . PHE C 1 186 ? -8.653 58.374 77.753 1.00 18.92 246 PHE C O 1
ATOM 5459 N N . ALA C 1 187 ? -9.176 57.753 79.856 1.00 18.67 247 ALA C N 1
ATOM 5460 C CA . ALA C 1 187 ? -7.907 57.076 80.124 1.00 18.37 247 ALA C CA 1
ATOM 5461 C C . ALA C 1 187 ? -8.074 55.584 79.843 1.00 19.39 247 ALA C C 1
ATOM 5462 O O . ALA C 1 187 ? -8.981 54.942 80.388 1.00 17.94 247 ALA C O 1
ATOM 5464 N N . LEU C 1 188 ? -7.196 55.025 79.014 1.00 18.94 248 LEU C N 1
ATOM 5465 C CA . LEU C 1 188 ? -7.288 53.608 78.675 1.00 20.98 248 LEU C CA 1
ATOM 5466 C C . LEU C 1 188 ? -6.620 52.686 79.679 1.00 22.50 248 LEU C C 1
ATOM 5467 O O . LEU C 1 188 ? -6.681 51.461 79.552 1.00 23.11 248 LEU C O 1
ATOM 5472 N N . LYS C 1 189 ? -5.981 53.276 80.676 1.00 22.79 249 LYS C N 1
ATOM 5473 C CA . LYS C 1 189 ? -5.290 52.497 81.694 1.00 23.22 249 LYS C CA 1
ATOM 5474 C C . LYS C 1 189 ? -5.418 53.255 83.020 1.00 21.38 249 LYS C C 1
ATOM 5475 O O . LYS C 1 189 ? -5.340 54.478 83.051 1.00 21.84 249 LYS C O 1
ATOM 5481 N N . GLU C 1 190 ? -5.636 52.533 84.109 1.00 19.90 250 GLU C N 1
ATOM 5482 C CA . GLU C 1 190 ? -5.802 53.170 85.412 1.00 21.21 250 GLU C CA 1
ATOM 5483 C C . GLU C 1 190 ? -4.701 54.166 85.803 1.00 20.14 250 GLU C C 1
ATOM 5484 O O . GLU C 1 190 ? -4.989 55.308 86.159 1.00 21.48 250 GLU C O 1
ATOM 5490 N N . ARG C 1 191 ? -3.448 53.732 85.727 1.00 17.80 251 ARG C N 1
ATOM 5491 C CA . ARG C 1 191 ? -2.314 54.565 86.112 1.00 17.78 251 ARG C CA 1
ATOM 5492 C C . ARG C 1 191 ? -2.308 55.973 85.535 1.00 17.03 251 ARG C C 1
ATOM 5493 O O . ARG C 1 191 ? -1.854 56.914 86.185 1.00 17.38 251 ARG C O 1
ATOM 5501 N N . TRP C 1 192 ? -2.789 56.113 84.308 1.00 16.90 252 TRP C N 1
ATOM 5502 C CA . TRP C 1 192 ? -2.830 57.409 83.656 1.00 17.65 252 TRP C CA 1
ATOM 5503 C C . TRP C 1 192 ? -3.931 58.243 84.275 1.00 19.12 252 TRP C C 1
ATOM 5504 O O . TRP C 1 192 ? -3.799 59.458 84.418 1.00 20.12 252 TRP C O 1
ATOM 5515 N N . LEU C 1 193 ? -5.027 57.587 84.633 1.00 20.34 253 LEU C N 1
ATOM 5516 C CA . LEU C 1 193 ? -6.139 58.272 85.268 1.00 20.60 253 LEU C CA 1
ATOM 5517 C C . LEU C 1 193 ? -5.662 58.747 86.632 1.00 20.01 253 LEU C C 1
ATOM 5518 O O . LEU C 1 193 ? -5.937 59.878 87.038 1.00 20.68 253 LEU C O 1
ATOM 5523 N N . LEU C 1 194 ? -4.930 57.884 87.328 1.00 18.04 254 LEU C N 1
ATOM 5524 C CA . LEU C 1 194 ? -4.418 58.216 88.650 1.00 19.26 254 LEU C CA 1
ATOM 5525 C C . LEU C 1 194 ? -3.381 59.347 88.629 1.00 19.36 254 LEU C C 1
ATOM 5526 O O . LEU C 1 194 ? -3.382 60.205 89.510 1.00 19.17 254 LEU C O 1
ATOM 5531 N N . GLU C 1 195 ? -2.507 59.361 87.623 1.00 18.39 255 GLU C N 1
ATOM 5532 C CA . GLU C 1 195 ? -1.464 60.386 87.539 1.00 19.80 255 GLU C CA 1
ATOM 5533 C C . GLU C 1 195 ? -1.851 61.752 86.968 1.00 20.17 255 GLU C C 1
ATOM 5534 O O . GLU C 1 195 ? -1.342 62.781 87.411 1.00 19.82 255 GLU C O 1
ATOM 5540 N N . PHE C 1 196 ? -2.751 61.770 85.995 1.00 22.33 256 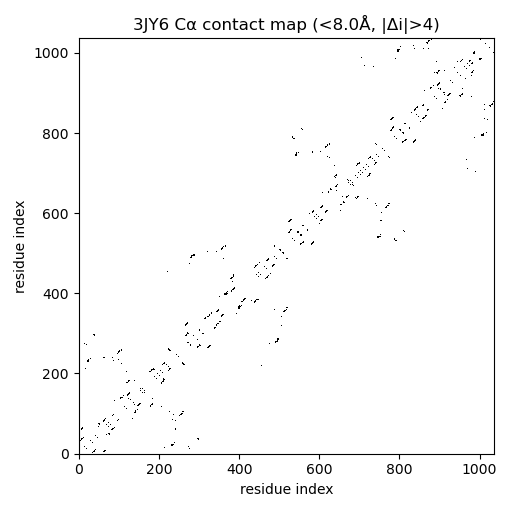PHE C N 1
ATOM 5541 C CA . PHE C 1 196 ? -3.111 63.028 85.352 1.00 22.14 256 PHE C CA 1
ATOM 5542 C C . PHE C 1 196 ? -4.471 63.629 85.645 1.00 23.27 256 PHE C C 1
ATOM 5543 O O . PHE C 1 196 ? -4.622 64.850 85.617 1.00 26.67 256 PHE C O 1
ATOM 5551 N N . PHE C 1 197 ? -5.464 62.801 85.944 1.00 23.77 257 PHE C N 1
ATOM 5552 C CA . PHE C 1 197 ? -6.791 63.344 86.181 1.00 23.37 257 PHE C CA 1
ATOM 5553 C C . PHE C 1 197 ? -7.019 64.062 87.509 1.00 24.91 257 PHE C C 1
ATOM 5554 O O . PHE C 1 197 ? -7.710 65.078 87.544 1.00 24.37 257 PHE C O 1
ATOM 5562 N N . PRO C 1 198 ? -6.439 63.560 88.617 1.00 26.09 258 PRO C N 1
ATOM 5563 C CA . PRO C 1 198 ? -6.643 64.222 89.910 1.00 27.89 258 PRO C CA 1
ATOM 5564 C C . PRO C 1 198 ? -6.383 65.728 89.991 1.00 28.77 258 PRO C C 1
ATOM 5565 O O . PRO C 1 198 ? -7.188 66.465 90.567 1.00 26.79 258 PRO C O 1
ATOM 5569 N N . ASN C 1 199 ? -5.278 66.189 89.420 1.00 30.05 259 ASN C N 1
ATOM 5570 C CA . ASN C 1 199 ? -4.957 67.608 89.488 1.00 33.61 259 ASN C CA 1
ATOM 5571 C C . ASN C 1 199 ? -5.841 68.480 88.597 1.00 35.12 259 ASN C C 1
ATOM 5572 O O . ASN C 1 199 ? -5.875 69.701 88.755 1.00 36.64 259 ASN C O 1
ATOM 5577 N N . LEU C 1 200 ? -6.557 67.855 87.666 1.00 34.95 260 LEU C N 1
ATOM 5578 C CA . LEU C 1 200 ? -7.457 68.592 86.787 1.00 34.54 260 LEU C CA 1
ATOM 5579 C C . LEU C 1 200 ? -8.825 68.704 87.462 1.00 34.52 260 LEU C C 1
ATOM 5580 O O . LEU C 1 200 ? -9.617 69.590 87.140 1.00 35.53 260 LEU C O 1
ATOM 5585 N N . ILE C 1 201 ? -9.098 67.808 88.407 1.00 33.00 261 ILE C N 1
ATOM 5586 C CA . ILE C 1 201 ? -10.361 67.837 89.136 1.00 33.59 261 ILE C CA 1
ATOM 5587 C C . ILE C 1 201 ? -10.325 68.965 90.168 1.00 34.56 261 ILE C C 1
ATOM 5588 O O . ILE C 1 201 ? -11.299 69.698 90.360 1.00 34.48 261 ILE C O 1
ATOM 5593 N N . ILE C 1 202 ? -9.184 69.086 90.835 1.00 35.01 262 ILE C N 1
ATOM 5594 C CA . ILE C 1 202 ? -8.994 70.100 91.853 1.00 35.03 262 ILE C CA 1
ATOM 5595 C C . ILE C 1 202 ? -8.800 71.506 91.270 1.00 35.70 262 ILE C C 1
ATOM 5596 O O . ILE C 1 202 ? -9.185 72.492 91.901 1.00 37.34 262 ILE C O 1
ATOM 5601 N N . SER C 1 203 ? -8.224 71.604 90.074 1.00 35.56 263 SER C N 1
ATOM 5602 C CA . SER C 1 203 ? -8.018 72.904 89.441 1.00 35.80 263 SER C CA 1
ATOM 5603 C C . SER C 1 203 ? -9.348 73.435 88.913 1.00 36.80 263 SER C C 1
ATOM 5604 O O . SER C 1 203 ? -9.461 74.614 88.562 1.00 38.25 263 SER C O 1
ATOM 5607 N N . GLY C 1 204 ? -10.348 72.554 88.851 1.00 36.95 264 GLY C N 1
ATOM 5608 C CA . GLY C 1 204 ? -11.671 72.941 88.378 1.00 34.39 264 GLY C CA 1
ATOM 5609 C C . GLY C 1 204 ? -11.986 72.613 86.927 1.00 34.58 264 GLY C C 1
ATOM 5610 O O . GLY C 1 204 ? -13.107 72.855 86.462 1.00 34.78 264 GLY C O 1
ATOM 5611 N N . LEU C 1 205 ? -11.017 72.056 86.206 1.00 32.60 265 LEU C N 1
ATOM 5612 C CA . LEU C 1 205 ? -11.212 71.719 84.796 1.00 32.37 265 LEU C CA 1
ATOM 5613 C C . LEU C 1 205 ? -12.281 70.639 84.568 1.00 31.46 265 LEU C C 1
ATOM 5614 O O . LEU C 1 205 ? -13.117 70.776 83.678 1.00 30.45 265 LEU C O 1
ATOM 5619 N N . ILE C 1 206 ? -12.255 69.564 85.353 1.00 31.11 266 ILE C N 1
ATOM 5620 C CA . ILE C 1 206 ? -13.272 68.520 85.226 1.00 31.25 266 ILE C CA 1
ATOM 5621 C C . ILE C 1 206 ? -14.382 68.924 86.185 1.00 32.97 266 ILE C C 1
ATOM 5622 O O . ILE C 1 206 ? -14.211 68.858 87.399 1.00 33.93 266 ILE C O 1
ATOM 5627 N N . ASP C 1 207 ? -15.518 69.342 85.641 1.00 34.77 267 ASP C N 1
ATOM 5628 C CA . ASP C 1 207 ? -16.637 69.798 86.460 1.00 36.88 267 ASP C CA 1
ATOM 5629 C C . ASP C 1 207 ? -17.960 69.103 86.140 1.00 38.41 267 ASP C C 1
ATOM 5630 O O . ASP C 1 207 ? -18.903 69.159 86.929 1.00 39.69 267 ASP C O 1
ATOM 5635 N N . ASN C 1 208 ? -18.022 68.480 84.963 1.00 40.00 268 ASN C N 1
ATOM 5636 C CA . ASN C 1 208 ? -19.213 67.773 84.475 1.00 41.70 268 ASN C CA 1
ATOM 5637 C C . ASN C 1 208 ? -20.249 68.727 83.854 1.00 42.71 268 ASN C C 1
ATOM 5638 O O . ASN C 1 208 ? -21.446 68.415 83.769 1.00 42.86 268 ASN C O 1
ATOM 5643 N N . GLN C 1 209 ? -19.777 69.900 83.436 1.00 44.63 269 GLN C N 1
ATOM 5644 C CA . GLN C 1 209 ? -20.622 70.907 82.780 1.00 44.52 269 GLN C CA 1
ATOM 5645 C C . GLN C 1 209 ? -20.094 70.995 81.350 1.00 43.56 269 GLN C C 1
ATOM 5646 O O . GLN C 1 209 ? -20.846 70.869 80.375 1.00 44.65 269 GLN C O 1
ATOM 5652 N N . THR C 1 210 ? -18.786 71.209 81.246 1.00 40.83 270 THR C N 1
ATOM 5653 C CA . THR C 1 210 ? -18.125 71.314 79.959 1.00 39.53 270 THR C CA 1
ATOM 5654 C C . THR C 1 210 ? -17.101 70.197 79.763 1.00 37.53 270 THR C C 1
ATOM 5655 O O . THR C 1 210 ? -16.821 69.788 78.633 1.00 37.82 270 THR C O 1
ATOM 5659 N N . VAL C 1 211 ? -16.548 69.700 80.868 1.00 35.47 271 VAL C N 1
ATOM 5660 C CA . VAL C 1 211 ? -15.554 68.625 80.815 1.00 31.90 271 VAL C CA 1
ATOM 5661 C C . VAL C 1 211 ? -15.719 67.620 81.964 1.00 30.56 271 VAL C C 1
ATOM 5662 O O . VAL C 1 211 ? -15.795 68.004 83.137 1.00 30.30 271 VAL C O 1
ATOM 5666 N N . THR C 1 212 ? -15.784 66.335 81.621 1.00 27.67 272 THR C N 1
ATOM 5667 C CA . THR C 1 212 ? -15.887 65.270 82.617 1.00 26.10 272 THR C CA 1
ATOM 5668 C C . THR C 1 212 ? -14.825 64.214 82.292 1.00 25.74 272 THR C C 1
ATOM 5669 O O . THR C 1 212 ? -14.086 64.353 81.314 1.00 26.38 272 THR C O 1
ATOM 5673 N N . ALA C 1 213 ? -14.755 63.149 83.086 1.00 24.42 273 ALA C N 1
ATOM 5674 C CA . ALA C 1 213 ? -13.738 62.135 82.844 1.00 23.31 273 ALA C CA 1
ATOM 5675 C C . ALA C 1 213 ? -14.121 60.710 83.204 1.00 23.25 273 ALA C C 1
ATOM 5676 O O . ALA C 1 213 ? -14.944 60.471 84.089 1.00 21.90 273 ALA C O 1
ATOM 5678 N N . THR C 1 214 ? -13.478 59.765 82.520 1.00 23.38 274 THR C N 1
ATOM 5679 C CA . THR C 1 214 ? -13.716 58.344 82.729 1.00 23.03 274 THR C CA 1
ATOM 5680 C C . THR C 1 214 ? -12.456 57.569 82.359 1.00 22.49 274 THR C C 1
ATOM 5681 O O . THR C 1 214 ? -11.428 58.149 81.979 1.00 23.14 274 THR C O 1
ATOM 5685 N N . GLY C 1 215 ? -12.547 56.251 82.463 1.00 20.97 275 GLY C N 1
ATOM 5686 C CA . GLY C 1 215 ? -11.424 55.410 82.112 1.00 19.95 275 GLY C CA 1
ATOM 5687 C C . GLY C 1 215 ? -11.534 54.023 82.699 1.00 18.99 275 GLY C C 1
ATOM 5688 O O . GLY C 1 215 ? -12.375 53.762 83.568 1.00 17.32 275 GLY C O 1
ATOM 5689 N N . PHE C 1 216 ? -10.698 53.122 82.190 1.00 18.38 276 PHE C N 1
ATOM 5690 C CA . PHE C 1 216 ? -10.645 51.759 82.688 1.00 18.55 276 PHE C CA 1
ATOM 5691 C C . PHE C 1 216 ? -9.846 51.851 83.970 1.00 18.87 276 PHE C C 1
ATOM 5692 O O . PHE C 1 216 ? -8.623 52.045 83.956 1.00 19.61 276 PHE C O 1
ATOM 5700 N N . ALA C 1 217 ? -10.552 51.742 85.083 1.00 19.14 277 ALA C N 1
ATOM 5701 C CA . ALA C 1 217 ? -9.929 51.827 86.392 1.00 23.55 277 ALA C CA 1
ATOM 5702 C C . ALA C 1 217 ? -10.897 51.234 87.390 1.00 26.05 277 ALA C C 1
ATOM 5703 O O . ALA C 1 217 ? -12.109 51.314 87.222 1.00 28.55 277 ALA C O 1
ATOM 5705 N N . ASP C 1 218 ? -10.361 50.625 88.430 1.00 28.77 278 ASP C N 1
ATOM 5706 C CA . ASP C 1 218 ? -11.197 50.002 89.427 1.00 31.96 278 ASP C CA 1
ATOM 5707 C C . ASP C 1 218 ? -10.896 50.577 90.806 1.00 34.09 278 ASP C C 1
ATOM 5708 O O . ASP C 1 218 ? -11.531 50.195 91.785 1.00 35.05 278 ASP C O 1
ATOM 5713 N N . THR C 1 219 ? -9.925 51.488 90.887 1.00 36.39 279 THR C N 1
ATOM 5714 C CA . THR C 1 219 ? -9.556 52.110 92.165 1.00 38.23 279 THR C CA 1
ATOM 5715 C C . THR C 1 219 ? -10.785 52.662 92.870 1.00 38.83 279 THR C C 1
ATOM 5716 O O . THR C 1 219 ? -11.549 53.442 92.299 1.00 38.77 279 THR C O 1
ATOM 5720 N N . ASP C 1 220 ? -10.943 52.262 94.129 1.00 41.04 280 ASP C N 1
ATOM 5721 C CA . ASP C 1 220 ? -12.089 52.636 94.956 1.00 42.63 280 ASP C CA 1
ATOM 5722 C C . ASP C 1 220 ? -12.137 54.048 95.524 1.00 42.86 280 ASP C C 1
ATOM 5723 O O . ASP C 1 220 ? -13.140 54.421 96.126 1.00 43.43 280 ASP C O 1
ATOM 5725 N N . PHE C 1 221 ? -11.072 54.829 95.349 1.00 44.42 281 PHE C N 1
ATOM 5726 C CA . PHE C 1 221 ? -11.051 56.190 95.883 1.00 44.83 281 PHE C CA 1
ATOM 5727 C C . PHE C 1 221 ? -10.938 57.258 94.802 1.00 45.80 281 PHE C C 1
ATOM 5728 O O . PHE C 1 221 ? -10.671 58.428 95.087 1.00 45.61 281 PHE C O 1
ATOM 5730 N N . ILE C 1 222 ? -11.122 56.857 93.553 1.00 46.58 282 ILE C N 1
ATOM 5731 C CA . ILE C 1 222 ? -11.076 57.820 92.466 1.00 46.85 282 ILE C CA 1
ATOM 5732 C C . ILE C 1 222 ? -12.493 58.383 92.410 1.00 46.44 282 ILE C C 1
ATOM 5733 O O . ILE C 1 222 ? -12.694 59.581 92.204 1.00 45.88 282 ILE C O 1
ATOM 5735 N N . ARG C 1 223 ? -13.457 57.490 92.634 1.00 46.20 283 ARG C N 1
ATOM 5736 C CA . ARG C 1 223 ? -14.889 57.793 92.627 1.00 46.05 283 ARG C CA 1
ATOM 5737 C C . ARG C 1 223 ? -15.214 59.001 93.480 1.00 46.04 283 ARG C C 1
ATOM 5738 O O . ARG C 1 223 ? -15.682 60.026 92.980 1.00 47.97 283 ARG C O 1
ATOM 5740 N N . ARG C 1 224 ? -14.996 58.857 94.781 1.00 45.50 284 ARG C N 1
ATOM 5741 C CA . ARG C 1 224 ? -15.230 59.942 95.720 1.00 43.59 284 ARG C CA 1
ATOM 5742 C C . ARG C 1 224 ? -14.209 61.035 95.364 1.00 44.04 284 ARG C C 1
ATOM 5743 O O . ARG C 1 224 ? -13.046 60.964 95.779 1.00 44.47 284 ARG C O 1
ATOM 5751 N N . MET C 1 225 ? -14.640 62.017 94.573 1.00 41.70 285 MET C N 1
ATOM 5752 C CA . MET C 1 225 ? -13.787 63.137 94.159 1.00 41.45 285 MET C CA 1
ATOM 5753 C C . MET C 1 225 ? -14.470 63.920 93.038 1.00 42.01 285 MET C C 1
ATOM 5754 O O . MET C 1 225 ? -15.403 64.684 93.278 1.00 43.56 285 MET C O 1
ATOM 5759 N N . LYS C 1 228 ? -17.861 63.408 91.638 1.00 52.32 288 LYS C N 1
ATOM 5760 C CA . LYS C 1 228 ? -18.111 62.031 91.175 1.00 50.65 288 LYS C CA 1
ATOM 5761 C C . LYS C 1 228 ? -18.000 61.724 89.661 1.00 49.17 288 LYS C C 1
ATOM 5762 O O . LYS C 1 228 ? -18.773 62.261 88.851 1.00 49.33 288 LYS C O 1
ATOM 5768 N N . LEU C 1 229 ? -17.101 60.791 89.309 1.00 47.49 289 LEU C N 1
ATOM 5769 C CA . LEU C 1 229 ? -16.754 60.451 87.904 1.00 45.74 289 LEU C CA 1
ATOM 5770 C C . LEU C 1 229 ? -17.411 59.497 86.879 1.00 44.94 289 LEU C C 1
ATOM 5771 O O . LEU C 1 229 ? -17.575 59.883 85.710 1.00 46.45 289 LEU C O 1
ATOM 5776 N N . THR C 1 230 ? -17.742 58.268 87.275 1.00 42.66 290 THR C N 1
ATOM 5777 C CA . THR C 1 230 ? -18.335 57.242 86.376 1.00 40.44 290 THR C CA 1
ATOM 5778 C C . THR C 1 230 ? -17.167 56.645 85.632 1.00 38.52 290 THR C C 1
ATOM 5779 O O . THR C 1 230 ? -16.522 57.275 84.778 1.00 36.70 290 THR C O 1
ATOM 5783 N N . LEU C 1 231 ? -16.927 55.393 85.983 1.00 37.21 291 LEU C N 1
ATOM 5784 C CA . LEU C 1 231 ? -15.819 54.608 85.466 1.00 35.48 291 LEU C CA 1
ATOM 5785 C C . LEU C 1 231 ? -16.148 53.278 84.802 1.00 34.22 291 LEU C C 1
ATOM 5786 O O . LEU C 1 231 ? -17.253 52.761 84.928 1.00 34.07 291 LEU C O 1
ATOM 5791 N N . ILE C 1 232 ? -15.161 52.713 84.113 1.00 31.66 292 ILE C N 1
ATOM 5792 C CA . ILE C 1 232 ? -15.348 51.409 83.489 1.00 29.65 292 ILE C CA 1
ATOM 5793 C C . ILE C 1 232 ? -14.522 50.442 84.321 1.00 26.99 292 ILE C C 1
ATOM 5794 O O . ILE C 1 232 ? -13.294 50.490 84.294 1.00 27.07 292 ILE C O 1
ATOM 5799 N N . THR C 1 233 ? -15.198 49.588 85.082 1.00 25.23 293 THR C N 1
ATOM 5800 C CA . THR C 1 233 ? -14.505 48.628 85.922 1.00 24.66 293 THR C CA 1
ATOM 5801 C C . THR C 1 233 ? -14.493 47.260 85.264 1.00 23.61 293 THR C C 1
ATOM 5802 O O . THR C 1 233 ? -15.507 46.809 84.730 1.00 22.39 293 THR C O 1
ATOM 5806 N N . GLN C 1 234 ? -13.332 46.615 85.290 1.00 23.37 294 GLN C N 1
ATOM 5807 C CA . GLN C 1 234 ? -13.167 45.285 84.712 1.00 22.69 294 GLN C CA 1
ATOM 5808 C C . GLN C 1 234 ? -13.485 44.252 85.780 1.00 22.52 294 GLN C C 1
ATOM 5809 O O . GLN C 1 234 ? -13.718 43.080 85.475 1.00 23.91 294 GLN C O 1
ATOM 5815 N N . ASN C 1 235 ? -13.494 44.700 87.033 1.00 21.18 295 ASN C N 1
ATOM 5816 C CA . ASN C 1 235 ? -13.723 43.817 88.174 1.00 20.90 295 ASN C CA 1
ATOM 5817 C C . ASN C 1 235 ? -12.595 42.775 88.231 1.00 19.97 295 ASN C C 1
ATOM 5818 O O . ASN C 1 235 ? -12.827 41.567 88.135 1.00 18.25 295 ASN C O 1
ATOM 5823 N N . PRO C 1 236 ? -11.352 43.238 88.408 1.00 19.98 296 PRO C N 1
ATOM 5824 C CA . PRO C 1 236 ? -10.205 42.330 88.470 1.00 18.21 296 PRO C CA 1
ATOM 5825 C C . PRO C 1 236 ? -10.373 41.147 89.420 1.00 17.92 296 PRO C C 1
ATOM 5826 O O . PRO C 1 236 ? -9.861 40.055 89.152 1.00 17.26 296 PRO C O 1
ATOM 5830 N N . PHE C 1 237 ? -11.087 41.362 90.524 1.00 16.71 297 PHE C N 1
ATOM 5831 C CA . PHE C 1 237 ? -11.310 40.304 91.512 1.00 17.96 297 PHE C CA 1
ATOM 5832 C C . PHE C 1 237 ? -12.060 39.117 90.906 1.00 17.05 297 PHE C C 1
ATOM 5833 O O . PHE C 1 237 ? -11.660 37.974 91.082 1.00 19.60 297 PHE C O 1
ATOM 5841 N N . LEU C 1 238 ? -13.151 39.392 90.204 1.00 17.24 298 LEU C N 1
ATOM 5842 C CA . LEU C 1 238 ? -13.927 38.325 89.596 1.00 19.44 298 LEU C CA 1
ATOM 5843 C C . LEU C 1 238 ? -13.132 37.678 88.462 1.00 19.45 298 LEU C C 1
ATOM 5844 O O . LEU C 1 238 ? -13.232 36.466 88.247 1.00 19.37 298 LEU C O 1
ATOM 5849 N N . MET C 1 239 ? -12.335 38.476 87.749 1.00 18.27 299 MET C N 1
ATOM 5850 C CA . MET C 1 239 ? -11.519 37.934 86.661 1.00 17.98 299 MET C CA 1
ATOM 5851 C C . MET C 1 239 ? -10.531 36.932 87.266 1.00 17.38 299 MET C C 1
ATOM 5852 O O . MET C 1 239 ? -10.283 35.868 86.705 1.00 17.49 299 MET C O 1
ATOM 5857 N N . GLY C 1 240 ? -9.983 37.280 88.424 1.00 14.95 300 GLY C N 1
ATOM 5858 C CA . GLY C 1 240 ? -9.052 36.396 89.085 1.00 16.64 300 GLY C CA 1
ATOM 5859 C C . GLY C 1 240 ? -9.744 35.169 89.657 1.00 17.23 300 GLY C C 1
ATOM 5860 O O . GLY C 1 240 ? -9.238 34.047 89.562 1.00 17.09 300 GLY C O 1
ATOM 5861 N N . ALA C 1 241 ? -10.901 35.387 90.271 1.00 16.89 301 ALA C N 1
ATOM 5862 C CA . ALA C 1 241 ? -11.676 34.303 90.848 1.00 17.77 301 ALA C CA 1
ATOM 5863 C C . ALA C 1 241 ? -12.039 33.317 89.749 1.00 17.19 301 ALA C C 1
ATOM 5864 O O . ALA C 1 241 ? -11.993 32.102 89.947 1.00 17.81 301 ALA C O 1
ATOM 5866 N N . SER C 1 242 ? -12.384 33.850 88.585 1.00 17.27 302 SER C N 1
ATOM 5867 C CA . SER C 1 242 ? -12.782 33.030 87.446 1.00 18.55 302 SER C CA 1
ATOM 5868 C C . SER C 1 242 ? -11.670 32.193 86.854 1.00 19.79 302 SER C C 1
ATOM 5869 O O . SER C 1 242 ? -11.900 31.058 86.467 1.00 20.55 302 SER C O 1
ATOM 5872 N N . SER C 1 243 ? -10.465 32.745 86.762 1.00 20.65 303 SER C N 1
ATOM 5873 C CA . SER C 1 243 ? -9.371 31.980 86.191 1.00 20.90 303 SER C CA 1
ATOM 5874 C C . SER C 1 243 ? -8.968 30.886 87.166 1.00 21.12 303 SER C C 1
ATOM 5875 O O . SER C 1 243 ? -8.502 29.822 86.761 1.00 21.19 303 SER C O 1
ATOM 5878 N N . ALA C 1 244 ? -9.172 31.145 88.457 1.00 21.91 304 ALA C N 1
ATOM 5879 C CA . ALA C 1 244 ? -8.850 30.171 89.505 1.00 21.54 304 ALA C CA 1
ATOM 5880 C C . ALA C 1 244 ? -9.821 28.971 89.469 1.00 21.20 304 ALA C C 1
ATOM 5881 O O . ALA C 1 244 ? -9.459 27.853 89.840 1.00 21.44 304 ALA C O 1
ATOM 5883 N N . GLU C 1 245 ? -11.054 29.224 89.042 1.00 21.16 305 GLU C N 1
ATOM 5884 C CA . GLU C 1 245 ? -12.062 28.175 88.925 1.00 24.07 305 GLU C CA 1
ATOM 5885 C C . GLU C 1 245 ? -11.607 27.234 87.809 1.00 24.16 305 GLU C C 1
ATOM 5886 O O . GLU C 1 245 ? -11.608 26.012 87.963 1.00 23.58 305 GLU C O 1
ATOM 5892 N N . ILE C 1 246 ? -11.223 27.827 86.681 1.00 23.19 306 ILE C N 1
ATOM 5893 C CA . ILE C 1 246 ? -10.766 27.075 85.530 1.00 22.13 306 ILE C CA 1
ATOM 5894 C C . ILE C 1 246 ? -9.545 26.280 85.935 1.00 22.85 306 ILE C C 1
ATOM 5895 O O . ILE C 1 246 ? -9.367 25.132 85.511 1.00 24.15 306 ILE C O 1
ATOM 5900 N N . MET C 1 247 ? -8.713 26.893 86.775 1.00 22.64 307 MET C N 1
ATOM 5901 C CA . MET C 1 247 ? -7.496 26.255 87.256 1.00 22.22 307 MET C CA 1
ATOM 5902 C C . MET C 1 247 ? -7.791 25.064 88.166 1.00 24.63 307 MET C C 1
ATOM 5903 O O . MET C 1 247 ? -7.029 24.089 88.180 1.00 24.38 307 MET C O 1
ATOM 5908 N N . LEU C 1 248 ? -8.878 25.154 88.938 1.00 24.30 308 LEU C N 1
ATOM 5909 C CA . LEU C 1 248 ? -9.271 24.067 89.834 1.00 25.99 308 LEU C CA 1
ATOM 5910 C C . LEU C 1 248 ? -9.692 22.849 89.011 1.00 26.10 308 LEU C C 1
ATOM 5911 O O . LEU C 1 248 ? -9.288 21.723 89.285 1.00 25.58 308 LEU C O 1
ATOM 5916 N N . ARG C 1 249 ? -10.504 23.098 87.993 1.00 27.03 309 ARG C N 1
ATOM 5917 C CA . ARG C 1 249 ? -10.972 22.038 87.116 1.00 28.61 309 ARG C CA 1
ATOM 5918 C C . ARG C 1 249 ? -9.809 21.330 86.403 1.00 29.78 309 ARG C C 1
ATOM 5919 O O . ARG C 1 249 ? -9.903 20.148 86.075 1.00 29.88 309 ARG C O 1
ATOM 5927 N N . GLN C 1 250 ? -8.708 22.047 86.181 1.00 29.66 310 GLN C N 1
ATOM 5928 C CA . GLN C 1 250 ? -7.551 21.480 85.491 1.00 29.23 310 GLN C CA 1
ATOM 5929 C C . GLN C 1 250 ? -6.646 20.655 86.397 1.00 29.54 310 GLN C C 1
ATOM 5930 O O . GLN C 1 250 ? -6.034 19.683 85.953 1.00 27.18 310 GLN C O 1
ATOM 5936 N N . LEU C 1 251 ? -6.538 21.063 87.657 1.00 29.53 311 LEU C N 1
ATOM 5937 C CA . LEU C 1 251 ? -5.721 20.351 88.630 1.00 30.71 311 LEU C CA 1
ATOM 5938 C C . LEU C 1 251 ? -6.494 19.101 89.013 1.00 32.24 311 LEU C C 1
ATOM 5939 O O . LEU C 1 251 ? -5.929 18.125 89.512 1.00 32.82 311 LEU C O 1
ATOM 5944 N N . ALA C 1 252 ? -7.797 19.155 88.760 1.00 32.99 312 ALA C N 1
ATOM 5945 C CA . ALA C 1 252 ? -8.703 18.055 89.045 1.00 35.85 312 ALA C CA 1
ATOM 5946 C C . ALA C 1 252 ? -8.862 17.245 87.768 1.00 37.52 312 ALA C C 1
ATOM 5947 O O . ALA C 1 252 ? -9.901 16.623 87.539 1.00 39.70 312 ALA C O 1
ATOM 5949 N N . GLY C 1 253 ? -7.834 17.292 86.927 1.00 37.91 313 GLY C N 1
ATOM 5950 C CA . GLY C 1 253 ? -7.837 16.538 85.685 1.00 38.91 313 GLY C CA 1
ATOM 5951 C C . GLY C 1 253 ? -8.767 16.876 84.526 1.00 39.07 313 GLY C C 1
ATOM 5952 O O . GLY C 1 253 ? -8.611 16.296 83.447 1.00 39.72 313 GLY C O 1
ATOM 5953 N N . GLU C 1 254 ? -9.736 17.768 84.706 1.00 38.64 314 GLU C N 1
ATOM 5954 C CA . GLU C 1 254 ? -10.611 18.094 83.579 1.00 39.81 314 GLU C CA 1
ATOM 5955 C C . GLU C 1 254 ? -9.736 18.648 82.453 1.00 40.69 314 GLU C C 1
ATOM 5956 O O . GLU C 1 254 ? -8.644 19.170 82.694 1.00 40.61 314 GLU C O 1
ATOM 5962 N N . LYS C 1 255 ? -10.196 18.511 81.219 1.00 41.53 315 LYS C N 1
ATOM 5963 C CA . LYS C 1 255 ? -9.425 19.009 80.088 1.00 42.03 315 LYS C CA 1
ATOM 5964 C C . LYS C 1 255 ? -10.235 20.155 79.506 1.00 40.46 315 LYS C C 1
ATOM 5965 O O . LYS C 1 255 ? -10.990 19.978 78.554 1.00 39.65 315 LYS C O 1
ATOM 5971 N N . VAL C 1 256 ? -10.082 21.330 80.111 1.00 38.20 316 VAL C N 1
ATOM 5972 C CA . VAL C 1 256 ? -10.799 22.520 79.681 1.00 34.58 316 VAL C CA 1
ATOM 5973 C C . VAL C 1 256 ? -10.283 22.978 78.330 1.00 33.26 316 VAL C C 1
ATOM 5974 O O . VAL C 1 256 ? -9.085 22.940 78.070 1.00 32.53 316 VAL C O 1
ATOM 5978 N N . ALA C 1 257 ? -11.193 23.405 77.466 1.00 33.34 317 ALA C N 1
ATOM 5979 C CA . ALA C 1 257 ? -10.817 23.872 76.137 1.00 33.87 317 ALA C CA 1
ATOM 5980 C C . ALA C 1 257 ? -10.121 25.228 76.186 1.00 34.54 317 ALA C C 1
ATOM 5981 O O . ALA C 1 257 ? -10.409 26.058 77.050 1.00 34.30 317 ALA C O 1
ATOM 5983 N N . PRO C 1 258 ? -9.184 25.469 75.254 1.00 35.12 318 PRO C N 1
ATOM 5984 C CA . PRO C 1 258 ? -8.484 26.755 75.241 1.00 34.30 318 PRO C CA 1
ATOM 5985 C C . PRO C 1 258 ? -9.358 27.827 74.594 1.00 34.12 318 PRO C C 1
ATOM 5986 O O . PRO C 1 258 ? -9.104 28.240 73.466 1.00 34.01 318 PRO C O 1
ATOM 5990 N N . GLU C 1 259 ? -10.389 28.273 75.308 1.00 33.23 319 GLU C N 1
ATOM 5991 C CA . GLU C 1 259 ? -11.285 29.301 74.783 1.00 33.82 319 GLU C CA 1
ATOM 5992 C C . GLU C 1 259 ? -11.357 30.556 75.676 1.00 33.17 319 GLU C C 1
ATOM 5993 O O . GLU C 1 259 ? -10.820 30.582 76.784 1.00 31.43 319 GLU C O 1
ATOM 5999 N N . LYS C 1 260 ? -12.035 31.590 75.184 1.00 32.62 320 LYS C N 1
ATOM 6000 C CA . LYS C 1 260 ? -12.174 32.849 75.914 1.00 33.64 320 LYS C CA 1
ATOM 6001 C C . LYS C 1 260 ? -13.428 32.933 76.789 1.00 34.31 320 LYS C C 1
ATOM 6002 O O . LYS C 1 260 ? -14.541 32.707 76.314 1.00 34.13 320 LYS C O 1
ATOM 6008 N N . MET C 1 261 ? -13.242 33.244 78.071 1.00 33.48 321 MET C N 1
ATOM 6009 C CA . MET C 1 261 ? -14.371 33.441 78.973 1.00 32.14 321 MET C CA 1
ATOM 6010 C C . MET C 1 261 ? -14.389 34.950 79.170 1.00 32.56 321 MET C C 1
ATOM 6011 O O . MET C 1 261 ? -13.407 35.540 79.635 1.00 32.17 321 MET C O 1
ATOM 6016 N N . VAL C 1 262 ? -15.493 35.583 78.799 1.00 31.98 322 VAL C N 1
ATOM 6017 C CA . VAL C 1 262 ? -15.592 37.028 78.918 1.00 32.07 322 VAL C CA 1
ATOM 6018 C C . VAL C 1 262 ? -16.273 37.531 80.195 1.00 31.54 322 VAL C C 1
ATOM 6019 O O . VAL C 1 262 ? -17.332 37.037 80.591 1.00 31.68 322 VAL C O 1
ATOM 6023 N N . ILE C 1 263 ? -15.639 38.512 80.835 1.00 30.56 323 ILE C N 1
ATOM 6024 C CA . ILE C 1 263 ? -16.156 39.151 82.048 1.00 29.11 323 ILE C CA 1
ATOM 6025 C C . ILE C 1 263 ? -16.413 40.607 81.643 1.00 30.39 323 ILE C C 1
ATOM 6026 O O . ILE C 1 263 ? -15.481 41.389 81.510 1.00 30.55 323 ILE C O 1
ATOM 6031 N N . PRO C 1 264 ? -17.682 40.982 81.421 1.00 31.19 324 PRO C N 1
ATOM 6032 C CA . PRO C 1 264 ? -18.022 42.353 81.022 1.00 31.17 324 PRO C CA 1
ATOM 6033 C C . PRO C 1 264 ? -17.613 43.452 81.993 1.00 30.96 324 PRO C C 1
ATOM 6034 O O . PRO C 1 264 ? -17.658 43.279 83.212 1.00 30.94 324 PRO C O 1
ATOM 6038 N N . ALA C 1 265 ? -17.213 44.584 81.425 1.00 32.05 325 ALA C N 1
ATOM 6039 C CA . ALA C 1 265 ? -16.783 45.741 82.193 1.00 34.27 325 ALA C CA 1
ATOM 6040 C C . ALA C 1 265 ? -17.966 46.676 82.370 1.00 35.92 325 ALA C C 1
ATOM 6041 O O . ALA C 1 265 ? -18.413 47.309 81.420 1.00 37.48 325 ALA C O 1
ATOM 6043 N N . LYS C 1 266 ? -18.472 46.764 83.590 1.00 37.52 326 LYS C N 1
ATOM 6044 C CA . LYS C 1 266 ? -19.619 47.613 83.864 1.00 38.87 326 LYS C CA 1
ATOM 6045 C C . LYS C 1 266 ? -19.221 49.077 83.951 1.00 39.30 326 LYS C C 1
ATOM 6046 O O . LYS C 1 266 ? -18.158 49.418 84.464 1.00 39.52 326 LYS C O 1
ATOM 6052 N N . LEU C 1 267 ? -20.085 49.941 83.437 1.00 39.99 327 LEU C N 1
ATOM 6053 C CA . LEU C 1 267 ? -19.852 51.377 83.468 1.00 40.87 327 LEU C CA 1
ATOM 6054 C C . LEU C 1 267 ? -20.513 51.885 84.743 1.00 41.98 327 LEU C C 1
ATOM 6055 O O . LEU C 1 267 ? -21.467 52.658 84.689 1.00 44.23 327 LEU C O 1
ATOM 6060 N N . GLN C 1 268 ? -20.011 51.437 85.889 1.00 43.15 328 GLN C N 1
ATOM 6061 C CA . GLN C 1 268 ? -20.562 51.825 87.181 1.00 44.74 328 GLN C CA 1
ATOM 6062 C C . GLN C 1 268 ? -20.449 53.311 87.490 1.00 44.52 328 GLN C C 1
ATOM 6063 O O . GLN C 1 268 ? -19.388 53.740 87.993 1.00 43.63 328 GLN C O 1
ATOM 6069 N N . LYS D 1 8 ? 16.556 28.869 95.179 1.00 28.32 68 LYS D N 1
ATOM 6070 C CA . LYS D 1 8 ? 16.897 30.321 95.270 1.00 26.49 68 LYS D CA 1
ATOM 6071 C C . LYS D 1 8 ? 15.674 31.236 95.423 1.00 24.25 68 LYS D C 1
ATOM 6072 O O . LYS D 1 8 ? 15.663 32.369 94.928 1.00 22.15 68 LYS D O 1
ATOM 6078 N N . LEU D 1 9 ? 14.644 30.740 96.105 1.00 20.69 69 LEU D N 1
ATOM 6079 C CA . LEU D 1 9 ? 13.431 31.520 96.319 1.00 18.92 69 LEU D CA 1
ATOM 6080 C C . LEU D 1 9 ? 13.383 32.090 97.735 1.00 18.38 69 LEU D C 1
ATOM 6081 O O . LEU D 1 9 ? 13.733 31.416 98.705 1.00 18.80 69 LEU D O 1
ATOM 6086 N N . ILE D 1 10 ? 12.945 33.336 97.843 1.00 15.59 70 ILE D N 1
ATOM 6087 C CA . ILE D 1 10 ? 12.802 33.978 99.132 1.00 16.74 70 ILE D CA 1
ATOM 6088 C C . ILE D 1 10 ? 11.316 34.255 99.333 1.00 16.31 70 ILE D C 1
ATOM 6089 O O . ILE D 1 10 ? 10.708 34.960 98.528 1.00 17.47 70 ILE D O 1
ATOM 6094 N N . ALA D 1 11 ? 10.729 33.679 100.380 1.00 15.75 71 ALA D N 1
ATOM 6095 C CA . ALA D 1 11 ? 9.312 33.907 100.661 1.00 15.43 71 ALA D CA 1
ATOM 6096 C C . ALA D 1 11 ? 9.190 35.286 101.289 1.00 14.67 71 ALA D C 1
ATOM 6097 O O . ALA D 1 11 ? 9.984 35.658 102.150 1.00 15.57 71 ALA D O 1
ATOM 6099 N N . VAL D 1 12 ? 8.201 36.047 100.845 1.00 14.57 72 VAL D N 1
ATOM 6100 C CA . VAL D 1 12 ? 7.965 37.380 101.366 1.00 14.68 72 VAL D CA 1
ATOM 6101 C C . VAL D 1 12 ? 6.490 37.501 101.738 1.00 15.61 72 VAL D C 1
ATOM 6102 O O . VAL D 1 12 ? 5.617 37.498 100.864 1.00 17.48 72 VAL D O 1
ATOM 6106 N N . ILE D 1 13 ? 6.209 37.571 103.037 1.00 14.87 73 ILE D N 1
ATOM 6107 C CA . ILE D 1 13 ? 4.830 37.673 103.491 1.00 16.03 73 ILE D CA 1
ATOM 6108 C C . ILE D 1 13 ? 4.473 39.101 103.887 1.00 17.45 73 ILE D C 1
ATOM 6109 O O . ILE D 1 13 ? 5.058 39.664 104.810 1.00 16.27 73 ILE D O 1
ATOM 6114 N N . VAL D 1 14 ? 3.539 39.700 103.162 1.00 16.91 74 VAL D N 1
ATOM 6115 C CA . VAL D 1 14 ? 3.121 41.054 103.483 1.00 20.20 74 VAL D CA 1
ATOM 6116 C C . VAL D 1 14 ? 1.780 40.988 104.188 1.00 20.58 74 VAL D C 1
ATOM 6117 O O . VAL D 1 14 ? 1.004 40.058 103.978 1.00 20.03 74 VAL D O 1
ATOM 6121 N N . ALA D 1 15 ? 1.513 41.971 105.036 1.00 22.90 75 ALA D N 1
ATOM 6122 C CA . ALA D 1 15 ? 0.252 42.023 105.765 1.00 24.24 75 ALA D CA 1
ATOM 6123 C C . ALA D 1 15 ? -0.953 42.100 104.820 1.00 24.80 75 ALA D C 1
ATOM 6124 O O . ALA D 1 15 ? -1.943 41.404 105.019 1.00 26.98 75 ALA D O 1
ATOM 6126 N N . ASN D 1 16 ? -0.867 42.944 103.796 1.00 23.91 76 ASN D N 1
ATOM 6127 C CA . ASN D 1 16 ? -1.957 43.105 102.834 1.00 23.45 76 ASN D CA 1
ATOM 6128 C C . ASN D 1 16 ? -1.452 43.714 101.530 1.00 23.71 76 ASN D C 1
ATOM 6129 O O . ASN D 1 16 ? -0.873 44.808 101.529 1.00 24.23 76 ASN D O 1
ATOM 6134 N N . ILE D 1 17 ? -1.677 43.025 100.411 1.00 24.26 77 ILE D N 1
ATOM 6135 C CA . ILE D 1 17 ? -1.212 43.541 99.122 1.00 24.92 77 ILE D CA 1
ATOM 6136 C C . ILE D 1 17 ? -1.967 44.756 98.614 1.00 24.93 77 ILE D C 1
ATOM 6137 O O . ILE D 1 17 ? -1.525 45.393 97.662 1.00 24.87 77 ILE D O 1
ATOM 6142 N N . ASP D 1 18 ? -3.111 45.065 99.218 1.00 26.83 78 ASP D N 1
ATOM 6143 C CA . ASP D 1 18 ? -3.885 46.226 98.790 1.00 28.02 78 ASP D CA 1
ATOM 6144 C C . ASP D 1 18 ? -3.079 47.487 99.022 1.00 27.07 78 ASP D C 1
ATOM 6145 O O . ASP D 1 18 ? -3.170 48.443 98.259 1.00 27.06 78 ASP D O 1
ATOM 6150 N N . ASP D 1 19 ? -2.278 47.482 100.079 1.00 25.48 79 ASP D N 1
ATOM 6151 C CA . ASP D 1 19 ? -1.499 48.654 100.409 1.00 23.72 79 ASP D CA 1
ATOM 6152 C C . ASP D 1 19 ? -0.269 48.843 99.537 1.00 21.94 79 ASP D C 1
ATOM 6153 O O . ASP D 1 19 ? 0.493 47.913 99.281 1.00 21.63 79 ASP D O 1
ATOM 6158 N N . TYR D 1 20 ? -0.102 50.069 99.073 1.00 19.22 80 TYR D N 1
ATOM 6159 C CA . TYR D 1 20 ? 1.030 50.446 98.247 1.00 18.94 80 TYR D CA 1
ATOM 6160 C C . TYR D 1 20 ? 2.322 50.153 99.017 1.00 17.83 80 TYR D C 1
ATOM 6161 O O . TYR D 1 20 ? 3.340 49.788 98.434 1.00 17.17 80 TYR D O 1
ATOM 6170 N N . PHE D 1 21 ? 2.261 50.300 100.336 1.00 14.62 81 PHE D N 1
ATOM 6171 C CA . PHE D 1 21 ? 3.416 50.067 101.171 1.00 15.70 81 PHE D CA 1
ATOM 6172 C C . PHE D 1 21 ? 3.962 48.658 101.003 1.00 14.67 81 PHE D C 1
ATOM 6173 O O . PHE D 1 21 ? 5.159 48.473 100.817 1.00 15.39 81 PHE D O 1
ATOM 6181 N N . SER D 1 22 ? 3.085 47.668 101.080 1.00 14.62 82 SER D N 1
ATOM 6182 C CA . SER D 1 22 ? 3.498 46.282 100.943 1.00 14.44 82 SER D CA 1
ATOM 6183 C C . SER D 1 22 ? 4.007 45.934 99.549 1.00 14.42 82 SER D C 1
ATOM 6184 O O . SER D 1 22 ? 4.939 45.150 99.402 1.00 14.00 82 SER D O 1
ATOM 6187 N N . THR D 1 23 ? 3.416 46.514 98.514 1.00 15.69 83 THR D N 1
ATOM 6188 C CA . THR D 1 23 ? 3.867 46.190 97.171 1.00 16.50 83 THR D CA 1
ATOM 6189 C C . THR D 1 23 ? 5.177 46.889 96.835 1.00 18.03 83 THR D C 1
ATOM 6190 O O . THR D 1 23 ? 5.996 46.346 96.092 1.00 16.79 83 THR D O 1
ATOM 6194 N N . GLU D 1 24 ? 5.376 48.093 97.369 1.00 16.53 84 GLU D N 1
ATOM 6195 C CA . GLU D 1 24 ? 6.622 48.806 97.123 1.00 17.79 84 GLU D CA 1
ATOM 6196 C C . GLU D 1 24 ? 7.736 48.128 97.894 1.00 16.62 84 GLU D C 1
ATOM 6197 O O . GLU D 1 24 ? 8.887 48.125 97.463 1.00 15.8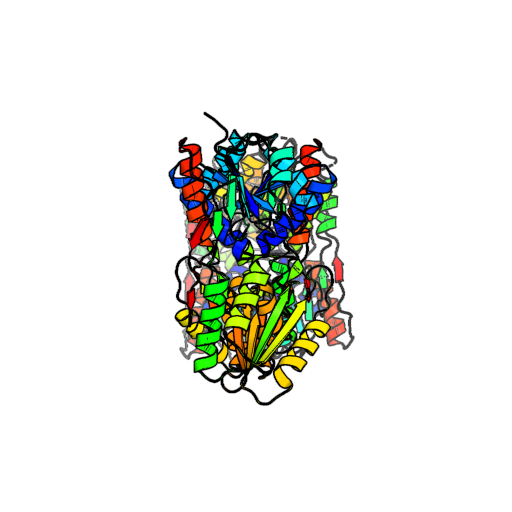8 84 GLU D O 1
ATOM 6203 N N . LEU D 1 25 ? 7.372 47.565 99.040 1.00 15.66 85 LEU D N 1
ATOM 6204 C CA . LEU D 1 25 ? 8.312 46.854 99.884 1.00 18.46 85 LEU D CA 1
ATOM 6205 C C . LEU D 1 25 ? 8.800 45.639 99.105 1.00 17.40 85 LEU D C 1
ATOM 6206 O O . LEU D 1 25 ? 10.002 45.370 99.032 1.00 14.71 85 LEU D O 1
ATOM 6211 N N . PHE D 1 26 ? 7.867 44.916 98.497 1.00 15.05 86 PHE D N 1
ATOM 6212 C CA . PHE D 1 26 ? 8.242 43.742 97.731 1.00 14.67 86 PHE D CA 1
ATOM 6213 C C . PHE D 1 26 ? 9.107 44.109 96.517 1.00 14.40 86 PHE D C 1
ATOM 6214 O O . PHE D 1 26 ? 10.071 43.409 96.180 1.00 16.56 86 PHE D O 1
ATOM 6222 N N . LYS D 1 27 ? 8.775 45.203 95.848 1.00 13.57 87 LYS D N 1
ATOM 6223 C CA . LYS D 1 27 ? 9.574 45.602 94.689 1.00 15.65 87 LYS D CA 1
ATOM 6224 C C . LYS D 1 27 ? 11.011 45.867 95.112 1.00 14.84 87 LYS D C 1
ATOM 6225 O O . LYS D 1 27 ? 11.953 45.494 94.412 1.00 15.44 87 LYS D O 1
ATOM 6231 N N . GLY D 1 28 ? 11.173 46.540 96.247 1.00 13.30 88 GLY D N 1
ATOM 6232 C CA . GLY D 1 28 ? 12.510 46.822 96.742 1.00 13.41 88 GLY D CA 1
ATOM 6233 C C . GLY D 1 28 ? 13.247 45.519 97.010 1.00 12.62 88 GLY D C 1
ATOM 6234 O O . GLY D 1 28 ? 14.438 45.376 96.712 1.00 13.00 88 GLY D O 1
ATOM 6235 N N . ILE D 1 29 ? 12.529 44.560 97.590 1.00 13.14 89 ILE D N 1
ATOM 6236 C CA . ILE D 1 29 ? 13.092 43.249 97.885 1.00 13.47 89 ILE D CA 1
ATOM 6237 C C . ILE D 1 29 ? 13.475 42.472 96.616 1.00 14.97 89 ILE D C 1
ATOM 6238 O O . ILE D 1 29 ? 14.546 41.855 96.566 1.00 13.52 89 ILE D O 1
ATOM 6243 N N . SER D 1 30 ? 12.610 42.512 95.601 1.00 16.80 90 SER D N 1
ATOM 6244 C CA . SER D 1 30 ? 12.860 41.824 94.329 1.00 17.63 90 SER D CA 1
ATOM 6245 C C . SER D 1 30 ? 14.047 42.447 93.632 1.00 19.82 90 SER D C 1
ATOM 6246 O O . SER D 1 30 ? 14.874 41.738 93.064 1.00 20.60 90 SER D O 1
ATOM 6249 N N . SER D 1 31 ? 14.118 43.776 93.669 1.00 19.70 91 SER D N 1
ATOM 6250 C CA . SER D 1 31 ? 15.200 44.509 93.025 1.00 19.42 91 SER D CA 1
ATOM 6251 C C . SER D 1 31 ? 16.574 44.055 93.508 1.00 19.32 91 SER D C 1
ATOM 6252 O O . SER D 1 31 ? 17.489 43.813 92.709 1.00 17.75 91 SER D O 1
ATOM 6255 N N . ILE D 1 32 ? 16.723 43.943 94.821 1.00 17.36 92 ILE D N 1
ATOM 6256 C CA . ILE D 1 32 ? 18.001 43.532 95.380 1.00 18.02 92 ILE D CA 1
ATOM 6257 C C . ILE D 1 32 ? 18.304 42.049 95.181 1.00 18.91 92 ILE D C 1
ATOM 6258 O O . ILE D 1 32 ? 19.466 41.672 94.984 1.00 19.24 92 ILE D O 1
ATOM 6263 N N . LEU D 1 33 ? 17.272 41.210 95.228 1.00 17.12 93 LEU D N 1
ATOM 6264 C CA . LEU D 1 33 ? 17.459 39.776 95.029 1.00 18.08 93 LEU D CA 1
ATOM 6265 C C . LEU D 1 33 ? 17.785 39.431 93.564 1.00 19.82 93 LEU D C 1
ATOM 6266 O O . LEU D 1 33 ? 18.543 38.501 93.291 1.00 22.54 93 LEU D O 1
ATOM 6271 N N . GLU D 1 34 ? 17.217 40.184 92.630 1.00 21.35 94 GLU D N 1
ATOM 6272 C CA . GLU D 1 34 ? 17.459 39.953 91.211 1.00 24.35 94 GLU D CA 1
ATOM 6273 C C . GLU D 1 34 ? 18.940 40.152 90.855 1.00 24.96 94 GLU D C 1
ATOM 6274 O O . GLU D 1 34 ? 19.474 39.488 89.955 1.00 25.20 94 GLU D O 1
ATOM 6280 N N . SER D 1 35 ? 19.592 41.065 91.571 1.00 24.44 95 SER D N 1
ATOM 6281 C CA . SER D 1 35 ? 21.004 41.387 91.344 1.00 26.26 95 SER D CA 1
ATOM 6282 C C . SER D 1 35 ? 21.925 40.317 91.893 1.00 26.44 95 SER D C 1
ATOM 6283 O O . SER D 1 35 ? 23.135 40.384 91.695 1.00 27.27 95 SER D O 1
ATOM 6286 N N . ARG D 1 36 ? 21.345 39.345 92.589 1.00 26.19 96 ARG D N 1
ATOM 6287 C CA . ARG D 1 36 ? 22.112 38.260 93.179 1.00 27.38 96 ARG D CA 1
ATOM 6288 C C . ARG D 1 36 ? 21.613 36.879 92.765 1.00 25.92 96 ARG D C 1
ATOM 6289 O O . ARG D 1 36 ? 21.918 35.878 93.408 1.00 25.65 96 ARG D O 1
ATOM 6297 N N . GLY D 1 37 ? 20.839 36.830 91.689 1.00 25.79 97 GLY D N 1
ATOM 6298 C CA . GLY D 1 37 ? 20.333 35.558 91.210 1.00 24.75 97 GLY D CA 1
ATOM 6299 C C . GLY D 1 37 ? 19.219 34.926 92.025 1.00 25.08 97 GLY D C 1
ATOM 6300 O O . GLY D 1 37 ? 18.813 33.793 91.748 1.00 27.14 97 GLY D O 1
ATOM 6301 N N . TYR D 1 38 ? 18.728 35.637 93.037 1.00 22.49 98 TYR D N 1
ATOM 6302 C CA . TYR D 1 38 ? 17.638 35.127 93.866 1.00 21.23 98 TYR D CA 1
ATOM 6303 C C . TYR D 1 38 ? 16.296 35.677 93.361 1.00 20.62 98 TYR D C 1
ATOM 6304 O O . TYR D 1 38 ? 16.242 36.757 92.767 1.00 18.86 98 TYR D O 1
ATOM 6313 N N . ILE D 1 39 ? 15.221 34.929 93.598 1.00 19.22 99 ILE D N 1
ATOM 6314 C CA . ILE D 1 39 ? 13.884 35.333 93.174 1.00 18.23 99 ILE D CA 1
ATOM 6315 C C . ILE D 1 39 ? 12.950 35.575 94.366 1.00 17.39 99 ILE D C 1
ATOM 6316 O O . ILE D 1 39 ? 12.824 34.736 95.258 1.00 18.20 99 ILE D O 1
ATOM 6321 N N . GLY D 1 40 ? 12.304 36.734 94.375 1.00 16.72 100 GLY D N 1
ATOM 6322 C CA . GLY D 1 40 ? 11.389 37.074 95.450 1.00 14.78 100 GLY D CA 1
ATOM 6323 C C . GLY D 1 40 ? 10.018 36.516 95.149 1.00 17.11 100 GLY D C 1
ATOM 6324 O O . GLY D 1 40 ? 9.508 36.660 94.039 1.00 15.74 100 GLY D O 1
ATOM 6325 N N . VAL D 1 41 ? 9.417 35.885 96.153 1.00 17.92 101 VAL D N 1
ATOM 6326 C CA . VAL D 1 41 ? 8.102 35.251 96.027 1.00 18.48 101 VAL D CA 1
ATOM 6327 C C . VAL D 1 41 ? 7.121 35.912 97.013 1.00 18.98 101 VAL D C 1
ATOM 6328 O O . VAL D 1 41 ? 7.352 35.915 98.224 1.00 17.91 101 VAL D O 1
ATOM 6332 N N . LEU D 1 42 ? 6.018 36.453 96.504 1.00 18.63 102 LEU D N 1
ATOM 6333 C CA . LEU D 1 42 ? 5.067 37.153 97.364 1.00 18.53 102 LEU D CA 1
ATOM 6334 C C . LEU D 1 42 ? 3.853 36.378 97.866 1.00 17.67 102 LEU D C 1
ATOM 6335 O O . LEU D 1 42 ? 3.125 35.774 97.085 1.00 14.86 102 LEU D O 1
ATOM 6340 N N . PHE D 1 43 ? 3.651 36.431 99.183 1.00 17.92 103 PHE D N 1
ATOM 6341 C CA . PHE D 1 43 ? 2.529 35.785 99.867 1.00 18.47 103 PHE D CA 1
ATOM 6342 C C . PHE D 1 43 ? 1.683 36.881 100.502 1.00 19.37 103 PHE D C 1
ATOM 6343 O O . PHE D 1 43 ? 2.207 37.784 101.164 1.00 15.78 103 PHE D O 1
ATOM 6351 N N . ASP D 1 44 ? 0.375 36.785 100.302 1.00 19.87 104 ASP D N 1
ATOM 6352 C CA . ASP D 1 44 ? -0.570 37.776 100.815 1.00 22.47 104 ASP D CA 1
ATOM 6353 C C . ASP D 1 44 ? -1.268 37.355 102.111 1.00 23.49 104 ASP D C 1
ATOM 6354 O O . ASP D 1 44 ? -2.175 36.530 102.098 1.00 23.62 104 ASP D O 1
ATOM 6359 N N . ALA D 1 45 ? -0.858 37.936 103.233 1.00 23.54 105 ALA D N 1
ATOM 6360 C CA . ALA D 1 45 ? -1.483 37.590 104.506 1.00 26.39 105 ALA D CA 1
ATOM 6361 C C . ALA D 1 45 ? -2.954 38.025 104.571 1.00 26.10 105 ALA D C 1
ATOM 6362 O O . ALA D 1 45 ? -3.721 37.521 105.382 1.00 27.47 105 ALA D O 1
ATOM 6364 N N . ASN D 1 46 ? -3.335 38.970 103.722 1.00 28.36 106 ASN D N 1
ATOM 6365 C CA . ASN D 1 46 ? -4.711 39.463 103.676 1.00 31.91 106 ASN D CA 1
ATOM 6366 C C . ASN D 1 46 ? -5.229 39.973 105.031 1.00 32.99 106 ASN D C 1
ATOM 6367 O O . ASN D 1 46 ? -6.430 39.919 105.299 1.00 30.89 106 ASN D O 1
ATOM 6372 N N . ALA D 1 47 ? -4.319 40.465 105.871 1.00 34.32 107 ALA D N 1
ATOM 6373 C CA . ALA D 1 47 ? -4.662 40.982 107.191 1.00 37.05 107 ALA D CA 1
ATOM 6374 C C . ALA D 1 47 ? -5.300 39.923 108.081 1.00 39.01 107 ALA D C 1
ATOM 6375 O O . ALA D 1 47 ? -5.984 40.243 109.051 1.00 39.10 107 ALA D O 1
ATOM 6377 N N . ASP D 1 48 ? -5.064 38.659 107.752 1.00 41.23 108 ASP D N 1
ATOM 6378 C CA . ASP D 1 48 ? -5.630 37.560 108.518 1.00 42.37 108 ASP D CA 1
ATOM 6379 C C . ASP D 1 48 ? -4.509 36.856 109.266 1.00 42.62 108 ASP D C 1
ATOM 6380 O O . ASP D 1 48 ? -3.552 36.383 108.653 1.00 42.47 108 ASP D O 1
ATOM 6385 N N . ILE D 1 49 ? -4.621 36.792 110.589 1.00 42.56 109 ILE D N 1
ATOM 6386 C CA . ILE D 1 49 ? -3.596 36.147 111.393 1.00 43.63 109 ILE D CA 1
ATOM 6387 C C . ILE D 1 49 ? -3.582 34.658 111.079 1.00 43.89 109 ILE D C 1
ATOM 6388 O O . ILE D 1 49 ? -2.557 33.992 111.233 1.00 43.65 109 ILE D O 1
ATOM 6393 N N . GLU D 1 50 ? -4.726 34.149 110.628 1.00 44.29 110 GLU D N 1
ATOM 6394 C CA . GLU D 1 50 ? -4.865 32.742 110.269 1.00 44.93 110 GLU D CA 1
ATOM 6395 C C . GLU D 1 50 ? -4.212 32.403 108.927 1.00 44.06 110 GLU D C 1
ATOM 6396 O O . GLU D 1 50 ? -3.440 31.446 108.835 1.00 44.32 110 GLU D O 1
ATOM 6402 N N . ARG D 1 51 ? -4.525 33.171 107.884 1.00 43.67 111 ARG D N 1
ATOM 6403 C CA . ARG D 1 51 ? -3.939 32.909 106.569 1.00 43.03 111 ARG D CA 1
ATOM 6404 C C . ARG D 1 51 ? -2.417 32.955 106.713 1.00 41.73 111 ARG D C 1
ATOM 6405 O O . ARG D 1 51 ? -1.703 32.168 106.094 1.00 41.66 111 ARG D O 1
ATOM 6413 N N . GLU D 1 52 ? -1.928 33.867 107.550 1.00 40.51 112 GLU D N 1
ATOM 6414 C CA . GLU D 1 52 ? -0.489 33.994 107.772 1.00 40.12 112 GLU D CA 1
ATOM 6415 C C . GLU D 1 52 ? 0.056 32.709 108.379 1.00 40.16 112 GLU D C 1
ATOM 6416 O O . GLU D 1 52 ? 1.192 32.316 108.112 1.00 39.66 112 GLU D O 1
ATOM 6422 N N . LYS D 1 53 ? -0.756 32.050 109.200 1.00 40.47 113 LYS D N 1
ATOM 6423 C CA . LYS D 1 53 ? -0.329 30.800 109.818 1.00 40.69 113 LYS D CA 1
ATOM 6424 C C . LYS D 1 53 ? -0.252 29.672 108.794 1.00 39.08 113 LYS D C 1
ATOM 6425 O O . LYS D 1 53 ? 0.678 28.872 108.818 1.00 39.07 113 LYS D O 1
ATOM 6431 N N . THR D 1 54 ? -1.228 29.598 107.898 1.00 38.98 114 THR D N 1
ATOM 6432 C CA . THR D 1 54 ? -1.202 28.546 106.897 1.00 39.44 114 THR D CA 1
ATOM 6433 C C . THR D 1 54 ? -0.141 28.858 105.843 1.00 37.71 114 THR D C 1
ATOM 6434 O O . THR D 1 54 ? 0.395 27.945 105.216 1.00 38.73 114 THR D O 1
ATOM 6438 N N . LEU D 1 55 ? 0.181 30.139 105.661 1.00 34.24 115 LEU D N 1
ATOM 6439 C CA . LEU D 1 55 ? 1.212 30.510 104.693 1.00 31.08 115 LEU D CA 1
ATOM 6440 C C . LEU D 1 55 ? 2.573 30.180 105.297 1.00 29.48 115 LEU D C 1
ATOM 6441 O O . LEU D 1 55 ? 3.479 29.720 104.596 1.00 25.46 115 LEU D O 1
ATOM 6446 N N . LEU D 1 56 ? 2.698 30.407 106.606 1.00 29.81 116 LEU D N 1
ATOM 6447 C CA . LEU D 1 56 ? 3.933 30.125 107.344 1.00 30.65 116 LEU D CA 1
ATOM 6448 C C . LEU D 1 56 ? 4.153 28.616 107.411 1.00 31.22 116 LEU D C 1
ATOM 6449 O O . LEU D 1 56 ? 5.287 28.138 107.341 1.00 30.48 116 LEU D O 1
ATOM 6454 N N . ARG D 1 57 ? 3.065 27.866 107.547 1.00 32.13 117 ARG D N 1
ATOM 6455 C CA . ARG D 1 57 ? 3.170 26.417 107.616 1.00 33.99 117 ARG D CA 1
ATOM 6456 C C . ARG D 1 57 ? 3.705 25.914 106.279 1.00 33.42 117 ARG D C 1
ATOM 6457 O O . ARG D 1 57 ? 4.660 25.136 106.227 1.00 33.65 117 ARG D O 1
ATOM 6465 N N . ALA D 1 58 ? 3.112 26.401 105.195 1.00 32.88 118 ALA D N 1
ATOM 6466 C CA . ALA D 1 58 ? 3.520 25.993 103.853 1.00 32.82 118 ALA D CA 1
ATOM 6467 C C . ALA D 1 58 ? 4.944 26.398 103.484 1.00 32.30 118 ALA D C 1
ATOM 6468 O O . ALA D 1 58 ? 5.645 25.659 102.789 1.00 34.27 118 ALA D O 1
ATOM 6470 N N . ILE D 1 59 ? 5.379 27.567 103.936 1.00 31.03 119 ILE D N 1
ATOM 6471 C CA . ILE D 1 59 ? 6.723 28.027 103.618 1.00 29.01 119 ILE D CA 1
ATOM 6472 C C . ILE D 1 59 ? 7.780 27.235 104.384 1.00 30.42 119 ILE D C 1
ATOM 6473 O O . ILE D 1 59 ? 8.854 26.917 103.850 1.00 29.29 119 ILE D O 1
ATOM 6478 N N . GLY D 1 60 ? 7.463 26.902 105.631 1.00 32.14 120 GLY D N 1
ATOM 6479 C CA . GLY D 1 60 ? 8.394 26.147 106.451 1.00 33.03 120 GLY D CA 1
ATOM 6480 C C . GLY D 1 60 ? 8.642 24.743 105.932 1.00 33.23 120 GLY D C 1
ATOM 6481 O O . GLY D 1 60 ? 9.751 24.224 106.058 1.00 35.08 120 GLY D O 1
ATOM 6482 N N . SER D 1 61 ? 7.623 24.135 105.332 1.00 33.80 121 SER D N 1
ATOM 6483 C CA . SER D 1 61 ? 7.740 22.776 104.800 1.00 35.41 121 SER D CA 1
ATOM 6484 C C . SER D 1 61 ? 8.357 22.677 103.408 1.00 35.61 121 SER D C 1
ATOM 6485 O O . SER D 1 61 ? 9.074 21.722 103.114 1.00 36.55 121 SER D O 1
ATOM 6488 N N . ARG D 1 62 ? 8.080 23.654 102.552 1.00 35.91 122 ARG D N 1
ATOM 6489 C CA . ARG D 1 62 ? 8.589 23.633 101.183 1.00 34.57 122 ARG D CA 1
ATOM 6490 C C . ARG D 1 62 ? 10.035 24.044 100.967 1.00 34.21 122 ARG D C 1
ATOM 6491 O O . ARG D 1 62 ? 10.515 24.087 99.836 1.00 36.65 122 ARG D O 1
ATOM 6499 N N . GLY D 1 63 ? 10.740 24.349 102.041 1.00 33.40 123 GLY D N 1
ATOM 6500 C CA . GLY D 1 63 ? 12.140 24.699 101.898 1.00 32.69 123 GLY D CA 1
ATOM 6501 C C . GLY D 1 63 ? 12.513 25.915 101.068 1.00 31.80 123 GLY D C 1
ATOM 6502 O O . GLY D 1 63 ? 13.234 25.806 100.073 1.00 31.09 123 GLY D O 1
ATOM 6503 N N . PHE D 1 64 ? 12.010 27.079 101.458 1.00 28.94 124 PHE D N 1
ATOM 6504 C CA . PHE D 1 64 ? 12.383 28.299 100.775 1.00 24.38 124 PHE D CA 1
ATOM 6505 C C . PHE D 1 64 ? 13.734 28.623 101.399 1.00 23.75 124 PHE D C 1
ATOM 6506 O O . PHE D 1 64 ? 14.048 28.130 102.485 1.00 22.51 124 PHE D O 1
ATOM 6514 N N . ASP D 1 65 ? 14.529 29.442 100.725 1.00 21.98 125 ASP D N 1
ATOM 6515 C CA . ASP D 1 65 ? 15.840 29.794 101.234 1.00 23.87 125 ASP D CA 1
ATOM 6516 C C . ASP D 1 65 ? 15.782 30.812 102.360 1.00 23.34 125 ASP D C 1
ATOM 6517 O O . ASP D 1 65 ? 16.710 30.913 103.161 1.00 23.13 125 ASP D O 1
ATOM 6522 N N . GLY D 1 66 ? 14.688 31.558 102.423 1.00 22.33 126 GLY D N 1
ATOM 6523 C CA . GLY D 1 66 ? 14.555 32.565 103.451 1.00 20.51 126 GLY D CA 1
ATOM 6524 C C . GLY D 1 66 ? 13.152 33.128 103.504 1.00 20.50 126 GLY D C 1
ATOM 6525 O O . GLY D 1 66 ? 12.308 32.822 102.652 1.00 19.39 126 GLY D O 1
ATOM 6526 N N . LEU D 1 67 ? 12.910 33.947 104.522 1.00 19.06 127 LEU D N 1
ATOM 6527 C CA . LEU D 1 67 ? 11.618 34.567 104.721 1.00 18.25 127 LEU D CA 1
ATOM 6528 C C . LEU D 1 67 ? 11.797 36.028 105.143 1.00 19.38 127 LEU D C 1
ATOM 6529 O O . LEU D 1 67 ? 12.601 36.343 106.030 1.00 19.03 127 LEU D O 1
ATOM 6534 N N . ILE D 1 68 ? 11.073 36.912 104.466 1.00 17.86 128 ILE D N 1
ATOM 6535 C CA . ILE D 1 68 ? 11.079 38.320 104.792 1.00 18.65 128 ILE D CA 1
ATOM 6536 C C . ILE D 1 68 ? 9.651 38.566 105.150 1.00 19.73 128 ILE D C 1
ATOM 6537 O O . ILE D 1 68 ? 8.706 38.264 104.412 1.00 19.98 128 ILE D O 1
ATOM 6542 N N . LEU D 1 69 ? 9.507 39.160 106.313 1.00 18.10 129 LEU D N 1
ATOM 6543 C CA . LEU D 1 69 ? 8.193 39.268 106.853 1.00 20.54 129 LEU D CA 1
ATOM 6544 C C . LEU D 1 69 ? 7.724 40.549 107.356 1.00 20.79 129 LEU D C 1
ATOM 6545 O O . LEU D 1 69 ? 8.436 41.337 107.989 1.00 18.62 129 LEU D O 1
ATOM 6550 N N . GLN D 1 70 ? 6.460 40.753 107.140 1.00 22.27 130 GLN D N 1
ATOM 6551 C CA . GLN D 1 70 ? 5.928 41.993 107.612 1.00 27.73 130 GLN D CA 1
ATOM 6552 C C . GLN D 1 70 ? 4.932 41.594 108.654 1.00 30.65 130 GLN D C 1
ATOM 6553 O O . GLN D 1 70 ? 5.092 41.889 109.839 1.00 32.44 130 GLN D O 1
ATOM 6559 N N . SER D 1 71 ? 3.932 40.859 108.166 1.00 32.45 131 SER D N 1
ATOM 6560 C CA . SER D 1 71 ? 2.857 40.407 109.034 1.00 35.93 131 SER D CA 1
ATOM 6561 C C . SER D 1 71 ? 3.019 40.277 110.539 1.00 37.81 131 SER D C 1
ATOM 6562 O O . SER D 1 71 ? 4.089 40.101 111.139 1.00 37.81 131 SER D O 1
ATOM 6564 N N . PHE D 1 72 ? 1.817 40.404 111.065 1.00 39.77 132 PHE D N 1
ATOM 6565 C CA . PHE D 1 72 ? 1.379 40.399 112.449 1.00 40.74 132 PHE D CA 1
ATOM 6566 C C . PHE D 1 72 ? 1.804 39.561 113.634 1.00 41.36 132 PHE D C 1
ATOM 6567 O O . PHE D 1 72 ? 1.381 39.860 114.773 1.00 41.16 132 PHE D O 1
ATOM 6575 N N . SER D 1 73 ? 2.566 38.507 113.475 1.00 42.82 133 SER D N 1
ATOM 6576 C CA . SER D 1 73 ? 2.839 37.752 114.689 1.00 43.40 133 SER D CA 1
ATOM 6577 C C . SER D 1 73 ? 3.930 38.222 115.606 1.00 43.41 133 SER D C 1
ATOM 6578 O O . SER D 1 73 ? 4.349 39.387 115.614 1.00 44.56 133 SER D O 1
ATOM 6581 N N . ASN D 1 74 ? 4.298 37.292 116.474 1.00 42.38 134 ASN D N 1
ATOM 6582 C CA . ASN D 1 74 ? 5.388 37.519 117.387 1.00 41.07 134 ASN D CA 1
ATOM 6583 C C . ASN D 1 74 ? 6.270 36.345 117.016 1.00 40.56 134 ASN D C 1
ATOM 6584 O O . ASN D 1 74 ? 5.775 35.276 116.566 1.00 39.94 134 ASN D O 1
ATOM 6589 N N . PRO D 1 75 ? 7.589 36.541 117.153 1.00 39.12 135 PRO D N 1
ATOM 6590 C CA . PRO D 1 75 ? 8.662 35.581 116.871 1.00 40.07 135 PRO D CA 1
ATOM 6591 C C . PRO D 1 75 ? 8.381 34.110 117.200 1.00 41.23 135 PRO D C 1
ATOM 6592 O O . PRO D 1 75 ? 8.300 33.268 116.303 1.00 40.77 135 PRO D O 1
ATOM 6596 N N . GLN D 1 76 ? 8.246 33.804 118.487 1.00 42.09 136 GLN D N 1
ATOM 6597 C CA . GLN D 1 76 ? 8.032 32.420 118.893 1.00 43.70 136 GLN D CA 1
ATOM 6598 C C . GLN D 1 76 ? 6.905 31.734 118.109 1.00 44.15 136 GLN D C 1
ATOM 6599 O O . GLN D 1 76 ? 6.943 30.525 117.903 1.00 43.87 136 GLN D O 1
ATOM 6605 N N . THR D 1 77 ? 5.928 32.506 117.636 1.00 44.80 137 THR D N 1
ATOM 6606 C CA . THR D 1 77 ? 4.829 31.938 116.857 1.00 44.79 137 THR D CA 1
ATOM 6607 C C . THR D 1 77 ? 5.243 31.734 115.399 1.00 44.02 137 THR D C 1
ATOM 6608 O O . THR D 1 77 ? 4.778 30.810 114.733 1.00 43.73 137 THR D O 1
ATOM 6612 N N . VAL D 1 78 ? 6.110 32.603 114.897 1.00 43.28 138 VAL D N 1
ATOM 6613 C CA . VAL D 1 78 ? 6.591 32.430 113.538 1.00 42.65 138 VAL D CA 1
ATOM 6614 C C . VAL D 1 78 ? 7.310 31.070 113.559 1.00 43.16 138 VAL D C 1
ATOM 6615 O O . VAL D 1 78 ? 6.995 30.169 112.783 1.00 43.73 138 VAL D O 1
ATOM 6619 N N . GLN D 1 79 ? 8.235 30.944 114.514 1.00 43.21 139 GLN D N 1
ATOM 6620 C CA . GLN D 1 79 ? 9.137 29.795 114.742 1.00 43.94 139 GLN D CA 1
ATOM 6621 C C . GLN D 1 79 ? 8.661 28.402 115.108 1.00 44.70 139 GLN D C 1
ATOM 6622 O O . GLN D 1 79 ? 9.425 27.434 114.983 1.00 46.24 139 GLN D O 1
ATOM 6628 N N . GLU D 1 80 ? 7.447 28.284 115.616 1.00 44.84 140 GLU D N 1
ATOM 6629 C CA . GLU D 1 80 ? 6.921 26.983 116.024 1.00 45.90 140 GLU D CA 1
ATOM 6630 C C . GLU D 1 80 ? 5.998 26.485 114.923 1.00 45.32 140 GLU D C 1
ATOM 6631 O O . GLU D 1 80 ? 5.686 25.288 114.804 1.00 45.07 140 GLU D O 1
ATOM 6637 N N . ILE D 1 81 ? 5.575 27.446 114.117 1.00 44.93 141 ILE D N 1
ATOM 6638 C CA . ILE D 1 81 ? 4.693 27.192 113.005 1.00 44.45 141 ILE D CA 1
ATOM 6639 C C . ILE D 1 81 ? 5.508 27.029 111.746 1.00 44.13 141 ILE D C 1
ATOM 6640 O O . ILE D 1 81 ? 5.197 26.197 110.897 1.00 43.35 141 ILE D O 1
ATOM 6645 N N . LEU D 1 82 ? 6.560 27.828 111.631 1.00 43.63 142 LEU D N 1
ATOM 6646 C CA . LEU D 1 82 ? 7.414 27.759 110.463 1.00 44.41 142 LEU D CA 1
ATOM 6647 C C . LEU D 1 82 ? 7.971 26.334 110.395 1.00 45.52 142 LEU D C 1
ATOM 6648 O O . LEU D 1 82 ? 8.187 25.796 109.309 1.00 46.19 142 LEU D O 1
ATOM 6653 N N . HIS D 1 83 ? 8.165 25.707 111.553 1.00 46.06 143 HIS D N 1
ATOM 6654 C CA . HIS D 1 83 ? 8.693 24.345 111.588 1.00 46.79 143 HIS D CA 1
ATOM 6655 C C . HIS D 1 83 ? 10.015 24.257 110.852 1.00 45.58 143 HIS D C 1
ATOM 6656 O O . HIS D 1 83 ? 10.299 23.251 110.200 1.00 46.05 143 HIS D O 1
ATOM 6663 N N . GLN D 1 84 ? 10.829 25.298 110.939 1.00 44.47 144 GLN D N 1
ATOM 6664 C CA . GLN D 1 84 ? 12.094 25.260 110.232 1.00 43.85 144 GLN D CA 1
ATOM 6665 C C . GLN D 1 84 ? 13.053 26.337 110.680 1.00 42.87 144 GLN D C 1
ATOM 6666 O O . GLN D 1 84 ? 12.678 27.283 111.376 1.00 44.38 144 GLN D O 1
ATOM 6672 N N . GLN D 1 85 ? 14.306 26.173 110.286 1.00 41.58 145 GLN D N 1
ATOM 6673 C CA . GLN D 1 85 ? 15.332 27.126 110.630 1.00 40.34 145 GLN D CA 1
ATOM 6674 C C . GLN D 1 85 ? 15.922 27.668 109.341 1.00 39.39 145 GLN D C 1
ATOM 6675 O O . GLN D 1 85 ? 16.799 27.058 108.720 1.00 40.00 145 GLN D O 1
ATOM 6681 N N . MET D 1 86 ? 15.398 28.815 108.928 1.00 35.78 146 MET D N 1
ATOM 6682 C CA . MET D 1 86 ? 15.853 29.470 107.721 1.00 32.91 146 MET D CA 1
ATOM 6683 C C . MET D 1 86 ? 16.063 30.922 108.102 1.00 31.02 146 MET D C 1
ATOM 6684 O O . MET D 1 86 ? 15.491 31.412 109.074 1.00 30.16 146 MET D O 1
ATOM 6689 N N . PRO D 1 87 ? 16.912 31.630 107.360 1.00 29.57 147 PRO D N 1
ATOM 6690 C CA . PRO D 1 87 ? 17.117 33.033 107.716 1.00 28.42 147 PRO D CA 1
ATOM 6691 C C . PRO D 1 87 ? 15.824 33.845 107.594 1.00 27.31 147 PRO D C 1
ATOM 6692 O O . PRO D 1 87 ? 15.005 33.605 106.703 1.00 27.65 147 PRO D O 1
ATOM 6696 N N . VAL D 1 88 ? 15.637 34.785 108.514 1.00 25.09 148 VAL D N 1
ATOM 6697 C CA . VAL D 1 88 ? 14.448 35.628 108.525 1.00 23.50 148 VAL D CA 1
ATOM 6698 C C . VAL D 1 88 ? 14.824 37.082 108.760 1.00 23.15 148 VAL D C 1
ATOM 6699 O O . VAL D 1 88 ? 15.781 37.376 109.476 1.00 23.33 148 VAL D O 1
ATOM 6703 N N . VAL D 1 89 ? 14.084 37.980 108.125 1.00 22.04 149 VAL D N 1
ATOM 6704 C CA . VAL D 1 89 ? 14.284 39.407 108.307 1.00 21.26 149 VAL D CA 1
ATOM 6705 C C . VAL D 1 89 ? 12.885 39.982 108.379 1.00 19.88 149 VAL D C 1
ATOM 6706 O O . VAL D 1 89 ? 12.088 39.821 107.456 1.00 21.11 149 VAL D O 1
ATOM 6710 N N . SER D 1 90 ? 12.555 40.619 109.487 1.00 17.88 150 SER D N 1
ATOM 6711 C CA . SER D 1 90 ? 11.233 41.188 109.576 1.00 18.96 150 SER D CA 1
ATOM 6712 C C . SER D 1 90 ? 11.253 42.667 109.271 1.00 18.30 150 SER D C 1
ATOM 6713 O O . SER D 1 90 ? 12.230 43.379 109.528 1.00 17.11 150 SER D O 1
ATOM 6716 N N . VAL D 1 91 ? 10.156 43.107 108.683 1.00 17.01 151 VAL D N 1
ATOM 6717 C CA . VAL D 1 91 ? 10.044 44.500 108.330 1.00 18.41 151 VAL D CA 1
ATOM 6718 C C . VAL D 1 91 ? 8.766 45.139 108.787 1.00 19.22 151 VAL D C 1
ATOM 6719 O O . VAL D 1 91 ? 7.710 44.497 108.904 1.00 17.34 151 VAL D O 1
ATOM 6723 N N . ASP D 1 92 ? 8.883 46.441 108.966 1.00 21.95 152 ASP D N 1
ATOM 6724 C CA . ASP D 1 92 ? 7.848 47.380 109.363 1.00 26.13 152 ASP D CA 1
ATOM 6725 C C . ASP D 1 92 ? 7.404 47.343 110.782 1.00 27.95 152 ASP D C 1
ATOM 6726 O O . ASP D 1 92 ? 7.561 48.299 111.540 1.00 29.68 152 ASP D O 1
ATOM 6731 N N . ARG D 1 93 ? 6.809 46.233 111.126 1.00 30.48 153 ARG D N 1
ATOM 6732 C CA . ARG D 1 93 ? 6.344 46.132 112.476 1.00 34.99 153 ARG D CA 1
ATOM 6733 C C . ARG D 1 93 ? 7.549 45.703 113.259 1.00 36.15 153 ARG D C 1
ATOM 6734 O O . ARG D 1 93 ? 8.403 44.966 112.746 1.00 37.04 153 ARG D O 1
ATOM 6742 N N . GLU D 1 94 ? 7.479 45.992 114.546 1.00 37.34 154 GLU D N 1
ATOM 6743 C CA . GLU D 1 94 ? 8.509 45.755 115.478 1.00 40.44 154 GLU D CA 1
ATOM 6744 C C . GLU D 1 94 ? 7.873 44.798 116.397 1.00 41.57 154 GLU D C 1
ATOM 6745 O O . GLU D 1 94 ? 6.687 44.932 116.737 1.00 42.82 154 GLU D O 1
ATOM 6751 N N . MET D 1 95 ? 8.646 43.786 116.740 1.00 42.64 155 MET D N 1
ATOM 6752 C CA . MET D 1 95 ? 8.189 42.790 117.670 1.00 43.19 155 MET D CA 1
ATOM 6753 C C . MET D 1 95 ? 9.300 42.556 118.689 1.00 43.30 155 MET D C 1
ATOM 6754 O O . MET D 1 95 ? 10.487 42.668 118.377 1.00 43.41 155 MET D O 1
ATOM 6759 N N . ASP D 1 96 ? 8.908 42.264 119.922 1.00 43.12 156 ASP D N 1
ATOM 6760 C CA . ASP D 1 96 ? 9.876 42.029 120.994 1.00 41.78 156 ASP D CA 1
ATOM 6761 C C . ASP D 1 96 ? 10.540 40.653 120.999 1.00 41.31 156 ASP D C 1
ATOM 6762 O O . ASP D 1 96 ? 9.981 39.672 120.507 1.00 39.99 156 ASP D O 1
ATOM 6767 N N . ALA D 1 97 ? 11.736 40.602 121.588 1.00 41.25 157 ALA D N 1
ATOM 6768 C CA . ALA D 1 97 ? 12.521 39.377 121.690 1.00 40.86 157 ALA D CA 1
ATOM 6769 C C . ALA D 1 97 ? 12.619 38.779 120.302 1.00 41.08 157 ALA D C 1
ATOM 6770 O O . ALA D 1 97 ? 12.205 37.643 120.064 1.00 41.58 157 ALA D O 1
ATOM 6772 N N . CYS D 1 98 ? 13.166 39.567 119.386 1.00 39.99 158 CYS D N 1
ATOM 6773 C CA . CYS D 1 98 ? 13.306 39.150 118.010 1.00 38.40 158 CYS D CA 1
ATOM 6774 C C . CYS D 1 98 ? 14.681 38.542 117.769 1.00 36.74 158 CYS D C 1
ATOM 6775 O O . CYS D 1 98 ? 15.707 39.220 117.903 1.00 36.62 158 CYS D O 1
ATOM 6778 N N . PRO D 1 99 ? 14.718 37.246 117.413 1.00 34.25 159 PRO D N 1
ATOM 6779 C CA . PRO D 1 99 ? 15.966 36.522 117.149 1.00 32.31 159 PRO D CA 1
ATOM 6780 C C . PRO D 1 99 ? 16.601 36.799 115.793 1.00 30.99 159 PRO D C 1
ATOM 6781 O O . PRO D 1 99 ? 17.642 36.232 115.457 1.00 33.09 159 PRO D O 1
ATOM 6785 N N . TRP D 1 100 ? 15.985 37.675 115.010 1.00 28.13 160 TRP D N 1
ATOM 6786 C CA . TRP D 1 100 ? 16.519 38.015 113.698 1.00 23.76 160 TRP D CA 1
ATOM 6787 C C . TRP D 1 100 ? 16.544 39.533 113.483 1.00 22.61 160 TRP D C 1
ATOM 6788 O O . TRP D 1 100 ? 15.956 40.285 114.263 1.00 21.61 160 TRP D O 1
ATOM 6799 N N . PRO D 1 101 ? 17.238 40.003 112.431 1.00 21.76 161 PRO D N 1
ATOM 6800 C CA . PRO D 1 101 ? 17.299 41.447 112.173 1.00 21.40 161 PRO D CA 1
ATOM 6801 C C . PRO D 1 101 ? 15.945 42.022 111.777 1.00 21.83 161 PRO D C 1
ATOM 6802 O O . PRO D 1 101 ? 15.045 41.290 111.359 1.00 20.53 161 PRO D O 1
ATOM 6806 N N . GLN D 1 102 ? 15.818 43.340 111.896 1.00 21.89 162 GLN D N 1
ATOM 6807 C CA . GLN D 1 102 ? 14.580 44.034 111.557 1.00 20.09 162 GLN D CA 1
ATOM 6808 C C . GLN D 1 102 ? 14.907 45.362 110.913 1.00 18.54 162 GLN D C 1
ATOM 6809 O O . GLN D 1 102 ? 15.951 45.953 111.184 1.00 19.78 162 GLN D O 1
ATOM 6815 N N . VAL D 1 103 ? 14.009 45.820 110.051 1.00 17.30 163 VAL D N 1
ATOM 6816 C CA . VAL D 1 103 ? 14.163 47.092 109.366 1.00 15.23 163 VAL D CA 1
ATOM 6817 C C . VAL D 1 103 ? 12.862 47.835 109.658 1.00 16.42 163 VAL D C 1
ATOM 6818 O O . VAL D 1 103 ? 11.789 47.379 109.258 1.00 15.01 163 VAL D O 1
ATOM 6822 N N . VAL D 1 104 ? 12.951 48.951 110.376 1.00 14.38 164 VAL D N 1
ATOM 6823 C CA . VAL D 1 104 ? 11.766 49.730 110.717 1.00 14.69 164 VAL D CA 1
ATOM 6824 C C . VAL D 1 104 ? 11.964 51.217 110.453 1.00 14.95 164 VAL D C 1
ATOM 6825 O O . VAL D 1 104 ? 13.033 51.659 110.037 1.00 15.89 164 VAL D O 1
ATOM 6829 N N . THR D 1 105 ? 10.914 51.989 110.678 1.00 14.55 165 THR D N 1
ATOM 6830 C CA . THR D 1 105 ? 10.986 53.435 110.502 1.00 16.74 165 THR D CA 1
ATOM 6831 C C . THR D 1 105 ? 11.117 54.016 111.906 1.00 14.34 165 THR D C 1
ATOM 6832 O O . THR D 1 105 ? 10.845 53.312 112.877 1.00 13.32 165 THR D O 1
ATOM 6836 N N . ASP D 1 106 ? 11.541 55.276 112.011 1.00 13.86 166 ASP D N 1
ATOM 6837 C CA . ASP D 1 106 ? 11.668 55.947 113.315 1.00 15.13 166 ASP D CA 1
ATOM 6838 C C . ASP D 1 106 ? 10.293 56.570 113.568 1.00 13.22 166 ASP D C 1
ATOM 6839 O O . ASP D 1 106 ? 10.125 57.781 113.576 1.00 16.17 166 ASP D O 1
ATOM 6844 N N . ASN D 1 107 ? 9.317 55.702 113.776 1.00 11.71 167 ASN D N 1
ATOM 6845 C CA . ASN D 1 107 ? 7.927 56.088 113.966 1.00 12.33 167 ASN D CA 1
ATOM 6846 C C . ASN D 1 107 ? 7.609 57.230 114.940 1.00 12.76 167 ASN D C 1
ATOM 6847 O O . ASN D 1 107 ? 6.988 58.231 114.556 1.00 13.13 167 ASN D O 1
ATOM 6852 N N . PHE D 1 108 ? 8.029 57.074 116.188 1.00 11.25 168 PHE D N 1
ATOM 6853 C CA . PHE D 1 108 ? 7.801 58.067 117.226 1.00 12.14 168 PHE D CA 1
ATOM 6854 C C . PHE D 1 108 ? 8.457 59.400 116.855 1.00 13.34 168 PHE D C 1
ATOM 6855 O O . PHE D 1 108 ? 7.807 60.453 116.830 1.00 14.27 168 PHE D O 1
ATOM 6863 N N . GLU D 1 109 ? 9.752 59.357 116.557 1.00 14.95 169 GLU D N 1
ATOM 6864 C CA . GLU D 1 109 ? 10.494 60.574 116.215 1.00 14.03 169 GLU D CA 1
ATOM 6865 C C . GLU D 1 109 ? 9.968 61.291 114.984 1.00 12.98 169 GLU D C 1
ATOM 6866 O O . GLU D 1 109 ? 9.897 62.522 114.948 1.00 13.83 169 GLU D O 1
ATOM 6872 N N . ALA D 1 110 ? 9.626 60.528 113.955 1.00 13.79 170 ALA D N 1
ATOM 6873 C CA . ALA D 1 110 ? 9.107 61.122 112.726 1.00 13.22 170 ALA D CA 1
ATOM 6874 C C . ALA D 1 110 ? 7.769 61.838 112.962 1.00 13.66 170 ALA D C 1
ATOM 6875 O O . ALA D 1 110 ? 7.551 62.949 112.478 1.00 14.51 170 ALA D O 1
ATOM 6877 N N . ALA D 1 111 ? 6.865 61.205 113.700 1.00 13.86 171 ALA D N 1
ATOM 6878 C CA . ALA D 1 111 ? 5.574 61.821 113.975 1.00 13.66 171 ALA D CA 1
ATOM 6879 C C . ALA D 1 111 ? 5.790 63.036 114.871 1.00 14.44 171 ALA D C 1
ATOM 6880 O O . ALA D 1 111 ? 5.144 64.066 114.714 1.00 14.67 171 ALA D O 1
ATOM 6882 N N . LYS D 1 112 ? 6.727 62.906 115.801 1.00 16.73 172 LYS D N 1
ATOM 6883 C CA . LYS D 1 112 ? 7.061 63.982 116.733 1.00 16.63 172 LYS D CA 1
ATOM 6884 C C . LYS D 1 112 ? 7.568 65.200 115.957 1.00 16.83 172 LYS D C 1
ATOM 6885 O O . LYS D 1 112 ? 7.021 66.302 116.086 1.00 17.16 172 LYS D O 1
ATOM 6891 N N . ALA D 1 113 ? 8.600 64.990 115.135 1.00 15.51 173 ALA D N 1
ATOM 6892 C CA . ALA D 1 113 ? 9.196 66.056 114.326 1.00 15.18 173 ALA D CA 1
ATOM 6893 C C . ALA D 1 113 ? 8.191 66.764 113.421 1.00 16.37 173 ALA D C 1
ATOM 6894 O O . ALA D 1 113 ? 8.240 67.985 113.257 1.00 18.13 173 ALA D O 1
ATOM 6896 N N . ALA D 1 114 ? 7.290 65.994 112.820 1.00 17.21 174 ALA D N 1
ATOM 6897 C CA . ALA D 1 114 ? 6.266 66.545 111.933 1.00 17.80 174 ALA D CA 1
ATOM 6898 C C . ALA D 1 114 ? 5.278 67.420 112.696 1.00 17.33 174 ALA D C 1
ATOM 6899 O O . ALA D 1 114 ? 4.903 68.502 112.234 1.00 17.32 174 ALA D O 1
ATOM 6901 N N . THR D 1 115 ? 4.834 66.936 113.851 1.00 17.34 175 THR D N 1
ATOM 6902 C CA . THR D 1 115 ? 3.885 67.690 114.666 1.00 17.42 175 THR D CA 1
ATOM 6903 C C . THR D 1 115 ? 4.543 68.999 115.103 1.00 19.72 175 THR D C 1
ATOM 6904 O O . THR D 1 115 ? 3.920 70.065 115.061 1.00 19.71 175 THR D O 1
ATOM 6908 N N . THR D 1 116 ? 5.808 68.908 115.514 1.00 18.45 176 THR D N 1
ATOM 6909 C CA . THR D 1 116 ? 6.549 70.082 115.955 1.00 20.06 176 THR D CA 1
ATOM 6910 C C . THR D 1 116 ? 6.623 71.115 114.819 1.00 22.38 176 THR D C 1
ATOM 6911 O O . THR D 1 116 ? 6.639 72.325 115.057 1.00 21.25 176 THR D O 1
ATOM 6915 N N . ALA D 1 117 ? 6.645 70.631 113.581 1.00 22.57 177 ALA D N 1
ATOM 6916 C CA . ALA D 1 117 ? 6.686 71.519 112.427 1.00 24.78 177 ALA D CA 1
ATOM 6917 C C . ALA D 1 117 ? 5.345 72.246 112.223 1.00 25.79 177 ALA D C 1
ATOM 6918 O O . ALA D 1 117 ? 5.319 73.438 111.909 1.00 26.55 177 ALA D O 1
ATOM 6920 N N . PHE D 1 118 ? 4.235 71.538 112.405 1.00 26.73 178 PHE D N 1
ATOM 6921 C CA . PHE D 1 118 ? 2.923 72.153 112.240 1.00 27.59 178 PHE D CA 1
ATOM 6922 C C . PHE D 1 118 ? 2.574 73.058 113.419 1.00 30.12 178 PHE D C 1
ATOM 6923 O O . PHE D 1 118 ? 1.727 73.953 113.308 1.00 31.77 178 PHE D O 1
ATOM 6931 N N . ARG D 1 119 ? 3.227 72.828 114.552 1.00 31.08 179 ARG D N 1
ATOM 6932 C CA . ARG D 1 119 ? 2.984 73.653 115.726 1.00 32.95 179 ARG D CA 1
ATOM 6933 C C . ARG D 1 119 ? 3.750 74.954 115.533 1.00 33.13 179 ARG D C 1
ATOM 6934 O O . ARG D 1 119 ? 3.242 76.031 115.825 1.00 34.12 179 ARG D O 1
ATOM 6942 N N . GLN D 1 120 ? 4.968 74.844 115.012 1.00 34.47 180 GLN D N 1
ATOM 6943 C CA . GLN D 1 120 ? 5.805 76.007 114.779 1.00 35.89 180 GLN D CA 1
ATOM 6944 C C . GLN D 1 120 ? 5.187 76.940 113.741 1.00 38.30 180 GLN D C 1
ATOM 6945 O O . GLN D 1 120 ? 5.655 78.068 113.564 1.00 37.97 180 GLN D O 1
ATOM 6951 N N . GLN D 1 121 ? 4.145 76.474 113.053 1.00 38.29 181 GLN D N 1
ATOM 6952 C CA . GLN D 1 121 ? 3.494 77.295 112.045 1.00 38.70 181 GLN D CA 1
ATOM 6953 C C . GLN D 1 121 ? 2.086 77.724 112.442 1.00 37.80 181 GLN D C 1
ATOM 6954 O O . GLN D 1 121 ? 1.357 78.314 111.644 1.00 38.58 181 GLN D O 1
ATOM 6960 N N . GLY D 1 122 ? 1.703 77.431 113.681 1.00 37.46 182 GLY D N 1
ATOM 6961 C CA . GLY D 1 122 ? 0.394 77.842 114.150 1.00 35.97 182 GLY D CA 1
ATOM 6962 C C . GLY D 1 122 ? -0.610 76.765 114.492 1.00 35.85 182 GLY D C 1
ATOM 6963 O O . GLY D 1 122 ? -1.494 76.990 115.315 1.00 36.34 182 GLY D O 1
ATOM 6964 N N . TYR D 1 123 ? -0.489 75.601 113.864 1.00 35.60 183 TYR D N 1
ATOM 6965 C CA . TYR D 1 123 ? -1.410 74.498 114.111 1.00 34.20 183 TYR D CA 1
ATOM 6966 C C . TYR D 1 123 ? -1.101 73.829 115.438 1.00 34.35 183 TYR D C 1
ATOM 6967 O O . TYR D 1 123 ? -0.060 73.189 115.600 1.00 34.75 183 TYR D O 1
ATOM 6976 N N . GLN D 1 124 ? -2.016 73.986 116.389 1.00 33.79 184 GLN D N 1
ATOM 6977 C CA . GLN D 1 124 ? -1.842 73.423 117.720 1.00 33.12 184 GLN D CA 1
ATOM 6978 C C . GLN D 1 124 ? -2.898 72.381 118.022 1.00 31.55 184 GLN D C 1
ATOM 6979 O O . GLN D 1 124 ? -2.817 71.653 119.012 1.00 32.40 184 GLN D O 1
ATOM 6985 N N . HIS D 1 125 ? -3.900 72.318 117.164 1.00 29.07 185 HIS D N 1
ATOM 6986 C CA . HIS D 1 125 ? -4.935 71.328 117.329 1.00 28.47 185 HIS D CA 1
ATOM 6987 C C . HIS D 1 125 ? -4.617 70.244 116.314 1.00 28.02 185 HIS D C 1
ATOM 6988 O O . HIS D 1 125 ? -4.438 70.530 115.123 1.00 27.16 185 HIS D O 1
ATOM 6995 N N . VAL D 1 126 ? -4.541 69.006 116.786 1.00 26.26 186 VAL D N 1
ATOM 6996 C CA . VAL D 1 126 ? -4.256 67.889 115.903 1.00 24.36 186 VAL D CA 1
ATOM 6997 C C . VAL D 1 126 ? -5.380 66.868 115.976 1.00 23.53 186 VAL D C 1
ATOM 6998 O O . VAL D 1 126 ? -5.811 66.480 117.063 1.00 25.38 186 VAL D O 1
ATOM 7002 N N . VAL D 1 127 ? -5.871 66.469 114.808 1.00 21.84 187 VAL D N 1
ATOM 7003 C CA . VAL D 1 127 ? -6.915 65.474 114.720 1.00 20.81 187 VAL D CA 1
ATOM 7004 C C . VAL D 1 127 ? -6.240 64.295 114.032 1.00 21.08 187 VAL D C 1
ATOM 7005 O O . VAL D 1 127 ? -5.894 64.359 112.854 1.00 18.55 187 VAL D O 1
ATOM 7009 N N . VAL D 1 128 ? -6.034 63.232 114.803 1.00 21.01 188 VAL D N 1
ATOM 7010 C CA . VAL D 1 128 ? -5.382 62.030 114.322 1.00 21.11 188 VAL D CA 1
ATOM 7011 C C . VAL D 1 128 ? -6.401 61.043 113.765 1.00 20.46 188 VAL D C 1
ATOM 7012 O O . VAL D 1 128 ? -7.243 60.522 114.504 1.00 22.00 188 VAL D O 1
ATOM 7016 N N . LEU D 1 129 ? -6.342 60.808 112.458 1.00 20.00 189 LEU D N 1
ATOM 7017 C CA . LEU D 1 129 ? -7.239 59.856 111.811 1.00 19.20 189 LEU D CA 1
ATOM 7018 C C . LEU D 1 129 ? -6.402 58.595 111.738 1.00 19.06 189 LEU D C 1
ATOM 7019 O O . LEU D 1 129 ? -5.329 58.610 111.133 1.00 18.83 189 LEU D O 1
ATOM 7024 N N . THR D 1 130 ? -6.879 57.500 112.326 1.00 18.28 190 THR D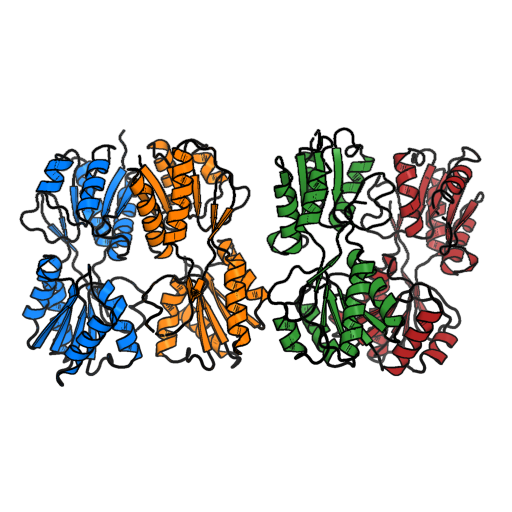 N 1
ATOM 7025 C CA . THR D 1 130 ? -6.078 56.275 112.349 1.00 19.90 190 THR D CA 1
ATOM 7026 C C . THR D 1 130 ? -6.893 54.996 112.534 1.00 20.08 190 THR D C 1
ATOM 7027 O O . THR D 1 130 ? -8.069 55.041 112.871 1.00 22.76 190 THR D O 1
ATOM 7031 N N . SER D 1 131 ? -6.269 53.849 112.294 1.00 21.78 191 SER D N 1
ATOM 7032 C CA . SER D 1 131 ? -6.950 52.583 112.533 1.00 23.42 191 SER D CA 1
ATOM 7033 C C . SER D 1 131 ? -6.843 52.432 114.056 1.00 25.34 191 SER D C 1
ATOM 7034 O O . SER D 1 131 ? -6.114 53.200 114.693 1.00 23.65 191 SER D O 1
ATOM 7037 N N . GLU D 1 132 ? -7.557 51.466 114.636 1.00 25.69 192 GLU D N 1
ATOM 7038 C CA . GLU D 1 132 ? -7.508 51.240 116.089 1.00 27.27 192 GLU D CA 1
ATOM 7039 C C . GLU D 1 132 ? -6.065 51.209 116.582 1.00 25.61 192 GLU D C 1
ATOM 7040 O O . GLU D 1 132 ? -5.288 50.341 116.189 1.00 24.53 192 GLU D O 1
ATOM 7046 N N . LEU D 1 133 ? -5.720 52.135 117.467 1.00 25.94 193 LEU D N 1
ATOM 7047 C CA . LEU D 1 133 ? -4.358 52.216 117.984 1.00 27.91 193 LEU D CA 1
ATOM 7048 C C . LEU D 1 133 ? -3.886 50.923 118.657 1.00 28.41 193 LEU D C 1
ATOM 7049 O O . LEU D 1 133 ? -2.796 50.428 118.383 1.00 29.07 193 LEU D O 1
ATOM 7054 N N . GLU D 1 134 ? -4.729 50.364 119.514 1.00 31.27 194 GLU D N 1
ATOM 7055 C CA . GLU D 1 134 ? -4.401 49.152 120.260 1.00 33.80 194 GLU D CA 1
ATOM 7056 C C . GLU D 1 134 ? -3.920 47.944 119.466 1.00 34.17 194 GLU D C 1
ATOM 7057 O O . GLU D 1 134 ? -3.162 47.117 119.986 1.00 33.71 194 GLU D O 1
ATOM 7063 N N . LEU D 1 135 ? -4.352 47.834 118.215 1.00 33.91 195 LEU D N 1
ATOM 7064 C CA . LEU D 1 135 ? -3.974 46.696 117.379 1.00 33.55 195 LEU D CA 1
ATOM 7065 C C . LEU D 1 135 ? -2.579 46.743 116.748 1.00 33.19 195 LEU D C 1
ATOM 7066 O O . LEU D 1 135 ? -2.171 45.780 116.095 1.00 34.06 195 LEU D O 1
ATOM 7071 N N . SER D 1 136 ? -1.838 47.834 116.937 1.00 30.77 196 SER D N 1
ATOM 7072 C CA . SER D 1 136 ? -0.503 47.925 116.348 1.00 27.92 196 SER D CA 1
ATOM 7073 C C . SER D 1 136 ? 0.468 48.854 117.079 1.00 25.83 196 SER D C 1
ATOM 7074 O O . SER D 1 136 ? 0.178 50.032 117.283 1.00 24.66 196 SER D O 1
ATOM 7077 N N . ARG D 1 137 ? 1.626 48.318 117.456 1.00 25.08 197 ARG D N 1
ATOM 7078 C CA . ARG D 1 137 ? 2.642 49.103 118.157 1.00 26.92 197 ARG D CA 1
ATOM 7079 C C . ARG D 1 137 ? 3.063 50.273 117.260 1.00 23.87 197 ARG D C 1
ATOM 7080 O O . ARG D 1 137 ? 3.375 51.363 117.735 1.00 23.60 197 ARG D O 1
ATOM 7088 N N . THR D 1 138 ? 3.056 50.035 115.955 1.00 21.33 198 THR D N 1
ATOM 7089 C CA . THR D 1 138 ? 3.420 51.062 114.984 1.00 20.42 198 THR D CA 1
ATOM 7090 C C . THR D 1 138 ? 2.468 52.276 115.057 1.00 18.38 198 THR D C 1
ATOM 7091 O O . THR D 1 138 ? 2.904 53.432 115.052 1.00 15.96 198 THR D O 1
ATOM 7095 N N . ARG D 1 139 ? 1.171 52.006 115.118 1.00 17.16 199 ARG D N 1
ATOM 7096 C CA . ARG D 1 139 ? 0.188 53.076 115.218 1.00 15.62 199 ARG D CA 1
ATOM 7097 C C . ARG D 1 139 ? 0.345 53.835 116.540 1.00 15.86 199 ARG D C 1
ATOM 7098 O O . ARG D 1 139 ? 0.261 55.063 116.586 1.00 14.49 199 ARG D O 1
ATOM 7106 N N . GLN D 1 140 ? 0.580 53.102 117.620 1.00 16.24 200 GLN D N 1
ATOM 7107 C CA . GLN D 1 140 ? 0.745 53.744 118.919 1.00 15.56 200 GLN D CA 1
ATOM 7108 C C . GLN D 1 140 ? 1.993 54.606 118.998 1.00 13.93 200 GLN D C 1
ATOM 7109 O O . GLN D 1 140 ? 1.972 55.669 119.611 1.00 13.73 200 GLN D O 1
ATOM 7115 N N . GLU D 1 141 ? 3.081 54.160 118.380 1.00 13.64 201 GLU D N 1
ATOM 7116 C CA . GLU D 1 141 ? 4.320 54.923 118.424 1.00 13.79 201 GLU D CA 1
ATOM 7117 C C . GLU D 1 141 ? 4.120 56.245 117.692 1.00 14.20 201 GLU D C 1
ATOM 7118 O O . GLU D 1 141 ? 4.632 57.280 118.114 1.00 13.91 201 GLU D O 1
ATOM 7124 N N . ARG D 1 142 ? 3.368 56.201 116.595 1.00 11.87 202 ARG D N 1
ATOM 7125 C CA . ARG D 1 142 ? 3.112 57.405 115.804 1.00 13.47 202 ARG D CA 1
ATOM 7126 C C . ARG D 1 142 ? 2.234 58.386 116.605 1.00 12.87 202 ARG D C 1
ATOM 7127 O O . ARG D 1 142 ? 2.509 59.580 116.662 1.00 11.19 202 ARG D O 1
ATOM 7135 N N . TYR D 1 143 ? 1.195 57.858 117.243 1.00 12.32 203 TYR D N 1
ATOM 7136 C CA . TYR D 1 143 ? 0.296 58.663 118.061 1.00 13.17 203 TYR D CA 1
ATOM 7137 C C . TYR D 1 143 ? 1.019 59.277 119.279 1.00 14.33 203 TYR D C 1
ATOM 7138 O O . TYR D 1 143 ? 0.803 60.447 119.638 1.00 15.09 203 TYR D O 1
ATOM 7147 N N . ARG D 1 144 ? 1.881 58.489 119.913 1.00 12.74 204 ARG D N 1
ATOM 7148 C CA . ARG D 1 144 ? 2.637 58.962 121.065 1.00 11.22 204 ARG D CA 1
ATOM 7149 C C . ARG D 1 144 ? 3.618 60.046 120.647 1.00 11.71 204 ARG D C 1
ATOM 7150 O O . ARG D 1 144 ? 3.884 60.982 121.417 1.00 10.57 204 ARG D O 1
ATOM 7158 N N . GLY D 1 145 ? 4.146 59.918 119.426 1.00 11.67 205 GLY D N 1
ATOM 7159 C CA . GLY D 1 145 ? 5.060 60.917 118.898 1.00 11.78 205 GLY D CA 1
ATOM 7160 C C . GLY D 1 145 ? 4.319 62.241 118.779 1.00 12.08 205 GLY D C 1
ATOM 7161 O O . GLY D 1 145 ? 4.851 63.316 119.089 1.00 12.39 205 GLY D O 1
ATOM 7162 N N . ILE D 1 146 ? 3.067 62.165 118.340 1.00 13.20 206 ILE D N 1
ATOM 7163 C CA . ILE D 1 146 ? 2.243 63.366 118.211 1.00 12.73 206 ILE D CA 1
ATOM 7164 C C . ILE D 1 146 ? 1.954 63.941 119.613 1.00 13.74 206 ILE D C 1
ATOM 7165 O O . ILE D 1 146 ? 1.968 65.162 119.815 1.00 14.18 206 ILE D O 1
ATOM 7170 N N . LEU D 1 147 ? 1.696 63.062 120.580 1.00 13.15 207 LEU D N 1
ATOM 7171 C CA . LEU D 1 147 ? 1.414 63.516 121.947 1.00 13.25 207 LEU D CA 1
ATOM 7172 C C . LEU D 1 147 ? 2.607 64.188 122.606 1.00 12.65 207 LEU D C 1
ATOM 7173 O O . LEU D 1 147 ? 2.438 65.007 123.499 1.00 14.11 207 LEU D O 1
ATOM 7178 N N . ALA D 1 148 ? 3.810 63.838 122.170 1.00 13.04 208 ALA D N 1
ATOM 7179 C CA . ALA D 1 148 ? 5.025 64.417 122.739 1.00 15.73 208 ALA D CA 1
ATOM 7180 C C . ALA D 1 148 ? 5.336 65.793 122.182 1.00 17.92 208 ALA D C 1
ATOM 7181 O O . ALA D 1 148 ? 6.201 66.485 122.714 1.00 18.46 208 ALA D O 1
ATOM 7183 N N . ALA D 1 149 ? 4.637 66.181 121.116 1.00 17.76 209 ALA D N 1
ATOM 7184 C CA . ALA D 1 149 ? 4.880 67.462 120.467 1.00 19.31 209 ALA D CA 1
ATOM 7185 C C . ALA D 1 149 ? 3.717 68.462 120.509 1.00 20.40 209 ALA D C 1
ATOM 7186 O O . ALA D 1 149 ? 3.928 69.642 120.250 1.00 21.19 209 ALA D O 1
ATOM 7188 N N . ALA D 1 150 ? 2.510 67.997 120.832 1.00 20.56 210 ALA D N 1
ATOM 7189 C CA . ALA D 1 150 ? 1.336 68.864 120.907 1.00 23.69 210 ALA D CA 1
ATOM 7190 C C . ALA D 1 150 ? 0.466 68.485 122.115 1.00 26.28 210 ALA D C 1
ATOM 7191 O O . ALA D 1 150 ? 0.585 67.375 122.640 1.00 26.60 210 ALA D O 1
ATOM 7193 N N . GLN D 1 151 ? -0.406 69.399 122.547 1.00 28.51 211 GLN D N 1
ATOM 7194 C CA . GLN D 1 151 ? -1.269 69.159 123.710 1.00 30.87 211 GLN D CA 1
ATOM 7195 C C . GLN D 1 151 ? -2.733 68.887 123.390 1.00 30.77 211 GLN D C 1
ATOM 7196 O O . GLN D 1 151 ? -3.345 67.984 123.972 1.00 31.18 211 GLN D O 1
ATOM 7202 N N . ASP D 1 152 ? -3.317 69.684 122.502 1.00 30.17 212 ASP D N 1
ATOM 7203 C CA . ASP D 1 152 ? -4.713 69.469 122.140 1.00 29.76 212 ASP D CA 1
ATOM 7204 C C . ASP D 1 152 ? -4.690 68.469 120.995 1.00 28.16 212 ASP D C 1
ATOM 7205 O O . ASP D 1 152 ? -4.424 68.818 119.847 1.00 29.40 212 ASP D O 1
ATOM 7210 N N . VAL D 1 153 ? -4.963 67.215 121.329 1.00 26.70 213 VAL D N 1
ATOM 7211 C CA . VAL D 1 153 ? -4.931 66.142 120.349 1.00 24.40 213 VAL D CA 1
ATOM 7212 C C . VAL D 1 153 ? -6.120 65.205 120.441 1.00 24.13 213 VAL D C 1
ATOM 7213 O O . VAL D 1 153 ? -6.310 64.520 121.439 1.00 21.60 213 VAL D O 1
ATOM 7217 N N . ASP D 1 154 ? -6.912 65.190 119.379 1.00 26.54 214 ASP D N 1
ATOM 7218 C CA . ASP D 1 154 ? -8.090 64.334 119.274 1.00 28.37 214 ASP D CA 1
ATOM 7219 C C . ASP D 1 154 ? -7.727 63.185 118.356 1.00 27.20 214 ASP D C 1
ATOM 7220 O O . ASP D 1 154 ? -6.945 63.358 117.427 1.00 27.01 214 ASP D O 1
ATOM 7225 N N . VAL D 1 155 ? -8.296 62.019 118.610 1.00 26.62 215 VAL D N 1
ATOM 7226 C CA . VAL D 1 155 ? -8.010 60.872 117.779 1.00 28.20 215 VAL D CA 1
ATOM 7227 C C . VAL D 1 155 ? -9.305 60.229 117.309 1.00 28.33 215 VAL D C 1
ATOM 7228 O O . VAL D 1 155 ? -10.251 60.061 118.081 1.00 29.64 215 VAL D O 1
ATOM 7232 N N . LEU D 1 156 ? -9.359 59.898 116.026 1.00 26.25 216 LEU D N 1
ATOM 7233 C CA . LEU D 1 156 ? -10.536 59.256 115.477 1.00 25.65 216 LEU D CA 1
ATOM 7234 C C . LEU D 1 156 ? -10.149 57.853 115.054 1.00 26.29 216 LEU D C 1
ATOM 7235 O O . LEU D 1 156 ? -9.523 57.662 114.013 1.00 25.00 216 LEU D O 1
ATOM 7240 N N . GLU D 1 157 ? -10.503 56.873 115.877 1.00 26.65 217 GLU D N 1
ATOM 7241 C CA . GLU D 1 157 ? -10.185 55.491 115.563 1.00 28.93 217 GLU D CA 1
ATOM 7242 C C . GLU D 1 157 ? -11.186 54.878 114.601 1.00 30.30 217 GLU D C 1
ATOM 7243 O O . GLU D 1 157 ? -12.385 55.149 114.677 1.00 32.03 217 GLU D O 1
ATOM 7249 N N . VAL D 1 158 ? -10.669 54.057 113.694 1.00 30.20 218 VAL D N 1
ATOM 7250 C CA . VAL D 1 158 ? -11.472 53.381 112.689 1.00 31.12 218 VAL D CA 1
ATOM 7251 C C . VAL D 1 158 ? -11.107 51.908 112.661 1.00 32.92 218 VAL D C 1
ATOM 7252 O O . VAL D 1 158 ? -9.929 51.560 112.586 1.00 33.14 218 VAL D O 1
ATOM 7256 N N . SER D 1 159 ? -12.107 51.038 112.737 1.00 34.24 219 SER D N 1
ATOM 7257 C CA . SER D 1 159 ? -11.844 49.610 112.666 1.00 36.93 219 SER D CA 1
ATOM 7258 C C . SER D 1 159 ? -11.900 49.295 111.187 1.00 37.95 219 SER D C 1
ATOM 7259 O O . SER D 1 159 ? -12.936 49.459 110.535 1.00 37.78 219 SER D O 1
ATOM 7262 N N . GLU D 1 160 ? -10.774 48.869 110.640 1.00 38.76 220 GLU D N 1
ATOM 7263 C CA . GLU D 1 160 ? -10.742 48.572 109.221 1.00 40.42 220 GLU D CA 1
ATOM 7264 C C . GLU D 1 160 ? -11.771 47.541 108.822 1.00 42.09 220 GLU D C 1
ATOM 7265 O O . GLU D 1 160 ? -12.264 47.557 107.695 1.00 43.79 220 GLU D O 1
ATOM 7271 N N . SER D 1 161 ? -12.096 46.639 109.737 1.00 43.49 221 SER D N 1
ATOM 7272 C CA . SER D 1 161 ? -13.089 45.622 109.433 1.00 44.80 221 SER D CA 1
ATOM 7273 C C . SER D 1 161 ? -14.459 46.246 109.182 1.00 43.73 221 SER D C 1
ATOM 7274 O O . SER D 1 161 ? -15.174 45.810 108.292 1.00 46.18 221 SER D O 1
ATOM 7277 N N . SER D 1 162 ? -14.837 47.267 109.944 1.00 42.48 222 SER D N 1
ATOM 7278 C CA . SER D 1 162 ? -16.156 47.852 109.724 1.00 40.36 222 SER D CA 1
ATOM 7279 C C . SER D 1 162 ? -16.315 49.324 110.057 1.00 37.89 222 SER D C 1
ATOM 7280 O O . SER D 1 162 ? -16.345 49.685 111.228 1.00 38.39 222 SER D O 1
ATOM 7283 N N . TYR D 1 163 ? -16.439 50.185 109.051 1.00 35.09 223 TYR D N 1
ATOM 7284 C CA . TYR D 1 163 ? -16.648 51.594 109.360 1.00 31.77 223 TYR D CA 1
ATOM 7285 C C . TYR D 1 163 ? -17.733 52.285 108.534 1.00 31.79 223 TYR D C 1
ATOM 7286 O O . TYR D 1 163 ? -17.695 52.316 107.299 1.00 30.21 223 TYR D O 1
ATOM 7295 N N . HIS D 1 165 ? -18.078 55.000 105.466 1.00 30.33 225 HIS D N 1
ATOM 7296 C CA . HIS D 1 165 ? -17.379 56.154 104.899 1.00 29.15 225 HIS D CA 1
ATOM 7297 C C . HIS D 1 165 ? -18.076 57.430 105.290 1.00 28.71 225 HIS D C 1
ATOM 7298 O O . HIS D 1 165 ? -17.461 58.367 105.817 1.00 27.89 225 HIS D O 1
ATOM 7305 N N . SER D 1 166 ? -19.368 57.475 104.961 1.00 28.58 226 SER D N 1
ATOM 7306 C CA . SER D 1 166 ? -20.253 58.609 105.284 1.00 30.37 226 SER D CA 1
ATOM 7307 C C . SER D 1 166 ? -19.994 58.784 106.778 1.00 30.53 226 SER D C 1
ATOM 7308 O O . SER D 1 166 ? -19.847 59.897 107.304 1.00 26.72 226 SER D O 1
ATOM 7311 N N . GLU D 1 167 ? -19.909 57.627 107.427 1.00 32.32 227 GLU D N 1
ATOM 7312 C CA . GLU D 1 167 ? -19.616 57.495 108.841 1.00 35.22 227 GLU D CA 1
ATOM 7313 C C . GLU D 1 167 ? -18.102 57.527 108.829 1.00 36.69 227 GLU D C 1
ATOM 7314 O O . GLU D 1 167 ? -17.470 56.768 108.088 1.00 38.63 227 GLU D O 1
ATOM 7320 N N . VAL D 1 168 ? -17.554 58.431 109.635 1.00 35.94 228 VAL D N 1
ATOM 7321 C CA . VAL D 1 168 ? -16.116 58.693 109.797 1.00 33.28 228 VAL D CA 1
ATOM 7322 C C . VAL D 1 168 ? -15.914 60.092 109.248 1.00 32.81 228 VAL D C 1
ATOM 7323 O O . VAL D 1 168 ? -15.318 60.949 109.903 1.00 32.02 228 VAL D O 1
ATOM 7327 N N . HIS D 1 169 ? -16.430 60.312 108.042 1.00 32.75 229 HIS D N 1
ATOM 7328 C CA . HIS D 1 169 ? -16.325 61.603 107.403 1.00 31.96 229 HIS D CA 1
ATOM 7329 C C . HIS D 1 169 ? -16.984 62.677 108.259 1.00 31.85 229 HIS D C 1
ATOM 7330 O O . HIS D 1 169 ? -16.440 63.773 108.417 1.00 30.90 229 HIS D O 1
ATOM 7337 N N . GLN D 1 170 ? -18.165 62.375 108.799 1.00 33.09 230 GLN D N 1
ATOM 7338 C CA . GLN D 1 170 ? -18.864 63.337 109.653 1.00 33.04 230 GLN D CA 1
ATOM 7339 C C . GLN D 1 170 ? -18.063 63.493 110.937 1.00 32.22 230 GLN D C 1
ATOM 7340 O O . GLN D 1 170 ? -17.839 64.612 111.399 1.00 31.42 230 GLN D O 1
ATOM 7342 N N . ARG D 1 171 ? -17.624 62.363 111.492 1.00 33.09 231 ARG D N 1
ATOM 7343 C CA . ARG D 1 171 ? -16.821 62.343 112.719 1.00 34.11 231 ARG D CA 1
ATOM 7344 C C . ARG D 1 171 ? -15.643 63.298 112.571 1.00 33.23 231 ARG D C 1
ATOM 7345 O O . ARG D 1 171 ? -15.402 64.138 113.434 1.00 32.73 231 ARG D O 1
ATOM 7353 N N . LEU D 1 172 ? -14.929 63.168 111.454 1.00 32.87 232 LEU D N 1
ATOM 7354 C CA . LEU D 1 172 ? -13.749 63.979 111.163 1.00 33.52 232 LEU D CA 1
ATOM 7355 C C . LEU D 1 172 ? -13.986 65.471 110.978 1.00 33.96 232 LEU D C 1
ATOM 7356 O O . LEU D 1 172 ? -13.138 66.289 111.350 1.00 33.65 232 LEU D O 1
ATOM 7361 N N . THR D 1 173 ? -15.124 65.828 110.393 1.00 35.65 233 THR D N 1
ATOM 7362 C CA . THR D 1 173 ? -15.447 67.233 110.167 1.00 37.42 233 THR D CA 1
ATOM 7363 C C . THR D 1 173 ? -15.692 67.955 111.486 1.00 36.63 233 THR D C 1
ATOM 7364 O O . THR D 1 173 ? -15.300 69.107 111.651 1.00 36.88 233 THR D O 1
ATOM 7368 N N . GLN D 1 174 ? -16.341 67.279 112.426 1.00 38.54 234 GLN D N 1
ATOM 7369 C CA . GLN D 1 174 ? -16.620 67.910 113.710 1.00 39.30 234 GLN D CA 1
ATOM 7370 C C . GLN D 1 174 ? -15.353 68.133 114.530 1.00 38.64 234 GLN D C 1
ATOM 7371 O O . GLN D 1 174 ? -15.130 69.226 115.053 1.00 38.71 234 GLN D O 1
ATOM 7377 N N . LEU D 1 175 ? -14.524 67.100 114.645 1.00 37.64 235 LEU D N 1
ATOM 7378 C CA . LEU D 1 175 ? -13.285 67.217 115.414 1.00 36.16 235 LEU D CA 1
ATOM 7379 C C . LEU D 1 175 ? -12.433 68.387 114.918 1.00 36.49 235 LEU D C 1
ATOM 7380 O O . LEU D 1 175 ? -11.867 69.145 115.706 1.00 35.60 235 LEU D O 1
ATOM 7385 N N . ILE D 1 176 ? -12.348 68.532 113.600 1.00 38.62 236 ILE D N 1
ATOM 7386 C CA . ILE D 1 176 ? -11.575 69.614 113.012 1.00 39.85 236 ILE D CA 1
ATOM 7387 C C . ILE D 1 176 ? -12.231 70.953 113.317 1.00 42.08 236 ILE D C 1
ATOM 7388 O O . ILE D 1 176 ? -11.546 71.964 113.505 1.00 41.67 236 ILE D O 1
ATOM 7393 N N . THR D 1 177 ? -13.560 70.965 113.374 1.00 44.60 237 THR D N 1
ATOM 7394 C CA . THR D 1 177 ? -14.263 72.215 113.629 1.00 47.87 237 THR D CA 1
ATOM 7395 C C . THR D 1 177 ? -15.138 72.294 114.881 1.00 48.85 237 THR D C 1
ATOM 7396 O O . THR D 1 177 ? -16.142 73.007 114.870 1.00 49.91 237 THR D O 1
ATOM 7400 N N . GLN D 1 178 ? -14.789 71.571 115.948 1.00 50.12 238 GLN D N 1
ATOM 7401 C CA . GLN D 1 178 ? -15.579 71.667 117.178 1.00 50.32 238 GLN D CA 1
ATOM 7402 C C . GLN D 1 178 ? -15.370 73.125 117.554 1.00 50.74 238 GLN D C 1
ATOM 7403 O O . GLN D 1 178 ? -16.318 73.873 117.797 1.00 51.46 238 GLN D O 1
ATOM 7409 N N . ASN D 1 179 ? -14.101 73.510 117.598 1.00 51.13 239 ASN D N 1
ATOM 7410 C CA . ASN D 1 179 ? -13.711 74.886 117.851 1.00 51.49 239 ASN D CA 1
ATOM 7411 C C . ASN D 1 179 ? -13.270 75.281 116.446 1.00 51.60 239 ASN D C 1
ATOM 7412 O O . ASN D 1 179 ? -13.269 74.440 115.540 1.00 51.99 239 ASN D O 1
ATOM 7417 N N . ASP D 1 180 ? -12.907 76.541 116.247 1.00 50.83 240 ASP D N 1
ATOM 7418 C CA . ASP D 1 180 ? -12.452 76.979 114.932 1.00 49.56 240 ASP D CA 1
ATOM 7419 C C . ASP D 1 180 ? -10.979 77.353 115.047 1.00 48.44 240 ASP D C 1
ATOM 7420 O O . ASP D 1 180 ? -10.494 78.292 114.410 1.00 48.40 240 ASP D O 1
ATOM 7425 N N . GLN D 1 181 ? -10.279 76.591 115.881 1.00 46.28 241 GLN D N 1
ATOM 7426 C CA . GLN D 1 181 ? -8.859 76.781 116.134 1.00 44.81 241 GLN D CA 1
ATOM 7427 C C . GLN D 1 181 ? -8.031 76.268 114.949 1.00 42.14 241 GLN D C 1
ATOM 7428 O O . GLN D 1 181 ? -8.500 75.446 114.161 1.00 40.35 241 GLN D O 1
ATOM 7434 N N . LYS D 1 182 ? -6.804 76.763 114.824 1.00 41.02 242 LYS D N 1
ATOM 7435 C CA . LYS D 1 182 ? -5.913 76.347 113.740 1.00 38.80 242 LYS D CA 1
ATOM 7436 C C . LYS D 1 182 ? -5.704 74.843 113.925 1.00 36.26 242 LYS D C 1
ATOM 7437 O O . LYS D 1 182 ? -5.191 74.409 114.955 1.00 35.76 242 LYS D O 1
ATOM 7443 N N . THR D 1 183 ? -6.107 74.052 112.934 1.00 34.45 243 THR D N 1
ATOM 7444 C CA . THR D 1 183 ? -6.020 72.599 113.046 1.00 31.47 243 THR D CA 1
ATOM 7445 C C . THR D 1 183 ? -5.310 71.851 111.909 1.00 31.53 243 THR D C 1
ATOM 7446 O O . THR D 1 183 ? -5.332 72.280 110.750 1.00 32.48 243 THR D O 1
ATOM 7450 N N . VAL D 1 184 ? -4.673 70.731 112.256 1.00 29.37 244 VAL D N 1
ATOM 7451 C CA . VAL D 1 184 ? -3.991 69.899 111.273 1.00 26.20 244 VAL D CA 1
ATOM 7452 C C . VAL D 1 184 ? -4.468 68.451 111.372 1.00 24.28 244 VAL D C 1
ATOM 7453 O O . VAL D 1 184 ? -4.261 67.778 112.389 1.00 23.90 244 VAL D O 1
ATOM 7457 N N . ALA D 1 185 ? -5.141 67.994 110.316 1.00 22.50 245 ALA D N 1
ATOM 7458 C CA . ALA D 1 185 ? -5.632 66.620 110.232 1.00 19.99 245 ALA D CA 1
ATOM 7459 C C . ALA D 1 185 ? -4.382 65.779 109.949 1.00 18.61 245 ALA D C 1
ATOM 7460 O O . ALA D 1 185 ? -3.635 66.067 109.015 1.00 17.93 245 ALA D O 1
ATOM 7462 N N . PHE D 1 186 ? -4.167 64.739 110.751 1.00 15.73 246 PHE D N 1
ATOM 7463 C CA . PHE D 1 186 ? -2.968 63.917 110.640 1.00 14.95 246 PHE D CA 1
ATOM 7464 C C . PHE D 1 186 ? -3.320 62.431 110.493 1.00 15.54 246 PHE D C 1
ATOM 7465 O O . PHE D 1 186 ? -3.777 61.816 111.451 1.00 17.40 246 PHE D O 1
ATOM 7473 N N . ALA D 1 187 ? -3.113 61.857 109.304 1.00 14.31 247 ALA D N 1
ATOM 7474 C CA . ALA D 1 187 ? -3.418 60.442 109.082 1.00 13.96 247 ALA D CA 1
ATOM 7475 C C . ALA D 1 187 ? -2.198 59.581 109.394 1.00 14.00 247 ALA D C 1
ATOM 7476 O O . ALA D 1 187 ? -1.097 59.885 108.952 1.00 15.08 247 ALA D O 1
ATOM 7478 N N . LEU D 1 188 ? -2.406 58.512 110.156 1.00 14.06 248 LEU D N 1
ATOM 7479 C CA . LEU D 1 188 ? -1.333 57.603 110.548 1.00 15.84 248 LEU D CA 1
ATOM 7480 C C . LEU D 1 188 ? -1.096 56.445 109.570 1.00 18.28 248 LEU D C 1
ATOM 7481 O O . LEU D 1 188 ? -0.121 55.696 109.709 1.00 19.27 248 LEU D O 1
ATOM 7486 N N . LYS D 1 189 ? -1.986 56.299 108.591 1.00 19.02 249 LYS D N 1
ATOM 7487 C CA . LYS D 1 189 ? -1.862 55.266 107.567 1.00 20.36 249 LYS D CA 1
ATOM 7488 C C . LYS D 1 189 ? -2.274 55.938 106.243 1.00 19.63 249 LYS D C 1
ATOM 7489 O O . LYS D 1 189 ? -3.102 56.845 106.231 1.00 19.66 249 LYS D O 1
ATOM 7495 N N . GLU D 1 190 ? -1.716 55.486 105.130 1.00 17.68 250 GLU D N 1
ATOM 7496 C CA . GLU D 1 190 ? -2.005 56.095 103.848 1.00 17.40 250 GLU D CA 1
ATOM 7497 C C . GLU D 1 190 ? -3.439 55.945 103.367 1.00 17.91 250 GLU D C 1
ATOM 7498 O O . GLU D 1 190 ? -4.006 56.882 102.797 1.00 18.89 250 GLU D O 1
ATOM 7504 N N . ARG D 1 191 ? -4.041 54.786 103.596 1.00 19.25 251 ARG D N 1
ATOM 7505 C CA . ARG D 1 191 ? -5.398 54.586 103.114 1.00 19.92 251 ARG D CA 1
ATOM 7506 C C . ARG D 1 191 ? -6.348 55.660 103.621 1.00 20.38 251 ARG D C 1
ATOM 7507 O O . ARG D 1 191 ? -7.256 56.070 102.907 1.00 19.25 251 ARG D O 1
ATOM 7515 N N . TRP D 1 192 ? -6.129 56.146 104.836 1.00 20.29 252 TRP D N 1
ATOM 7516 C CA . TRP D 1 192 ? -7.015 57.166 105.389 1.00 19.92 252 TRP D CA 1
ATOM 7517 C C . TRP D 1 192 ? -6.811 58.549 104.763 1.00 20.85 252 TRP D C 1
ATOM 7518 O O . TRP D 1 192 ? -7.761 59.338 104.659 1.00 20.48 252 TRP D O 1
ATOM 7529 N N . LEU D 1 193 ? -5.585 58.853 104.346 1.00 21.28 253 LEU D N 1
ATOM 7530 C CA . LEU D 1 193 ? -5.336 60.139 103.692 1.00 22.38 253 LEU D CA 1
ATOM 7531 C C . LEU D 1 193 ? -6.113 60.141 102.378 1.00 22.45 253 LEU D C 1
ATOM 7532 O O . LEU D 1 193 ? -6.850 61.078 102.058 1.00 23.92 253 LEU D O 1
ATOM 7537 N N . LEU D 1 194 ? -5.929 59.068 101.623 1.00 22.82 254 LEU D N 1
ATOM 7538 C CA . LEU D 1 194 ? -6.554 58.908 100.325 1.00 23.49 254 LEU D CA 1
ATOM 7539 C C . LEU D 1 194 ? -8.073 58.941 100.361 1.00 24.12 254 LEU D C 1
ATOM 7540 O O . LEU D 1 194 ? -8.702 59.707 99.633 1.00 24.75 254 LEU D O 1
ATOM 7545 N N . GLU D 1 195 ? -8.664 58.120 101.217 1.00 25.15 255 GLU D N 1
ATOM 7546 C CA . GLU D 1 195 ? -10.114 58.060 101.306 1.00 26.45 255 GLU D CA 1
ATOM 7547 C C . GLU D 1 195 ? -10.821 59.295 101.862 1.00 27.88 255 GLU D C 1
ATOM 7548 O O . GLU D 1 195 ? -11.928 59.620 101.422 1.00 29.24 255 GLU D O 1
ATOM 7554 N N . PHE D 1 196 ? -10.202 59.992 102.812 1.00 27.12 256 PHE D N 1
ATOM 7555 C CA . PHE D 1 196 ? -10.867 61.141 103.424 1.00 25.92 256 PHE D CA 1
ATOM 7556 C C . PHE D 1 196 ? -10.366 62.564 103.162 1.00 26.49 256 PHE D C 1
ATOM 7557 O O . PHE D 1 196 ? -11.114 63.521 103.389 1.00 26.82 256 PHE D O 1
ATOM 7565 N N . PHE D 1 197 ? -9.137 62.727 102.675 1.00 25.42 257 PHE D N 1
ATOM 7566 C CA . PHE D 1 197 ? -8.607 64.079 102.446 1.00 25.50 257 PHE D CA 1
ATOM 7567 C C . PHE D 1 197 ? -8.917 64.795 101.125 1.00 26.21 257 PHE D C 1
ATOM 7568 O O . PHE D 1 197 ? -9.174 65.995 101.123 1.00 26.41 257 PHE D O 1
ATOM 7576 N N . PRO D 1 198 ? -8.886 64.086 99.988 1.00 27.35 258 PRO D N 1
ATOM 7577 C CA . PRO D 1 198 ? -9.184 64.801 98.740 1.00 29.31 258 PRO D CA 1
ATOM 7578 C C . PRO D 1 198 ? -10.467 65.648 98.786 1.00 30.97 258 PRO D C 1
ATOM 7579 O O . PRO D 1 198 ? -10.485 66.796 98.333 1.00 31.58 258 PRO D O 1
ATOM 7583 N N . ASN D 1 199 ? -11.532 65.080 99.344 1.00 33.51 259 ASN D N 1
ATOM 7584 C CA . ASN D 1 199 ? -12.817 65.769 99.442 1.00 34.47 259 ASN D CA 1
ATOM 7585 C C . ASN D 1 199 ? -12.789 66.986 100.349 1.00 36.28 259 ASN D C 1
ATOM 7586 O O . ASN D 1 199 ? -13.581 67.913 100.176 1.00 36.77 259 ASN D O 1
ATOM 7591 N N . LEU D 1 200 ? -11.886 66.983 101.324 1.00 36.35 260 LEU D N 1
ATOM 7592 C CA . LEU D 1 200 ? -11.788 68.107 102.241 1.00 36.31 260 LEU D CA 1
ATOM 7593 C C . LEU D 1 200 ? -10.997 69.229 101.592 1.00 34.87 260 LEU D C 1
ATOM 7594 O O . LEU D 1 200 ? -11.065 70.376 102.026 1.00 35.18 260 LEU D O 1
ATOM 7599 N N . ILE D 1 201 ? -10.249 68.895 100.546 1.00 34.01 261 ILE D N 1
ATOM 7600 C CA . ILE D 1 201 ? -9.458 69.888 99.834 1.00 34.81 261 ILE D CA 1
ATOM 7601 C C . ILE D 1 201 ? -10.347 70.561 98.788 1.00 36.75 261 ILE D C 1
ATOM 7602 O O . ILE D 1 201 ? -10.293 71.781 98.596 1.00 37.88 261 ILE D O 1
ATOM 7607 N N . ILE D 1 202 ? -11.166 69.757 98.118 1.00 36.29 262 ILE D N 1
ATOM 7608 C CA . ILE D 1 202 ? -12.072 70.272 97.101 1.00 37.40 262 ILE D CA 1
ATOM 7609 C C . ILE D 1 202 ? -13.170 71.101 97.759 1.00 38.36 262 ILE D C 1
ATOM 7610 O O . ILE D 1 202 ? -13.537 72.172 97.269 1.00 38.77 262 ILE D O 1
ATOM 7615 N N . SER D 1 203 ? -13.681 70.609 98.884 1.00 38.41 263 SER D N 1
ATOM 7616 C CA . SER D 1 203 ? -14.740 71.303 99.607 1.00 38.11 263 SER D CA 1
ATOM 7617 C C . SER D 1 203 ? -14.214 72.593 100.207 1.00 37.46 263 SER D C 1
ATOM 7618 O O . SER D 1 203 ? -14.982 73.411 100.704 1.00 36.55 263 SER D O 1
ATOM 7621 N N . GLY D 1 204 ? -12.897 72.766 100.169 1.00 36.34 264 GLY D N 1
ATOM 7622 C CA . GLY D 1 204 ? -12.307 73.968 100.723 1.00 36.45 264 GLY D CA 1
ATOM 7623 C C . GLY D 1 204 ? -12.007 73.884 102.210 1.00 36.61 264 GLY D C 1
ATOM 7624 O O . GLY D 1 204 ? -11.282 74.729 102.737 1.00 36.91 264 GLY D O 1
ATOM 7625 N N . LEU D 1 205 ? -12.556 72.878 102.889 1.00 36.67 265 LEU D N 1
ATOM 7626 C CA . LEU D 1 205 ? -12.326 72.709 104.330 1.00 36.76 265 LEU D CA 1
ATOM 7627 C C . LEU D 1 205 ? -10.840 72.800 104.663 1.00 37.67 265 LEU D C 1
ATOM 7628 O O . LEU D 1 205 ? -10.429 73.521 105.575 1.00 38.70 265 LEU D O 1
ATOM 7633 N N . ILE D 1 206 ? -10.026 72.053 103.933 1.00 38.18 266 ILE D N 1
ATOM 7634 C CA . ILE D 1 206 ? -8.597 72.118 104.155 1.00 38.29 266 ILE D CA 1
ATOM 7635 C C . ILE D 1 206 ? -8.129 73.347 103.380 1.00 39.39 266 ILE D C 1
ATOM 7636 O O . ILE D 1 206 ? -7.818 73.270 102.195 1.00 39.72 266 ILE D O 1
ATOM 7641 N N . ASP D 1 207 ? -8.106 74.484 104.071 1.00 42.07 267 ASP D N 1
ATOM 7642 C CA . ASP D 1 207 ? -7.711 75.774 103.495 1.00 43.11 267 ASP D CA 1
ATOM 7643 C C . ASP D 1 207 ? -6.208 76.006 103.430 1.00 42.87 267 ASP D C 1
ATOM 7644 O O . ASP D 1 207 ? -5.728 76.729 102.559 1.00 42.28 267 ASP D O 1
ATOM 7649 N N . ASN D 1 208 ? -5.480 75.406 104.367 1.00 42.56 268 ASN D N 1
ATOM 7650 C CA . ASN D 1 208 ? -4.032 75.568 104.462 1.00 42.48 268 ASN D CA 1
ATOM 7651 C C . ASN D 1 208 ? -3.747 76.953 105.049 1.00 42.23 268 ASN D C 1
ATOM 7652 O O . ASN D 1 208 ? -2.641 77.475 104.951 1.00 41.80 268 ASN D O 1
ATOM 7657 N N . GLN D 1 209 ? -4.770 77.545 105.654 1.00 42.09 269 GLN D N 1
ATOM 7658 C CA . GLN D 1 209 ? -4.648 78.853 106.291 1.00 43.37 269 GLN D CA 1
ATOM 7659 C C . GLN D 1 209 ? -5.197 78.699 107.699 1.00 42.91 269 GLN D C 1
ATOM 7660 O O . GLN D 1 209 ? -4.716 79.321 108.647 1.00 42.80 269 GLN D O 1
ATOM 7666 N N . THR D 1 210 ? -6.207 77.845 107.815 1.00 42.22 270 THR D N 1
ATOM 7667 C CA . THR D 1 210 ? -6.869 77.583 109.081 1.00 41.63 270 THR D CA 1
ATOM 7668 C C . THR D 1 210 ? -6.879 76.082 109.384 1.00 40.95 270 THR D C 1
ATOM 7669 O O . THR D 1 210 ? -6.897 75.666 110.549 1.00 41.48 270 THR D O 1
ATOM 7673 N N . VAL D 1 211 ? -6.861 75.274 108.330 1.00 38.64 271 VAL D N 1
ATOM 7674 C CA . VAL D 1 211 ? -6.853 73.824 108.475 1.00 36.85 271 VAL D CA 1
ATOM 7675 C C . VAL D 1 211 ? -5.952 73.201 107.412 1.00 35.15 271 VAL D C 1
ATOM 7676 O O . VAL D 1 211 ? -6.202 73.344 106.209 1.00 36.17 271 VAL D O 1
ATOM 7680 N N . THR D 1 212 ? -4.900 72.520 107.858 1.00 30.72 272 THR D N 1
ATOM 7681 C CA . THR D 1 212 ? -3.977 71.864 106.940 1.00 27.64 272 THR D CA 1
ATOM 7682 C C . THR D 1 212 ? -4.013 70.349 107.201 1.00 25.56 272 THR D C 1
ATOM 7683 O O . THR D 1 212 ? -4.737 69.890 108.079 1.00 24.53 272 THR D O 1
ATOM 7687 N N . ALA D 1 213 ? -3.248 69.569 106.446 1.00 24.08 273 ALA D N 1
ATOM 7688 C CA . ALA D 1 213 ? -3.262 68.124 106.646 1.00 24.13 273 ALA D CA 1
ATOM 7689 C C . ALA D 1 213 ? -1.953 67.449 106.269 1.00 23.95 273 ALA D C 1
ATOM 7690 O O . ALA D 1 213 ? -1.182 67.973 105.470 1.00 24.39 273 ALA D O 1
ATOM 7692 N N . THR D 1 214 ? -1.719 66.271 106.844 1.00 22.96 274 THR D N 1
ATOM 7693 C CA . THR D 1 214 ? -0.505 65.519 106.579 1.00 18.65 274 THR D CA 1
ATOM 7694 C C . THR D 1 214 ? -0.740 64.068 106.943 1.00 17.11 274 THR D C 1
ATOM 7695 O O . THR D 1 214 ? -1.854 63.680 107.265 1.00 15.66 274 THR D O 1
ATOM 7699 N N . GLY D 1 215 ? 0.321 63.269 106.900 1.00 18.50 275 GLY D N 1
ATOM 7700 C CA . GLY D 1 215 ? 0.206 61.870 107.245 1.00 15.49 275 GLY D CA 1
ATOM 7701 C C . GLY D 1 215 ? 1.327 61.060 106.644 1.00 14.97 275 GLY D C 1
ATOM 7702 O O . GLY D 1 215 ? 2.148 61.564 105.867 1.00 13.44 275 GLY D O 1
ATOM 7703 N N . PHE D 1 216 ? 1.374 59.790 107.019 1.00 14.64 276 PHE D N 1
ATOM 7704 C CA . PHE D 1 216 ? 2.385 58.893 106.489 1.00 14.10 276 PHE D CA 1
ATOM 7705 C C . PHE D 1 216 ? 1.842 58.369 105.173 1.00 14.01 276 PHE D C 1
ATOM 7706 O O . PHE D 1 216 ? 0.927 57.540 105.149 1.00 14.44 276 PHE D O 1
ATOM 7714 N N . ALA D 1 217 ? 2.385 58.883 104.077 1.00 14.33 277 ALA D N 1
ATOM 7715 C CA . ALA D 1 217 ? 1.968 58.461 102.746 1.00 14.28 277 ALA D CA 1
ATOM 7716 C C . ALA D 1 217 ? 3.199 58.402 101.844 1.00 15.27 277 ALA D C 1
ATOM 7717 O O . ALA D 1 217 ? 4.106 59.219 101.968 1.00 17.69 277 ALA D O 1
ATOM 7719 N N . ASP D 1 218 ? 3.231 57.431 100.945 1.00 12.69 278 ASP D N 1
ATOM 7720 C CA . ASP D 1 218 ? 4.355 57.291 100.046 1.00 16.33 278 ASP D CA 1
ATOM 7721 C C . ASP D 1 218 ? 3.954 57.257 98.586 1.00 17.60 278 ASP D C 1
ATOM 7722 O O . ASP D 1 218 ? 4.807 57.425 97.714 1.00 18.04 278 ASP D O 1
ATOM 7727 N N . THR D 1 219 ? 2.663 57.059 98.331 1.00 17.33 279 THR D N 1
ATOM 7728 C CA . THR D 1 219 ? 2.164 56.945 96.976 1.00 22.56 279 THR D CA 1
ATOM 7729 C C . THR D 1 219 ? 2.559 58.075 96.065 1.00 25.14 279 THR D C 1
ATOM 7730 O O . THR D 1 219 ? 2.496 59.255 96.419 1.00 24.78 279 THR D O 1
ATOM 7734 N N . ASP D 1 220 ? 3.007 57.684 94.876 1.00 29.66 280 ASP D N 1
ATOM 7735 C CA . ASP D 1 220 ? 3.434 58.647 93.868 1.00 34.62 280 ASP D CA 1
ATOM 7736 C C . ASP D 1 220 ? 2.413 59.723 93.590 1.00 36.08 280 ASP D C 1
ATOM 7737 O O . ASP D 1 220 ? 2.720 60.918 93.552 1.00 35.24 280 ASP D O 1
ATOM 7742 N N . PHE D 1 221 ? 1.172 59.335 93.391 1.00 37.45 281 PHE D N 1
ATOM 7743 C CA . PHE D 1 221 ? 0.182 60.362 93.062 1.00 40.50 281 PHE D CA 1
ATOM 7744 C C . PHE D 1 221 ? -0.484 60.816 94.364 1.00 42.23 281 PHE D C 1
ATOM 7745 O O . PHE D 1 221 ? -1.254 61.793 94.363 1.00 42.28 281 PHE D O 1
ATOM 7753 N N . ILE D 1 222 ? -0.263 60.018 95.430 1.00 44.51 282 ILE D N 1
ATOM 7754 C CA . ILE D 1 222 ? -0.798 60.257 96.806 1.00 46.38 282 ILE D CA 1
ATOM 7755 C C . ILE D 1 222 ? -0.948 61.741 97.108 1.00 47.59 282 ILE D C 1
ATOM 7756 O O . ILE D 1 222 ? -1.654 62.158 98.042 1.00 48.08 282 ILE D O 1
ATOM 7758 N N . ARG D 1 223 ? -0.221 62.527 96.332 1.00 48.70 283 ARG D N 1
ATOM 7759 C CA . ARG D 1 223 ? -0.245 63.948 96.488 1.00 50.43 283 ARG D CA 1
ATOM 7760 C C . ARG D 1 223 ? 0.595 64.651 95.453 1.00 52.24 283 ARG D C 1
ATOM 7761 O O . ARG D 1 223 ? 1.712 64.239 95.088 1.00 52.95 283 ARG D O 1
ATOM 7763 N N . ARG D 1 224 ? -0.005 65.751 95.027 1.00 52.38 284 ARG D N 1
ATOM 7764 C CA . ARG D 1 224 ? 0.472 66.688 94.031 1.00 52.33 284 ARG D CA 1
ATOM 7765 C C . ARG D 1 224 ? -0.704 67.613 94.161 1.00 53.64 284 ARG D C 1
ATOM 7766 O O . ARG D 1 224 ? -0.534 68.808 93.995 1.00 54.01 284 ARG D O 1
ATOM 7774 N N . MET D 1 225 ? -1.891 67.026 94.436 1.00 53.82 285 MET D N 1
ATOM 7775 C CA . MET D 1 225 ? -3.169 67.758 94.628 1.00 54.71 285 MET D CA 1
ATOM 7776 C C . MET D 1 225 ? -3.006 69.221 94.835 1.00 55.29 285 MET D C 1
ATOM 7777 O O . MET D 1 225 ? -3.495 69.996 94.035 1.00 55.73 285 MET D O 1
ATOM 7782 N N . GLU D 1 226 ? -2.442 69.631 95.950 1.00 55.75 286 GLU D N 1
ATOM 7783 C CA . GLU D 1 226 ? -2.112 71.054 96.094 1.00 55.36 286 GLU D CA 1
ATOM 7784 C C . GLU D 1 226 ? -1.012 70.684 97.055 1.00 53.53 286 GLU D C 1
ATOM 7785 O O . GLU D 1 226 ? -1.254 70.003 98.116 1.00 53.00 286 GLU D O 1
ATOM 7791 N N . PRO D 1 227 ? -0.038 70.501 96.137 1.00 52.75 287 PRO D N 1
ATOM 7792 C CA . PRO D 1 227 ? 1.441 70.242 96.386 1.00 50.34 287 PRO D CA 1
ATOM 7793 C C . PRO D 1 227 ? 2.045 70.741 97.674 1.00 49.11 287 PRO D C 1
ATOM 7794 O O . PRO D 1 227 ? 3.191 70.392 97.971 1.00 47.78 287 PRO D O 1
ATOM 7796 N N . LYS D 1 228 ? 1.247 71.514 98.410 1.00 48.09 288 LYS D N 1
ATOM 7797 C CA . LYS D 1 228 ? 1.609 72.022 99.707 1.00 45.62 288 LYS D CA 1
ATOM 7798 C C . LYS D 1 228 ? 1.202 71.017 100.800 1.00 43.11 288 LYS D C 1
ATOM 7799 O O . LYS D 1 228 ? 1.143 71.387 101.965 1.00 44.39 288 LYS D O 1
ATOM 7801 N N . LEU D 1 229 ? 0.865 69.779 100.454 1.00 40.41 289 LEU D N 1
ATOM 7802 C CA . LEU D 1 229 ? 0.603 68.875 101.547 1.00 38.21 289 LEU D CA 1
ATOM 7803 C C . LEU D 1 229 ? 1.982 68.414 101.774 1.00 36.39 289 LEU D C 1
ATOM 7804 O O . LEU D 1 229 ? 2.664 67.987 100.824 1.00 37.04 289 LEU D O 1
ATOM 7809 N N . THR D 1 230 ? 2.450 68.521 102.992 1.00 34.28 290 THR D N 1
ATOM 7810 C CA . THR D 1 230 ? 3.765 68.002 103.236 1.00 31.16 290 THR D CA 1
ATOM 7811 C C . THR D 1 230 ? 3.425 66.641 103.832 1.00 28.21 290 THR D C 1
ATOM 7812 O O . THR D 1 230 ? 2.510 66.518 104.648 1.00 27.08 290 THR D O 1
ATOM 7816 N N . LEU D 1 231 ? 4.136 65.617 103.394 1.00 26.24 291 LEU D N 1
ATOM 7817 C CA . LEU D 1 231 ? 3.883 64.269 103.873 1.00 24.28 291 LEU D CA 1
ATOM 7818 C C . LEU D 1 231 ? 5.088 63.647 104.547 1.00 22.71 291 LEU D C 1
ATOM 7819 O O . LEU D 1 231 ? 6.223 64.085 104.373 1.00 23.47 291 LEU D O 1
ATOM 7824 N N . ILE D 1 232 ? 4.824 62.612 105.323 1.00 20.46 292 ILE D N 1
ATOM 7825 C CA . ILE D 1 232 ? 5.875 61.899 106.008 1.00 18.54 292 ILE D CA 1
ATOM 7826 C C . ILE D 1 232 ? 6.096 60.641 105.175 1.00 19.06 292 ILE D C 1
ATOM 7827 O O . ILE D 1 232 ? 5.271 59.735 105.190 1.00 19.31 292 ILE D O 1
ATOM 7832 N N . THR D 1 233 ? 7.200 60.598 104.435 1.00 17.73 293 THR D N 1
ATOM 7833 C CA . THR D 1 233 ? 7.490 59.454 103.587 1.00 18.50 293 THR D CA 1
ATOM 7834 C C . THR D 1 233 ? 8.393 58.449 104.285 1.00 17.02 293 THR D C 1
ATOM 7835 O O . THR D 1 233 ? 9.344 58.816 104.982 1.00 15.73 293 THR D O 1
ATOM 7839 N N . GLN D 1 234 ? 8.067 57.175 104.113 1.00 14.94 294 GLN D N 1
ATOM 7840 C CA . GLN D 1 234 ? 8.823 56.095 104.729 1.00 14.54 294 GLN D CA 1
ATOM 7841 C C . GLN D 1 234 ? 9.793 55.449 103.743 1.00 13.66 294 GLN D C 1
ATOM 7842 O O . GLN D 1 234 ? 10.805 54.892 104.147 1.00 12.63 294 GLN D O 1
ATOM 7848 N N . ASN D 1 235 ? 9.459 55.518 102.454 1.00 13.38 295 ASN D N 1
ATOM 7849 C CA . ASN D 1 235 ? 10.269 54.927 101.386 0.50 10.67 295 ASN D CA 1
ATOM 7850 C C . ASN D 1 235 ? 10.298 53.400 101.509 1.00 11.48 295 ASN D C 1
ATOM 7851 O O . ASN D 1 235 ? 11.352 52.803 101.730 1.00 12.86 295 ASN D O 1
ATOM 7856 N N . PRO D 1 236 ? 9.134 52.743 101.362 1.00 11.07 296 PRO D N 1
ATOM 7857 C CA . PRO D 1 236 ? 9.097 51.280 101.469 1.00 10.74 296 PRO D CA 1
ATOM 7858 C C . PRO D 1 236 ? 10.020 50.541 100.514 1.00 11.33 296 PRO D C 1
ATOM 7859 O O . PRO D 1 236 ? 10.486 49.445 100.835 1.00 12.69 296 PRO D O 1
ATOM 7863 N N . PHE D 1 237 ? 10.285 51.122 99.349 1.00 13.27 297 PHE D N 1
ATOM 7864 C CA . PHE D 1 237 ? 11.180 50.487 98.373 1.00 13.43 297 PHE D CA 1
ATOM 7865 C C . PHE D 1 237 ? 12.559 50.336 99.013 1.00 13.70 297 PHE D C 1
ATOM 7866 O O . PHE D 1 237 ? 13.173 49.267 98.962 1.00 13.26 297 PHE D O 1
ATOM 7874 N N . LEU D 1 238 ? 13.037 51.412 99.631 1.00 13.43 298 LEU D N 1
ATOM 7875 C CA . LEU D 1 238 ? 14.332 51.398 100.302 1.00 12.83 298 LEU D CA 1
ATOM 7876 C C . LEU D 1 238 ? 14.308 50.434 101.491 1.00 12.84 298 LEU D C 1
ATOM 7877 O O . LEU D 1 238 ? 15.274 49.708 101.706 1.00 12.74 298 LEU D O 1
ATOM 7882 N N . MET D 1 239 ? 13.208 50.425 102.250 1.00 10.44 299 MET D N 1
ATOM 7883 C CA . MET D 1 239 ? 13.066 49.534 103.395 1.00 11.25 299 MET D CA 1
ATOM 7884 C C . MET D 1 239 ? 13.104 48.080 102.900 1.00 12.07 299 MET D C 1
ATOM 7885 O O . MET D 1 239 ? 13.751 47.210 103.498 1.00 11.35 299 MET D O 1
ATOM 7890 N N . GLY D 1 240 ? 12.418 47.824 101.794 1.00 11.14 300 GLY D N 1
ATOM 7891 C CA . GLY D 1 240 ? 12.400 46.484 101.243 1.00 10.33 300 GLY D CA 1
ATOM 7892 C C . GLY D 1 240 ? 13.783 46.096 100.740 1.00 11.35 300 GLY D C 1
ATOM 7893 O O . GLY D 1 240 ? 14.267 45.010 101.026 1.00 9.59 300 GLY D O 1
ATOM 7894 N N . ALA D 1 241 ? 14.418 46.987 99.992 1.00 10.67 301 ALA D N 1
ATOM 7895 C CA . ALA D 1 241 ? 15.752 46.734 99.469 1.00 12.97 301 ALA D CA 1
ATOM 7896 C C . ALA D 1 241 ? 16.761 46.467 100.586 1.00 15.01 301 ALA D C 1
ATOM 7897 O O . ALA D 1 241 ? 17.635 45.611 100.431 1.00 16.33 301 ALA D O 1
ATOM 7899 N N . SER D 1 242 ? 16.621 47.167 101.716 1.00 15.01 302 SER D N 1
ATOM 7900 C CA . SER D 1 242 ? 17.524 47.000 102.864 1.00 16.28 302 SER D CA 1
ATOM 7901 C C . SER D 1 242 ? 17.307 45.669 103.566 1.00 16.89 302 SER D C 1
ATOM 7902 O O . SER D 1 242 ? 18.252 45.073 104.086 1.00 15.55 302 SER D O 1
ATOM 7905 N N . SER D 1 243 ? 16.061 45.206 103.589 1.00 15.38 303 SER D N 1
ATOM 7906 C CA . SER D 1 243 ? 15.766 43.933 104.229 1.00 16.82 303 SER D CA 1
ATOM 7907 C C . SER D 1 243 ? 16.363 42.776 103.413 1.00 17.31 303 SER D C 1
ATOM 7908 O O . SER D 1 243 ? 16.684 41.728 103.966 1.00 17.23 303 SER D O 1
ATOM 7911 N N . ALA D 1 244 ? 16.523 42.972 102.106 1.00 18.59 304 ALA D N 1
ATOM 7912 C CA . ALA D 1 244 ? 17.114 41.935 101.254 1.00 21.53 304 ALA D CA 1
ATOM 7913 C C . ALA D 1 244 ? 18.650 41.970 101.342 1.00 23.50 304 ALA D C 1
ATOM 7914 O O . ALA D 1 244 ? 19.297 40.924 101.312 1.00 26.66 304 ALA D O 1
ATOM 7916 N N . GLU D 1 245 ? 19.235 43.165 101.421 1.00 24.58 305 GLU D N 1
ATOM 7917 C CA . GLU D 1 245 ? 20.687 43.284 101.564 1.00 25.70 305 GLU D CA 1
ATOM 7918 C C . GLU D 1 245 ? 21.097 42.505 102.818 1.00 24.90 305 GLU D C 1
ATOM 7919 O O . GLU D 1 245 ? 22.185 41.938 102.884 1.00 26.92 305 GLU D O 1
ATOM 7925 N N . ILE D 1 246 ? 20.217 42.486 103.814 1.00 23.23 306 ILE D N 1
ATOM 7926 C CA . ILE D 1 246 ? 20.483 41.791 105.070 1.00 23.39 306 ILE D CA 1
ATOM 7927 C C . ILE D 1 246 ? 20.272 40.286 104.917 1.00 24.72 306 ILE D C 1
ATOM 7928 O O . ILE D 1 246 ? 21.014 39.478 105.484 1.00 27.20 306 ILE D O 1
ATOM 7933 N N . MET D 1 247 ? 19.252 39.922 104.148 1.00 23.55 307 MET D N 1
ATOM 7934 C CA . MET D 1 247 ? 18.931 38.530 103.892 1.00 22.48 307 MET D CA 1
ATOM 7935 C C . MET D 1 247 ? 20.065 37.942 103.066 1.00 23.81 307 MET D C 1
ATOM 7936 O O . MET D 1 247 ? 20.416 36.782 103.227 1.00 23.46 307 MET D O 1
ATOM 7941 N N . LEU D 1 248 ? 20.630 38.763 102.182 1.00 26.28 308 LEU D N 1
ATOM 7942 C CA . LEU D 1 248 ? 21.733 38.351 101.317 1.00 29.81 308 LEU D CA 1
ATOM 7943 C C . LEU D 1 248 ? 22.973 38.065 102.149 1.00 32.80 308 LEU D C 1
ATOM 7944 O O . LEU D 1 248 ? 23.893 37.374 101.700 1.00 34.83 308 LEU D O 1
ATOM 7949 N N . ARG D 1 249 ? 23.006 38.616 103.355 1.00 34.23 309 ARG D N 1
ATOM 7950 C CA . ARG D 1 249 ? 24.141 38.408 104.238 1.00 36.60 309 ARG D CA 1
ATOM 7951 C C . ARG D 1 249 ? 23.966 37.132 105.057 1.00 36.65 309 ARG D C 1
ATOM 7952 O O . ARG D 1 249 ? 24.912 36.359 105.223 1.00 35.42 309 ARG D O 1
ATOM 7960 N N . GLN D 1 250 ? 22.755 36.908 105.554 1.00 36.02 310 GLN D N 1
ATOM 7961 C CA . GLN D 1 250 ? 22.479 35.717 106.337 1.00 37.78 310 GLN D CA 1
ATOM 7962 C C . GLN D 1 250 ? 22.561 34.467 105.469 1.00 39.35 310 GLN D C 1
ATOM 7963 O O . GLN D 1 250 ? 22.836 33.374 105.969 1.00 40.29 310 GLN D O 1
ATOM 7969 N N . LEU D 1 251 ? 22.327 34.633 104.170 1.00 39.56 311 LEU D N 1
ATOM 7970 C CA . LEU D 1 251 ? 22.371 33.517 103.237 1.00 40.58 311 LEU D CA 1
ATOM 7971 C C . LEU D 1 251 ? 23.809 33.136 102.912 1.00 41.92 311 LEU D C 1
ATOM 7972 O O . LEU D 1 251 ? 24.133 31.955 102.788 1.00 41.89 311 LEU D O 1
ATOM 7977 N N . ALA D 1 252 ? 24.667 34.141 102.775 1.00 42.71 312 ALA D N 1
ATOM 7978 C CA . ALA D 1 252 ? 26.069 33.905 102.460 1.00 43.34 312 ALA D CA 1
ATOM 7979 C C . ALA D 1 252 ? 26.754 33.208 103.629 1.00 43.92 312 ALA D C 1
ATOM 7980 O O . ALA D 1 252 ? 27.663 32.397 103.438 1.00 44.79 312 ALA D O 1
ATOM 7982 N N . GLY D 1 253 ? 26.307 33.519 104.843 1.00 43.39 313 GLY D N 1
ATOM 7983 C CA . GLY D 1 253 ? 26.889 32.895 106.016 1.00 42.94 313 GLY D CA 1
ATOM 7984 C C . GLY D 1 253 ? 27.062 33.826 107.198 1.00 42.86 313 GLY D C 1
ATOM 7985 O O . GLY D 1 253 ? 27.237 33.378 108.333 1.00 43.59 313 GLY D O 1
ATOM 7986 N N . GLU D 1 254 ? 27.020 35.126 106.940 0.60 42.17 314 GLU D N 1
ATOM 7987 C CA . GLU D 1 254 ? 27.179 36.112 107.998 0.60 41.17 314 GLU D CA 1
ATOM 7988 C C . GLU D 1 254 ? 26.074 35.961 109.027 0.60 41.11 314 GLU D C 1
ATOM 7989 O O . GLU D 1 254 ? 24.899 36.122 108.706 0.60 41.96 314 GLU D O 1
ATOM 7995 N N . LYS D 1 255 ? 26.438 35.630 110.259 0.60 40.90 315 LYS D N 1
ATOM 7996 C CA . LYS D 1 255 ? 25.434 35.510 111.302 0.60 40.99 315 LYS D CA 1
ATOM 7997 C C . LYS D 1 255 ? 25.231 36.937 111.795 0.60 41.27 315 LYS D C 1
ATOM 7998 O O . LYS D 1 255 ? 25.975 37.424 112.642 0.60 41.68 315 LYS D O 1
ATOM 8000 N N . VAL D 1 256 ? 24.235 37.611 111.229 1.00 42.46 316 VAL D N 1
ATOM 8001 C CA . VAL D 1 256 ? 23.923 38.996 111.580 1.00 43.33 316 VAL D CA 1
ATOM 8002 C C . VAL D 1 256 ? 23.278 39.059 112.966 1.00 44.09 316 VAL D C 1
ATOM 8003 O O . VAL D 1 256 ? 22.640 38.099 113.400 1.00 45.29 316 VAL D O 1
ATOM 8007 N N . ALA D 1 257 ? 23.443 40.185 113.657 1.00 44.50 317 ALA D N 1
ATOM 8008 C CA . ALA D 1 257 ? 22.867 40.356 114.992 1.00 44.48 317 ALA D CA 1
ATOM 8009 C C . ALA D 1 257 ? 21.379 40.707 114.932 1.00 45.71 317 ALA D C 1
ATOM 8010 O O . ALA D 1 257 ? 20.934 41.384 114.001 1.00 46.83 317 ALA D O 1
ATOM 8012 N N . PRO D 1 258 ? 20.591 40.253 115.928 1.00 45.76 318 PRO D N 1
ATOM 8013 C CA . PRO D 1 258 ? 19.149 40.526 115.983 1.00 45.63 318 PRO D CA 1
ATOM 8014 C C . PRO D 1 258 ? 18.878 41.993 116.310 1.00 45.65 318 PRO D C 1
ATOM 8015 O O . PRO D 1 258 ? 18.089 42.308 117.207 1.00 46.17 318 PRO D O 1
ATOM 8019 N N . GLU D 1 259 ? 19.523 42.884 115.565 1.00 44.31 319 GLU D N 1
ATOM 8020 C CA . GLU D 1 259 ? 19.381 44.321 115.780 1.00 43.06 319 GLU D CA 1
ATOM 8021 C C . GLU D 1 259 ? 18.396 45.020 114.838 1.00 39.93 319 GLU D C 1
ATOM 8022 O O . GLU D 1 259 ? 18.101 44.539 113.745 1.00 38.49 319 GLU D O 1
ATOM 8028 N N . LYS D 1 260 ? 17.911 46.173 115.286 1.00 36.53 320 LYS D N 1
ATOM 8029 C CA . LYS D 1 260 ? 16.970 46.994 114.541 1.00 33.26 320 LYS D CA 1
ATOM 8030 C C . LYS D 1 260 ? 17.687 47.991 113.648 1.00 30.23 320 LYS D C 1
ATOM 8031 O O . LYS D 1 260 ? 18.453 48.825 114.143 1.00 29.65 320 LYS D O 1
ATOM 8037 N N . MET D 1 261 ? 17.446 47.919 112.344 1.00 25.91 321 MET D N 1
ATOM 8038 C CA . MET D 1 261 ? 18.032 48.897 111.444 1.00 22.75 321 MET D CA 1
ATOM 8039 C C . MET D 1 261 ? 16.930 49.939 111.256 1.00 20.98 321 MET D C 1
ATOM 8040 O O . MET D 1 261 ? 15.815 49.619 110.829 1.00 17.77 321 MET D O 1
ATOM 8045 N N . VAL D 1 262 ? 17.238 51.186 111.580 1.00 20.70 322 VAL D N 1
ATOM 8046 C CA . VAL D 1 262 ? 16.250 52.247 111.450 1.00 20.60 322 VAL D CA 1
ATOM 8047 C C . VAL D 1 262 ? 16.472 53.086 110.189 1.00 19.51 322 VAL D C 1
ATOM 8048 O O . VAL D 1 262 ? 17.565 53.596 109.962 1.00 22.76 322 VAL D O 1
ATOM 8052 N N . ILE D 1 263 ? 15.447 53.183 109.344 1.00 18.16 323 ILE D N 1
ATOM 8053 C CA . ILE D 1 263 ? 15.511 54.014 108.143 1.00 16.93 323 ILE D CA 1
ATOM 8054 C C . ILE D 1 263 ? 14.628 55.186 108.547 1.00 18.09 323 ILE D C 1
ATOM 8055 O O . ILE D 1 263 ? 13.417 55.017 108.689 1.00 15.79 323 ILE D O 1
ATOM 8060 N N . PRO D 1 264 ? 15.201 56.384 108.733 1.00 18.92 324 PRO D N 1
ATOM 8061 C CA . PRO D 1 264 ? 14.341 57.499 109.132 1.00 18.62 324 PRO D CA 1
ATOM 8062 C C . PRO D 1 264 ? 13.398 57.986 108.049 1.00 19.01 324 PRO D C 1
ATOM 8063 O O . PRO D 1 264 ? 13.766 58.075 106.883 1.00 17.37 324 PRO D O 1
ATOM 8067 N N . ALA D 1 265 ? 12.169 58.283 108.445 1.00 19.79 325 ALA D N 1
ATOM 8068 C CA . ALA D 1 265 ? 11.178 58.784 107.511 1.00 22.43 325 ALA D CA 1
ATOM 8069 C C . ALA D 1 265 ? 11.562 60.226 107.196 1.00 24.15 325 ALA D C 1
ATOM 8070 O O . ALA D 1 265 ? 12.177 60.904 108.017 1.00 23.58 325 ALA D O 1
ATOM 8072 N N . LYS D 1 266 ? 11.206 60.693 106.008 1.00 25.06 326 LYS D N 1
ATOM 8073 C CA . LYS D 1 266 ? 11.512 62.058 105.613 1.00 28.50 326 LYS D CA 1
ATOM 8074 C C . LYS D 1 266 ? 10.244 62.889 105.592 1.00 29.86 326 LYS D C 1
ATOM 8075 O O . LYS D 1 266 ? 9.191 62.413 105.170 1.00 28.67 326 LYS D O 1
ATOM 8081 N N . LEU D 1 267 ? 10.341 64.128 106.061 1.00 32.20 327 LEU D N 1
ATOM 8082 C CA . LEU D 1 267 ? 9.206 65.037 106.034 1.00 34.58 327 LEU D CA 1
ATOM 8083 C C . LEU D 1 267 ? 9.433 65.868 104.785 1.00 36.29 327 LEU D C 1
ATOM 8084 O O . LEU D 1 267 ? 10.355 66.670 104.746 1.00 37.07 327 LEU D O 1
ATOM 8089 N N . GLN D 1 268 ? 8.622 65.664 103.754 1.00 38.25 328 GLN D N 1
ATOM 8090 C CA . GLN D 1 268 ? 8.801 66.442 102.543 1.00 42.61 328 GLN D CA 1
ATOM 8091 C C . GLN D 1 268 ? 7.627 67.367 102.264 1.00 44.29 328 GLN D C 1
ATOM 8092 O O . GLN D 1 268 ? 6.497 66.918 102.090 1.00 43.90 328 GLN D O 1
ATOM 8098 N N . GLU D 1 269 ? 7.914 68.669 102.252 1.00 47.09 329 GLU D N 1
ATOM 8099 C CA . GLU D 1 269 ? 6.910 69.687 101.980 1.00 49.28 329 GLU D CA 1
ATOM 8100 C C . GLU D 1 269 ? 6.773 69.893 100.479 1.00 50.26 329 GLU D C 1
ATOM 8101 O O . GLU D 1 269 ? 7.493 69.207 99.722 1.00 50.65 329 GLU D O 1
#